Protein AF-0000000080314391 (afdb_homodimer)

Organism: NCBI:txid927083

Sequence (780 aa):
MRHHFALDPSITFLNHGSFGACPRVVLDAQRAIRDRMEAEPVRFFTREAPALIDAARERIAAFVGAHPEDLVFVRNATQAVSAVLASLPLEPGDELLTTDHAYGACKNALDFFAQKRGARVVVAHVPFPITHASQVTDAILAAVTPRTRVALIDHVTSPTGLVFPIADIVAALRERGVETLVDGAHAPGMLPLALDRLGAAYYTGNLHKWLCAPKGCAILHVRRDRQSDLHPSTISHGARSKRARPRLWEEFDWVGTDDPSPWICAPDALDAISSFLPGGIDALRARNRSLALFARDRLCETLGVAAPAPDDMIGSLAAVPLPTSSAPPPASAFEIDPLQDALFTRHQIEIPVFPHPAPPARLIRIACQIYVERADVERLCDALRNELARMRHHFALDPSITFLNHGSFGACPRVVLDAQRAIRDRMEAEPVRFFTREAPALIDAARERIAAFVGAHPEDLVFVRNATQAVSAVLASLPLEPGDELLTTDHAYGACKNALDFFAQKRGARVVVAHVPFPITHASQVTDAILAAVTPRTRVALIDHVTSPTGLVFPIADIVAALRERGVETLVDGAHAPGMLPLALDRLGAAYYTGNLHKWLCAPKGCAILHVRRDRQSDLHPSTISHGARSKRARPRLWEEFDWVGTDDPSPWICAPDALDAISSFLPGGIDALRARNRSLALFARDRLCETLGVAAPAPDDMIGSLAAVPLPTSSAPPPASAFEIDPLQDALFTRHQIEIPVFPHPAPPARLIRIACQIYVERADVERLCDALRNELAR

Nearest PDB structures (foldseek):
  5v12-assembly2_H  TM=9.083E-01  e=8.676E-33  Neurospora crassa OR74A
  7tlp-assembly4_F-3  TM=8.440E-01  e=4.276E-24  Lancefieldella parvula
  4lw4-assembly1_A  TM=7.960E-01  e=1.331E-24  Escherichia coli K-12
  4w91-assembly4_H  TM=7.875E-01  e=1.544E-23  Brucella suis bv. 4 str. 40
  6wci-assembly1_A  TM=7.863E-01  e=3.297E-23  Stenotrophomonas maltophilia K279a

Radius of gyration: 26.84 Å; Cα contacts (8 Å, |Δi|>4): 1712; chains: 2; bounding box: 55×86×56 Å

pLDDT: mean 96.59, std 5.1, range [62.72, 98.94]

InterPro domains:
  IPR000192 Aminotransferase class V domain [PF00266] (23-313)
  IPR015421 Pyridoxal phosphate-dependent transferase, major domain [G3DSA:3.40.640.10] (23-282)
  IPR015422 Pyridoxal phosphate-dependent transferase, small domain [G3DSA:3.90.1150.10] (12-381)
  IPR015424 Pyridoxal phosphate-dependent transferase [SSF53383] (2-387)

Secondary structure (DSSP, 8-state):
-GGGB---TTSEE--HHHH---BHHHHHHHHHHHHHHHHSHHHIIIIIHHHHHHHHHHHHHHHHT--GGGEEEES-HHHHHHHHHHHS---TT-EEEEETTS-HHHHHHHHHHHHHHT-EEEEE---SS-S-THHHHHHHHHT--TTEEEEEEESB-TTT-BB--HHHHHHHHHHTT-EEEEE-TT-BTTB---HHHH--SEEEEESSSTT-PPSS-EEEEE-GGGSTT---SS--GGGG--SSS-HHHHHHH-SSS---HHHHTHHHHHHHHHTSSTTHHHHHHHHHHHHHHHHHHHHHHHHT---SS-GGGBSSEEEEEEPPPSSPPPSSTTSPPHHHHHHHHHH-EE--EEE-SSTT-EEEEEE--TT--HHHHHHHHHHHHHHHH-/-GGGB---TTSEE--HHHH---BHHHHHHHHHHHHHHHHSHHHIIIIIHHHHHHHHHHHHHHHHT--GGGEEEES-HHHHHHHHHHHS---TT-EEEEETTS-HHHHHHHHHHHHHHT-EEEEE---SS-S-THHHHHHHHHT--TTEEEEEEESB-TTT-BB--HHHHHHHHHHTT-EEEEE-TT-BTTB---HHHH--SEEEEESSSTT-PPSS-EEEEE-GGGSTT---SS--GGGG--SSS-HHHHHHS-SSS---HHHHTHHHHHHHHHHSSTTHHHHHHHHHHHHHHHHHHHHHHHHT---SS-GGGBSSEEEEEEPPPSSPPPSSTTSPPHHHHHHHHHH-EE--EEE-SSTT-EEEEEE--TT--HHHHHHHHHHHHHHHH-

Solvent-accessible surface area (backbone atoms only — not comparable to full-atom values): 38959 Å² total; per-residue (Å²): 105,51,83,49,36,54,53,44,85,79,43,50,70,25,41,41,75,77,61,24,58,43,36,45,70,37,52,51,52,31,51,52,48,47,51,52,33,50,25,40,38,64,56,27,62,66,71,42,41,62,61,45,43,51,53,21,43,45,53,50,19,57,64,39,32,36,58,47,90,33,49,42,63,39,45,20,34,44,39,42,53,23,13,52,55,72,39,52,88,68,44,69,65,29,26,38,34,32,41,78,55,52,48,65,30,57,48,41,28,50,49,52,53,23,55,76,39,49,26,41,74,43,70,18,70,56,71,80,61,39,82,54,68,63,53,47,47,51,27,48,59,70,61,59,53,95,44,38,46,40,31,49,42,49,33,35,27,71,73,55,22,39,42,46,61,47,56,62,39,35,50,58,35,44,77,71,65,23,43,30,38,32,42,19,44,52,30,40,54,49,46,93,51,47,52,65,75,44,66,40,42,27,39,23,21,17,32,12,27,58,31,18,14,43,62,28,16,15,35,35,38,37,32,78,94,56,45,88,62,52,48,52,50,31,41,15,59,22,74,74,54,67,63,99,58,62,64,66,52,41,24,47,76,36,47,53,65,52,72,60,37,25,51,46,33,34,49,49,12,50,53,52,54,29,62,75,34,98,62,18,48,64,42,46,32,51,51,21,22,52,50,18,53,50,42,45,52,51,47,21,61,70,66,72,46,75,80,42,54,48,72,92,31,46,44,32,29,30,37,44,78,46,77,71,47,92,60,81,67,63,77,32,93,75,46,74,32,69,66,30,50,45,38,31,78,74,65,32,31,43,42,52,40,47,66,41,93,44,70,56,32,26,27,38,35,46,24,31,50,84,61,55,49,73,67,56,47,52,50,49,46,53,51,47,56,55,59,73,70,105,104,50,81,48,36,54,52,45,85,79,43,51,70,27,41,41,76,76,62,23,57,42,36,46,72,38,53,51,52,30,49,52,47,47,50,51,33,51,25,39,38,66,56,28,62,68,70,42,43,62,62,45,42,50,53,21,42,46,54,49,19,58,65,39,31,37,57,46,91,33,49,43,64,39,45,20,34,43,39,43,52,24,14,51,56,70,39,52,88,68,43,67,66,30,25,38,34,36,42,77,53,52,48,65,29,57,48,42,28,50,50,53,52,22,55,75,40,50,25,40,75,43,70,18,69,56,72,81,62,37,82,54,68,63,51,46,47,50,28,48,59,70,62,60,52,97,44,39,48,38,31,49,42,49,32,35,26,71,72,55,21,39,44,47,60,46,57,60,41,34,52,57,35,45,75,72,65,24,43,29,38,33,41,19,43,51,31,40,53,50,46,94,52,46,52,66,74,42,67,40,42,27,40,23,19,14,32,13,26,58,31,19,14,43,63,29,15,14,35,35,36,36,32,78,92,55,44,88,62,54,48,52,51,32,40,17,59,24,76,73,54,65,63,99,59,62,63,65,53,40,26,45,78,37,47,54,65,52,72,61,39,26,51,45,32,36,48,49,13,51,52,51,55,30,62,74,34,99,62,19,48,64,42,45,32,50,53,20,22,53,50,17,53,52,42,45,51,52,47,21,62,71,67,71,47,73,79,41,55,49,73,91,31,45,42,32,30,31,36,44,80,45,78,72,49,91,60,81,66,59,78,32,94,77,45,72,32,67,67,31,50,46,38,32,78,74,65,31,30,43,43,51,40,48,66,41,95,45,70,54,34,27,27,39,35,46,24,32,51,84,60,56,50,73,68,56,46,51,50,49,47,54,51,47,56,55,59,73,70,105

Foldseek 3Di:
DCQQWPDDPLFLEFPLQPQHTAGPQLVVLLVVLVVVCVVPVVCCVPPNVLVLLLVLLCLVCVQQAHDSLQKDKFQALLQLLLLQLQLDPDAAAAEEEEELLADPSSVVSRCVSCVVHNHYYHYFYQDWLDEDLVSVLVSRVVRDDLRYAEYEYECQGDAFRFRHPQLVNQVVCVVSNHAYAYEDQPDVLFHRHNPQNSNHQKYKYACCRNLVFDRRIIMMGGDPVNQPRGAGPQADPLCDDPDPGNSSCSRRVPRDDDSCSSSSSSVVSQVVQQPPDPNGSVVQFVVLLVLQVVLQVLLCVLQVHDQSYDSVRHTNKGKDKHPFDPDDFDPDPPDADPLQVCCCPPVSYHWGKHAPPHPSIIITMGGGGPSNDPVSSVSVSVSVNVVVVD/DCQQWPDDPLFLEFPLQPQHTAGPQLVVLLVVLVVVCVVPVVCCPPPNVLVLLLVLLCLVCVQQAHDSLQKDKFQALLQLLLLVLQLDPDAAAAEEEEELLADPSSVVSRCVSCVVHNHYYHYFYQDWLDEDLVSVLVSRVVRDDLRYAEYEYECQGSAFRFRHPQLVNQVVCVVSNHAYAYEDQPDVLFHRHNPQNSNHQKYKYACCRNLVFDRRIIMIGGDPVNQPRGAGPQADPLCDDPDPGNSSCSRRVPRDDDSCSSSSSSVVSQVVQQPPDPNGSVVQFVVLLVLQVVLQVLLCVLQVHDQSYDSVRHTNKGKDKHPFDPDDFDPDPPDADPLQVCCCPPVSYHWGKHDPSHPSIIITMGGGGPSNDPVSSVSVSVSVNVVVVD

Structure (mmCIF, N/CA/C/O backbone):
data_AF-0000000080314391-model_v1
#
loop_
_entity.id
_entity.type
_entity.pdbx_description
1 polymer 'Cysteine desulfurase'
#
loop_
_atom_site.group_PDB
_atom_site.id
_atom_site.type_symbol
_atom_site.label_atom_id
_atom_site.label_alt_id
_atom_site.label_comp_id
_atom_site.label_asym_id
_atom_site.label_entity_id
_atom_site.label_seq_id
_atom_site.pdbx_PDB_ins_code
_atom_site.Cartn_x
_atom_site.Cartn_y
_atom_site.Cartn_z
_atom_site.occupancy
_atom_site.B_iso_or_equiv
_atom_site.auth_seq_id
_atom_site.auth_comp_id
_atom_site.auth_asym_id
_atom_site.auth_atom_id
_atom_site.pdbx_PDB_model_num
ATOM 1 N N . MET A 1 1 ? 24.047 -18.781 -11.977 1 91.62 1 MET A N 1
ATOM 2 C CA . MET A 1 1 ? 23.047 -17.719 -12.07 1 91.62 1 MET A CA 1
ATOM 3 C C . MET A 1 1 ? 22.547 -17.312 -10.688 1 91.62 1 MET A C 1
ATOM 5 O O . MET A 1 1 ? 22.031 -16.203 -10.5 1 91.62 1 MET A O 1
ATOM 9 N N . ARG A 1 2 ? 22.875 -18.125 -9.742 1 93.25 2 ARG A N 1
ATOM 10 C CA . ARG A 1 2 ? 22.406 -17.906 -8.375 1 93.25 2 ARG A CA 1
ATOM 11 C C . ARG A 1 2 ? 23.016 -16.641 -7.781 1 93.25 2 ARG A C 1
ATOM 13 O O . ARG A 1 2 ? 22.359 -15.945 -6.992 1 93.25 2 ARG A O 1
ATOM 20 N N . HIS A 1 3 ? 24.219 -16.281 -8.172 1 94 3 HIS A N 1
ATOM 21 C CA . HIS A 1 3 ? 24.938 -15.148 -7.613 1 94 3 HIS A CA 1
ATOM 22 C C . HIS A 1 3 ? 24.234 -13.836 -7.941 1 94 3 HIS A C 1
ATOM 24 O O . HIS A 1 3 ? 24.5 -12.812 -7.305 1 94 3 HIS A O 1
ATOM 30 N N . HIS A 1 4 ? 23.391 -13.805 -8.945 1 96.75 4 HIS A N 1
ATOM 31 C CA . HIS A 1 4 ? 22.656 -12.602 -9.32 1 96.75 4 HIS A CA 1
ATOM 32 C C . HIS A 1 4 ? 21.578 -12.266 -8.297 1 96.75 4 HIS A C 1
ATOM 34 O O . HIS A 1 4 ? 21.062 -11.148 -8.281 1 96.75 4 HIS A O 1
ATOM 40 N N . PHE A 1 5 ? 21.219 -13.266 -7.488 1 98.12 5 PHE A N 1
ATOM 41 C CA . PHE A 1 5 ? 20.141 -13.094 -6.516 1 98.12 5 PHE A CA 1
ATOM 42 C C . PHE A 1 5 ? 20.703 -13.047 -5.098 1 98.12 5 PHE A C 1
ATOM 44 O O . PHE A 1 5 ? 21.828 -13.492 -4.848 1 98.12 5 PHE A O 1
ATOM 51 N N . ALA A 1 6 ? 19.938 -12.484 -4.195 1 97.12 6 ALA A N 1
ATOM 52 C CA . ALA A 1 6 ? 20.359 -12.336 -2.803 1 97.12 6 ALA A CA 1
ATOM 53 C C . ALA A 1 6 ? 19.922 -13.539 -1.97 1 97.12 6 ALA A C 1
ATOM 55 O O . ALA A 1 6 ? 20 -13.516 -0.74 1 97.12 6 ALA A O 1
ATOM 56 N N . LEU A 1 7 ? 19.484 -14.594 -2.566 1 98.38 7 LEU A N 1
ATOM 57 C CA . LEU A 1 7 ? 18.938 -15.773 -1.896 1 98.38 7 LEU A CA 1
ATOM 58 C C . LEU A 1 7 ? 20.016 -16.453 -1.049 1 98.38 7 LEU A C 1
ATOM 60 O O . LEU A 1 7 ? 21.172 -16.531 -1.457 1 98.38 7 LEU A O 1
ATOM 64 N N . ASP A 1 8 ? 19.641 -16.906 0.138 1 98.19 8 ASP A N 1
ATOM 65 C CA . ASP A 1 8 ? 20.5 -17.688 1.031 1 98.19 8 ASP A CA 1
ATOM 66 C C . ASP A 1 8 ? 21.047 -18.922 0.327 1 98.19 8 ASP A C 1
ATOM 68 O O . ASP A 1 8 ? 20.281 -19.828 -0.03 1 98.19 8 ASP A O 1
ATOM 72 N N . PRO A 1 9 ? 22.328 -18.984 0.11 1 96.75 9 PRO A N 1
ATOM 73 C CA . PRO A 1 9 ? 22.906 -20.094 -0.652 1 96.75 9 PRO A CA 1
ATOM 74 C C . PRO A 1 9 ? 22.75 -21.438 0.055 1 96.75 9 PRO A C 1
ATOM 76 O O . PRO A 1 9 ? 22.938 -22.484 -0.562 1 96.75 9 PRO A O 1
ATOM 79 N N . SER A 1 10 ? 22.422 -21.453 1.311 1 97.62 10 SER A N 1
ATOM 80 C CA . SER A 1 10 ? 22.266 -22.703 2.059 1 97.62 10 SER A CA 1
ATOM 81 C C . SER A 1 10 ? 20.906 -23.328 1.812 1 97.62 10 SER A C 1
ATOM 83 O O . SER A 1 10 ? 20.672 -24.484 2.168 1 97.62 10 SER A O 1
ATOM 85 N N . ILE A 1 11 ? 20.047 -22.609 1.179 1 98.31 11 ILE A N 1
ATOM 86 C CA . ILE A 1 11 ? 18.672 -23.094 0.975 1 98.31 11 ILE A CA 1
ATOM 87 C C . ILE A 1 11 ? 18.453 -23.406 -0.503 1 98.31 11 ILE A C 1
ATOM 89 O O . ILE A 1 11 ? 18.734 -22.562 -1.367 1 98.31 11 ILE A O 1
ATOM 93 N N . THR A 1 12 ? 18.031 -24.641 -0.872 1 98.62 12 THR A N 1
ATOM 94 C CA . THR A 1 12 ? 17.5 -24.922 -2.197 1 98.62 12 THR A CA 1
ATOM 95 C C . THR A 1 12 ? 16.125 -24.312 -2.365 1 98.62 12 THR A C 1
ATOM 97 O O . THR A 1 12 ? 15.125 -24.844 -1.865 1 98.62 12 THR A O 1
ATOM 100 N N . PHE A 1 13 ? 16.062 -23.188 -3.049 1 98.62 13 PHE A N 1
ATOM 101 C CA . PHE A 1 13 ? 14.852 -22.391 -3.133 1 98.62 13 PHE A CA 1
ATOM 102 C C . PHE A 1 13 ? 14.023 -22.781 -4.348 1 98.62 13 PHE A C 1
ATOM 104 O O . PHE A 1 13 ? 14.289 -22.344 -5.465 1 98.62 13 PHE A O 1
ATOM 111 N N . LEU A 1 14 ? 12.969 -23.531 -4.141 1 98.75 14 LEU A N 1
ATOM 112 C CA . LEU A 1 14 ? 12.125 -24.062 -5.203 1 98.75 14 LEU A CA 1
ATOM 113 C C . LEU A 1 14 ? 10.711 -23.5 -5.117 1 98.75 14 LEU A C 1
ATOM 115 O O . LEU A 1 14 ? 9.758 -24.125 -5.57 1 98.75 14 LEU A O 1
ATOM 119 N N . ASN A 1 15 ? 10.57 -22.328 -4.496 1 98.38 15 ASN A N 1
ATOM 120 C CA . ASN A 1 15 ? 9.266 -21.703 -4.254 1 98.38 15 ASN A CA 1
ATOM 121 C C . ASN A 1 15 ? 9.219 -20.281 -4.781 1 98.38 15 ASN A C 1
ATOM 123 O O . ASN A 1 15 ? 8.68 -19.391 -4.129 1 98.38 15 ASN A O 1
ATOM 127 N N . HIS A 1 16 ? 9.836 -20.062 -6.004 1 98.38 16 HIS A N 1
ATOM 128 C CA . HIS A 1 16 ? 9.852 -18.75 -6.629 1 98.38 16 HIS A CA 1
ATOM 129 C C . HIS A 1 16 ? 8.445 -18.203 -6.816 1 98.38 16 HIS A C 1
ATOM 131 O O . HIS A 1 16 ? 8.227 -16.984 -6.781 1 98.38 16 HIS A O 1
ATOM 137 N N . GLY A 1 17 ? 7.441 -19.047 -7.023 1 97.81 17 GLY A N 1
ATOM 138 C CA . GLY A 1 17 ? 6.07 -18.672 -7.332 1 97.81 17 GLY A CA 1
ATOM 139 C C . GLY A 1 17 ? 5.379 -17.953 -6.188 1 97.81 17 GLY A C 1
ATOM 140 O O . GLY A 1 17 ? 4.367 -17.281 -6.391 1 97.81 17 GLY A O 1
ATOM 141 N N . SER A 1 18 ? 5.824 -18.109 -4.945 1 96.5 18 SER A N 1
ATOM 142 C CA . SER A 1 18 ? 5.168 -17.469 -3.803 1 96.5 18 SER A CA 1
ATOM 143 C C . SER A 1 18 ? 5.414 -15.969 -3.791 1 96.5 18 SER A C 1
ATOM 145 O O . SER A 1 18 ? 4.492 -15.18 -4.031 1 96.5 18 SER A O 1
ATOM 147 N N . PHE A 1 19 ? 6.691 -15.539 -3.641 1 98.12 19 PHE A N 1
ATOM 148 C CA . PHE A 1 19 ? 6.961 -14.117 -3.461 1 98.12 19 PHE A CA 1
ATOM 149 C C . PHE A 1 19 ? 8.039 -13.648 -4.43 1 98.12 19 PHE A C 1
ATOM 151 O O . PHE A 1 19 ? 8.344 -12.453 -4.488 1 98.12 19 PHE A O 1
ATOM 158 N N . GLY A 1 20 ? 8.609 -14.523 -5.195 1 98 20 GLY A N 1
ATOM 159 C CA . GLY A 1 20 ? 9.664 -14.172 -6.125 1 98 20 GLY A CA 1
ATOM 160 C C . GLY A 1 20 ? 11.008 -13.953 -5.453 1 98 20 GLY A C 1
ATOM 161 O O . GLY A 1 20 ? 11.164 -14.258 -4.266 1 98 20 GLY A O 1
ATOM 162 N N . ALA A 1 21 ? 11.969 -13.672 -6.176 1 98.38 21 ALA A N 1
ATOM 163 C CA . ALA A 1 21 ? 13.305 -13.227 -5.785 1 98.38 21 ALA A CA 1
ATOM 164 C C . ALA A 1 21 ? 13.789 -12.094 -6.684 1 98.38 21 ALA A C 1
ATOM 166 O O . ALA A 1 21 ? 13.57 -12.117 -7.898 1 98.38 21 ALA A O 1
ATOM 167 N N . CYS A 1 22 ? 14.352 -11.148 -6.098 1 98.69 22 CYS A N 1
ATOM 168 C CA . CYS A 1 22 ? 14.789 -9.961 -6.82 1 98.69 22 CYS A CA 1
ATOM 169 C C . CYS A 1 22 ? 16.297 -9.961 -7.004 1 98.69 22 CYS A C 1
ATOM 171 O O . CYS A 1 22 ? 17.047 -10.148 -6.043 1 98.69 22 CYS A O 1
ATOM 173 N N . PRO A 1 23 ? 16.781 -9.75 -8.266 1 98.69 23 PRO A N 1
ATOM 174 C CA . PRO A 1 23 ? 18.219 -9.68 -8.5 1 98.69 23 PRO A CA 1
ATOM 175 C C . PRO A 1 23 ? 18.891 -8.539 -7.734 1 98.69 23 PRO A C 1
ATOM 177 O O . PRO A 1 23 ? 18.297 -7.473 -7.562 1 98.69 23 PRO A O 1
ATOM 180 N N . ARG A 1 24 ? 20.156 -8.766 -7.391 1 98.44 24 ARG A N 1
ATOM 181 C CA . ARG A 1 24 ? 20.938 -7.789 -6.629 1 98.44 24 ARG A CA 1
ATOM 182 C C . ARG A 1 24 ? 21 -6.453 -7.363 1 98.44 24 ARG A C 1
ATOM 184 O O . ARG A 1 24 ? 20.906 -5.395 -6.742 1 98.44 24 ARG A O 1
ATOM 191 N N . VAL A 1 25 ? 21.156 -6.496 -8.68 1 98.69 25 VAL A N 1
ATOM 192 C CA . VAL A 1 25 ? 21.312 -5.277 -9.469 1 98.69 25 VAL A CA 1
ATOM 193 C C . VAL A 1 25 ? 20.047 -4.438 -9.391 1 98.69 25 VAL A C 1
ATOM 195 O O . VAL A 1 25 ? 20.109 -3.207 -9.391 1 98.69 25 VAL A O 1
ATOM 198 N N . VAL A 1 26 ? 18.875 -5.078 -9.344 1 98.88 26 VAL A N 1
ATOM 199 C CA . VAL A 1 26 ? 17.609 -4.383 -9.242 1 98.88 26 VAL A CA 1
ATOM 200 C C . VAL A 1 26 ? 17.453 -3.795 -7.84 1 98.88 26 VAL A C 1
ATOM 202 O O . VAL A 1 26 ? 16.969 -2.668 -7.684 1 98.88 26 VAL A O 1
ATOM 205 N N . LEU A 1 27 ? 17.844 -4.562 -6.781 1 98.75 27 LEU A N 1
ATOM 206 C CA . LEU A 1 27 ? 17.812 -4.07 -5.406 1 98.75 27 LEU A CA 1
ATOM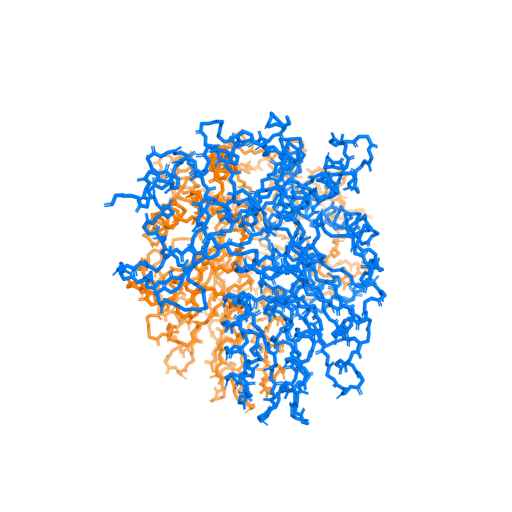 207 C C . LEU A 1 27 ? 18.719 -2.848 -5.246 1 98.75 27 LEU A C 1
ATOM 209 O O . LEU A 1 27 ? 18.375 -1.918 -4.512 1 98.75 27 LEU A O 1
ATOM 213 N N . ASP A 1 28 ? 19.859 -2.871 -5.926 1 98.69 28 ASP A N 1
ATOM 214 C CA . ASP A 1 28 ? 20.766 -1.722 -5.906 1 98.69 28 ASP A CA 1
ATOM 215 C C . ASP A 1 28 ? 20.094 -0.498 -6.539 1 98.69 28 ASP A C 1
ATOM 217 O O . ASP A 1 28 ? 20.219 0.616 -6.023 1 98.69 28 ASP A O 1
ATOM 221 N N . ALA A 1 29 ? 19.438 -0.706 -7.676 1 98.81 29 ALA A N 1
ATOM 222 C CA . ALA A 1 29 ? 18.703 0.383 -8.32 1 98.81 29 ALA A CA 1
ATOM 223 C C . ALA A 1 29 ? 17.609 0.932 -7.395 1 98.81 29 ALA A C 1
ATOM 225 O O . ALA A 1 29 ? 17.422 2.146 -7.312 1 98.81 29 ALA A O 1
ATOM 226 N N . GLN A 1 30 ? 16.938 0.046 -6.73 1 98.75 30 GLN A N 1
ATOM 227 C CA . GLN A 1 30 ? 15.898 0.456 -5.789 1 98.75 30 GLN A CA 1
ATOM 228 C C . GLN A 1 30 ? 16.484 1.302 -4.664 1 98.75 30 GLN A C 1
ATOM 230 O O . GLN A 1 30 ? 15.883 2.307 -4.266 1 98.75 30 GLN A O 1
ATOM 235 N N . ARG A 1 31 ? 17.609 0.854 -4.109 1 98.19 31 ARG A N 1
ATOM 236 C CA . ARG A 1 31 ? 18.266 1.602 -3.047 1 98.19 31 ARG A CA 1
ATOM 237 C C . ARG A 1 31 ? 18.625 3.014 -3.506 1 98.19 31 ARG A C 1
ATOM 239 O O . ARG A 1 31 ? 18.469 3.975 -2.748 1 98.19 31 ARG A O 1
ATOM 246 N N . ALA A 1 32 ? 19.047 3.148 -4.703 1 98.62 32 ALA A N 1
ATOM 247 C CA . ALA A 1 32 ? 19.406 4.457 -5.242 1 98.62 32 ALA A CA 1
ATOM 248 C C . ALA A 1 32 ? 18.188 5.371 -5.312 1 98.62 32 ALA A C 1
ATOM 250 O O . ALA A 1 32 ? 18.281 6.562 -5.008 1 98.62 32 ALA A O 1
ATOM 251 N N . ILE A 1 33 ? 17.062 4.832 -5.75 1 98.81 33 ILE A N 1
ATOM 252 C CA . ILE A 1 33 ? 15.828 5.602 -5.816 1 98.81 33 ILE A CA 1
ATOM 253 C C . ILE A 1 33 ? 15.406 6.023 -4.41 1 98.81 33 ILE A C 1
ATOM 255 O O . ILE A 1 33 ? 14.992 7.164 -4.199 1 98.81 33 ILE A O 1
ATOM 259 N N . ARG A 1 34 ? 15.492 5.164 -3.445 1 98.44 34 ARG A N 1
ATOM 260 C CA . ARG A 1 34 ? 15.109 5.457 -2.068 1 98.44 34 ARG A CA 1
ATOM 261 C C . ARG A 1 34 ? 16.016 6.52 -1.464 1 98.44 34 ARG A C 1
ATOM 263 O O . ARG A 1 34 ? 15.57 7.383 -0.708 1 98.44 34 ARG A O 1
ATOM 270 N N . ASP A 1 35 ? 17.344 6.387 -1.771 1 98.38 35 ASP A N 1
ATOM 271 C CA . ASP A 1 35 ? 18.266 7.414 -1.313 1 98.38 35 ASP A CA 1
ATOM 272 C C . ASP A 1 35 ? 17.875 8.789 -1.854 1 98.38 35 ASP A C 1
ATOM 274 O O . ASP A 1 35 ? 17.922 9.781 -1.124 1 98.38 35 ASP A O 1
ATOM 278 N N . ARG A 1 36 ? 17.531 8.812 -3.111 1 98.44 36 ARG A N 1
ATOM 279 C CA . ARG A 1 36 ? 17.062 10.055 -3.732 1 98.44 36 ARG A CA 1
ATOM 280 C C . ARG A 1 36 ? 15.805 10.562 -3.049 1 98.44 36 ARG A C 1
ATOM 282 O O . ARG A 1 36 ? 15.68 11.766 -2.773 1 98.44 36 ARG A O 1
ATOM 289 N N . MET A 1 37 ? 14.867 9.672 -2.787 1 98.75 37 MET A N 1
ATOM 290 C CA . MET A 1 37 ? 13.609 9.992 -2.119 1 98.75 37 MET A CA 1
ATOM 291 C C . MET A 1 37 ? 13.867 10.609 -0.747 1 98.75 37 MET A C 1
ATOM 293 O O . MET A 1 37 ? 13.273 11.625 -0.399 1 98.75 37 MET A O 1
ATOM 297 N N . GLU A 1 38 ? 14.812 10.062 -0.001 1 98.38 38 GLU A N 1
ATOM 298 C CA . GLU A 1 38 ? 15.047 10.484 1.376 1 98.38 38 GLU A CA 1
ATOM 299 C C . GLU A 1 38 ? 15.906 11.742 1.43 1 98.38 38 GLU A C 1
ATOM 301 O O . GLU A 1 38 ? 15.836 12.508 2.396 1 98.38 38 GLU A O 1
ATOM 306 N N . ALA A 1 39 ? 16.688 12.016 0.39 1 98.38 39 ALA A N 1
ATOM 307 C CA . ALA A 1 39 ? 17.531 13.211 0.341 1 98.38 39 ALA A CA 1
ATOM 308 C C . ALA A 1 39 ? 16.672 14.477 0.294 1 98.38 39 ALA A C 1
ATOM 310 O O . ALA A 1 39 ? 17.062 15.523 0.823 1 98.38 39 ALA A O 1
ATOM 311 N N . GLU A 1 40 ? 15.602 14.461 -0.387 1 98.38 40 GLU A N 1
ATOM 312 C CA . GLU A 1 40 ? 14.617 15.539 -0.449 1 98.38 40 GLU A CA 1
ATOM 313 C C . GLU A 1 40 ? 13.234 15 -0.79 1 98.38 40 GLU A C 1
ATOM 315 O O . GLU A 1 40 ? 12.82 15.023 -1.951 1 98.38 40 GLU A O 1
ATOM 320 N N . PRO A 1 41 ? 12.477 14.562 0.238 1 98.19 41 PRO A N 1
ATOM 321 C CA . PRO A 1 41 ? 11.211 13.859 0 1 98.19 41 PRO A CA 1
ATOM 322 C C . PRO A 1 41 ? 10.203 14.695 -0.778 1 98.19 41 PRO A C 1
ATOM 324 O O . PRO A 1 41 ? 9.492 14.172 -1.641 1 98.19 41 PRO A O 1
ATOM 327 N N . VAL A 1 42 ? 10.125 15.992 -0.49 1 97.56 42 VAL A N 1
ATOM 328 C CA . VAL A 1 42 ? 9.133 16.844 -1.147 1 97.56 42 VAL A CA 1
ATOM 329 C C . VAL A 1 42 ? 9.461 16.953 -2.635 1 97.56 42 VAL A C 1
ATOM 331 O O . VAL A 1 42 ? 8.594 16.734 -3.484 1 97.56 42 VAL A O 1
ATOM 334 N N . ARG A 1 43 ? 10.727 17.281 -2.975 1 97.12 43 ARG A N 1
ATOM 335 C CA . ARG A 1 43 ? 11.156 17.328 -4.367 1 97.12 43 ARG A CA 1
ATOM 336 C C . ARG A 1 43 ? 10.883 16 -5.07 1 97.12 43 ARG A C 1
ATOM 338 O O . ARG A 1 43 ? 10.352 15.984 -6.184 1 97.12 43 ARG A O 1
ATOM 345 N N . PHE A 1 44 ? 11.25 14.961 -4.414 1 98.19 44 PHE A N 1
ATOM 346 C CA . PHE A 1 44 ? 11.102 13.633 -5.008 1 98.19 44 PHE A CA 1
ATOM 347 C C . PHE A 1 44 ? 9.641 13.359 -5.352 1 98.19 44 PHE A C 1
ATOM 349 O O . PHE A 1 44 ? 9.312 13.031 -6.492 1 98.19 44 PHE A O 1
ATOM 356 N N . PHE A 1 45 ? 8.75 13.547 -4.418 1 97.25 45 PHE A N 1
ATOM 357 C CA . PHE A 1 45 ? 7.363 13.141 -4.598 1 97.25 45 PHE A CA 1
ATOM 358 C C . PHE A 1 45 ? 6.625 14.109 -5.508 1 97.25 45 PHE A C 1
ATOM 360 O O . PHE A 1 45 ? 5.719 13.719 -6.246 1 97.25 45 PHE A O 1
ATOM 367 N N . THR A 1 46 ? 6.93 15.359 -5.473 1 94.06 46 THR A N 1
ATOM 368 C CA . THR A 1 46 ? 6.113 16.359 -6.168 1 94.06 46 THR A CA 1
ATOM 369 C C . THR A 1 46 ? 6.719 16.688 -7.527 1 94.06 46 THR A C 1
ATOM 371 O O . THR A 1 46 ? 6 17.062 -8.453 1 94.06 46 THR A O 1
ATOM 374 N N . ARG A 1 47 ? 8.047 16.5 -7.695 1 94.06 47 ARG A N 1
ATOM 375 C CA . ARG A 1 47 ? 8.688 17 -8.906 1 94.06 47 ARG A CA 1
ATOM 376 C C . ARG A 1 47 ? 9.297 15.844 -9.703 1 94.06 47 ARG A C 1
ATOM 378 O O . ARG A 1 47 ? 9.492 15.953 -10.922 1 94.06 47 ARG A O 1
ATOM 385 N N . GLU A 1 48 ? 9.625 14.758 -9.062 1 97.06 48 GLU A N 1
ATOM 386 C CA . GLU A 1 48 ? 10.438 13.742 -9.727 1 97.06 48 GLU A CA 1
ATOM 387 C C . GLU A 1 48 ? 9.633 12.453 -9.945 1 97.06 48 GLU A C 1
ATOM 389 O O . GLU A 1 48 ? 9.562 11.945 -11.062 1 97.06 48 GLU A O 1
ATOM 394 N N . ALA A 1 49 ? 8.961 11.977 -8.984 1 97.06 49 ALA A N 1
ATOM 395 C CA . ALA A 1 49 ? 8.352 10.648 -8.945 1 97.06 49 ALA A CA 1
ATOM 396 C C . ALA A 1 49 ? 7.309 10.5 -10.047 1 97.06 49 ALA A C 1
ATOM 398 O O . ALA A 1 49 ? 7.223 9.453 -10.695 1 97.06 49 ALA A O 1
ATOM 399 N N . PRO A 1 50 ? 6.449 11.539 -10.305 1 95.56 50 PRO A N 1
ATOM 400 C CA . PRO A 1 50 ? 5.434 11.352 -11.344 1 95.56 50 PRO A CA 1
ATOM 401 C C . PRO A 1 50 ? 6.035 11 -12.695 1 95.56 50 PRO A C 1
ATOM 403 O O . PRO A 1 50 ? 5.582 10.062 -13.359 1 95.56 50 PRO A O 1
ATOM 406 N N . ALA A 1 51 ? 7.094 11.688 -13.094 1 97 51 ALA A N 1
ATOM 407 C CA . ALA A 1 51 ? 7.727 11.414 -14.383 1 97 51 ALA A CA 1
ATOM 408 C C . ALA A 1 51 ? 8.414 10.055 -14.375 1 97 51 ALA A C 1
ATOM 410 O O . ALA A 1 51 ? 8.438 9.352 -15.398 1 97 51 ALA A O 1
ATOM 411 N N . LEU A 1 52 ? 9.047 9.695 -13.266 1 98.69 52 LEU A N 1
ATOM 412 C CA . LEU A 1 52 ? 9.703 8.398 -13.141 1 98.69 52 LEU A CA 1
ATOM 413 C C . LEU A 1 52 ? 8.695 7.262 -13.25 1 98.69 52 LEU A C 1
ATOM 415 O O . LEU A 1 52 ? 8.969 6.25 -13.898 1 98.69 52 LEU A O 1
ATOM 419 N N . ILE A 1 53 ? 7.531 7.414 -12.641 1 98.62 53 ILE A N 1
ATOM 420 C CA . ILE A 1 53 ? 6.469 6.414 -12.68 1 98.62 53 ILE A CA 1
ATOM 421 C C . ILE A 1 53 ? 5.918 6.305 -14.094 1 98.62 53 ILE A C 1
ATOM 423 O O . ILE A 1 53 ? 5.695 5.199 -14.594 1 98.62 53 ILE A O 1
ATOM 427 N N . ASP A 1 54 ? 5.723 7.445 -14.75 1 98.38 54 ASP A N 1
ATOM 428 C CA . ASP A 1 54 ? 5.238 7.445 -16.125 1 98.38 54 ASP A CA 1
ATOM 429 C C . ASP A 1 54 ? 6.203 6.703 -17.047 1 98.38 54 ASP A C 1
ATOM 431 O O . ASP A 1 54 ? 5.773 5.914 -17.891 1 98.38 54 ASP A O 1
ATOM 435 N N . ALA A 1 55 ? 7.48 6.969 -16.875 1 98.75 55 ALA A N 1
ATOM 436 C CA . ALA A 1 55 ? 8.484 6.309 -17.703 1 98.75 55 ALA A CA 1
ATOM 437 C C . ALA A 1 55 ? 8.492 4.801 -17.469 1 98.75 55 ALA A C 1
ATOM 439 O O . ALA A 1 55 ? 8.602 4.02 -18.406 1 98.75 55 ALA A O 1
ATOM 440 N N . ALA A 1 56 ? 8.367 4.445 -16.234 1 98.94 56 ALA A N 1
ATOM 441 C CA . ALA A 1 56 ? 8.289 3.023 -15.906 1 98.94 56 ALA A CA 1
ATOM 442 C C . ALA A 1 56 ? 7.051 2.383 -16.531 1 98.94 56 ALA A C 1
ATOM 444 O O . ALA A 1 56 ? 7.121 1.283 -17.078 1 98.94 56 ALA A O 1
ATOM 445 N N . ARG A 1 57 ? 5.938 3.016 -16.406 1 98.88 57 ARG A N 1
ATOM 446 C CA . ARG A 1 57 ? 4.676 2.523 -16.938 1 98.88 57 ARG A CA 1
ATOM 447 C C . ARG A 1 57 ? 4.77 2.311 -18.453 1 98.88 57 ARG A C 1
ATOM 449 O O . ARG A 1 57 ? 4.285 1.306 -18.969 1 98.88 57 ARG A O 1
ATOM 456 N N . GLU A 1 58 ? 5.395 3.25 -19.141 1 98.75 58 GLU A N 1
ATOM 457 C CA . GLU A 1 58 ? 5.551 3.131 -20.594 1 98.75 58 GLU A CA 1
ATOM 458 C C . GLU A 1 58 ? 6.336 1.878 -20.969 1 98.75 58 GLU A C 1
ATOM 460 O O . GLU A 1 58 ? 5.945 1.137 -21.859 1 98.75 58 GLU A O 1
ATOM 465 N N . ARG A 1 59 ? 7.391 1.64 -20.266 1 98.88 59 ARG A N 1
ATOM 466 C CA . ARG A 1 59 ? 8.242 0.486 -20.531 1 98.88 59 ARG A CA 1
ATOM 467 C C . ARG A 1 59 ? 7.516 -0.817 -20.219 1 98.88 59 ARG A C 1
ATOM 469 O O . ARG A 1 59 ? 7.582 -1.773 -21 1 98.88 59 ARG A O 1
ATOM 476 N N . ILE A 1 60 ? 6.809 -0.856 -19.125 1 98.94 60 ILE A N 1
ATOM 477 C CA . ILE A 1 60 ? 6.133 -2.074 -18.703 1 98.94 60 ILE A CA 1
ATOM 478 C C . ILE A 1 60 ? 4.91 -2.324 -19.578 1 98.94 60 ILE A C 1
ATOM 480 O O . ILE A 1 60 ? 4.598 -3.473 -19.906 1 98.94 60 ILE A O 1
ATOM 484 N N . ALA A 1 61 ? 4.219 -1.239 -19.922 1 98.94 61 ALA A N 1
ATOM 485 C CA . ALA A 1 61 ? 3.09 -1.376 -20.844 1 98.94 61 ALA A CA 1
ATOM 486 C C . ALA A 1 61 ? 3.527 -2.006 -22.156 1 98.94 61 ALA A C 1
ATOM 488 O O . ALA A 1 61 ? 2.877 -2.924 -22.656 1 98.94 61 ALA A O 1
ATOM 489 N N . ALA A 1 62 ? 4.605 -1.532 -22.688 1 98.88 62 ALA A N 1
ATOM 490 C CA . ALA A 1 62 ? 5.133 -2.104 -23.922 1 98.88 62 ALA A CA 1
ATOM 491 C C . ALA A 1 62 ? 5.457 -3.584 -23.75 1 98.88 62 ALA A C 1
ATOM 493 O O . ALA A 1 62 ? 5.16 -4.402 -24.625 1 98.88 62 ALA A O 1
ATOM 494 N N . PHE A 1 63 ? 6.039 -3.912 -22.688 1 98.81 63 PHE A N 1
ATOM 495 C CA . PHE A 1 63 ? 6.461 -5.277 -22.391 1 98.81 63 PHE A CA 1
ATOM 496 C C . PHE A 1 63 ? 5.258 -6.211 -22.328 1 98.81 63 PHE A C 1
ATOM 498 O O . PHE A 1 63 ? 5.312 -7.332 -22.844 1 98.81 63 PHE A O 1
ATOM 505 N N . VAL A 1 64 ? 4.117 -5.742 -21.734 1 98.88 64 VAL A N 1
ATOM 506 C CA . VAL A 1 64 ? 2.975 -6.629 -21.531 1 98.88 64 VAL A CA 1
ATOM 507 C C . VAL A 1 64 ? 1.977 -6.453 -22.672 1 98.88 64 VAL A C 1
ATOM 509 O O . VAL A 1 64 ? 0.887 -7.031 -22.641 1 98.88 64 VAL A O 1
ATOM 512 N N . GLY A 1 65 ? 2.297 -5.695 -23.656 1 98.75 65 GLY A N 1
ATOM 513 C CA . GLY A 1 65 ? 1.446 -5.504 -24.812 1 98.75 65 GLY A CA 1
ATOM 514 C C . GLY A 1 65 ? 0.189 -4.711 -24.516 1 98.75 65 GLY A C 1
ATOM 515 O O . GLY A 1 65 ? -0.917 -5.141 -24.844 1 98.75 65 GLY A O 1
ATOM 516 N N . ALA A 1 66 ? 0.365 -3.555 -23.859 1 98.75 66 ALA A N 1
ATOM 517 C CA . ALA A 1 66 ? -0.741 -2.676 -23.484 1 98.75 66 ALA A CA 1
ATOM 518 C C . ALA A 1 66 ? -0.437 -1.226 -23.844 1 98.75 66 ALA A C 1
ATOM 520 O O . ALA A 1 66 ? 0.729 -0.84 -23.969 1 98.75 66 ALA A O 1
ATOM 521 N N . HIS A 1 67 ? -1.448 -0.432 -24.125 1 98.44 67 HIS A N 1
ATOM 522 C CA . HIS A 1 67 ? -1.284 1.017 -24.156 1 98.44 67 HIS A CA 1
ATOM 523 C C . HIS A 1 67 ? -1.046 1.583 -22.766 1 98.44 67 HIS A C 1
ATOM 525 O O . HIS A 1 67 ? -1.715 1.186 -21.797 1 98.44 67 HIS A O 1
ATOM 531 N N . PRO A 1 68 ? -0.098 2.467 -22.625 1 98.25 68 PRO A N 1
ATOM 532 C CA . PRO A 1 68 ? 0.222 2.984 -21.297 1 98.25 68 PRO A CA 1
ATOM 533 C C . PRO A 1 68 ? -0.99 3.59 -20.594 1 98.25 68 PRO A C 1
ATOM 535 O O . PRO A 1 68 ? -1.095 3.52 -19.359 1 98.25 68 PRO A O 1
ATOM 538 N N . GLU A 1 69 ? -1.931 4.156 -21.281 1 97.69 69 GLU A N 1
ATOM 539 C CA . GLU A 1 69 ? -3.086 4.812 -20.672 1 97.69 69 GLU A CA 1
ATOM 540 C C . GLU A 1 69 ? -4.051 3.793 -20.078 1 97.69 69 GLU A C 1
ATOM 542 O O . GLU A 1 69 ? -4.945 4.152 -19.312 1 97.69 69 GLU A O 1
ATOM 547 N N . ASP A 1 70 ? -3.844 2.506 -20.438 1 98.5 70 ASP A N 1
ATOM 548 C CA . ASP A 1 70 ? -4.734 1.453 -19.953 1 98.5 70 ASP A CA 1
ATOM 549 C C . ASP A 1 70 ? -4.086 0.66 -18.828 1 98.5 70 ASP A C 1
ATOM 551 O O . ASP A 1 70 ? -4.594 -0.389 -18.422 1 98.5 70 ASP A O 1
ATOM 555 N N . LEU A 1 71 ? -2.941 1.174 -18.359 1 98.81 71 LEU A N 1
ATOM 556 C CA . LEU A 1 71 ? -2.166 0.423 -17.391 1 98.81 71 LEU A CA 1
ATOM 557 C C . LEU A 1 71 ? -1.832 1.291 -16.172 1 98.81 71 LEU A C 1
ATOM 559 O O . LEU A 1 71 ? -1.4 2.436 -16.328 1 98.81 71 LEU A O 1
ATOM 563 N N . VAL A 1 72 ? -2.076 0.725 -14.961 1 98.81 72 VAL A N 1
ATOM 564 C CA . VAL A 1 72 ? -1.649 1.412 -13.75 1 98.81 72 VAL A CA 1
ATOM 565 C C . VAL A 1 72 ? -0.847 0.456 -12.867 1 98.81 72 VAL A C 1
ATOM 567 O O . VAL A 1 72 ? -0.96 -0.764 -13 1 98.81 72 VAL A O 1
ATOM 570 N N . PHE A 1 73 ? 0.019 1.025 -12.039 1 98.81 73 PHE A N 1
ATOM 571 C CA . PHE A 1 73 ? 0.714 0.256 -11.008 1 98.81 73 PHE A CA 1
ATOM 572 C C . PHE A 1 73 ? -0.149 0.109 -9.766 1 98.81 73 PHE A C 1
ATOM 574 O O . PHE A 1 73 ? -0.897 1.022 -9.406 1 98.81 73 PHE A O 1
ATOM 581 N N . VAL A 1 74 ? -0.096 -1.011 -9.18 1 98.69 74 VAL A N 1
ATOM 582 C CA . VAL A 1 74 ? -0.63 -1.306 -7.852 1 98.69 74 VAL A CA 1
ATOM 583 C C . VAL A 1 74 ? 0.403 -2.084 -7.039 1 98.69 74 VAL A C 1
ATOM 585 O O . VAL A 1 74 ? 1.452 -2.467 -7.562 1 98.69 74 VAL A O 1
ATOM 588 N N . ARG A 1 75 ? 0.168 -2.299 -5.824 1 98.19 75 ARG A N 1
ATOM 589 C CA . ARG A 1 75 ? 1.183 -2.895 -4.961 1 98.19 75 ARG A CA 1
ATOM 590 C C . ARG A 1 75 ? 1.246 -4.406 -5.152 1 98.19 75 ARG A C 1
ATOM 592 O O . ARG A 1 75 ? 2.307 -5.016 -4.984 1 98.19 75 ARG A O 1
ATOM 599 N N . ASN A 1 76 ? 0.129 -5.004 -5.43 1 98.56 76 ASN A N 1
ATOM 600 C CA . ASN A 1 76 ? -0.001 -6.441 -5.645 1 98.56 76 ASN A CA 1
ATOM 601 C C . ASN A 1 76 ? -1.312 -6.789 -6.344 1 98.56 76 ASN A C 1
ATOM 603 O O . ASN A 1 76 ? -2.223 -5.961 -6.414 1 98.56 76 ASN A O 1
ATOM 607 N N . ALA A 1 77 ? -1.393 -7.957 -6.84 1 98.69 77 ALA A N 1
ATOM 608 C CA . ALA A 1 77 ? -2.564 -8.391 -7.598 1 98.69 77 ALA A CA 1
ATOM 609 C C . ALA A 1 77 ? -3.812 -8.398 -6.719 1 98.69 77 ALA A C 1
ATOM 611 O O . ALA A 1 77 ? -4.914 -8.109 -7.191 1 98.69 77 ALA A O 1
ATOM 612 N N . THR A 1 78 ? -3.66 -8.742 -5.43 1 98.5 78 THR A N 1
ATOM 613 C CA . THR A 1 78 ? -4.789 -8.773 -4.508 1 98.5 78 THR A CA 1
ATOM 614 C C . THR A 1 78 ? -5.434 -7.398 -4.395 1 98.5 78 THR A C 1
ATOM 616 O O . THR A 1 78 ? -6.66 -7.281 -4.371 1 98.5 78 THR A O 1
ATOM 619 N N . GLN A 1 79 ? -4.621 -6.367 -4.332 1 98.44 79 GLN A N 1
ATOM 620 C CA . GLN A 1 79 ? -5.121 -5 -4.293 1 98.44 79 GLN A CA 1
ATOM 621 C C . GLN A 1 79 ? -5.883 -4.656 -5.574 1 98.44 79 GLN A C 1
ATOM 623 O O . GLN A 1 79 ? -6.914 -3.988 -5.527 1 98.44 79 GLN A O 1
ATOM 628 N N . ALA A 1 80 ? -5.355 -5.07 -6.703 1 98.81 80 ALA A N 1
ATOM 629 C CA . ALA A 1 80 ? -6.023 -4.836 -7.98 1 98.81 80 ALA A CA 1
ATOM 630 C C . ALA A 1 80 ? -7.395 -5.512 -8.016 1 98.81 80 ALA A C 1
ATOM 632 O O . ALA A 1 80 ? -8.383 -4.898 -8.422 1 98.81 80 ALA A O 1
ATOM 633 N N . VAL A 1 81 ? -7.434 -6.789 -7.574 1 98.88 81 VAL A N 1
ATOM 634 C CA . VAL A 1 81 ? -8.68 -7.547 -7.555 1 98.88 81 VAL A CA 1
ATOM 635 C C . VAL A 1 81 ? -9.695 -6.844 -6.66 1 98.88 81 VAL A C 1
ATOM 637 O O . VAL A 1 81 ? -10.859 -6.68 -7.043 1 98.88 81 VAL A O 1
ATOM 640 N N . SER A 1 82 ? -9.273 -6.375 -5.523 1 98.75 82 SER A N 1
ATOM 641 C CA . SER A 1 82 ? -10.164 -5.691 -4.594 1 98.75 82 SER A CA 1
ATOM 642 C C . SER A 1 82 ? -10.688 -4.387 -5.184 1 98.75 82 SER A C 1
ATOM 644 O O . SER A 1 82 ? -11.859 -4.047 -5.02 1 98.75 82 SER A O 1
ATOM 646 N N . ALA A 1 83 ? -9.82 -3.619 -5.824 1 98.75 83 ALA A N 1
ATOM 647 C CA . ALA A 1 83 ? -10.227 -2.361 -6.438 1 98.75 83 ALA A CA 1
ATOM 648 C C . ALA A 1 83 ? -11.312 -2.594 -7.492 1 98.75 83 ALA A C 1
ATOM 650 O O . ALA A 1 83 ? -12.305 -1.863 -7.547 1 98.75 83 ALA A O 1
ATOM 651 N N . VAL A 1 84 ? -11.102 -3.604 -8.328 1 98.88 84 VAL A N 1
ATOM 652 C CA . VAL A 1 84 ? -12.055 -3.906 -9.391 1 98.88 84 VAL A CA 1
ATOM 653 C C . VAL A 1 84 ? -13.383 -4.34 -8.773 1 98.88 84 VAL A C 1
ATOM 655 O O . VAL A 1 84 ? -14.438 -3.801 -9.125 1 98.88 84 VAL A O 1
ATOM 658 N N . LEU A 1 85 ? -13.352 -5.289 -7.84 1 98.69 85 LEU A N 1
ATOM 659 C CA . LEU A 1 85 ? -14.57 -5.824 -7.254 1 98.69 85 LEU A CA 1
ATOM 660 C C . LEU A 1 85 ? -15.336 -4.738 -6.496 1 98.69 85 LEU A C 1
ATOM 662 O O . LEU A 1 85 ? -16.562 -4.688 -6.547 1 98.69 85 LEU A O 1
ATOM 666 N N . ALA A 1 86 ? -14.617 -3.898 -5.789 1 97.75 86 ALA A N 1
ATOM 667 C CA . ALA A 1 86 ? -15.234 -2.811 -5.035 1 97.75 86 ALA A CA 1
ATOM 668 C C . ALA A 1 86 ? -15.938 -1.827 -5.969 1 97.75 86 ALA A C 1
ATOM 670 O O . ALA A 1 86 ? -16.891 -1.149 -5.57 1 97.75 86 ALA A O 1
ATOM 671 N N . SER A 1 87 ? -15.492 -1.734 -7.207 1 97.94 87 SER A N 1
ATOM 672 C CA . SER A 1 87 ? -15.977 -0.737 -8.156 1 97.94 87 SER A CA 1
ATOM 673 C C . SER A 1 87 ? -17.141 -1.282 -8.984 1 97.94 87 SER A C 1
ATOM 675 O O . SER A 1 87 ? -17.828 -0.527 -9.672 1 97.94 87 SER A O 1
ATOM 677 N N . LEU A 1 88 ? -17.375 -2.615 -8.961 1 97.31 88 LEU A N 1
ATOM 678 C CA . LEU A 1 88 ? -18.406 -3.221 -9.797 1 97.31 88 LEU A CA 1
ATOM 679 C C . LEU A 1 88 ? -19.797 -2.812 -9.328 1 97.31 88 LEU A C 1
ATOM 681 O O . LEU A 1 88 ? -20.078 -2.82 -8.125 1 97.31 88 LEU A O 1
ATOM 685 N N . PRO A 1 89 ? -20.656 -2.438 -10.188 1 94.44 89 PRO A N 1
ATOM 686 C CA . PRO A 1 89 ? -22.031 -2.109 -9.836 1 94.44 89 PRO A CA 1
ATOM 687 C C . PRO A 1 89 ? -22.906 -3.348 -9.672 1 94.44 89 PRO A C 1
ATOM 689 O O . PRO A 1 89 ? -23.891 -3.512 -10.391 1 94.44 89 PRO A O 1
ATOM 692 N N . LEU A 1 90 ? -22.562 -4.16 -8.758 1 96.5 90 LEU A N 1
ATOM 693 C CA . LEU A 1 90 ? -23.312 -5.398 -8.523 1 96.5 90 LEU A CA 1
ATOM 694 C C . LEU A 1 90 ? -24.672 -5.109 -7.91 1 96.5 90 LEU A C 1
ATOM 696 O O . LEU A 1 90 ? -24.812 -4.199 -7.09 1 96.5 90 LEU A O 1
ATOM 700 N N . GLU A 1 91 ? -25.641 -5.797 -8.289 1 96.5 91 GLU A N 1
ATOM 701 C CA . GLU A 1 91 ? -27 -5.781 -7.742 1 96.5 91 GLU A CA 1
ATOM 702 C C . GLU A 1 91 ? -27.344 -7.109 -7.078 1 96.5 91 GLU A C 1
ATOM 704 O O . GLU A 1 91 ? -26.719 -8.133 -7.371 1 96.5 91 GLU A O 1
ATOM 709 N N . PRO A 1 92 ? -28.328 -7.023 -6.16 1 97.56 92 PRO A N 1
ATOM 710 C CA . PRO A 1 92 ? -28.766 -8.289 -5.566 1 97.56 92 PRO A CA 1
ATOM 711 C C . PRO A 1 92 ? -29.156 -9.328 -6.613 1 97.56 92 PRO A C 1
ATOM 713 O O . PRO A 1 92 ? -29.859 -9 -7.574 1 97.56 92 PRO A O 1
ATOM 716 N N . GLY A 1 93 ? -28.609 -10.508 -6.48 1 98.06 93 GLY A N 1
ATOM 717 C CA . GLY A 1 93 ? -28.938 -11.586 -7.398 1 98.06 93 GLY A CA 1
ATOM 718 C C . GLY A 1 93 ? -27.906 -11.797 -8.484 1 98.06 93 GLY A C 1
ATOM 719 O O . GLY A 1 93 ? -27.875 -12.844 -9.133 1 98.06 93 GLY A O 1
ATOM 720 N N . ASP A 1 94 ? -27 -10.812 -8.664 1 98.56 94 ASP A N 1
ATOM 721 C CA . ASP A 1 94 ? -25.906 -10.969 -9.617 1 98.56 94 ASP A CA 1
ATOM 722 C C . ASP A 1 94 ? -24.953 -12.086 -9.195 1 98.56 94 ASP A C 1
ATOM 724 O O . ASP A 1 94 ? -24.938 -12.484 -8.023 1 98.56 94 ASP A O 1
ATOM 728 N N . GLU A 1 95 ? -24.297 -12.625 -10.203 1 98.75 95 GLU A N 1
ATOM 729 C CA . GLU A 1 95 ? -23.344 -13.695 -9.93 1 98.75 95 GLU A CA 1
ATOM 730 C C . GLU A 1 95 ? -21.922 -13.305 -10.352 1 98.75 95 GLU A C 1
ATOM 732 O O . GLU A 1 95 ? -21.734 -12.695 -11.398 1 98.75 95 GLU A O 1
ATOM 737 N N . LEU A 1 96 ? -21.031 -13.523 -9.453 1 98.88 96 LEU A N 1
ATOM 738 C CA . LEU A 1 96 ? -19.609 -13.539 -9.766 1 98.88 96 LEU A CA 1
ATOM 739 C C . LEU A 1 96 ? -19.109 -14.969 -9.945 1 98.88 96 LEU A C 1
ATOM 741 O O . LEU A 1 96 ? -19.406 -15.844 -9.133 1 98.88 96 LEU A O 1
ATOM 745 N N . LEU A 1 97 ? -18.391 -15.211 -11.047 1 98.94 97 LEU A N 1
ATOM 746 C CA . LEU A 1 97 ? -17.969 -16.562 -11.391 1 98.94 97 LEU A CA 1
ATOM 747 C C . LEU A 1 97 ? -16.453 -16.719 -11.188 1 98.94 97 LEU A C 1
ATOM 749 O O . LEU A 1 97 ? -15.688 -15.812 -11.5 1 98.94 97 LEU A O 1
ATOM 753 N N . THR A 1 98 ? -16.016 -17.797 -10.609 1 98.88 98 THR A N 1
ATOM 754 C CA . THR A 1 98 ? -14.617 -18.172 -10.539 1 98.88 98 THR A CA 1
ATOM 755 C C . THR A 1 98 ? -14.453 -19.688 -10.617 1 98.88 98 THR A C 1
ATOM 757 O O . THR A 1 98 ? -15.391 -20.391 -10.992 1 98.88 98 THR A O 1
ATOM 760 N N . THR A 1 99 ? -13.266 -20.203 -10.453 1 98.75 99 THR A N 1
ATOM 761 C CA . THR A 1 99 ? -13.023 -21.641 -10.445 1 98.75 99 THR A CA 1
ATOM 762 C C . THR A 1 99 ? -12.531 -22.094 -9.07 1 98.75 99 THR A C 1
ATOM 764 O O . THR A 1 99 ? -12.203 -21.281 -8.219 1 98.75 99 THR A O 1
ATOM 767 N N . ASP A 1 100 ? -12.531 -23.375 -8.844 1 97.94 100 ASP A N 1
ATOM 768 C CA . ASP A 1 100 ? -12.023 -23.922 -7.586 1 97.94 100 ASP A CA 1
ATOM 769 C C . ASP A 1 100 ? -10.492 -23.906 -7.555 1 97.94 100 ASP A C 1
ATOM 771 O O . ASP A 1 100 ? -9.883 -24.406 -6.605 1 97.94 100 ASP A O 1
ATOM 775 N N . HIS A 1 101 ? -9.867 -23.281 -8.57 1 97.75 101 HIS A N 1
ATOM 776 C CA . HIS A 1 101 ? -8.422 -23.078 -8.578 1 97.75 101 HIS A CA 1
ATOM 777 C C . HIS A 1 101 ? -8.07 -21.656 -8.148 1 97.75 101 HIS A C 1
ATOM 779 O O . HIS A 1 101 ? -6.891 -21.328 -8.008 1 97.75 101 HIS A O 1
ATOM 785 N N . ALA A 1 102 ? -9.062 -20.859 -7.875 1 97.56 102 ALA A N 1
ATOM 786 C CA . ALA A 1 102 ? -8.844 -19.453 -7.582 1 97.56 102 ALA A CA 1
ATOM 787 C C . ALA A 1 102 ? -7.957 -19.281 -6.352 1 97.56 102 ALA A C 1
ATOM 789 O O . ALA A 1 102 ? -8.078 -20.031 -5.383 1 97.56 102 ALA A O 1
ATOM 790 N N . TYR A 1 103 ? -7.043 -18.297 -6.457 1 96.5 103 TYR A N 1
ATOM 791 C CA . TYR A 1 103 ? -6.195 -17.938 -5.328 1 96.5 103 TYR A CA 1
ATOM 792 C C . TYR A 1 103 ? -7.039 -17.562 -4.109 1 96.5 103 TYR A C 1
ATOM 794 O O . TYR A 1 103 ? -8.039 -16.859 -4.234 1 96.5 103 TYR A O 1
ATOM 802 N N . GLY A 1 104 ? -6.699 -18.062 -2.947 1 94.75 104 GLY A N 1
ATOM 803 C CA . GLY A 1 104 ? -7.488 -17.922 -1.735 1 94.75 104 GLY A CA 1
ATOM 804 C C . GLY A 1 104 ? -7.863 -16.484 -1.421 1 94.75 104 GLY A C 1
ATOM 805 O O . GLY A 1 104 ? -9.008 -16.203 -1.071 1 94.75 104 GLY A O 1
ATOM 806 N N . ALA A 1 105 ? -6.902 -15.578 -1.495 1 96.75 105 ALA A N 1
ATOM 807 C CA . ALA A 1 105 ? -7.16 -14.172 -1.214 1 96.75 105 ALA A CA 1
ATOM 808 C C . ALA A 1 105 ? -8.195 -13.602 -2.18 1 96.75 105 ALA A C 1
ATOM 810 O O . ALA A 1 105 ? -9.047 -12.797 -1.785 1 96.75 105 ALA A O 1
ATOM 811 N N . CYS A 1 106 ? -8.125 -13.977 -3.449 1 98.06 106 CYS A N 1
ATOM 812 C CA . CYS A 1 106 ? -9.062 -13.5 -4.457 1 98.06 106 CYS A CA 1
ATOM 813 C C . CYS A 1 106 ? -10.461 -14.062 -4.215 1 98.06 106 CYS A C 1
ATOM 815 O O . CYS A 1 106 ? -11.461 -13.367 -4.398 1 98.06 106 CYS A O 1
ATOM 817 N N . LYS A 1 107 ? -10.5 -15.328 -3.83 1 97.44 107 LYS A N 1
ATOM 818 C CA . LYS A 1 107 ? -11.789 -15.93 -3.479 1 97.44 107 LYS A CA 1
ATOM 819 C C . LYS A 1 107 ? -12.43 -15.203 -2.303 1 97.44 107 LYS A C 1
ATOM 821 O O . LYS A 1 107 ? -13.633 -14.938 -2.311 1 97.44 107 LYS A O 1
ATOM 826 N N . ASN A 1 108 ? -11.625 -14.922 -1.274 1 97.69 108 ASN A N 1
ATOM 827 C CA . ASN A 1 108 ? -12.125 -14.164 -0.133 1 97.69 108 ASN A CA 1
ATOM 828 C C . ASN A 1 108 ? -12.688 -12.812 -0.562 1 97.69 108 ASN A C 1
ATOM 830 O O . ASN A 1 108 ? -13.719 -12.367 -0.048 1 97.69 108 ASN A O 1
ATOM 834 N N . ALA A 1 109 ? -11.984 -12.141 -1.454 1 98.56 109 ALA A N 1
ATOM 835 C CA . ALA A 1 109 ? -12.453 -10.844 -1.961 1 98.56 109 ALA A CA 1
ATOM 836 C C . ALA A 1 109 ? -13.781 -10.992 -2.691 1 98.56 109 ALA A C 1
ATOM 838 O O . ALA A 1 109 ? -14.695 -10.188 -2.488 1 98.56 109 ALA A O 1
ATOM 839 N N . LEU A 1 110 ? -13.883 -12.031 -3.572 1 98.75 110 LEU A N 1
ATOM 840 C CA . LEU A 1 110 ? -15.133 -12.297 -4.262 1 98.75 110 LEU A CA 1
ATOM 841 C C . LEU A 1 110 ? -16.281 -12.461 -3.266 1 98.75 110 LEU A C 1
ATOM 843 O O . LEU A 1 110 ? -17.328 -11.812 -3.406 1 98.75 110 LEU A O 1
ATOM 847 N N . ASP A 1 111 ? -16.047 -13.297 -2.266 1 98.38 111 ASP A N 1
ATOM 848 C CA . ASP A 1 111 ? -17.078 -13.57 -1.269 1 98.38 111 ASP A CA 1
ATOM 849 C C . ASP A 1 111 ? -17.469 -12.297 -0.518 1 98.38 111 ASP A C 1
ATOM 851 O O . ASP A 1 111 ? -18.656 -12.031 -0.307 1 98.38 111 ASP A O 1
ATOM 855 N N . PHE A 1 112 ? -16.531 -11.531 -0.112 1 97.94 112 PHE A N 1
ATOM 856 C CA . PHE A 1 112 ? -16.75 -10.32 0.669 1 97.94 112 PHE A CA 1
ATOM 857 C C . PHE A 1 112 ? -17.594 -9.32 -0.105 1 97.94 112 PHE A C 1
ATOM 859 O O . PHE A 1 112 ? -18.625 -8.852 0.398 1 97.94 112 PHE A O 1
ATOM 866 N N . PHE A 1 113 ? -17.188 -8.992 -1.34 1 97.56 113 PHE A N 1
ATOM 867 C CA . PHE A 1 113 ? -17.859 -7.941 -2.1 1 97.56 113 PHE A CA 1
ATOM 868 C C . PHE A 1 113 ? -19.203 -8.43 -2.615 1 97.56 113 PHE A C 1
ATOM 870 O O . PHE A 1 113 ? -20.156 -7.648 -2.717 1 97.56 113 PHE A O 1
ATOM 877 N N . ALA A 1 114 ? -19.297 -9.766 -2.949 1 98.25 114 ALA A N 1
ATOM 878 C CA . ALA A 1 114 ? -20.594 -10.336 -3.322 1 98.25 114 ALA A CA 1
ATOM 879 C C . ALA A 1 114 ? -21.594 -10.227 -2.174 1 98.25 114 ALA A C 1
ATOM 881 O O . ALA A 1 114 ? -22.719 -9.766 -2.361 1 98.25 114 ALA A O 1
ATOM 882 N N . GLN A 1 115 ? -21.172 -10.648 -1.006 1 96.75 115 GLN A N 1
ATOM 883 C CA . GLN A 1 115 ? -22.031 -10.625 0.167 1 96.75 115 GLN A CA 1
ATOM 884 C C . GLN A 1 115 ? -22.516 -9.211 0.479 1 96.75 115 GLN A C 1
ATOM 886 O O . GLN A 1 115 ? -23.688 -8.992 0.786 1 96.75 115 GLN A O 1
ATOM 891 N N . LYS A 1 116 ? -21.641 -8.289 0.39 1 94.5 116 LYS A N 1
ATOM 892 C CA . LYS A 1 116 ? -21.953 -6.895 0.7 1 94.5 116 LYS A CA 1
ATOM 893 C C . LYS A 1 116 ? -23.062 -6.359 -0.208 1 94.5 116 LYS A C 1
ATOM 895 O O . LYS A 1 116 ? -23.828 -5.48 0.193 1 94.5 116 LYS A O 1
ATOM 900 N N . ARG A 1 117 ? -23.188 -6.922 -1.381 1 95.38 117 ARG A N 1
ATOM 901 C CA . ARG A 1 117 ? -24.094 -6.359 -2.365 1 95.38 117 ARG A CA 1
ATOM 902 C C . ARG A 1 117 ? -25.281 -7.285 -2.604 1 95.38 117 ARG A C 1
ATOM 904 O O . ARG A 1 117 ? -26.109 -7.039 -3.49 1 95.38 117 ARG A O 1
ATOM 911 N N . GLY A 1 118 ? -25.328 -8.43 -1.911 1 97.25 118 GLY A N 1
ATOM 912 C CA . GLY A 1 118 ? -26.406 -9.391 -2.092 1 97.25 118 GLY A CA 1
ATOM 913 C C . GLY A 1 118 ? -26.234 -10.258 -3.326 1 97.25 118 GLY A C 1
ATOM 914 O O . GLY A 1 118 ? -27.188 -10.844 -3.824 1 97.25 118 GLY A O 1
ATOM 915 N N . ALA A 1 119 ? -25 -10.25 -3.908 1 98.38 119 ALA A N 1
ATOM 916 C CA . ALA A 1 119 ? -24.656 -11.125 -5.023 1 98.38 119 ALA A CA 1
ATOM 917 C C . ALA A 1 119 ? -24.141 -12.477 -4.52 1 98.38 119 ALA A C 1
ATOM 919 O O . ALA A 1 119 ? -24.109 -12.719 -3.312 1 98.38 119 ALA A O 1
ATOM 920 N N . ARG A 1 120 ? -23.891 -13.367 -5.426 1 97.81 120 ARG A N 1
ATOM 921 C CA . ARG A 1 120 ? -23.391 -14.68 -5.039 1 97.81 120 ARG A CA 1
ATOM 922 C C . ARG A 1 120 ? -22.156 -15.062 -5.863 1 97.81 120 ARG A C 1
ATOM 924 O O . ARG A 1 120 ? -22 -14.609 -7.004 1 97.81 120 ARG A O 1
ATOM 931 N N . VAL A 1 121 ? -21.344 -15.883 -5.289 1 98.81 121 VAL A N 1
ATOM 932 C CA . VAL A 1 121 ? -20.172 -16.406 -5.98 1 98.81 121 VAL A CA 1
ATOM 933 C C . VAL A 1 121 ? -20.469 -17.812 -6.496 1 98.81 121 VAL A C 1
ATOM 935 O O . VAL A 1 121 ? -20.938 -18.672 -5.742 1 98.81 121 VAL A O 1
ATOM 938 N N . VAL A 1 122 ? -20.281 -17.984 -7.773 1 98.88 122 VAL A N 1
ATOM 939 C CA . VAL A 1 122 ? -20.406 -19.297 -8.406 1 98.88 122 VAL A CA 1
ATOM 940 C C . VAL A 1 122 ? -19.016 -19.859 -8.711 1 98.88 122 VAL A C 1
ATOM 942 O O . VAL A 1 122 ? -18.172 -19.172 -9.289 1 98.88 122 VAL A O 1
ATOM 945 N N . VAL A 1 123 ? -18.812 -21.078 -8.328 1 98.75 123 VAL A N 1
ATOM 946 C CA . VAL A 1 123 ? -17.5 -21.703 -8.508 1 98.75 123 VAL A CA 1
ATOM 947 C C . VAL A 1 123 ? -17.609 -22.844 -9.523 1 98.75 123 VAL A C 1
ATOM 949 O O . VAL A 1 123 ? -18.312 -23.828 -9.305 1 98.75 123 VAL A O 1
ATOM 952 N N . ALA A 1 124 ? -16.953 -22.656 -10.68 1 98.81 124 ALA A N 1
ATOM 953 C CA . ALA A 1 124 ? -16.812 -23.734 -11.656 1 98.81 124 ALA A CA 1
ATOM 954 C C . ALA A 1 124 ? -15.766 -24.734 -11.219 1 98.81 124 ALA A C 1
ATOM 956 O O . ALA A 1 124 ? -14.695 -24.359 -10.742 1 98.81 124 ALA A O 1
ATOM 957 N N . HIS A 1 125 ? -16.016 -26 -11.383 1 98.12 125 HIS A N 1
ATOM 958 C CA . HIS A 1 125 ? -15.078 -27.047 -11.016 1 98.12 125 HIS A CA 1
ATOM 959 C C . HIS A 1 125 ? -14.195 -27.438 -12.195 1 98.12 125 HIS A C 1
ATOM 961 O O . HIS A 1 125 ? -14.695 -27.969 -13.195 1 98.12 125 HIS A O 1
ATOM 967 N N . VAL A 1 126 ? -13 -27.109 -12.125 1 98.12 126 VAL A N 1
ATOM 968 C CA . VAL A 1 126 ? -12 -27.516 -13.117 1 98.12 126 VAL A CA 1
ATOM 969 C C . VAL A 1 126 ? -11.234 -28.734 -12.617 1 98.12 126 VAL A C 1
ATOM 971 O O . VAL A 1 126 ? -10.625 -28.688 -11.547 1 98.12 126 VAL A O 1
ATOM 974 N N . PRO A 1 127 ? -11.242 -29.75 -13.367 1 96.44 127 PRO A N 1
ATOM 975 C CA . PRO A 1 127 ? -10.609 -30.969 -12.867 1 96.44 127 PRO A CA 1
ATOM 976 C C . PRO A 1 127 ? -9.094 -30.844 -12.734 1 96.44 127 PRO A C 1
ATOM 978 O O . PRO A 1 127 ? -8.461 -30.125 -13.508 1 96.44 127 PRO A O 1
ATOM 981 N N . PHE A 1 128 ? -8.516 -31.547 -11.812 1 96.19 128 PHE A N 1
ATOM 982 C CA . PHE A 1 128 ? -7.094 -31.812 -11.633 1 96.19 128 PHE A CA 1
ATOM 983 C C . PHE A 1 128 ? -6.867 -33.188 -11 1 96.19 128 PHE A C 1
ATOM 985 O O . PHE A 1 128 ? -7.297 -33.406 -9.867 1 96.19 128 PHE A O 1
ATOM 992 N N . PRO A 1 129 ? -6.336 -34.125 -11.688 1 96.19 129 PRO A N 1
ATOM 993 C CA . PRO A 1 129 ? -5.602 -34 -12.953 1 96.19 129 PRO A CA 1
ATOM 994 C C . PRO A 1 129 ? -6.508 -33.656 -14.125 1 96.19 129 PRO A C 1
ATOM 996 O O . PRO A 1 129 ? -7.723 -33.844 -14.055 1 96.19 129 PRO A O 1
ATOM 999 N N . ILE A 1 130 ? -5.879 -33.125 -15.078 1 98 130 ILE A N 1
ATOM 1000 C CA . ILE A 1 130 ? -6.574 -32.625 -16.266 1 98 130 ILE A CA 1
ATOM 1001 C C . ILE A 1 130 ? -5.891 -33.156 -17.516 1 98 130 ILE A C 1
ATOM 1003 O O . ILE A 1 130 ? -4.676 -33.375 -17.531 1 98 130 ILE A O 1
ATOM 1007 N N . THR A 1 131 ? -6.664 -33.375 -18.641 1 97 131 THR A N 1
ATOM 1008 C CA . THR A 1 131 ? -6.09 -34.031 -19.797 1 97 131 THR A CA 1
ATOM 1009 C C . THR A 1 131 ? -6.066 -33.062 -21 1 97 131 THR A C 1
ATOM 1011 O O . THR A 1 131 ? -5.32 -33.281 -21.953 1 97 131 THR A O 1
ATOM 1014 N N . HIS A 1 132 ? -6.992 -32.062 -20.922 1 96.69 132 HIS A N 1
ATOM 1015 C CA . HIS A 1 132 ? -7.059 -31.125 -22.031 1 96.69 132 HIS A CA 1
ATOM 1016 C C . HIS A 1 132 ? -7.461 -29.734 -21.531 1 96.69 132 HIS A C 1
ATOM 1018 O O . HIS A 1 132 ? -8.312 -29.609 -20.656 1 96.69 132 HIS A O 1
ATOM 1024 N N . ALA A 1 133 ? -6.914 -28.734 -22.219 1 97.31 133 ALA A N 1
ATOM 1025 C CA . ALA A 1 133 ? -7.156 -27.344 -21.828 1 97.31 133 ALA A CA 1
ATOM 1026 C C . ALA A 1 133 ? -8.633 -26.969 -21.984 1 97.31 133 ALA A C 1
ATOM 1028 O O . ALA A 1 133 ? -9.148 -26.141 -21.234 1 97.31 133 ALA A O 1
ATOM 1029 N N . SER A 1 134 ? -9.289 -27.594 -22.953 1 97.19 134 SER A N 1
ATOM 1030 C CA . SER A 1 134 ? -10.688 -27.266 -23.203 1 97.19 134 SER A CA 1
ATOM 1031 C C . SER A 1 134 ? -11.57 -27.609 -22 1 97.19 134 SER A C 1
ATOM 1033 O O . SER A 1 134 ? -12.664 -27.062 -21.859 1 97.19 134 SER A O 1
ATOM 1035 N N . GLN A 1 135 ? -11.109 -28.484 -21.109 1 98.25 135 GLN A N 1
ATOM 1036 C CA . GLN A 1 135 ? -11.875 -28.844 -19.922 1 98.25 135 GLN A CA 1
ATOM 1037 C C . GLN A 1 135 ? -12.039 -27.641 -19 1 98.25 135 GLN A C 1
ATOM 1039 O O . GLN A 1 135 ? -13.023 -27.547 -18.266 1 98.25 135 GLN A O 1
ATOM 1044 N N . VAL A 1 136 ? -11.102 -26.734 -19.047 1 98.69 136 VAL A N 1
ATOM 1045 C CA . VAL A 1 136 ? -11.203 -25.5 -18.266 1 98.69 136 VAL A CA 1
ATOM 1046 C C . VAL A 1 136 ? -12.328 -24.625 -18.812 1 98.69 136 VAL A C 1
ATOM 1048 O O . VAL A 1 136 ? -13.227 -24.219 -18.062 1 98.69 136 VAL A O 1
ATOM 1051 N N . THR A 1 137 ? -12.258 -24.344 -20.125 1 98.38 137 THR A N 1
ATOM 1052 C CA . THR A 1 137 ? -13.258 -23.484 -20.781 1 98.38 137 THR A CA 1
ATOM 1053 C C . THR A 1 137 ? -14.656 -24.094 -20.625 1 98.38 137 THR A C 1
ATOM 1055 O O . THR A 1 137 ? -15.609 -23.375 -20.328 1 98.38 137 THR A O 1
ATOM 1058 N N . ASP A 1 138 ? -14.711 -25.406 -20.844 1 98.5 138 ASP A N 1
ATOM 1059 C CA . ASP A 1 138 ? -16 -26.078 -20.75 1 98.5 138 ASP A CA 1
ATOM 1060 C C . ASP A 1 138 ? -16.594 -25.953 -19.344 1 98.5 138 ASP A C 1
ATOM 1062 O O . ASP A 1 138 ? -17.781 -25.672 -19.188 1 98.5 138 ASP A O 1
ATOM 1066 N N . ALA A 1 139 ? -15.781 -26.125 -18.328 1 98.69 139 ALA A N 1
ATOM 1067 C CA . ALA A 1 139 ? -16.234 -26.031 -16.938 1 98.69 139 ALA A CA 1
ATOM 1068 C C . ALA A 1 139 ? -16.734 -24.625 -16.625 1 98.69 139 ALA A C 1
ATOM 1070 O O . ALA A 1 139 ? -17.781 -24.453 -15.977 1 98.69 139 ALA A O 1
ATOM 1071 N N . ILE A 1 140 ? -16.016 -23.625 -17.062 1 98.88 140 ILE A N 1
ATOM 1072 C CA . ILE A 1 140 ? -16.359 -22.234 -16.797 1 98.88 140 ILE A CA 1
ATOM 1073 C C . ILE A 1 140 ? -17.672 -21.891 -17.5 1 98.88 140 ILE A C 1
ATOM 1075 O O . ILE A 1 140 ? -18.578 -21.328 -16.891 1 98.88 140 ILE A O 1
ATOM 1079 N N . LEU A 1 141 ? -17.797 -22.281 -18.797 1 98.69 141 LEU A N 1
ATOM 1080 C CA . LEU A 1 141 ? -18.969 -21.922 -19.594 1 98.69 141 LEU A CA 1
ATOM 1081 C C . LEU A 1 141 ? -20.203 -22.641 -19.078 1 98.69 141 LEU A C 1
ATOM 1083 O O . LEU A 1 141 ? -21.312 -22.078 -19.125 1 98.69 141 LEU A O 1
ATOM 1087 N N . ALA A 1 142 ? -19.984 -23.828 -18.547 1 98.69 142 ALA A N 1
ATOM 1088 C CA . ALA A 1 142 ? -21.109 -24.594 -17.984 1 98.69 142 ALA A CA 1
ATOM 1089 C C . ALA A 1 142 ? -21.688 -23.922 -16.75 1 98.69 142 ALA A C 1
ATOM 1091 O O . ALA A 1 142 ? -22.844 -24.156 -16.391 1 98.69 142 ALA A O 1
ATOM 1092 N N . ALA A 1 143 ? -20.906 -23.031 -16.141 1 98.69 143 ALA A N 1
ATOM 1093 C CA . ALA A 1 143 ? -21.328 -22.406 -14.883 1 98.69 143 ALA A CA 1
ATOM 1094 C C . ALA A 1 143 ? -21.922 -21.016 -15.141 1 98.69 143 ALA A C 1
ATOM 1096 O O . ALA A 1 143 ? -22.438 -20.375 -14.219 1 98.69 143 ALA A O 1
ATOM 1097 N N . VAL A 1 144 ? -21.922 -20.578 -16.375 1 98.69 144 VAL A N 1
ATOM 1098 C CA . VAL A 1 144 ? -22.438 -19.25 -16.719 1 98.69 144 VAL A CA 1
ATOM 1099 C C . VAL A 1 144 ? -23.953 -19.281 -16.734 1 98.69 144 VAL A C 1
ATOM 1101 O O . VAL A 1 144 ? -24.562 -20.234 -17.234 1 98.69 144 VAL A O 1
ATOM 1104 N N . THR A 1 145 ? -24.578 -18.344 -16.109 1 98.44 145 THR A N 1
ATOM 1105 C CA . THR A 1 145 ? -26.016 -18.109 -16.156 1 98.44 145 THR A CA 1
ATOM 1106 C C . THR A 1 145 ? -26.328 -16.703 -16.641 1 98.44 145 THR A C 1
ATOM 1108 O O . THR A 1 145 ? -25.406 -15.883 -16.797 1 98.44 145 THR A O 1
ATOM 1111 N N . PRO A 1 146 ? -27.594 -16.406 -16.875 1 97.56 146 PRO A N 1
ATOM 1112 C CA . PRO A 1 146 ? -27.953 -15.047 -17.266 1 97.56 146 PRO A CA 1
ATOM 1113 C C . PRO A 1 146 ? -27.641 -14.016 -16.188 1 97.56 146 PRO A C 1
ATOM 1115 O O . PRO A 1 146 ? -27.656 -12.812 -16.453 1 97.56 146 PRO A O 1
ATOM 1118 N N . ARG A 1 147 ? -27.344 -14.5 -14.984 1 98.19 147 ARG A N 1
ATOM 1119 C CA . ARG A 1 147 ? -27.078 -13.602 -13.867 1 98.19 147 ARG A CA 1
ATOM 1120 C C . ARG A 1 147 ? -25.578 -13.359 -13.703 1 98.19 147 ARG A C 1
ATOM 1122 O O . ARG A 1 147 ? -25.156 -12.508 -12.906 1 98.19 147 ARG A O 1
ATOM 1129 N N . THR A 1 148 ? -24.719 -14.094 -14.406 1 98.81 148 THR A N 1
ATOM 1130 C CA . THR A 1 148 ? -23.281 -13.93 -14.312 1 98.81 148 THR A CA 1
ATOM 1131 C C . THR A 1 148 ? -22.844 -12.586 -14.883 1 98.81 148 THR A C 1
ATOM 1133 O O . THR A 1 148 ? -23.156 -12.258 -16.031 1 98.81 148 THR A O 1
ATOM 1136 N N . ARG A 1 149 ? -22.156 -11.789 -14.086 1 98.25 149 ARG A N 1
ATOM 1137 C CA . ARG A 1 149 ? -21.766 -10.453 -14.516 1 98.25 149 ARG A CA 1
ATOM 1138 C C . ARG A 1 149 ? -20.266 -10.391 -14.828 1 98.25 149 ARG A C 1
ATOM 1140 O O . ARG A 1 149 ? -19.859 -9.844 -15.859 1 98.25 149 ARG A O 1
ATOM 1147 N N . VAL A 1 150 ? -19.453 -10.883 -13.938 1 98.75 150 VAL A N 1
ATOM 1148 C CA . VAL A 1 150 ? -18 -10.852 -14.062 1 98.75 150 VAL A CA 1
ATOM 1149 C C . VAL A 1 150 ? -17.406 -12.195 -13.641 1 98.75 150 VAL A C 1
ATOM 1151 O O . VAL A 1 150 ? -17.906 -12.828 -12.703 1 98.75 150 VAL A O 1
ATOM 1154 N N . ALA A 1 151 ? -16.438 -12.68 -14.359 1 98.94 151 ALA A N 1
ATOM 1155 C CA . ALA A 1 151 ? -15.695 -13.891 -14.023 1 98.94 151 ALA A CA 1
ATOM 1156 C C . ALA A 1 151 ? -14.25 -13.562 -13.648 1 98.94 151 ALA A C 1
ATOM 1158 O O . ALA A 1 151 ? -13.547 -12.891 -14.398 1 98.94 151 ALA A O 1
ATOM 1159 N N . LEU A 1 152 ? -13.883 -13.883 -12.422 1 98.94 152 LEU A N 1
ATOM 1160 C CA . LEU A 1 152 ? -12.484 -13.836 -12.008 1 98.94 152 LEU A CA 1
ATOM 1161 C C . LEU A 1 152 ? -11.773 -15.148 -12.344 1 98.94 152 LEU A C 1
ATOM 1163 O O . LEU A 1 152 ? -12.062 -16.188 -11.75 1 98.94 152 LEU A O 1
ATOM 1167 N N . ILE A 1 153 ? -10.82 -15.117 -13.32 1 98.94 153 ILE A N 1
ATOM 1168 C CA . ILE A 1 153 ? -10.211 -16.328 -13.844 1 98.94 153 ILE A CA 1
ATOM 1169 C C . ILE A 1 153 ? -8.688 -16.203 -13.781 1 98.94 153 ILE A C 1
ATOM 1171 O O . ILE A 1 153 ? -8.125 -15.195 -14.203 1 98.94 153 ILE A O 1
ATOM 1175 N N . ASP A 1 154 ? -8.039 -17.219 -13.242 1 98.75 154 ASP A N 1
ATOM 1176 C CA . ASP A 1 154 ? -6.578 -17.234 -13.195 1 98.75 154 ASP A CA 1
ATOM 1177 C C . ASP A 1 154 ? -5.996 -17.453 -14.594 1 98.75 154 ASP A C 1
ATOM 1179 O O . ASP A 1 154 ? -6.512 -18.266 -15.367 1 98.75 154 ASP A O 1
ATOM 1183 N N . HIS A 1 155 ? -4.941 -16.719 -14.922 1 98.88 155 HIS A N 1
ATOM 1184 C CA . HIS A 1 155 ? -4.152 -17.062 -16.094 1 98.88 155 HIS A CA 1
ATOM 1185 C C . HIS A 1 155 ? -3.248 -18.266 -15.828 1 98.88 155 HIS A C 1
ATOM 1187 O O . HIS A 1 155 ? -3.18 -19.188 -16.641 1 98.88 155 HIS A O 1
ATOM 1193 N N . VAL A 1 156 ? -2.533 -18.234 -14.766 1 98.88 156 VAL A N 1
ATOM 1194 C CA . VAL A 1 156 ? -1.8 -19.344 -14.18 1 98.88 156 VAL A CA 1
ATOM 1195 C C . VAL A 1 156 ? -2.281 -19.578 -12.75 1 98.88 156 VAL A C 1
ATOM 1197 O O . VAL A 1 156 ? -2.197 -18.688 -11.898 1 98.88 156 VAL A O 1
ATOM 1200 N N . THR A 1 157 ? -2.842 -20.75 -12.453 1 98.31 157 THR A N 1
ATOM 1201 C CA . THR A 1 157 ? -3.416 -21.016 -11.141 1 98.31 157 THR A CA 1
ATOM 1202 C C . THR A 1 157 ? -2.318 -21.219 -10.102 1 98.31 157 THR A C 1
ATOM 1204 O O . THR A 1 157 ? -1.284 -21.828 -10.398 1 98.31 157 THR A O 1
ATOM 1207 N N . SER A 1 158 ? -2.492 -20.703 -8.93 1 96.75 158 SER A N 1
ATOM 1208 C CA . SER A 1 158 ? -1.503 -20.797 -7.863 1 96.75 158 SER A CA 1
ATOM 1209 C C . SER A 1 158 ? -1.386 -22.219 -7.34 1 96.75 158 SER A C 1
ATOM 1211 O O . SER A 1 158 ? -0.282 -22.766 -7.234 1 96.75 158 SER A O 1
ATOM 1213 N N . PRO A 1 159 ? -2.445 -22.953 -7.078 1 94.31 159 PRO A N 1
ATOM 1214 C CA . PRO A 1 159 ? -2.291 -24.25 -6.426 1 94.31 159 PRO A CA 1
ATOM 1215 C C . PRO A 1 159 ? -1.761 -25.328 -7.371 1 94.31 159 PRO A C 1
ATOM 1217 O O . PRO A 1 159 ? -0.945 -26.156 -6.969 1 94.31 159 PRO A O 1
ATOM 1220 N N . THR A 1 160 ? -2.195 -25.266 -8.672 1 97.5 160 THR A N 1
ATOM 1221 C CA . THR A 1 160 ? -1.901 -26.375 -9.562 1 97.5 160 THR A CA 1
ATOM 1222 C C . THR A 1 160 ? -0.867 -25.984 -10.609 1 97.5 160 THR A C 1
ATOM 1224 O O . THR A 1 160 ? -0.314 -26.844 -11.305 1 97.5 160 THR A O 1
ATOM 1227 N N . GLY A 1 161 ? -0.605 -24.656 -10.734 1 98.12 161 GLY A N 1
ATOM 1228 C CA . GLY A 1 161 ? 0.373 -24.188 -11.695 1 98.12 161 GLY A CA 1
ATOM 1229 C C . GLY A 1 161 ? -0.108 -24.281 -13.133 1 98.12 161 GLY A C 1
ATOM 1230 O O . GLY A 1 161 ? 0.68 -24.141 -14.07 1 98.12 161 GLY A O 1
ATOM 1231 N N . LEU A 1 162 ? -1.423 -24.547 -13.383 1 98.56 162 LEU A N 1
ATOM 1232 C CA . LEU A 1 162 ? -1.958 -24.703 -14.734 1 98.56 162 LEU A CA 1
ATOM 1233 C C . LEU A 1 162 ? -2.02 -23.359 -15.453 1 98.56 162 LEU A C 1
ATOM 1235 O O . LEU A 1 162 ? -2.432 -22.359 -14.875 1 98.56 162 LEU A O 1
ATOM 1239 N N . VAL A 1 163 ? -1.566 -23.344 -16.672 1 98.81 163 VAL A N 1
ATOM 1240 C CA . VAL A 1 163 ? -1.836 -22.219 -17.562 1 98.81 163 VAL A CA 1
ATOM 1241 C C . VAL A 1 163 ? -3.205 -22.391 -18.219 1 98.81 163 VAL A C 1
ATOM 1243 O O . VAL A 1 163 ? -3.395 -23.281 -19.047 1 98.81 163 VAL A O 1
ATOM 1246 N N . PHE A 1 164 ? -4.184 -21.594 -17.812 1 98.88 164 PHE A N 1
ATOM 1247 C CA . PHE A 1 164 ? -5.52 -21.641 -18.406 1 98.88 164 PHE A CA 1
ATOM 1248 C C . PHE A 1 164 ? -5.523 -21 -19.781 1 98.88 164 PHE A C 1
ATOM 1250 O O . PHE A 1 164 ? -4.758 -20.078 -20.047 1 98.88 164 PHE A O 1
ATOM 1257 N N . PRO A 1 165 ? -6.309 -21.578 -20.766 1 98.56 165 PRO A N 1
ATOM 1258 C CA . PRO A 1 165 ? -6.438 -20.938 -22.062 1 98.56 165 PRO A CA 1
ATOM 1259 C C . PRO A 1 165 ? -7.238 -19.641 -22.016 1 98.56 165 PRO A C 1
ATOM 1261 O O . PRO A 1 165 ? -8.336 -19.562 -22.562 1 98.56 165 PRO A O 1
ATOM 1264 N N . ILE A 1 166 ? -6.637 -18.609 -21.469 1 98.62 166 ILE A N 1
ATOM 1265 C CA . ILE A 1 166 ? -7.312 -17.391 -21.016 1 98.62 166 ILE A CA 1
ATOM 1266 C C . ILE A 1 166 ? -7.898 -16.641 -22.203 1 98.62 166 ILE A C 1
ATOM 1268 O O . ILE A 1 166 ? -8.961 -16.031 -22.109 1 98.62 166 ILE A O 1
ATOM 1272 N N . ALA A 1 167 ? -7.164 -16.594 -23.344 1 98.38 167 ALA A N 1
ATOM 1273 C CA . ALA A 1 167 ? -7.688 -15.914 -24.531 1 98.38 167 ALA A CA 1
ATOM 1274 C C . ALA A 1 167 ? -9.016 -16.531 -24.969 1 98.38 167 ALA A C 1
ATOM 1276 O O . ALA A 1 167 ? -9.969 -15.797 -25.266 1 98.38 167 ALA A O 1
ATOM 1277 N N . ASP A 1 168 ? -9.086 -17.906 -25 1 98.19 168 ASP A N 1
ATOM 1278 C CA . ASP A 1 168 ? -10.312 -18.609 -25.375 1 98.19 168 ASP A CA 1
ATOM 1279 C C . ASP A 1 168 ? -11.422 -18.344 -24.359 1 98.19 168 ASP A C 1
ATOM 1281 O O . ASP A 1 168 ? -12.578 -18.141 -24.734 1 98.19 168 ASP A O 1
ATOM 1285 N N . ILE A 1 169 ? -11.07 -18.344 -23.125 1 98.81 169 ILE A N 1
ATOM 1286 C CA . ILE A 1 169 ? -12.031 -18.156 -22.047 1 98.81 169 ILE A CA 1
ATOM 1287 C C . ILE A 1 169 ? -12.625 -16.75 -22.125 1 98.81 169 ILE A C 1
ATOM 1289 O O . ILE A 1 169 ? -13.844 -16.578 -22.078 1 98.81 169 ILE A O 1
ATOM 1293 N N . VAL A 1 170 ? -11.789 -15.711 -22.234 1 98.81 170 VAL A N 1
ATOM 1294 C CA . VAL A 1 170 ? -12.219 -14.32 -22.297 1 98.81 170 VAL A CA 1
ATOM 1295 C C . VAL A 1 170 ? -13.156 -14.125 -23.5 1 98.81 170 VAL A C 1
ATOM 1297 O O . VAL A 1 170 ? -14.219 -13.5 -23.359 1 98.81 170 VAL A O 1
ATOM 1300 N N . ALA A 1 171 ? -12.758 -14.656 -24.656 1 98.5 171 ALA A N 1
ATOM 1301 C CA . ALA A 1 171 ? -13.57 -14.531 -25.859 1 98.5 171 ALA A CA 1
ATOM 1302 C C . ALA A 1 171 ? -14.938 -15.188 -25.672 1 98.5 171 ALA A C 1
ATOM 1304 O O . ALA A 1 171 ? -15.961 -14.609 -26.031 1 98.5 171 ALA A O 1
ATOM 1305 N N . ALA A 1 172 ? -14.969 -16.406 -25.141 1 98.62 172 ALA A N 1
ATOM 1306 C CA . ALA A 1 172 ? -16.203 -17.156 -24.969 1 98.62 172 ALA A CA 1
ATOM 1307 C C . ALA A 1 172 ? -17.141 -16.453 -23.969 1 98.62 172 ALA A C 1
ATOM 1309 O O . ALA A 1 172 ? -18.344 -16.406 -24.172 1 98.62 172 ALA A O 1
ATOM 1310 N N . LEU A 1 173 ? -16.578 -15.945 -22.875 1 98.81 173 LEU A N 1
ATOM 1311 C CA . LEU A 1 173 ? -17.359 -15.25 -21.875 1 98.81 173 LEU A CA 1
ATOM 1312 C C . LEU A 1 173 ? -17.938 -13.945 -22.438 1 98.81 173 LEU A C 1
ATOM 1314 O O . LEU A 1 173 ? -19.094 -13.617 -22.188 1 98.81 173 LEU A O 1
ATOM 1318 N N . ARG A 1 174 ? -17.141 -13.242 -23.156 1 97.69 174 ARG A N 1
ATOM 1319 C CA . ARG A 1 174 ? -17.578 -11.984 -23.75 1 97.69 174 ARG A CA 1
ATOM 1320 C C . ARG A 1 174 ? -18.75 -12.203 -24.688 1 97.69 174 ARG A C 1
ATOM 1322 O O . ARG A 1 174 ? -19.672 -11.391 -24.734 1 97.69 174 ARG A O 1
ATOM 1329 N N . GLU A 1 175 ? -18.719 -13.258 -25.438 1 97.31 175 GLU A N 1
ATOM 1330 C CA . GLU A 1 175 ? -19.812 -13.609 -26.328 1 97.31 175 GLU A CA 1
ATOM 1331 C C . GLU A 1 175 ? -21.125 -13.797 -25.562 1 97.31 175 GLU A C 1
ATOM 1333 O O . GLU A 1 175 ? -22.203 -13.648 -26.125 1 97.31 175 GLU A O 1
ATOM 1338 N N . ARG A 1 176 ? -21.047 -14.047 -24.344 1 97.69 176 ARG A N 1
ATOM 1339 C CA . ARG A 1 176 ? -22.203 -14.297 -23.5 1 97.69 176 ARG A CA 1
ATOM 1340 C C . ARG A 1 176 ? -22.516 -13.086 -22.625 1 97.69 176 ARG A C 1
ATOM 1342 O O . ARG A 1 176 ? -23.344 -13.172 -21.719 1 97.69 176 ARG A O 1
ATOM 1349 N N . GLY A 1 177 ? -21.766 -12.016 -22.844 1 97.31 177 GLY A N 1
ATOM 1350 C CA . GLY A 1 177 ? -22 -10.773 -22.141 1 97.31 177 GLY A CA 1
ATOM 1351 C C . GLY A 1 177 ? -21.359 -10.742 -20.766 1 97.31 177 GLY A C 1
ATOM 1352 O O . GLY A 1 177 ? -21.734 -9.93 -19.906 1 97.31 177 GLY A O 1
ATOM 1353 N N . VAL A 1 178 ? -20.391 -11.633 -20.469 1 98.62 178 VAL A N 1
ATOM 1354 C CA . VAL A 1 178 ? -19.719 -11.703 -19.188 1 98.62 178 VAL A CA 1
ATOM 1355 C C . VAL A 1 178 ? -18.312 -11.109 -19.297 1 98.62 178 VAL A C 1
ATOM 1357 O O . VAL A 1 178 ? -17.531 -11.523 -20.141 1 98.62 178 VAL A O 1
ATOM 1360 N N . GLU A 1 179 ? -18.016 -10.078 -18.469 1 98.12 179 GLU A N 1
ATOM 1361 C CA . GLU A 1 179 ? -16.672 -9.492 -18.438 1 98.12 179 GLU A CA 1
ATOM 1362 C C . GLU A 1 179 ? -15.719 -10.352 -17.594 1 98.12 179 GLU A C 1
ATOM 1364 O O . GLU A 1 179 ? -16.156 -11.133 -16.75 1 98.12 179 GLU A O 1
ATOM 1369 N N . THR A 1 180 ? -14.484 -10.219 -17.906 1 98.88 180 THR A N 1
ATOM 1370 C CA . THR A 1 180 ? -13.5 -11.047 -17.219 1 98.88 180 THR A CA 1
ATOM 1371 C C . THR A 1 180 ? -12.492 -10.18 -16.469 1 98.88 180 THR A C 1
ATOM 1373 O O . THR A 1 180 ? -12.008 -9.18 -17 1 98.88 180 THR A O 1
ATOM 1376 N N . LEU A 1 181 ? -12.281 -10.445 -15.234 1 98.94 181 LEU A N 1
ATOM 1377 C CA . LEU A 1 181 ? -11.125 -10.047 -14.438 1 98.94 181 LEU A CA 1
ATOM 1378 C C . LEU A 1 181 ? -10.102 -11.18 -14.352 1 98.94 181 LEU A C 1
ATOM 1380 O O . LEU A 1 181 ? -10.344 -12.188 -13.688 1 98.94 181 LEU A O 1
ATOM 1384 N N . VAL A 1 182 ? -8.977 -10.992 -15.008 1 98.94 182 VAL A N 1
ATOM 1385 C CA . VAL A 1 182 ? -7.98 -12.055 -15.07 1 98.94 182 VAL A CA 1
ATOM 1386 C C . VAL A 1 182 ? -6.957 -11.867 -13.945 1 98.94 182 VAL A C 1
ATOM 1388 O O . VAL A 1 182 ? -6.324 -10.812 -13.844 1 98.94 182 VAL A O 1
ATOM 1391 N N . ASP A 1 183 ? -6.867 -12.859 -13.102 1 98.94 183 ASP A N 1
ATOM 1392 C CA . ASP A 1 183 ? -5.75 -12.945 -12.164 1 98.94 183 ASP A CA 1
ATOM 1393 C C . ASP A 1 183 ? -4.508 -13.516 -12.844 1 98.94 183 ASP A C 1
ATOM 1395 O O . ASP A 1 183 ? -4.324 -14.734 -12.891 1 98.94 183 ASP A O 1
ATOM 1399 N N . GLY A 1 184 ? -3.686 -12.625 -13.289 1 98.94 184 GLY A N 1
ATOM 1400 C CA . GLY A 1 184 ? -2.436 -13.008 -13.93 1 98.94 184 GLY A CA 1
ATOM 1401 C C . GLY A 1 184 ? -1.23 -12.852 -13.023 1 98.94 184 GLY A C 1
ATOM 1402 O O . GLY A 1 184 ? -0.158 -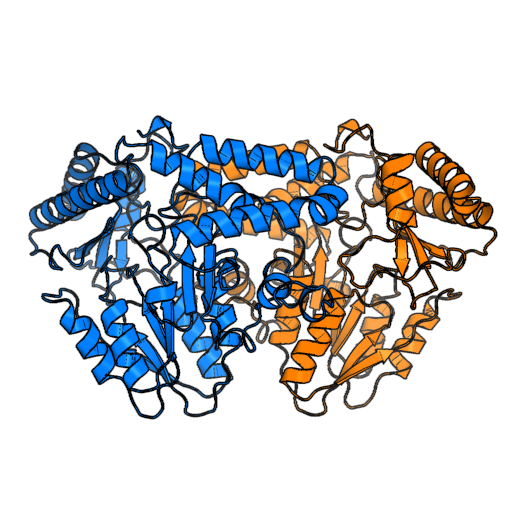12.438 -13.469 1 98.94 184 GLY A O 1
ATOM 1403 N N . ALA A 1 185 ? -1.364 -13.133 -11.734 1 98.81 185 ALA A N 1
ATOM 1404 C CA . ALA A 1 185 ? -0.332 -12.875 -10.734 1 98.81 185 ALA A CA 1
ATOM 1405 C C . ALA A 1 185 ? 0.991 -13.523 -11.133 1 98.81 185 ALA A C 1
ATOM 1407 O O . ALA A 1 185 ? 2.064 -13 -10.828 1 98.81 185 ALA A O 1
ATOM 1408 N N . HIS A 1 186 ? 0.948 -14.641 -11.836 1 98.88 186 HIS A N 1
ATOM 1409 C CA . HIS A 1 186 ? 2.152 -15.375 -12.195 1 98.88 186 HIS A CA 1
ATOM 1410 C C . HIS A 1 186 ? 2.58 -15.07 -13.633 1 98.88 186 HIS A C 1
ATOM 1412 O O . HIS A 1 186 ? 3.652 -15.5 -14.062 1 98.88 186 HIS A O 1
ATOM 1418 N N . ALA A 1 187 ? 1.854 -14.328 -14.359 1 98.88 187 ALA A N 1
ATOM 1419 C CA . ALA A 1 187 ? 1.995 -14.305 -15.812 1 98.88 187 ALA A CA 1
ATOM 1420 C C . ALA A 1 187 ? 3.121 -13.375 -16.234 1 98.88 187 ALA A C 1
ATOM 1422 O O . ALA A 1 187 ? 3.932 -13.727 -17.109 1 98.88 187 ALA A O 1
ATOM 1423 N N . PRO A 1 188 ? 3.229 -12.109 -15.672 1 98.88 188 PRO A N 1
ATOM 1424 C CA . PRO A 1 188 ? 4.316 -11.25 -16.141 1 98.88 188 PRO A CA 1
ATOM 1425 C C . PRO A 1 188 ? 5.695 -11.852 -15.883 1 98.88 188 PRO A C 1
ATOM 1427 O O . PRO A 1 188 ? 6.039 -12.164 -14.742 1 98.88 188 PRO A O 1
ATOM 1430 N N . GLY A 1 189 ? 6.473 -12.008 -16.859 1 98.62 189 GLY A N 1
ATOM 1431 C CA . GLY A 1 189 ? 7.785 -12.641 -16.766 1 98.62 189 GLY A CA 1
ATOM 1432 C C . GLY A 1 189 ? 7.762 -14.109 -17.125 1 98.62 189 GLY A C 1
ATOM 1433 O O . GLY A 1 189 ? 8.719 -14.633 -17.703 1 98.62 189 GLY A O 1
ATOM 1434 N N . MET A 1 190 ? 6.656 -14.836 -16.828 1 98.75 190 MET A N 1
ATOM 1435 C CA . MET A 1 190 ? 6.547 -16.281 -17.062 1 98.75 190 MET A CA 1
ATOM 1436 C C . MET A 1 190 ? 6 -16.547 -18.469 1 98.75 190 MET A C 1
ATOM 1438 O O . MET A 1 190 ? 6.402 -17.516 -19.125 1 98.75 190 MET A O 1
ATOM 1442 N N . LEU A 1 191 ? 5.004 -15.758 -18.891 1 98.62 191 LEU A N 1
ATOM 1443 C CA . LEU A 1 191 ? 4.316 -15.961 -20.156 1 98.62 191 LEU A CA 1
ATOM 1444 C C . LEU A 1 191 ? 4.445 -14.727 -21.047 1 98.62 191 LEU A C 1
ATOM 1446 O O . LEU A 1 191 ? 4.512 -13.602 -20.547 1 98.62 191 LEU A O 1
ATOM 1450 N N . PRO A 1 192 ? 4.527 -14.969 -22.375 1 98 192 PRO A N 1
ATOM 1451 C CA . PRO A 1 192 ? 4.328 -13.805 -23.25 1 98 192 PRO A CA 1
ATOM 1452 C C . PRO A 1 192 ? 2.922 -13.227 -23.141 1 98 192 PRO A C 1
ATOM 1454 O O . PRO A 1 192 ? 1.942 -13.969 -23.094 1 98 192 PRO A O 1
ATOM 1457 N N . LEU A 1 193 ? 2.814 -11.898 -23.078 1 98.62 193 LEU A N 1
ATOM 1458 C CA . LEU A 1 193 ? 1.522 -11.25 -22.891 1 98.62 193 LEU A CA 1
ATOM 1459 C C . LEU A 1 193 ? 1.253 -10.258 -24.031 1 98.62 193 LEU A C 1
ATOM 1461 O O . LEU A 1 193 ? 2.184 -9.656 -24.562 1 98.62 193 LEU A O 1
ATOM 1465 N N . ALA A 1 194 ? 0.082 -10.117 -24.438 1 98.56 194 ALA A N 1
ATOM 1466 C CA . ALA A 1 194 ? -0.509 -9.117 -25.328 1 98.56 194 ALA A CA 1
ATOM 1467 C C . ALA A 1 194 ? -1.865 -8.656 -24.812 1 98.56 194 ALA A C 1
ATOM 1469 O O . ALA A 1 194 ? -2.906 -8.992 -25.375 1 98.56 194 ALA A O 1
ATOM 1470 N N . LEU A 1 195 ? -1.813 -7.77 -23.797 1 98.75 195 LEU A N 1
ATOM 1471 C CA . LEU A 1 195 ? -3 -7.504 -23 1 98.75 195 LEU A CA 1
ATOM 1472 C C . LEU A 1 195 ? -4.059 -6.77 -23.812 1 98.75 195 LEU A C 1
ATOM 1474 O O . LEU A 1 195 ? -5.258 -7.008 -23.641 1 98.75 195 LEU A O 1
ATOM 1478 N N . ASP A 1 196 ? -3.646 -5.898 -24.719 1 97.94 196 ASP A N 1
ATOM 1479 C CA . ASP A 1 196 ? -4.598 -5.164 -25.547 1 97.94 196 ASP A CA 1
ATOM 1480 C C . ASP A 1 196 ? -5.406 -6.113 -26.438 1 97.94 196 ASP A C 1
ATOM 1482 O O . ASP A 1 196 ? -6.578 -5.859 -26.703 1 97.94 196 ASP A O 1
ATOM 1486 N N . ARG A 1 197 ? -4.793 -7.223 -26.797 1 97.75 197 ARG A N 1
ATOM 1487 C CA . ARG A 1 197 ? -5.43 -8.164 -27.703 1 97.75 197 ARG A CA 1
ATOM 1488 C C . ARG A 1 197 ? -6.285 -9.172 -26.953 1 97.75 197 ARG A C 1
ATOM 1490 O O . ARG A 1 197 ? -7.176 -9.797 -27.531 1 97.75 197 ARG A O 1
ATOM 1497 N N . LEU A 1 198 ? -6.039 -9.359 -25.688 1 97.88 198 LEU A N 1
ATOM 1498 C CA . LEU A 1 198 ? -6.711 -10.367 -24.891 1 97.88 198 LEU A CA 1
ATOM 1499 C C . LEU A 1 198 ? -8.203 -10.07 -24.781 1 97.88 198 LEU A C 1
ATOM 1501 O O . LEU A 1 198 ? -9.023 -10.992 -24.719 1 97.88 198 LEU A O 1
ATOM 1505 N N . GLY A 1 199 ? -8.539 -8.773 -24.656 1 96.56 199 GLY A N 1
ATOM 1506 C CA . GLY A 1 199 ? -9.93 -8.352 -24.609 1 96.56 199 GLY A CA 1
ATOM 1507 C C . GLY A 1 199 ? -10.539 -8.43 -23.219 1 96.56 199 GLY A C 1
ATOM 1508 O O . GLY A 1 199 ? -11.711 -8.102 -23.031 1 96.56 199 GLY A O 1
ATOM 1509 N N . ALA A 1 200 ? -9.805 -8.836 -22.219 1 98.69 200 ALA A N 1
ATOM 1510 C CA . ALA A 1 200 ? -10.312 -8.867 -20.859 1 98.69 200 ALA A CA 1
ATOM 1511 C C . ALA A 1 200 ? -10.625 -7.461 -20.359 1 98.69 200 ALA A C 1
ATOM 1513 O O . ALA A 1 200 ? -9.906 -6.508 -20.656 1 98.69 200 ALA A O 1
ATOM 1514 N N . ALA A 1 201 ? -11.719 -7.312 -19.578 1 98.69 201 ALA A N 1
ATOM 1515 C CA . ALA A 1 201 ? -12.047 -6.012 -19 1 98.69 201 ALA A CA 1
ATOM 1516 C C . ALA A 1 201 ? -10.938 -5.547 -18.047 1 98.69 201 ALA A C 1
ATOM 1518 O O . ALA A 1 201 ? -10.602 -4.359 -18.031 1 98.69 201 ALA A O 1
ATOM 1519 N N . TYR A 1 202 ? -10.445 -6.461 -17.297 1 98.88 202 TYR A N 1
ATOM 1520 C CA . TYR A 1 202 ? -9.398 -6.203 -16.328 1 98.88 202 TYR A CA 1
ATOM 1521 C C . TYR A 1 202 ? -8.367 -7.324 -16.312 1 98.88 202 TYR A C 1
ATOM 1523 O O . TYR A 1 202 ? -8.719 -8.5 -16.453 1 98.88 202 TYR A O 1
ATOM 1531 N N . TYR A 1 203 ? -7.102 -7.027 -16.219 1 98.94 203 TYR A N 1
ATOM 1532 C CA . TYR A 1 203 ? -6.012 -7.984 -16.062 1 98.94 203 TYR A CA 1
ATOM 1533 C C . TYR A 1 203 ? -4.992 -7.488 -15.047 1 98.94 203 TYR A C 1
ATOM 1535 O O . TYR A 1 203 ? -4.438 -6.398 -15.195 1 98.94 203 TYR A O 1
ATOM 1543 N N . THR A 1 204 ? -4.785 -8.227 -13.992 1 98.94 204 THR A N 1
ATOM 1544 C CA . THR A 1 204 ? -3.74 -7.867 -13.039 1 98.94 204 THR A CA 1
ATOM 1545 C C . THR A 1 204 ? -2.607 -8.883 -13.07 1 98.94 204 THR A C 1
ATOM 1547 O O . THR A 1 204 ? -2.803 -10.023 -13.492 1 98.94 204 THR A O 1
ATOM 1550 N N . GLY A 1 205 ? -1.411 -8.469 -12.688 1 98.88 205 GLY A N 1
ATOM 1551 C CA . GLY A 1 205 ? -0.237 -9.32 -12.633 1 98.88 205 GLY A CA 1
ATOM 1552 C C . GLY A 1 205 ? 0.853 -8.781 -11.727 1 98.88 205 GLY A C 1
ATOM 1553 O O . GLY A 1 205 ? 1.137 -7.582 -11.734 1 98.88 205 GLY A O 1
ATOM 1554 N N . ASN A 1 206 ? 1.442 -9.664 -10.961 1 98.88 206 ASN A N 1
ATOM 1555 C CA . ASN A 1 206 ? 2.561 -9.258 -10.117 1 98.88 206 ASN A CA 1
ATOM 1556 C C . ASN A 1 206 ? 3.846 -9.102 -10.922 1 98.88 206 ASN A C 1
ATOM 1558 O O . ASN A 1 206 ? 4.18 -9.961 -11.742 1 98.88 206 ASN A O 1
ATOM 1562 N N . LEU A 1 207 ? 4.52 -8.031 -10.695 1 98.94 207 LEU A N 1
ATOM 1563 C CA . LEU A 1 207 ? 5.84 -7.859 -11.297 1 98.94 207 LEU A CA 1
ATOM 1564 C C . LEU A 1 207 ? 6.934 -8.359 -10.359 1 98.94 207 LEU A C 1
ATOM 1566 O O . LEU A 1 207 ? 8.055 -8.633 -10.797 1 98.94 207 LEU A O 1
ATOM 1570 N N . HIS A 1 208 ? 6.609 -8.562 -9.039 1 98.81 208 HIS A N 1
ATOM 1571 C CA . HIS A 1 208 ? 7.625 -8.953 -8.062 1 98.81 208 HIS A CA 1
ATOM 1572 C C . HIS A 1 208 ? 7.812 -10.461 -8.031 1 98.81 208 HIS A C 1
ATOM 1574 O O . HIS A 1 208 ? 8.633 -10.977 -7.266 1 98.81 208 HIS A O 1
ATOM 1580 N N . LYS A 1 209 ? 7.043 -11.25 -8.812 1 98.62 209 LYS A N 1
ATOM 1581 C CA . LYS A 1 209 ? 7.258 -12.688 -8.898 1 98.62 209 LYS A CA 1
ATOM 1582 C C . LYS A 1 209 ? 8.203 -13.039 -10.039 1 98.62 209 LYS A C 1
ATOM 1584 O O . LYS A 1 209 ? 9.414 -12.844 -9.93 1 98.62 209 LYS A O 1
ATOM 1589 N N . TRP A 1 210 ? 7.746 -13.273 -11.242 1 98.75 210 TRP A N 1
ATOM 1590 C CA . TRP A 1 210 ? 8.539 -13.859 -12.32 1 98.75 210 TRP A CA 1
ATOM 1591 C C . TRP A 1 210 ? 9.289 -12.781 -13.094 1 98.75 210 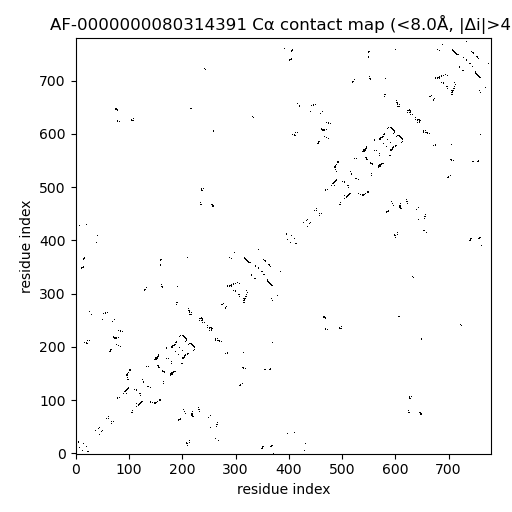TRP A C 1
ATOM 1593 O O . TRP A 1 210 ? 10.266 -13.07 -13.789 1 98.75 210 TRP A O 1
ATOM 1603 N N . LEU A 1 211 ? 8.812 -11.508 -12.984 1 98.75 211 LEU A N 1
ATOM 1604 C CA . LEU A 1 211 ? 9.594 -10.406 -13.539 1 98.75 211 LEU A CA 1
ATOM 1605 C C . LEU A 1 211 ? 10.688 -9.969 -12.57 1 98.75 211 LEU A C 1
ATOM 1607 O O . LEU A 1 211 ? 11.617 -9.258 -12.961 1 98.75 211 LEU A O 1
ATOM 1611 N N . CYS A 1 212 ? 10.562 -10.312 -11.344 1 98.75 212 CYS A N 1
ATOM 1612 C CA . CYS A 1 212 ? 11.594 -10.195 -10.32 1 98.75 212 CYS A CA 1
ATOM 1613 C C . CYS A 1 212 ? 11.789 -8.742 -9.906 1 98.75 212 CYS A C 1
ATOM 1615 O O . CYS A 1 212 ? 12.906 -8.344 -9.562 1 98.75 212 CYS A O 1
ATOM 1617 N N . ALA A 1 213 ? 10.766 -7.914 -10.039 1 98.88 213 ALA A N 1
ATOM 1618 C CA . ALA A 1 213 ? 10.797 -6.578 -9.453 1 98.88 213 ALA A CA 1
ATOM 1619 C C . ALA A 1 213 ? 10.812 -6.645 -7.93 1 98.88 213 ALA A C 1
ATOM 1621 O O . ALA A 1 213 ? 10.602 -7.711 -7.352 1 98.88 213 ALA A O 1
ATOM 1622 N N . PRO A 1 214 ? 11.125 -5.539 -7.25 1 98.69 214 PRO A N 1
ATOM 1623 C CA . PRO A 1 214 ? 11.031 -5.535 -5.789 1 98.69 214 PRO A CA 1
ATOM 1624 C C . PRO A 1 214 ? 9.617 -5.797 -5.281 1 98.69 214 PRO A C 1
ATOM 1626 O O . PRO A 1 214 ? 8.648 -5.586 -6.016 1 98.69 214 PRO A O 1
ATOM 1629 N N . LYS A 1 215 ? 9.508 -6.312 -4.008 1 98.69 215 LYS A N 1
ATOM 1630 C CA . LYS A 1 215 ? 8.195 -6.586 -3.418 1 98.69 215 LYS A CA 1
ATOM 1631 C C . LYS A 1 215 ? 7.301 -5.352 -3.479 1 98.69 215 LYS A C 1
ATOM 1633 O O . LYS A 1 215 ? 7.77 -4.227 -3.301 1 98.69 215 LYS A O 1
ATOM 1638 N N . GLY A 1 216 ? 6.039 -5.598 -3.662 1 98.38 216 GLY A N 1
ATOM 1639 C CA . GLY A 1 216 ? 5.086 -4.5 -3.732 1 98.38 216 GLY A CA 1
ATOM 1640 C C . GLY A 1 216 ? 4.98 -3.891 -5.117 1 98.38 216 GLY A C 1
ATOM 1641 O O . GLY A 1 216 ? 4.898 -2.668 -5.258 1 98.38 216 GLY A O 1
ATOM 1642 N N . CYS A 1 217 ? 5.031 -4.684 -6.129 1 98.88 217 CYS A N 1
ATOM 1643 C CA . CYS A 1 217 ? 4.996 -4.199 -7.508 1 98.88 217 CYS A CA 1
ATOM 1644 C C . CYS A 1 217 ? 4.102 -5.082 -8.375 1 98.88 217 CYS A C 1
ATOM 1646 O O . CYS A 1 217 ? 4.387 -6.266 -8.562 1 98.88 217 CYS A O 1
ATOM 1648 N N . ALA A 1 218 ? 3.027 -4.512 -8.883 1 98.94 218 ALA A N 1
ATOM 1649 C CA . ALA A 1 218 ? 2.082 -5.191 -9.766 1 98.94 218 ALA A CA 1
ATOM 1650 C C . ALA A 1 218 ? 1.421 -4.207 -10.727 1 98.94 218 ALA A C 1
ATOM 1652 O O . ALA A 1 218 ? 1.646 -2.998 -10.641 1 98.94 218 ALA A O 1
ATOM 1653 N N . ILE A 1 219 ? 0.729 -4.723 -11.672 1 98.94 219 ILE A N 1
ATOM 1654 C CA . ILE A 1 219 ? 0.024 -3.883 -12.633 1 98.94 219 ILE A CA 1
ATOM 1655 C C . ILE A 1 219 ? -1.457 -4.254 -12.656 1 98.94 219 ILE A C 1
ATOM 1657 O O . ILE A 1 219 ? -1.832 -5.359 -12.258 1 98.94 219 ILE A O 1
ATOM 1661 N N . LEU A 1 220 ? -2.266 -3.373 -13.047 1 98.94 220 LEU A N 1
ATOM 1662 C CA . LEU A 1 220 ? -3.662 -3.545 -13.43 1 98.94 220 LEU A CA 1
ATOM 1663 C C . LEU A 1 220 ? -3.934 -2.926 -14.797 1 98.94 220 LEU A C 1
ATOM 1665 O O . LEU A 1 220 ? -3.768 -1.719 -14.977 1 98.94 220 LEU A O 1
ATOM 1669 N N . HIS A 1 221 ? -4.16 -3.732 -15.758 1 98.94 221 HIS A N 1
ATOM 1670 C CA . HIS A 1 221 ? -4.617 -3.309 -17.078 1 98.94 221 HIS A CA 1
ATOM 1671 C C . HIS A 1 221 ? -6.137 -3.223 -17.125 1 98.94 221 HIS A C 1
ATOM 1673 O O . HIS A 1 221 ? -6.832 -4.141 -16.688 1 98.94 221 HIS A O 1
ATOM 1679 N N . VAL A 1 222 ? -6.648 -2.16 -17.625 1 98.88 222 VAL A N 1
ATOM 1680 C CA . VAL A 1 222 ? -8.086 -1.915 -17.703 1 98.88 222 VAL A CA 1
ATOM 1681 C C . VAL A 1 222 ? -8.469 -1.551 -19.141 1 98.88 222 VAL A C 1
ATOM 1683 O O . VAL A 1 222 ? -7.969 -0.566 -19.688 1 98.88 222 VAL A O 1
ATOM 1686 N N . ARG A 1 223 ? -9.336 -2.359 -19.703 1 98.44 223 ARG A N 1
ATOM 1687 C CA . ARG A 1 223 ? -9.82 -2.041 -21.047 1 98.44 223 ARG A CA 1
ATOM 1688 C C . ARG A 1 223 ? -10.43 -0.644 -21.078 1 98.44 223 ARG A C 1
ATOM 1690 O O . ARG A 1 223 ? -11.125 -0.234 -20.156 1 98.44 223 ARG A O 1
ATOM 1697 N N . ARG A 1 224 ? -10.258 0.054 -22.172 1 96.88 224 ARG A N 1
ATOM 1698 C CA . ARG A 1 224 ? -10.578 1.473 -22.281 1 96.88 224 ARG A CA 1
ATOM 1699 C C . ARG A 1 224 ? -12.039 1.733 -21.922 1 96.88 224 ARG A C 1
ATOM 1701 O O . ARG A 1 224 ? -12.344 2.695 -21.219 1 96.88 224 ARG A O 1
ATOM 1708 N N . ASP A 1 225 ? -12.953 0.961 -22.328 1 97.12 225 ASP A N 1
ATOM 1709 C CA . ASP A 1 225 ? -14.383 1.185 -22.125 1 97.12 225 ASP A CA 1
ATOM 1710 C C . ASP A 1 225 ? -14.805 0.822 -20.703 1 97.12 225 ASP A C 1
ATOM 1712 O O . ASP A 1 225 ? -15.969 0.999 -20.344 1 97.12 225 ASP A O 1
ATOM 1716 N N . ARG A 1 226 ? -13.922 0.309 -19.859 1 97.19 226 ARG A N 1
ATOM 1717 C CA . ARG A 1 226 ? -14.258 -0.095 -18.5 1 97.19 226 ARG A CA 1
ATOM 1718 C C . ARG A 1 226 ? -13.578 0.814 -17.469 1 97.19 226 ARG A C 1
ATOM 1720 O O . ARG A 1 226 ? -13.688 0.587 -16.266 1 97.19 226 ARG A O 1
ATOM 1727 N N . GLN A 1 227 ? -12.898 1.859 -17.906 1 97.62 227 GLN A N 1
ATOM 1728 C CA . GLN A 1 227 ? -12.039 2.668 -17.047 1 97.62 227 GLN A CA 1
ATOM 1729 C C . GLN A 1 227 ? -12.859 3.666 -16.234 1 97.62 227 GLN A C 1
ATOM 1731 O O . GLN A 1 227 ? -12.492 4.004 -15.109 1 97.62 227 GLN A O 1
ATOM 1736 N N . SER A 1 228 ? -13.984 4.191 -16.688 1 94.12 228 SER A N 1
ATOM 1737 C CA . SER A 1 228 ? -14.711 5.309 -16.094 1 94.12 228 SER A CA 1
ATOM 1738 C C . SER A 1 228 ? -15.258 4.949 -14.727 1 94.12 228 SER A C 1
ATOM 1740 O O . SER A 1 228 ? -15.352 5.805 -13.844 1 94.12 228 SER A O 1
ATOM 1742 N N . ASP A 1 229 ? -15.508 3.695 -14.492 1 91.81 229 ASP A N 1
ATOM 1743 C CA . ASP A 1 229 ? -16.172 3.326 -13.242 1 91.81 229 ASP A CA 1
ATOM 1744 C C . ASP A 1 229 ? -15.188 2.654 -12.281 1 91.81 229 ASP A C 1
ATOM 1746 O O . ASP A 1 229 ? -15.578 2.213 -11.195 1 91.81 229 ASP A O 1
ATOM 1750 N N . LEU A 1 230 ? -13.961 2.576 -12.688 1 98.06 230 LEU A N 1
ATOM 1751 C CA . LEU A 1 230 ? -12.969 1.908 -11.852 1 98.06 230 LEU A CA 1
ATOM 1752 C C . LEU A 1 230 ? -12.234 2.914 -10.969 1 98.06 230 LEU A C 1
ATOM 1754 O O . LEU A 1 230 ? -11.758 3.943 -11.461 1 98.06 230 LEU A O 1
ATOM 1758 N N . HIS A 1 231 ? -12.172 2.662 -9.719 1 98.31 231 HIS A N 1
ATOM 1759 C CA . HIS A 1 231 ? -11.469 3.482 -8.742 1 98.31 231 HIS A CA 1
ATOM 1760 C C . HIS A 1 231 ? -10.57 2.629 -7.852 1 98.31 231 HIS A C 1
ATOM 1762 O O . HIS A 1 231 ? -10.844 1.446 -7.637 1 98.31 231 HIS A O 1
ATOM 1768 N N . PRO A 1 232 ? -9.453 3.178 -7.391 1 98.19 232 PRO A N 1
ATOM 1769 C CA . PRO A 1 232 ? -8.688 2.463 -6.371 1 98.19 232 PRO A CA 1
ATOM 1770 C C . PRO A 1 232 ? -9.445 2.334 -5.047 1 98.19 232 PRO A C 1
ATOM 1772 O O . PRO A 1 232 ? -10.398 3.072 -4.805 1 98.19 232 PRO A O 1
ATOM 1775 N N . SER A 1 233 ? -8.984 1.372 -4.246 1 95.38 233 SER A N 1
ATOM 1776 C CA . SER A 1 233 ? -9.656 1.151 -2.971 1 95.38 233 SER A CA 1
ATOM 1777 C C . SER A 1 233 ? -9.359 2.279 -1.988 1 95.38 233 SER A C 1
ATOM 1779 O O . SER A 1 233 ? -10.125 2.516 -1.054 1 95.38 233 SER A O 1
ATOM 1781 N N . THR A 1 234 ? -8.25 2.91 -2.158 1 97.69 234 THR A N 1
ATOM 1782 C CA . THR A 1 234 ? -7.906 4.102 -1.388 1 97.69 234 THR A CA 1
ATOM 1783 C C . THR A 1 234 ? -8.148 5.363 -2.209 1 97.69 234 THR A C 1
ATOM 1785 O O . THR A 1 234 ? -7.531 5.559 -3.256 1 97.69 234 THR A O 1
ATOM 1788 N N . ILE A 1 235 ? -9.078 6.188 -1.775 1 98.06 235 ILE A N 1
ATOM 1789 C CA . ILE A 1 235 ? -9.406 7.438 -2.449 1 98.06 235 ILE A CA 1
ATOM 1790 C C . ILE A 1 235 ? -8.523 8.562 -1.913 1 98.06 235 ILE A C 1
ATOM 1792 O O . ILE A 1 235 ? -8.453 8.773 -0.701 1 98.06 235 ILE A O 1
ATOM 1796 N N . SER A 1 236 ? -7.816 9.211 -2.801 1 96.94 236 SER A N 1
ATOM 1797 C CA . SER A 1 236 ? -6.836 10.219 -2.42 1 96.94 236 SER A CA 1
ATOM 1798 C C . SER A 1 236 ? -6.961 11.469 -3.283 1 96.94 236 SER A C 1
ATOM 1800 O O . SER A 1 236 ? -8.055 11.805 -3.734 1 96.94 236 SER A O 1
ATOM 1802 N N . HIS A 1 237 ? -5.898 12.195 -3.488 1 93.06 237 HIS A N 1
ATOM 1803 C CA . HIS A 1 237 ? -5.898 13.484 -4.172 1 93.06 237 HIS A CA 1
ATOM 1804 C C . HIS A 1 237 ? -6.301 13.336 -5.637 1 93.06 237 HIS A C 1
ATOM 1806 O O . HIS A 1 237 ? -6.848 14.266 -6.234 1 93.06 237 HIS A O 1
ATOM 1812 N N . GLY A 1 238 ? -6.129 12.18 -6.188 1 92.31 238 GLY A N 1
ATOM 1813 C CA . GLY A 1 238 ? -6.391 11.961 -7.602 1 92.31 238 GLY A CA 1
ATOM 1814 C C . GLY A 1 238 ? -7.867 11.961 -7.941 1 92.31 238 GLY A C 1
ATOM 1815 O O . GLY A 1 238 ? -8.242 12.141 -9.102 1 92.31 238 GLY A O 1
ATOM 1816 N N . ALA A 1 239 ? -8.773 11.727 -7.008 1 90.88 239 ALA A N 1
ATOM 1817 C CA . ALA A 1 239 ? -10.203 11.586 -7.234 1 90.88 239 ALA A CA 1
ATOM 1818 C C . ALA A 1 239 ? -10.805 12.867 -7.793 1 90.88 239 ALA A C 1
ATOM 1820 O O . ALA A 1 239 ? -11.797 12.836 -8.523 1 90.88 239 ALA A O 1
ATOM 1821 N N . ARG A 1 240 ? -10.148 14.078 -7.566 1 85.19 240 ARG A N 1
ATOM 1822 C CA . ARG A 1 240 ? -10.703 15.344 -8.031 1 85.19 240 ARG A CA 1
ATOM 1823 C C . ARG A 1 240 ? -9.633 16.188 -8.719 1 85.19 240 ARG A C 1
ATOM 1825 O O . ARG A 1 240 ? -9.703 17.422 -8.711 1 85.19 240 ARG A O 1
ATOM 1832 N N . SER A 1 241 ? -8.742 15.438 -9.211 1 87.69 241 SER A N 1
ATOM 1833 C CA . SER A 1 241 ? -7.676 16.156 -9.898 1 87.69 241 SER A CA 1
ATOM 1834 C C . SER A 1 241 ? -8.188 16.797 -11.18 1 87.69 241 SER A C 1
ATOM 1836 O O . SER A 1 241 ? -8.984 16.203 -11.906 1 87.69 241 SER A O 1
ATOM 1838 N N . LYS A 1 242 ? -7.727 18.062 -11.367 1 83.44 242 LYS A N 1
ATOM 1839 C CA . LYS A 1 242 ? -8.125 18.781 -12.578 1 83.44 242 LYS A CA 1
ATOM 1840 C C . LYS A 1 242 ? -6.988 18.812 -13.594 1 83.44 242 LYS A C 1
ATOM 1842 O O . LYS A 1 242 ? -7.09 19.484 -14.625 1 83.44 242 LYS A O 1
ATOM 1847 N N . ARG A 1 243 ? -5.965 18.078 -13.352 1 86.31 243 ARG A N 1
ATOM 1848 C CA . ARG A 1 243 ? -4.832 18 -14.266 1 86.31 243 ARG A CA 1
ATOM 1849 C C . ARG A 1 243 ? -5.207 17.266 -15.547 1 86.31 243 ARG A C 1
ATOM 1851 O O . ARG A 1 243 ? -6.078 16.406 -15.539 1 86.31 243 ARG A O 1
ATOM 1858 N N . ALA A 1 244 ? -4.523 17.703 -16.656 1 84.38 244 ALA A N 1
ATOM 1859 C CA . ALA A 1 244 ? -4.75 17.094 -17.969 1 84.38 244 ALA A CA 1
ATOM 1860 C C . ALA A 1 244 ? -3.984 15.773 -18.094 1 84.38 244 ALA A C 1
ATOM 1862 O O . ALA A 1 244 ? -3.053 15.664 -18.891 1 84.38 244 ALA A O 1
ATOM 1863 N N . ARG A 1 245 ? -4.262 14.781 -17.359 1 90.75 245 ARG A N 1
ATOM 1864 C CA . ARG A 1 245 ? -3.75 13.414 -17.312 1 90.75 245 ARG A CA 1
ATOM 1865 C C . ARG A 1 245 ? -4.891 12.398 -17.281 1 90.75 245 ARG A C 1
ATOM 1867 O O . ARG A 1 245 ? -6.008 12.727 -16.875 1 90.75 245 ARG A O 1
ATOM 1874 N N . PRO A 1 246 ? -4.621 11.188 -17.797 1 93.12 246 PRO A N 1
ATOM 1875 C CA . PRO A 1 246 ? -5.676 10.18 -17.672 1 93.12 246 PRO A CA 1
ATOM 1876 C C . PRO A 1 246 ? -6.18 10.031 -16.234 1 93.12 246 PRO A C 1
ATOM 1878 O O . PRO A 1 246 ? -5.383 9.992 -15.297 1 93.12 246 PRO A O 1
ATOM 1881 N N . ARG A 1 247 ? -7.469 10.039 -16.094 1 93.75 247 ARG A N 1
ATOM 1882 C CA . ARG A 1 247 ? -8.117 9.938 -14.789 1 93.75 247 ARG A CA 1
ATOM 1883 C C . ARG A 1 247 ? -7.602 8.734 -14.016 1 93.75 247 ARG A C 1
ATOM 1885 O O . ARG A 1 247 ? -7.367 8.812 -12.812 1 93.75 247 ARG A O 1
ATOM 1892 N N . LEU A 1 248 ? -7.457 7.629 -14.734 1 96.44 248 LEU A N 1
ATOM 1893 C CA . LEU A 1 248 ? -6.996 6.387 -14.117 1 96.44 248 LEU A CA 1
ATOM 1894 C C . LEU A 1 248 ? -5.625 6.578 -13.469 1 96.44 248 LEU A C 1
ATOM 1896 O O . LEU A 1 248 ? -5.395 6.109 -12.352 1 96.44 248 LEU A O 1
ATOM 1900 N N . TRP A 1 249 ? -4.727 7.285 -14.211 1 96.88 249 TRP A N 1
ATOM 1901 C CA . TRP A 1 249 ? -3.398 7.566 -13.68 1 96.88 249 TRP A CA 1
ATOM 1902 C C . TRP A 1 249 ? -3.486 8.406 -12.406 1 96.88 249 TRP A C 1
ATOM 1904 O O . TRP A 1 249 ? -2.855 8.086 -11.398 1 96.88 249 TRP A O 1
ATOM 1914 N N . GLU A 1 250 ? -4.32 9.445 -12.445 1 94.62 250 GLU A N 1
ATOM 1915 C CA . GLU A 1 250 ? -4.449 10.367 -11.328 1 94.62 250 GLU A CA 1
ATOM 1916 C C . GLU A 1 250 ? -4.914 9.648 -10.062 1 94.62 250 GLU A C 1
ATOM 1918 O O . GLU A 1 250 ? -4.438 9.938 -8.961 1 94.62 250 GLU A O 1
ATOM 1923 N N . GLU A 1 251 ? -5.797 8.734 -10.266 1 96.62 251 GLU A N 1
ATOM 1924 C CA . GLU A 1 251 ? -6.398 8.086 -9.109 1 96.62 251 GLU A CA 1
ATOM 1925 C C . GLU A 1 251 ? -5.5 6.98 -8.562 1 96.62 251 GLU A C 1
ATOM 1927 O O . GLU A 1 251 ? -5.402 6.797 -7.348 1 96.62 251 GLU A O 1
ATOM 1932 N N . PHE A 1 252 ? -4.801 6.273 -9.453 1 98.12 252 PHE A N 1
ATOM 1933 C CA . PHE A 1 252 ? -4.074 5.09 -9.008 1 98.12 252 PHE A CA 1
ATOM 1934 C C . PHE A 1 252 ? -2.627 5.43 -8.68 1 98.12 252 PHE A C 1
ATOM 1936 O O . PHE A 1 252 ? -1.986 4.742 -7.883 1 98.12 252 PHE A O 1
ATOM 1943 N N . ASP A 1 253 ? -2.053 6.504 -9.273 1 96.75 253 ASP A N 1
ATOM 1944 C CA . ASP A 1 253 ? -0.633 6.801 -9.117 1 96.75 253 ASP A CA 1
ATOM 1945 C C . ASP A 1 253 ? -0.329 7.293 -7.703 1 96.75 253 ASP A C 1
ATOM 1947 O O . ASP A 1 253 ? 0.812 7.207 -7.246 1 96.75 253 ASP A O 1
ATOM 1951 N N . TRP A 1 254 ? -1.399 7.828 -7.055 1 95.06 254 TRP A N 1
ATOM 1952 C CA . TRP A 1 254 ? -1.166 8.375 -5.723 1 95.06 254 TRP A CA 1
ATOM 1953 C C . TRP A 1 254 ? -2.314 8.031 -4.781 1 95.06 254 TRP A C 1
ATOM 1955 O O . TRP A 1 254 ? -3.371 8.664 -4.816 1 95.06 254 TRP A O 1
ATOM 1965 N N . VAL A 1 255 ? -2.031 7.16 -3.918 1 96.12 255 VAL A N 1
ATOM 1966 C CA . VAL A 1 255 ? -3.035 6.73 -2.949 1 96.12 255 VAL A CA 1
ATOM 1967 C C . VAL A 1 255 ? -2.52 6.969 -1.531 1 96.12 255 VAL A C 1
ATOM 1969 O O . VAL A 1 255 ? -2.857 6.227 -0.607 1 96.12 255 VAL A O 1
ATOM 1972 N N . GLY A 1 256 ? -1.692 8 -1.396 1 96.69 256 GLY A N 1
ATOM 1973 C CA . GLY A 1 256 ? -1.059 8.312 -0.124 1 96.69 256 GLY A CA 1
ATOM 1974 C C . GLY A 1 256 ? 0.431 8.023 -0.115 1 96.69 256 GLY A C 1
ATOM 1975 O O . GLY A 1 256 ? 0.936 7.309 -0.984 1 96.69 256 GLY A O 1
ATOM 1976 N N . THR A 1 257 ? 1.105 8.609 0.813 1 97.81 257 THR A N 1
ATOM 1977 C CA . THR A 1 257 ? 2.561 8.523 0.885 1 97.81 257 THR A CA 1
ATOM 1978 C C . THR A 1 257 ? 3.006 7.086 1.125 1 97.81 257 THR A C 1
ATOM 1980 O O . THR A 1 257 ? 2.621 6.469 2.119 1 97.81 257 THR A O 1
ATOM 1983 N N . ASP A 1 258 ? 3.75 6.586 0.251 1 97.62 258 ASP A N 1
ATOM 1984 C CA . ASP A 1 258 ? 4.391 5.277 0.302 1 97.62 258 ASP A CA 1
ATOM 1985 C C . ASP A 1 258 ? 5.672 5.258 -0.53 1 97.62 258 ASP A C 1
ATOM 1987 O O . ASP A 1 258 ? 6.086 6.289 -1.061 1 97.62 258 ASP A O 1
ATOM 1991 N N . ASP A 1 259 ? 6.371 4.152 -0.49 1 98.38 259 ASP A N 1
ATOM 1992 C CA . ASP A 1 259 ? 7.598 3.986 -1.262 1 98.38 259 ASP A CA 1
ATOM 1993 C C . ASP A 1 259 ? 7.293 3.539 -2.689 1 98.38 259 ASP A C 1
ATOM 1995 O O . ASP A 1 259 ? 6.895 2.395 -2.914 1 98.38 259 ASP A O 1
ATOM 1999 N N . PRO A 1 260 ? 7.414 4.406 -3.697 1 98.56 260 PRO A N 1
ATOM 2000 C CA . PRO A 1 260 ? 7.086 4.023 -5.074 1 98.56 260 PRO A CA 1
ATOM 2001 C C . PRO A 1 260 ? 8.25 3.342 -5.789 1 98.56 260 PRO A C 1
ATOM 2003 O O . PRO A 1 260 ? 8.141 3.016 -6.977 1 98.56 260 PRO A O 1
ATOM 2006 N N . SER A 1 261 ? 9.375 3.104 -5.09 1 98.81 261 SER A N 1
ATOM 2007 C CA . SER A 1 261 ? 10.602 2.646 -5.734 1 98.81 261 SER A CA 1
ATOM 2008 C C . SER A 1 261 ? 10.391 1.307 -6.434 1 98.81 261 SER A C 1
ATOM 2010 O O . SER A 1 261 ? 11 1.045 -7.477 1 98.81 261 SER A O 1
ATOM 2012 N N . PRO A 1 262 ? 9.469 0.385 -5.906 1 98.88 262 PRO A N 1
ATOM 2013 C CA . PRO A 1 262 ? 9.289 -0.861 -6.656 1 98.88 262 PRO A CA 1
ATOM 2014 C C . PRO A 1 262 ? 8.734 -0.634 -8.055 1 98.88 262 PRO A C 1
ATOM 2016 O O . PRO A 1 262 ? 9.117 -1.331 -9 1 98.88 262 PRO A O 1
ATOM 2019 N N . TRP A 1 263 ? 7.828 0.341 -8.188 1 98.88 263 TRP A N 1
ATOM 2020 C CA . TRP A 1 263 ? 7.25 0.666 -9.484 1 98.88 263 TRP A CA 1
ATOM 2021 C C . TRP A 1 263 ? 8.297 1.269 -10.414 1 98.88 263 TRP A C 1
ATOM 2023 O O . TRP A 1 263 ? 8.422 0.86 -11.57 1 98.88 263 TRP A O 1
ATOM 2033 N N . ILE A 1 264 ? 9.039 2.172 -9.859 1 98.94 264 ILE A N 1
ATOM 2034 C CA . ILE A 1 264 ? 10.016 2.938 -10.625 1 98.94 264 ILE A CA 1
ATOM 2035 C C . ILE A 1 264 ? 11.125 2.012 -11.117 1 98.94 264 ILE A C 1
ATOM 2037 O O . ILE A 1 264 ? 11.648 2.189 -12.219 1 98.94 264 ILE A O 1
ATOM 2041 N N . CYS A 1 265 ? 11.391 0.915 -10.383 1 98.69 265 CYS A N 1
ATOM 2042 C CA . CYS A 1 265 ? 12.492 0.016 -10.695 1 98.69 265 CYS A CA 1
ATOM 2043 C C . CYS A 1 265 ? 12.008 -1.173 -11.523 1 98.69 265 CYS A C 1
ATOM 2045 O O . CYS A 1 265 ? 12.797 -2.047 -11.883 1 98.69 265 CYS A O 1
ATOM 2047 N N . ALA A 1 266 ? 10.75 -1.244 -11.852 1 98.88 266 ALA A N 1
ATOM 2048 C CA . ALA A 1 266 ? 10.219 -2.369 -12.617 1 98.88 266 ALA A CA 1
ATOM 2049 C C . ALA A 1 266 ? 10.961 -2.531 -13.938 1 98.88 266 ALA A C 1
ATOM 2051 O O . ALA A 1 266 ? 11.297 -3.65 -14.336 1 98.88 266 ALA A O 1
ATOM 2052 N N . PRO A 1 267 ? 11.266 -1.41 -14.68 1 98.88 267 PRO A N 1
ATOM 2053 C CA . PRO A 1 267 ? 12.039 -1.558 -15.914 1 98.88 267 PRO A CA 1
ATOM 2054 C C . PRO A 1 267 ? 13.438 -2.119 -15.664 1 98.88 267 PRO A C 1
ATOM 2056 O O . PRO A 1 267 ? 13.977 -2.844 -16.5 1 98.88 267 PRO A O 1
ATOM 2059 N N . ASP A 1 268 ? 14.102 -1.777 -14.516 1 98.88 268 ASP A N 1
ATOM 2060 C CA . ASP A 1 268 ? 15.391 -2.357 -14.156 1 98.88 268 ASP A CA 1
ATOM 2061 C C . ASP A 1 268 ? 15.289 -3.877 -14.023 1 98.88 268 ASP A C 1
ATOM 2063 O O . ASP A 1 268 ? 16.219 -4.598 -14.406 1 98.88 268 ASP A O 1
ATOM 2067 N N . ALA A 1 269 ? 14.203 -4.352 -13.453 1 98.88 269 ALA A N 1
ATOM 2068 C CA . ALA A 1 269 ? 13.977 -5.789 -13.344 1 98.88 269 ALA A CA 1
ATOM 2069 C C . ALA A 1 269 ? 13.852 -6.434 -14.719 1 98.88 269 ALA A C 1
ATOM 2071 O O . ALA A 1 269 ? 14.445 -7.484 -14.977 1 98.88 269 ALA A O 1
ATOM 2072 N N . LEU A 1 270 ? 13.031 -5.793 -15.578 1 98.88 270 LEU A N 1
ATOM 2073 C CA . LEU A 1 270 ? 12.875 -6.277 -16.953 1 98.88 270 LEU A CA 1
ATOM 2074 C C . LEU A 1 270 ? 14.219 -6.371 -17.656 1 98.88 270 LEU A C 1
ATOM 2076 O O . LEU A 1 270 ? 14.523 -7.379 -18.297 1 98.88 270 LEU A O 1
ATOM 2080 N N . ASP A 1 271 ? 15.031 -5.305 -17.531 1 98.81 271 ASP A N 1
ATOM 2081 C CA . ASP A 1 271 ? 16.344 -5.297 -18.156 1 98.81 271 ASP A CA 1
ATOM 2082 C C . ASP A 1 271 ? 17.234 -6.406 -17.578 1 98.81 271 ASP A C 1
ATOM 2084 O O . ASP A 1 271 ? 17.922 -7.105 -18.328 1 98.81 271 ASP A O 1
ATOM 2088 N N . ALA A 1 272 ? 17.203 -6.582 -16.297 1 98.56 272 ALA A N 1
ATOM 2089 C CA . ALA A 1 272 ? 18.047 -7.578 -15.625 1 98.56 272 ALA A CA 1
ATOM 2090 C C . ALA A 1 272 ? 17.703 -8.984 -16.094 1 98.56 272 ALA A C 1
ATOM 2092 O O . ALA A 1 272 ? 18.578 -9.727 -16.547 1 98.56 272 ALA A O 1
ATOM 2093 N N . ILE A 1 273 ? 16.453 -9.383 -16.062 1 97.69 273 ILE A N 1
ATOM 2094 C CA . ILE A 1 273 ? 16.094 -10.758 -16.375 1 97.69 273 ILE A CA 1
ATOM 2095 C C . ILE A 1 273 ? 16.281 -11.008 -17.875 1 97.69 273 ILE A C 1
ATOM 2097 O O . ILE A 1 273 ? 16.609 -12.125 -18.281 1 97.69 273 ILE A O 1
ATOM 2101 N N . SER A 1 274 ? 16.094 -9.945 -18.672 1 98.25 274 SER A N 1
ATOM 2102 C CA . SER A 1 274 ? 16.297 -10.062 -20.125 1 98.25 274 SER A CA 1
ATOM 2103 C C . SER A 1 274 ? 17.766 -10.281 -20.453 1 98.25 274 SER A C 1
ATOM 2105 O O . SER A 1 274 ? 18.109 -10.734 -21.547 1 98.25 274 SER A O 1
ATOM 2107 N N . SER A 1 275 ? 18.641 -9.961 -19.531 1 98 275 SER A N 1
ATOM 2108 C CA . SER A 1 275 ? 20.078 -10.031 -19.797 1 98 275 SER A CA 1
ATOM 2109 C C . SER A 1 275 ? 20.656 -11.367 -19.359 1 98 275 SER A C 1
ATOM 2111 O O . SER A 1 275 ? 21.828 -11.672 -19.641 1 98 275 SER A O 1
ATOM 2113 N N . PHE A 1 276 ? 19.906 -12.227 -18.703 1 97.38 276 PHE A N 1
ATOM 2114 C CA . PHE A 1 276 ? 20.422 -13.438 -18.078 1 97.38 276 PHE A CA 1
ATOM 2115 C C . PHE A 1 276 ? 20.859 -14.445 -19.141 1 97.38 276 PHE A C 1
ATOM 2117 O O . PHE A 1 276 ? 21.812 -15.203 -18.922 1 97.38 276 PHE A O 1
ATOM 2124 N N . LEU A 1 277 ? 20.094 -14.477 -20.281 1 97.62 277 LEU A N 1
ATOM 2125 C CA . LEU A 1 277 ? 20.406 -15.383 -21.375 1 97.62 277 LEU A CA 1
ATOM 2126 C C . LEU A 1 277 ? 20.453 -14.633 -22.703 1 97.62 277 LEU A C 1
ATOM 2128 O O . LEU A 1 277 ? 19.719 -13.672 -22.906 1 97.62 277 LEU A O 1
ATOM 2132 N N . PRO A 1 278 ? 21.344 -14.953 -23.688 1 97.19 278 PRO A N 1
ATOM 2133 C CA . PRO A 1 278 ? 21.453 -14.273 -24.969 1 97.19 278 PRO A CA 1
ATOM 2134 C C . PRO A 1 278 ? 20.109 -14.18 -25.703 1 97.19 278 PRO A C 1
ATOM 2136 O O . PRO A 1 278 ? 19.859 -13.203 -26.406 1 97.19 278 PRO A O 1
ATOM 2139 N N . GLY A 1 279 ? 19.172 -14.961 -25.516 1 97.62 279 GLY A N 1
ATOM 2140 C CA . GLY A 1 279 ? 17.859 -14.953 -26.156 1 97.62 279 GLY A CA 1
ATOM 2141 C C . GLY A 1 279 ? 16.828 -14.125 -25.406 1 97.62 279 GLY A C 1
ATOM 2142 O O . GLY A 1 279 ? 15.664 -14.086 -25.797 1 97.62 279 GLY A O 1
ATOM 2143 N N . GLY A 1 280 ? 17.359 -13.367 -24.406 1 97.94 280 GLY A N 1
ATOM 2144 C CA . GLY A 1 280 ? 16.5 -12.469 -23.641 1 97.94 280 GLY A CA 1
ATOM 2145 C C . GLY A 1 280 ? 15.469 -13.203 -22.812 1 97.94 280 GLY A C 1
ATOM 2146 O O . GLY A 1 280 ? 15.719 -14.32 -22.344 1 97.94 280 GLY A O 1
ATOM 2147 N N . ILE A 1 281 ? 14.406 -12.516 -22.609 1 98.12 281 ILE A N 1
ATOM 2148 C CA . ILE A 1 281 ? 13.391 -13.016 -21.688 1 98.12 281 ILE A CA 1
ATOM 2149 C C . ILE A 1 281 ? 12.711 -14.242 -22.297 1 98.12 281 ILE A C 1
ATOM 2151 O O . ILE A 1 281 ? 12.297 -15.148 -21.578 1 98.12 281 ILE A O 1
ATOM 2155 N N . ASP A 1 282 ? 12.594 -14.32 -23.594 1 98.25 282 ASP A N 1
ATOM 2156 C CA . ASP A 1 282 ? 11.984 -15.484 -24.25 1 98.25 282 ASP A CA 1
ATOM 2157 C C . ASP A 1 282 ? 12.82 -16.734 -24.016 1 98.25 282 ASP A C 1
ATOM 2159 O O . ASP A 1 282 ? 12.266 -17.812 -23.766 1 98.25 282 ASP A O 1
ATOM 2163 N N . ALA A 1 283 ? 14.109 -16.609 -24.094 1 98.56 283 ALA A N 1
ATOM 2164 C CA . ALA A 1 283 ? 15 -17.734 -23.797 1 98.56 283 ALA A CA 1
ATOM 2165 C C . ALA A 1 283 ? 14.891 -18.141 -22.328 1 98.56 283 ALA A C 1
ATOM 2167 O O . ALA A 1 283 ? 14.922 -19.344 -22.016 1 98.56 283 ALA A O 1
ATOM 2168 N N . LEU A 1 284 ? 14.805 -17.188 -21.484 1 98.38 284 LEU A N 1
ATOM 2169 C CA . LEU A 1 284 ? 14.648 -17.469 -20.062 1 98.38 284 LEU A CA 1
ATOM 2170 C C . LEU A 1 284 ? 13.359 -18.234 -19.797 1 98.38 284 LEU A C 1
ATOM 2172 O O . LEU A 1 284 ? 13.359 -19.234 -19.062 1 98.38 284 LEU A O 1
ATOM 2176 N N . ARG A 1 285 ? 12.234 -17.781 -20.406 1 98.5 285 ARG A N 1
ATOM 2177 C CA . ARG A 1 285 ? 10.953 -18.453 -20.266 1 98.5 285 ARG A CA 1
ATOM 2178 C C . ARG A 1 285 ? 11.047 -19.906 -20.719 1 98.5 285 ARG A C 1
ATOM 2180 O O . ARG A 1 285 ? 10.562 -20.812 -20.031 1 98.5 285 ARG A O 1
ATOM 2187 N N . ALA A 1 286 ? 11.664 -20.078 -21.844 1 98.38 286 ALA A N 1
ATOM 2188 C CA . ALA A 1 286 ? 11.789 -21.422 -22.422 1 98.38 286 ALA A CA 1
ATOM 2189 C C . ALA A 1 286 ? 12.625 -22.328 -21.516 1 98.38 286 ALA A C 1
ATOM 2191 O O . ALA A 1 286 ? 12.281 -23.484 -21.281 1 98.38 286 ALA A O 1
ATOM 2192 N N . ARG A 1 287 ? 13.719 -21.812 -21.062 1 98.5 287 ARG A N 1
ATOM 2193 C CA . ARG A 1 287 ? 14.594 -22.562 -20.156 1 98.5 287 ARG A CA 1
ATOM 2194 C C . ARG A 1 287 ? 13.867 -22.953 -18.875 1 98.5 287 ARG A C 1
ATOM 2196 O O . ARG A 1 287 ? 13.93 -24.094 -18.438 1 98.5 287 ARG A O 1
ATOM 2203 N N . ASN A 1 288 ? 13.242 -21.984 -18.219 1 98.69 288 ASN A N 1
ATOM 2204 C CA . ASN A 1 288 ? 12.508 -22.234 -16.984 1 98.69 288 ASN A CA 1
ATOM 2205 C C . ASN A 1 288 ? 11.406 -23.281 -17.188 1 98.69 288 ASN A C 1
ATOM 2207 O O . ASN A 1 288 ? 11.227 -24.172 -16.344 1 98.69 288 ASN A O 1
ATOM 2211 N N . ARG A 1 289 ? 10.695 -23.125 -18.266 1 98.75 289 ARG A N 1
ATOM 2212 C CA . ARG A 1 289 ? 9.641 -24.078 -18.562 1 98.75 289 ARG A CA 1
ATOM 2213 C C . ARG A 1 289 ? 10.203 -25.484 -18.766 1 98.75 289 ARG A C 1
ATOM 2215 O O . ARG A 1 289 ? 9.633 -26.469 -18.281 1 98.75 289 ARG A O 1
ATOM 2222 N N . SER A 1 290 ? 11.234 -25.594 -19.531 1 98.69 290 SER A N 1
ATOM 2223 C CA . SER A 1 290 ? 11.867 -26.875 -19.75 1 98.69 290 SER A CA 1
ATOM 2224 C C . SER A 1 290 ? 12.258 -27.547 -18.438 1 98.69 290 SER A C 1
ATOM 2226 O O . SER A 1 290 ? 12.031 -28.75 -18.25 1 98.69 290 SER A O 1
ATOM 2228 N N . LEU A 1 291 ? 12.82 -26.797 -17.547 1 98.81 291 LEU A N 1
ATOM 2229 C CA . LEU A 1 291 ? 13.203 -27.344 -16.25 1 98.81 291 LEU A CA 1
ATOM 2230 C C . LEU A 1 291 ? 11.977 -27.719 -15.43 1 98.81 291 LEU A C 1
ATOM 2232 O O . LEU A 1 291 ? 12 -28.703 -14.68 1 98.81 291 LEU A O 1
ATOM 2236 N N . ALA A 1 292 ? 10.914 -26.922 -15.5 1 98.81 292 ALA A N 1
ATOM 2237 C CA . ALA A 1 292 ? 9.68 -27.234 -14.773 1 98.81 292 ALA A CA 1
ATOM 2238 C C . ALA A 1 292 ? 9.086 -28.562 -15.258 1 98.81 292 ALA A C 1
ATOM 2240 O O . ALA A 1 292 ? 8.594 -29.344 -14.453 1 98.81 292 ALA A O 1
ATOM 2241 N N . LEU A 1 293 ? 9.125 -28.781 -16.578 1 98.75 293 LEU A N 1
ATOM 2242 C CA . LEU A 1 293 ? 8.641 -30.047 -17.141 1 98.75 293 LEU A CA 1
ATOM 2243 C C . LEU A 1 293 ? 9.492 -31.219 -16.672 1 98.75 293 LEU A C 1
ATOM 2245 O O . LEU A 1 293 ? 8.953 -32.25 -16.297 1 98.75 293 LEU A O 1
ATOM 2249 N N . PHE A 1 294 ? 10.766 -31.047 -16.703 1 98.75 294 PHE A N 1
ATOM 2250 C CA . PHE A 1 294 ? 11.672 -32.062 -16.188 1 98.75 294 PHE A CA 1
ATOM 2251 C C . PHE A 1 294 ? 11.367 -32.375 -14.727 1 98.75 294 PHE A C 1
ATOM 2253 O O . PHE A 1 294 ? 11.266 -33.531 -14.344 1 98.75 294 PHE A O 1
ATOM 2260 N N . ALA A 1 295 ? 11.242 -31.297 -13.914 1 98.81 295 ALA A N 1
ATOM 2261 C CA . ALA A 1 295 ? 10.992 -31.438 -12.484 1 98.81 295 ALA A CA 1
ATOM 2262 C C . ALA A 1 295 ? 9.68 -32.156 -12.219 1 98.81 295 ALA A C 1
ATOM 2264 O O . ALA A 1 295 ? 9.609 -33.031 -11.352 1 98.81 295 ALA A O 1
ATOM 2265 N N . ARG A 1 296 ? 8.625 -31.766 -12.969 1 98.69 296 ARG A N 1
ATOM 2266 C CA . ARG A 1 296 ? 7.336 -32.438 -12.859 1 98.69 296 ARG A CA 1
ATOM 2267 C C . ARG A 1 296 ? 7.473 -33.938 -13.125 1 98.69 296 ARG A C 1
ATOM 2269 O O . ARG A 1 296 ? 6.965 -34.75 -12.359 1 98.69 296 ARG A O 1
ATOM 2276 N N . ASP A 1 297 ? 8.148 -34.281 -14.148 1 98.62 297 ASP A N 1
ATOM 2277 C CA . ASP A 1 297 ? 8.312 -35.688 -14.531 1 98.62 297 ASP A CA 1
ATOM 2278 C C . ASP A 1 297 ? 9.102 -36.438 -13.469 1 98.62 297 ASP A C 1
ATOM 2280 O O . ASP A 1 297 ? 8.75 -37.562 -13.125 1 98.62 297 ASP A O 1
ATOM 2284 N N . ARG A 1 298 ? 10.188 -35.875 -12.984 1 98.5 298 ARG A N 1
ATOM 2285 C CA . ARG A 1 298 ? 11.008 -36.5 -11.953 1 98.5 298 ARG A CA 1
ATOM 2286 C C . ARG A 1 298 ? 10.211 -36.719 -10.672 1 98.5 298 ARG A C 1
ATOM 2288 O O . ARG A 1 298 ? 10.328 -37.75 -10.023 1 98.5 298 ARG A O 1
ATOM 2295 N N . LEU A 1 299 ? 9.445 -35.688 -10.25 1 98.56 299 LEU A N 1
ATOM 2296 C CA . LEU A 1 299 ? 8.594 -35.812 -9.07 1 98.56 299 LEU A CA 1
ATOM 2297 C C . LEU A 1 299 ? 7.547 -36.906 -9.25 1 98.56 299 LEU A C 1
ATOM 2299 O O . LEU A 1 299 ? 7.281 -37.656 -8.328 1 98.56 299 LEU A O 1
ATOM 2303 N N . CYS A 1 300 ? 6.914 -36.938 -10.43 1 98.38 300 CYS A N 1
ATOM 2304 C CA . CYS A 1 300 ? 5.926 -37.969 -10.719 1 98.38 300 CYS A CA 1
ATOM 2305 C C . CYS A 1 300 ? 6.535 -39.344 -10.602 1 98.38 300 CYS A C 1
ATOM 2307 O O . CYS A 1 300 ? 5.926 -40.25 -10.023 1 98.38 300 CYS A O 1
ATOM 2309 N N . GLU A 1 301 ? 7.688 -39.5 -11.156 1 98.25 301 GLU A N 1
ATOM 2310 C CA . GLU A 1 301 ? 8.398 -40.781 -11.047 1 98.25 301 GLU A CA 1
ATOM 2311 C C . GLU A 1 301 ? 8.68 -41.125 -9.594 1 98.25 301 GLU A C 1
ATOM 2313 O O . GLU A 1 301 ? 8.461 -42.25 -9.172 1 98.25 301 GLU A O 1
ATOM 2318 N N . THR A 1 302 ? 9.18 -40.156 -8.883 1 97.88 302 THR A N 1
ATOM 2319 C CA . THR A 1 302 ? 9.539 -40.344 -7.48 1 97.88 302 THR A CA 1
ATOM 2320 C C . THR A 1 302 ? 8.312 -40.75 -6.66 1 97.88 302 THR A C 1
ATOM 2322 O O . THR A 1 302 ? 8.398 -41.562 -5.762 1 97.88 302 THR A O 1
ATOM 2325 N N . LEU A 1 303 ? 7.172 -40.156 -6.992 1 97.06 303 LEU A N 1
ATOM 2326 C CA . LEU A 1 303 ? 5.965 -40.312 -6.184 1 97.06 303 LEU A CA 1
ATOM 2327 C C . LEU A 1 303 ? 5.07 -41.406 -6.75 1 97.06 303 LEU A C 1
ATOM 2329 O O . LEU A 1 303 ? 4.074 -41.781 -6.129 1 97.06 303 LEU A O 1
ATOM 2333 N N . GLY A 1 304 ? 5.383 -41.906 -7.848 1 96.5 304 GLY A N 1
ATOM 2334 C CA . GLY A 1 304 ? 4.641 -43 -8.461 1 96.5 304 GLY A CA 1
ATOM 2335 C C . GLY A 1 304 ? 3.268 -42.594 -8.953 1 96.5 304 GLY A C 1
ATOM 2336 O O . GLY A 1 304 ? 2.285 -43.312 -8.758 1 96.5 304 GLY A O 1
ATOM 2337 N N . VAL A 1 305 ? 3.191 -41.375 -9.508 1 96.81 305 VAL A N 1
ATOM 2338 C CA . VAL A 1 305 ? 1.914 -40.875 -10.008 1 96.81 305 VAL A CA 1
ATOM 2339 C C . VAL A 1 305 ? 2.066 -40.438 -11.461 1 96.81 305 VAL A C 1
ATOM 2341 O O . VAL A 1 305 ? 3.182 -40.188 -11.93 1 96.81 305 VAL A O 1
ATOM 2344 N N . ALA A 1 306 ? 0.946 -40.406 -12.188 1 96.81 306 ALA A N 1
ATOM 2345 C CA . ALA A 1 306 ? 0.944 -39.906 -13.555 1 96.81 306 ALA A CA 1
ATOM 2346 C C . ALA A 1 306 ? 1.031 -38.375 -13.578 1 96.81 306 ALA A C 1
ATOM 2348 O O . ALA A 1 306 ? 0.691 -37.719 -12.602 1 96.81 306 ALA A O 1
ATOM 2349 N N . ALA A 1 307 ? 1.519 -37.906 -14.719 1 97 307 ALA A N 1
ATOM 2350 C CA . ALA A 1 307 ? 1.519 -36.438 -14.891 1 97 307 ALA A CA 1
ATOM 2351 C C . ALA A 1 307 ? 0.106 -35.875 -14.773 1 97 307 ALA A C 1
ATOM 2353 O O . ALA A 1 307 ? -0.809 -36.344 -15.469 1 97 307 ALA A O 1
ATOM 2354 N N . PRO A 1 308 ? -0.047 -34.906 -13.953 1 97.56 308 PRO A N 1
ATOM 2355 C CA . PRO A 1 308 ? -1.409 -34.438 -13.664 1 97.56 308 PRO A CA 1
ATOM 2356 C C . PRO A 1 308 ? -1.944 -33.469 -14.719 1 97.56 308 PRO A C 1
ATOM 2358 O O . PRO A 1 308 ? -3.131 -33.125 -14.703 1 97.56 308 PRO A O 1
ATOM 2361 N N . ALA A 1 309 ? -1.146 -32.969 -15.633 1 97.81 309 ALA A N 1
ATOM 2362 C CA . ALA A 1 309 ? -1.553 -32.031 -16.672 1 97.81 309 ALA A CA 1
ATOM 2363 C C . ALA A 1 309 ? -0.712 -32.219 -17.922 1 97.81 309 ALA A C 1
ATOM 2365 O O . ALA A 1 309 ? 0.447 -32.625 -17.859 1 97.81 309 ALA A O 1
ATOM 2366 N N . PRO A 1 310 ? -1.257 -31.922 -19.109 1 97.69 310 PRO A N 1
ATOM 2367 C CA . PRO A 1 310 ? -0.435 -31.969 -20.328 1 97.69 310 PRO A CA 1
ATOM 2368 C C . PRO A 1 310 ? 0.63 -30.875 -20.359 1 97.69 310 PRO A C 1
ATOM 2370 O O . PRO A 1 310 ? 0.491 -29.859 -19.672 1 97.69 310 PRO A O 1
ATOM 2373 N N . ASP A 1 311 ? 1.652 -31.062 -21.156 1 98.12 311 ASP A N 1
ATOM 2374 C CA . ASP A 1 311 ? 2.807 -30.172 -21.203 1 98.12 311 ASP A CA 1
ATOM 2375 C C . ASP A 1 311 ? 2.393 -28.75 -21.625 1 98.12 311 ASP A C 1
ATOM 2377 O O . ASP A 1 311 ? 2.977 -27.766 -21.172 1 98.12 311 ASP A O 1
ATOM 2381 N N . ASP A 1 312 ? 1.422 -28.656 -22.453 1 97.12 312 ASP A N 1
ATOM 2382 C CA . ASP A 1 312 ? 1.09 -27.359 -23.047 1 97.12 312 ASP A CA 1
ATOM 2383 C C . ASP A 1 312 ? 0.339 -26.484 -22.047 1 97.12 312 ASP A C 1
ATOM 2385 O O . ASP A 1 312 ? 0.075 -25.312 -22.312 1 97.12 312 ASP A O 1
ATOM 2389 N N . MET A 1 313 ? -0.004 -27.016 -20.812 1 98.5 313 MET A N 1
ATOM 2390 C CA . MET A 1 313 ? -0.659 -26.234 -19.781 1 98.5 313 MET A CA 1
ATOM 2391 C C . MET A 1 313 ? 0.319 -25.906 -18.656 1 98.5 313 MET A C 1
ATOM 2393 O O . MET A 1 313 ? -0.095 -25.531 -17.562 1 98.5 313 MET A O 1
ATOM 2397 N N . ILE A 1 314 ? 1.616 -26.125 -18.953 1 98.38 314 ILE A N 1
ATOM 2398 C CA . ILE A 1 314 ? 2.631 -25.891 -17.938 1 98.38 314 ILE A CA 1
ATOM 2399 C C . ILE A 1 314 ? 3.555 -24.75 -18.375 1 98.38 314 ILE A C 1
ATOM 2401 O O . ILE A 1 314 ? 4.02 -24.734 -19.516 1 98.38 314 ILE A O 1
ATOM 2405 N N . GLY A 1 315 ? 3.723 -23.75 -17.484 1 98.25 315 GLY A N 1
ATOM 2406 C CA . GLY A 1 315 ? 4.746 -22.734 -17.641 1 98.25 315 GLY A CA 1
ATOM 2407 C C . GLY A 1 315 ? 6.004 -23.016 -16.844 1 98.25 315 GLY A C 1
ATOM 2408 O O . GLY A 1 315 ? 6.648 -24.047 -17.047 1 98.25 315 GLY A O 1
ATOM 2409 N N . SER A 1 316 ? 6.285 -22.203 -15.805 1 98.69 316 SER A N 1
ATOM 2410 C CA . SER A 1 316 ? 7.477 -22.375 -14.984 1 98.69 316 SER A CA 1
ATOM 2411 C C . SER A 1 316 ? 7.125 -22.938 -13.617 1 98.69 316 SER A C 1
ATOM 2413 O O . SER A 1 316 ? 7.977 -23.016 -12.727 1 98.69 316 SER A O 1
ATOM 2415 N N . LEU A 1 317 ? 5.824 -23.266 -13.477 1 97.75 317 LEU A N 1
ATOM 2416 C CA . LEU A 1 317 ? 5.246 -23.844 -12.266 1 97.75 317 LEU A CA 1
ATOM 2417 C C . LEU A 1 317 ? 4.617 -25.203 -12.562 1 97.75 317 LEU A C 1
ATOM 2419 O O . LEU A 1 317 ? 3.945 -25.375 -13.578 1 97.75 317 LEU A O 1
ATOM 2423 N N . ALA A 1 318 ? 4.855 -26.188 -11.688 1 98.31 318 ALA A N 1
ATOM 2424 C CA . ALA A 1 318 ? 4.195 -27.469 -11.852 1 98.31 318 ALA A CA 1
ATOM 2425 C C . ALA A 1 318 ? 3.854 -28.094 -10.492 1 98.31 318 ALA A C 1
ATOM 2427 O O . ALA A 1 318 ? 4.645 -28 -9.547 1 98.31 318 ALA A O 1
ATOM 2428 N N . ALA A 1 319 ? 2.68 -28.641 -10.375 1 98.38 319 ALA A N 1
ATOM 2429 C CA . ALA A 1 319 ? 2.232 -29.281 -9.148 1 98.38 319 ALA A CA 1
ATOM 2430 C C . ALA A 1 319 ? 2.08 -30.797 -9.359 1 98.38 319 ALA A C 1
ATOM 2432 O O . ALA A 1 319 ? 1.727 -31.25 -10.445 1 98.38 319 ALA A O 1
ATOM 2433 N N . VAL A 1 320 ? 2.391 -31.531 -8.359 1 98.31 320 VAL A N 1
ATOM 2434 C CA . VAL A 1 320 ? 2.268 -33 -8.367 1 98.31 320 VAL A CA 1
ATOM 2435 C C . VAL A 1 320 ? 1.53 -33.469 -7.113 1 98.31 320 VAL A C 1
ATOM 2437 O O . VAL A 1 320 ? 1.833 -33 -6.008 1 98.31 320 VAL A O 1
ATOM 2440 N N . PRO A 1 321 ? 0.483 -34.281 -7.254 1 96.62 321 PRO A N 1
ATOM 2441 C CA . PRO A 1 321 ? -0.227 -34.812 -6.082 1 96.62 321 PRO A CA 1
ATOM 2442 C C . PRO A 1 321 ? 0.68 -35.594 -5.145 1 96.62 321 PRO A C 1
ATOM 2444 O O . PRO A 1 321 ? 1.548 -36.344 -5.602 1 96.62 321 PRO A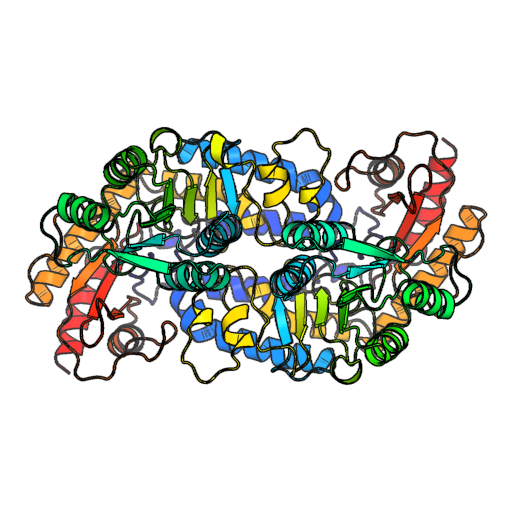 O 1
ATOM 2447 N N . LEU A 1 322 ? 0.497 -35.344 -3.885 1 95.5 322 LEU A N 1
ATOM 2448 C CA . LEU A 1 322 ? 1.175 -36.094 -2.832 1 95.5 322 LEU A CA 1
ATOM 2449 C C . LEU A 1 322 ? 0.28 -37.219 -2.293 1 95.5 322 LEU A C 1
ATOM 2451 O O . LEU A 1 322 ? -0.944 -37.156 -2.426 1 95.5 322 LEU A O 1
ATOM 2455 N N . PRO A 1 323 ? 0.969 -38.25 -1.792 1 89 323 PRO A N 1
ATOM 2456 C CA . PRO A 1 323 ? 0.144 -39.219 -1.068 1 89 323 PRO A CA 1
ATOM 2457 C C . PRO A 1 323 ? -0.64 -38.594 0.08 1 89 323 PRO A C 1
ATOM 2459 O O . PRO A 1 323 ? -0.195 -37.594 0.665 1 89 323 PRO A O 1
ATOM 2462 N N . THR A 1 324 ? -1.8 -39.125 0.278 1 81.56 324 THR A N 1
ATOM 2463 C CA . THR A 1 324 ? -2.645 -38.594 1.336 1 81.56 324 THR A CA 1
ATOM 2464 C C . THR A 1 324 ? -1.947 -38.688 2.689 1 81.56 324 THR A C 1
ATOM 2466 O O . THR A 1 324 ? -1.17 -39.625 2.928 1 81.56 324 THR A O 1
ATOM 2469 N N . SER A 1 325 ? -2.082 -37.594 3.395 1 75.94 325 SER A N 1
ATOM 2470 C CA . SER A 1 325 ? -1.497 -37.562 4.73 1 75.94 325 SER A CA 1
ATOM 2471 C C . SER A 1 325 ? -2.553 -37.812 5.805 1 75.94 325 SER A C 1
ATOM 2473 O O . SER A 1 325 ? -3.709 -37.406 5.645 1 75.94 325 SER A O 1
ATOM 2475 N N . SER A 1 326 ? -2.119 -38.594 6.742 1 69.38 326 SER A N 1
ATOM 2476 C CA . SER A 1 326 ? -2.984 -38.812 7.898 1 69.38 326 SER A CA 1
ATOM 2477 C C . SER A 1 326 ? -2.953 -37.594 8.828 1 69.38 326 SER A C 1
ATOM 2479 O O . SER A 1 326 ? -3.797 -37.469 9.719 1 69.38 326 SER A O 1
ATOM 2481 N N . ALA A 1 327 ? -2.088 -36.75 8.57 1 72.19 327 ALA A N 1
ATOM 2482 C CA . ALA A 1 327 ? -1.961 -35.562 9.43 1 72.19 327 ALA A CA 1
ATOM 2483 C C . ALA A 1 327 ? -3.098 -34.594 9.188 1 72.19 327 ALA A C 1
ATOM 2485 O O . ALA A 1 327 ? -3.586 -34.469 8.062 1 72.19 327 ALA A O 1
ATOM 2486 N N . PRO A 1 328 ? -3.621 -33.969 10.25 1 73.44 328 PRO A N 1
ATOM 2487 C CA . PRO A 1 328 ? -4.648 -32.938 10.062 1 73.44 328 PRO A CA 1
ATOM 2488 C C . PRO A 1 328 ? -4.188 -31.797 9.156 1 73.44 328 PRO A C 1
ATOM 2490 O O . PRO A 1 328 ? -3.012 -31.422 9.188 1 73.44 328 PRO A O 1
ATOM 2493 N N . PRO A 1 329 ? -5.062 -31.328 8.32 1 69.75 329 PRO A N 1
ATOM 2494 C CA . PRO A 1 329 ? -4.711 -30.203 7.453 1 69.75 329 PRO A CA 1
ATOM 2495 C C . PRO A 1 329 ? -4.461 -28.922 8.234 1 69.75 329 PRO A C 1
ATOM 2497 O O . PRO A 1 329 ? -4.957 -28.766 9.352 1 69.75 329 PRO A O 1
ATOM 2500 N N . PRO A 1 330 ? -3.65 -27.969 7.605 1 71 330 PRO A N 1
ATOM 2501 C CA . PRO A 1 330 ? -3.492 -26.656 8.242 1 71 330 PRO A CA 1
ATOM 2502 C C . PRO A 1 330 ? -4.82 -25.938 8.438 1 71 330 PRO A C 1
ATOM 2504 O O . PRO A 1 330 ? -5.73 -26.078 7.621 1 71 330 PRO A O 1
ATOM 2507 N N . ALA A 1 331 ? -4.902 -25.25 9.562 1 63.94 331 ALA A N 1
ATOM 2508 C CA . ALA A 1 331 ? -6.137 -24.547 9.93 1 63.94 331 ALA A CA 1
ATOM 2509 C C . ALA A 1 331 ? -6.32 -23.281 9.094 1 63.94 331 ALA A C 1
ATOM 2511 O O . ALA A 1 331 ? -7.43 -22.75 9 1 63.94 331 ALA A O 1
ATOM 2512 N N . SER A 1 332 ? -5.23 -22.812 8.57 1 69.56 332 SER A N 1
ATOM 2513 C CA . SER A 1 332 ? -5.316 -21.578 7.809 1 69.56 332 SER A CA 1
ATOM 2514 C C . SER A 1 332 ? -4.25 -21.516 6.723 1 69.56 332 SER A C 1
ATOM 2516 O O . SER A 1 332 ? -3.307 -22.312 6.727 1 69.56 332 SER A O 1
ATOM 2518 N N . ALA A 1 333 ? -4.527 -20.578 5.836 1 70.75 333 ALA A N 1
ATOM 2519 C CA . ALA A 1 333 ? -3.586 -20.344 4.738 1 70.75 333 ALA A CA 1
ATOM 2520 C C . ALA A 1 333 ? -2.215 -19.938 5.27 1 70.75 333 ALA A C 1
ATOM 2522 O O . ALA A 1 333 ? -1.222 -19.984 4.539 1 70.75 333 ALA A O 1
ATOM 2523 N N . PHE A 1 334 ? -2.205 -19.594 6.453 1 74.38 334 PHE A N 1
ATOM 2524 C CA . PHE A 1 334 ? -0.971 -19.078 7.039 1 74.38 334 PHE A CA 1
ATOM 2525 C C . PHE A 1 334 ? -0.186 -20.203 7.707 1 74.38 334 PHE A C 1
ATOM 2527 O O . PHE A 1 334 ? 0.987 -20.031 8.047 1 74.38 334 PHE A O 1
ATOM 2534 N N . GLU A 1 335 ? -0.801 -21.312 7.824 1 82.12 335 GLU A N 1
ATOM 2535 C CA . GLU A 1 335 ? -0.12 -22.438 8.445 1 82.12 335 GLU A CA 1
ATOM 2536 C C . GLU A 1 335 ? 0.645 -23.266 7.41 1 82.12 335 GLU A C 1
ATOM 2538 O O . GLU A 1 335 ? 0.17 -23.453 6.289 1 82.12 335 GLU A O 1
ATOM 2543 N N . ILE A 1 336 ? 1.746 -23.766 7.852 1 90.25 336 ILE A N 1
ATOM 2544 C CA . ILE A 1 336 ? 2.658 -24.484 6.965 1 90.25 336 ILE A CA 1
ATOM 2545 C C . ILE A 1 336 ? 2.406 -25.984 7.066 1 90.25 336 ILE A C 1
ATOM 2547 O O . ILE A 1 336 ? 2.305 -26.531 8.172 1 90.25 336 ILE A O 1
ATOM 2551 N N . ASP A 1 337 ? 2.279 -26.625 5.992 1 92.19 337 ASP A N 1
ATOM 2552 C CA . ASP A 1 337 ? 2.135 -28.078 5.949 1 92.19 337 ASP A CA 1
ATOM 2553 C C . ASP A 1 337 ? 3.318 -28.766 6.621 1 92.19 337 ASP A C 1
ATOM 2555 O O . ASP A 1 337 ? 4.469 -28.375 6.426 1 92.19 337 ASP A O 1
ATOM 2559 N N . PRO A 1 338 ? 3.072 -29.828 7.402 1 91.62 338 PRO A N 1
ATOM 2560 C CA . PRO A 1 338 ? 4.164 -30.484 8.117 1 91.62 338 PRO A CA 1
ATOM 2561 C C . PRO A 1 338 ? 5.258 -31 7.176 1 91.62 338 PRO A C 1
ATOM 2563 O O . PRO A 1 338 ? 6.438 -30.984 7.535 1 91.62 338 PRO A O 1
ATOM 2566 N N . LEU A 1 339 ? 4.875 -31.516 6.023 1 94.62 339 LEU A N 1
ATOM 2567 C CA . LEU A 1 339 ? 5.875 -31.984 5.062 1 94.62 339 LEU A CA 1
ATOM 2568 C C . LEU A 1 339 ? 6.727 -30.812 4.57 1 94.62 339 LEU A C 1
ATOM 2570 O O . LEU A 1 339 ? 7.945 -30.938 4.438 1 94.62 339 LEU A O 1
ATOM 2574 N N . GLN A 1 340 ? 6.078 -29.703 4.219 1 95.81 340 GLN A N 1
ATOM 2575 C CA . GLN A 1 340 ? 6.809 -28.5 3.826 1 95.81 340 GLN A CA 1
ATOM 2576 C C . GLN A 1 340 ? 7.801 -28.078 4.906 1 95.81 340 GLN A C 1
ATOM 2578 O O . GLN A 1 340 ? 8.945 -27.734 4.609 1 95.81 340 GLN A O 1
ATOM 2583 N N . ASP A 1 341 ? 7.367 -28.094 6.156 1 95 341 ASP A N 1
ATOM 2584 C CA . ASP A 1 341 ? 8.211 -27.719 7.285 1 95 341 ASP A CA 1
ATOM 2585 C C . ASP A 1 341 ? 9.398 -28.672 7.418 1 95 341 ASP A C 1
ATOM 2587 O O . ASP A 1 341 ? 10.523 -28.234 7.684 1 95 341 ASP A O 1
ATOM 2591 N N . ALA A 1 342 ? 9.172 -29.953 7.277 1 95.94 342 ALA A N 1
ATOM 2592 C CA . ALA A 1 342 ? 10.227 -30.969 7.375 1 95.94 342 ALA A CA 1
ATOM 2593 C C . ALA A 1 342 ? 11.266 -30.781 6.273 1 95.94 342 ALA A C 1
ATOM 2595 O O . ALA A 1 342 ? 12.469 -30.859 6.527 1 95.94 342 ALA A O 1
ATOM 2596 N N . LEU A 1 343 ? 10.789 -30.578 5.066 1 98.19 343 LEU A N 1
ATOM 2597 C CA . LEU A 1 343 ? 11.695 -30.375 3.941 1 98.19 343 LEU A CA 1
ATOM 2598 C C . LEU A 1 343 ? 12.578 -29.141 4.172 1 98.19 343 LEU A C 1
ATOM 2600 O O . LEU A 1 343 ? 13.766 -29.156 3.832 1 98.19 343 LEU A O 1
ATOM 2604 N N . PHE A 1 344 ? 12.023 -28.125 4.773 1 98.06 344 PHE A N 1
ATOM 2605 C CA . PHE A 1 344 ? 12.773 -26.906 5.031 1 98.06 344 PHE A CA 1
ATOM 2606 C C . PHE A 1 344 ? 13.758 -27.094 6.18 1 98.06 344 PHE A C 1
ATOM 2608 O O . PHE A 1 344 ? 14.945 -26.797 6.051 1 98.06 344 PHE A O 1
ATOM 2615 N N . THR A 1 345 ? 13.312 -27.578 7.332 1 97.38 345 THR A N 1
ATOM 2616 C CA . THR A 1 345 ? 14.094 -27.594 8.562 1 97.38 345 THR A CA 1
ATOM 2617 C C . THR A 1 345 ? 15.141 -28.703 8.531 1 97.38 345 THR A C 1
ATOM 2619 O O . THR A 1 345 ? 16.234 -28.547 9.07 1 97.38 345 THR A O 1
ATOM 2622 N N . ARG A 1 346 ? 14.82 -29.828 7.82 1 98.06 346 ARG A N 1
ATOM 2623 C CA . ARG A 1 346 ? 15.719 -30.969 7.875 1 98.06 346 ARG A CA 1
ATOM 2624 C C . ARG A 1 346 ? 16.578 -31.062 6.617 1 98.06 346 ARG A C 1
ATOM 2626 O O . ARG A 1 346 ? 17.656 -31.641 6.637 1 98.06 346 ARG A O 1
ATOM 2633 N N . HIS A 1 347 ? 16.078 -30.516 5.551 1 98.44 347 HIS A N 1
ATOM 2634 C CA . HIS A 1 347 ? 16.781 -30.719 4.289 1 98.44 347 HIS A CA 1
ATOM 2635 C C . HIS A 1 347 ? 17.156 -29.375 3.652 1 98.44 347 HIS A C 1
ATOM 2637 O O . HIS A 1 347 ? 17.812 -29.344 2.615 1 98.44 347 HIS A O 1
ATOM 2643 N N . GLN A 1 348 ? 16.75 -28.234 4.191 1 98.5 348 GLN A N 1
ATOM 2644 C CA . GLN A 1 348 ? 17.031 -26.891 3.682 1 98.5 348 GLN A CA 1
ATOM 2645 C C . GLN A 1 348 ? 16.484 -26.719 2.266 1 98.5 348 GLN A C 1
ATOM 2647 O O . GLN A 1 348 ? 17.188 -26.203 1.387 1 98.5 348 GLN A O 1
ATOM 2652 N N . ILE A 1 349 ? 15.289 -27.234 2.039 1 98.81 349 ILE A N 1
ATOM 2653 C CA . ILE A 1 349 ? 14.594 -27.094 0.766 1 98.81 349 ILE A CA 1
ATOM 2654 C C . ILE A 1 349 ? 13.297 -26.297 0.97 1 98.81 349 ILE A C 1
ATOM 2656 O O . ILE A 1 349 ? 12.453 -26.688 1.775 1 98.81 349 ILE A O 1
ATOM 2660 N N . GLU A 1 350 ? 13.211 -25.188 0.354 1 98.56 350 GLU A N 1
ATOM 2661 C CA . GLU A 1 350 ? 11.992 -24.375 0.368 1 98.56 350 GLU A CA 1
ATOM 2662 C C . GLU A 1 350 ? 11.078 -24.734 -0.799 1 98.56 350 GLU A C 1
ATOM 2664 O O . GLU A 1 350 ? 11.406 -24.469 -1.957 1 98.56 350 GLU A O 1
ATOM 2669 N N . ILE A 1 351 ? 9.977 -25.359 -0.537 1 98.5 351 ILE A N 1
ATOM 2670 C CA . ILE A 1 351 ? 8.984 -25.75 -1.527 1 98.5 351 ILE A CA 1
ATOM 2671 C C . ILE A 1 351 ? 7.605 -25.828 -0.872 1 98.5 351 ILE A C 1
ATOM 2673 O O . ILE A 1 351 ? 7.48 -26.266 0.273 1 98.5 351 ILE A O 1
ATOM 2677 N N . PRO A 1 352 ? 6.57 -25.375 -1.539 1 97 352 PRO A N 1
ATOM 2678 C CA . PRO A 1 352 ? 5.258 -25.344 -0.89 1 97 352 PRO A CA 1
ATOM 2679 C C . PRO A 1 352 ? 4.496 -26.672 -1.035 1 97 352 PRO A C 1
ATOM 2681 O O . PRO A 1 352 ? 4.602 -27.328 -2.068 1 97 352 PRO A O 1
ATOM 2684 N N . VAL A 1 353 ? 3.832 -27 -0.004 1 95 353 VAL A N 1
ATOM 2685 C CA . VAL A 1 353 ? 2.82 -28.047 0.041 1 95 353 VAL A CA 1
ATOM 2686 C C . VAL A 1 353 ? 1.482 -27.453 0.484 1 95 353 VAL A C 1
ATOM 2688 O O . VAL A 1 353 ? 1.408 -26.766 1.505 1 95 353 VAL A O 1
ATOM 2691 N N . PHE A 1 354 ? 0.509 -27.578 -0.225 1 89.31 354 PHE A N 1
ATOM 2692 C CA . PHE A 1 354 ? -0.764 -27.016 0.219 1 89.31 354 PHE A CA 1
ATOM 2693 C C . PHE A 1 354 ? -1.916 -27.953 -0.133 1 89.31 354 PHE A C 1
ATOM 2695 O O . PHE A 1 354 ? -1.799 -28.781 -1.044 1 89.31 354 PHE A O 1
ATOM 2702 N N . PRO A 1 355 ? -2.955 -27.781 0.615 1 89.69 355 PRO A N 1
ATOM 2703 C CA . PRO A 1 355 ? -4.137 -28.609 0.393 1 89.69 355 PRO A CA 1
ATOM 2704 C C . PRO A 1 355 ? -4.855 -28.281 -0.914 1 89.69 355 PRO A C 1
ATOM 2706 O O . PRO A 1 355 ? -5.195 -27.125 -1.159 1 89.69 355 PRO A O 1
ATOM 2709 N N . HIS A 1 356 ? -4.984 -29.188 -1.707 1 88.31 356 HIS A N 1
ATOM 2710 C CA . HIS A 1 356 ? -5.766 -29.078 -2.934 1 88.31 356 HIS A CA 1
ATOM 2711 C C . HIS A 1 356 ? -6.223 -30.438 -3.42 1 88.31 356 HIS A C 1
ATOM 2713 O O . HIS A 1 356 ? -5.426 -31.391 -3.469 1 88.31 356 HIS A O 1
ATOM 2719 N N . PRO A 1 357 ? -7.477 -30.641 -3.803 1 87.56 357 PRO A N 1
ATOM 2720 C CA . PRO A 1 357 ? -8.547 -29.641 -3.73 1 87.56 357 PRO A CA 1
ATOM 2721 C C . PRO A 1 357 ? -8.961 -29.328 -2.295 1 87.56 357 PRO A C 1
ATOM 2723 O O . PRO A 1 357 ? -9.453 -28.234 -2.018 1 87.56 357 PRO A O 1
ATOM 2726 N N . ALA A 1 358 ? -8.883 -30.297 -1.495 1 85.62 358 ALA A N 1
ATOM 2727 C CA . ALA A 1 358 ? -9.141 -30.156 -0.065 1 85.62 358 ALA A CA 1
ATOM 2728 C C . ALA A 1 358 ? -8.445 -31.266 0.728 1 85.62 358 ALA A C 1
ATOM 2730 O O . ALA A 1 358 ? -8.172 -32.344 0.193 1 85.62 358 ALA A O 1
ATOM 2731 N N . PRO A 1 359 ? -8.125 -30.953 1.971 1 85.94 359 PRO A N 1
ATOM 2732 C CA . PRO A 1 359 ? -7.574 -32.031 2.783 1 85.94 359 PRO A CA 1
ATOM 2733 C C . PRO A 1 359 ? -8.445 -33.281 2.764 1 85.94 359 PRO A C 1
ATOM 2735 O O . PRO A 1 359 ? -9.672 -33.188 2.721 1 85.94 359 PRO A O 1
ATOM 2738 N N . PRO A 1 360 ? -7.801 -34.406 2.723 1 88.75 360 PRO A N 1
ATOM 2739 C CA . PRO A 1 360 ? -6.391 -34.688 2.986 1 88.75 360 PRO A CA 1
ATOM 2740 C C . PRO A 1 360 ? -5.527 -34.625 1.729 1 88.75 360 PRO A C 1
ATOM 2742 O O . PRO A 1 360 ? -4.32 -34.875 1.788 1 88.75 360 PRO A O 1
ATOM 2745 N N . ALA A 1 361 ? -6.156 -34.344 0.617 1 90.38 361 ALA A N 1
ATOM 2746 C CA . ALA A 1 361 ? -5.379 -34.219 -0.614 1 90.38 361 ALA A CA 1
ATOM 2747 C C . ALA A 1 361 ? -4.41 -33.031 -0.534 1 90.38 361 ALA A C 1
ATOM 2749 O O . ALA A 1 361 ? -4.734 -32 0.041 1 90.38 361 ALA A O 1
ATOM 2750 N N . ARG A 1 362 ? -3.211 -33.281 -1.042 1 93.06 362 ARG A N 1
ATOM 2751 C CA . ARG A 1 362 ? -2.176 -32.25 -1.053 1 93.06 362 ARG A CA 1
ATOM 2752 C C . ARG A 1 362 ? -1.41 -32.25 -2.371 1 93.06 362 ARG A C 1
ATOM 2754 O O . ARG A 1 362 ? -1.381 -33.281 -3.072 1 93.06 362 ARG A O 1
ATOM 2761 N N . LEU A 1 363 ? -0.933 -31.125 -2.643 1 96.06 363 LEU A N 1
ATOM 2762 C CA . LEU A 1 363 ? -0.037 -30.969 -3.783 1 96.06 363 LEU A CA 1
ATOM 2763 C C . LEU A 1 363 ? 1.31 -30.406 -3.342 1 96.06 363 LEU A C 1
ATOM 2765 O O . LEU A 1 363 ? 1.385 -29.656 -2.359 1 96.06 363 LEU A O 1
ATOM 2769 N N . ILE A 1 364 ? 2.324 -30.875 -3.957 1 97.69 364 ILE A N 1
ATOM 2770 C CA . ILE A 1 364 ? 3.617 -30.203 -3.908 1 97.69 364 ILE A CA 1
ATOM 2771 C C . ILE A 1 364 ? 3.852 -29.438 -5.207 1 97.69 364 ILE A C 1
ATOM 2773 O O . ILE A 1 364 ? 3.574 -29.953 -6.293 1 97.69 364 ILE A O 1
ATOM 2777 N N . ARG A 1 365 ? 4.215 -28.203 -5.133 1 98.44 365 ARG A N 1
ATOM 2778 C CA . ARG A 1 365 ? 4.316 -27.375 -6.324 1 98.44 365 ARG A CA 1
ATOM 2779 C C . ARG A 1 365 ? 5.723 -26.797 -6.477 1 98.44 365 ARG A C 1
ATOM 2781 O O . ARG A 1 365 ? 6.184 -26.047 -5.621 1 98.44 365 ARG A O 1
ATOM 2788 N N . ILE A 1 366 ? 6.355 -27.125 -7.551 1 98.69 366 ILE A N 1
ATOM 2789 C CA . ILE A 1 366 ? 7.727 -26.688 -7.773 1 98.69 366 ILE A CA 1
ATOM 2790 C C . ILE A 1 366 ? 7.727 -25.484 -8.727 1 98.69 366 ILE A C 1
ATOM 2792 O O . ILE A 1 366 ? 6.926 -25.438 -9.664 1 98.69 366 ILE A O 1
ATOM 2796 N N . ALA A 1 367 ? 8.492 -24.5 -8.453 1 98.75 367 ALA A N 1
ATOM 2797 C CA . ALA A 1 367 ? 8.727 -23.328 -9.289 1 98.75 367 ALA A CA 1
ATOM 2798 C C . ALA A 1 367 ? 10.172 -23.281 -9.781 1 98.75 367 ALA A C 1
ATOM 2800 O O . ALA A 1 367 ? 11.109 -23.406 -8.984 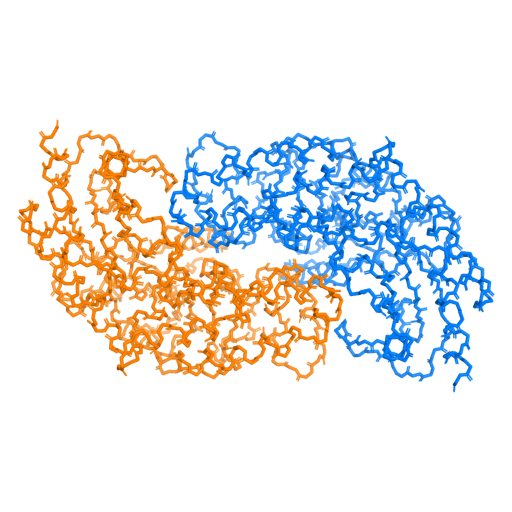1 98.75 367 ALA A O 1
ATOM 2801 N N . CYS A 1 368 ? 10.383 -23.125 -11.062 1 98.62 368 CYS A N 1
ATOM 2802 C CA . CYS A 1 368 ? 11.719 -23.156 -11.648 1 98.62 368 CYS A CA 1
ATOM 2803 C C . CYS A 1 368 ? 12.094 -21.797 -12.227 1 98.62 368 CYS A C 1
ATOM 2805 O O . CYS A 1 368 ? 11.555 -21.375 -13.25 1 98.62 368 CYS A O 1
ATOM 2807 N N . GLN A 1 369 ? 12.922 -21.125 -11.547 1 98.44 369 GLN A N 1
ATOM 2808 C CA . GLN A 1 369 ? 13.555 -19.906 -12.023 1 98.44 369 GLN A CA 1
ATOM 2809 C C . GLN A 1 369 ? 15.008 -20.156 -12.414 1 98.44 369 GLN A C 1
ATOM 2811 O O . GLN A 1 369 ? 15.523 -21.266 -12.234 1 98.44 369 GLN A O 1
ATOM 2816 N N . ILE A 1 370 ? 15.703 -19.172 -12.914 1 98.25 370 ILE A N 1
ATOM 2817 C CA . ILE A 1 370 ? 16.984 -19.312 -13.602 1 98.25 370 ILE A CA 1
ATOM 2818 C C . ILE A 1 370 ? 18.031 -19.859 -12.641 1 98.25 370 ILE A C 1
ATOM 2820 O O . ILE A 1 370 ? 19 -20.484 -13.062 1 98.25 370 ILE A O 1
ATOM 2824 N N . TYR A 1 371 ? 17.859 -19.703 -11.312 1 98.19 371 TYR A N 1
ATOM 2825 C CA . TYR A 1 371 ? 18.859 -20.141 -10.344 1 98.19 371 TYR A CA 1
ATOM 2826 C C . TYR A 1 371 ? 18.625 -21.594 -9.93 1 98.19 371 TYR A C 1
ATOM 2828 O O . TYR A 1 371 ? 19.406 -22.156 -9.172 1 98.19 371 TYR A O 1
ATOM 2836 N N . VAL A 1 372 ? 17.547 -22.234 -10.359 1 98.56 372 VAL A N 1
ATOM 2837 C CA . VAL A 1 372 ? 17.25 -23.625 -10.078 1 98.56 372 VAL A CA 1
ATOM 2838 C C . VAL A 1 372 ? 17.953 -24.531 -11.102 1 98.56 372 VAL A C 1
ATOM 2840 O O . VAL A 1 372 ? 17.938 -24.219 -12.297 1 98.56 372 VAL A O 1
ATOM 2843 N N . GLU A 1 373 ? 18.516 -25.516 -10.625 1 98 373 GLU A N 1
ATOM 2844 C CA . GLU A 1 373 ? 19.219 -26.469 -11.477 1 98 373 GLU A CA 1
ATOM 2845 C C . GLU A 1 373 ? 18.641 -27.875 -11.336 1 98 373 GLU A C 1
ATOM 2847 O O . GLU A 1 373 ? 17.875 -28.141 -10.406 1 98 373 GLU A O 1
ATOM 2852 N N . ARG A 1 374 ? 19.016 -28.766 -12.32 1 98.44 374 ARG A N 1
ATOM 2853 C CA . ARG A 1 374 ? 18.547 -30.141 -12.289 1 98.44 374 ARG A CA 1
ATOM 2854 C C . ARG A 1 374 ? 18.953 -30.828 -10.992 1 98.44 374 ARG A C 1
ATOM 2856 O O . ARG A 1 374 ? 18.203 -31.656 -10.461 1 98.44 374 ARG A O 1
ATOM 2863 N N . ALA A 1 375 ? 20.125 -30.469 -10.492 1 98.44 375 ALA A N 1
ATOM 2864 C CA . ALA A 1 375 ? 20.625 -31.047 -9.242 1 98.44 375 ALA A CA 1
ATOM 2865 C C . ALA A 1 375 ? 19.719 -30.703 -8.07 1 98.44 375 ALA A C 1
ATOM 2867 O O . ALA A 1 375 ? 19.547 -31.484 -7.145 1 98.44 375 ALA A O 1
ATOM 2868 N N . ASP A 1 376 ? 19.141 -29.516 -8.086 1 98.69 376 ASP A N 1
ATOM 2869 C CA . ASP A 1 376 ? 18.203 -29.109 -7.043 1 98.69 376 ASP A CA 1
ATOM 2870 C C . ASP A 1 376 ? 16.953 -29.984 -7.055 1 98.69 376 ASP A C 1
ATOM 2872 O O . ASP A 1 376 ? 16.422 -30.328 -6 1 98.69 376 ASP A O 1
ATOM 2876 N N . VAL A 1 377 ? 16.484 -30.359 -8.234 1 98.75 377 VAL A N 1
ATOM 2877 C CA . VAL A 1 377 ? 15.312 -31.219 -8.398 1 98.75 377 VAL A CA 1
ATOM 2878 C C . VAL A 1 377 ? 15.617 -32.625 -7.844 1 98.75 377 VAL A C 1
ATOM 2880 O O . VAL A 1 377 ? 14.797 -33.188 -7.129 1 98.75 377 VAL A O 1
ATOM 2883 N N . GLU A 1 378 ? 16.766 -33.125 -8.18 1 98.69 378 GLU A N 1
ATOM 2884 C CA . GLU A 1 378 ? 17.172 -34.438 -7.684 1 98.69 378 GLU A CA 1
ATOM 2885 C C . GLU A 1 378 ? 17.266 -34.438 -6.16 1 98.69 378 GLU A C 1
ATOM 2887 O O . GLU A 1 378 ? 16.859 -35.406 -5.512 1 98.69 378 GLU A O 1
ATOM 2892 N N . ARG A 1 379 ? 17.812 -33.375 -5.605 1 98.62 379 ARG A N 1
ATOM 2893 C CA . ARG A 1 379 ? 17.875 -33.219 -4.152 1 98.62 379 ARG A CA 1
ATOM 2894 C C . ARG A 1 379 ? 16.484 -33.25 -3.531 1 98.62 379 ARG A C 1
ATOM 2896 O O . ARG A 1 379 ? 16.281 -33.906 -2.492 1 98.62 379 ARG A O 1
ATOM 2903 N N . LEU A 1 380 ? 15.555 -32.594 -4.141 1 98.75 380 LEU A N 1
ATOM 2904 C CA . LEU A 1 380 ? 14.18 -32.594 -3.672 1 98.75 380 LEU A CA 1
ATOM 2905 C C . LEU A 1 380 ? 13.609 -34 -3.703 1 98.75 380 LEU A C 1
ATOM 2907 O O . LEU A 1 380 ? 12.961 -34.438 -2.748 1 98.75 380 LEU A O 1
ATOM 2911 N N . CYS A 1 381 ? 13.805 -34.688 -4.809 1 98.62 381 CYS A N 1
ATOM 2912 C CA . CYS A 1 381 ? 13.289 -36.062 -4.953 1 98.62 381 CYS A CA 1
ATOM 2913 C C . CYS A 1 381 ? 13.844 -36.969 -3.867 1 98.62 381 CYS A C 1
ATOM 2915 O O . CYS A 1 381 ? 13.109 -37.75 -3.268 1 98.62 381 CYS A O 1
ATOM 2917 N N . ASP A 1 382 ? 15.125 -36.844 -3.584 1 98.44 382 ASP A N 1
ATOM 2918 C CA . ASP A 1 382 ? 15.758 -37.625 -2.539 1 98.44 382 ASP A CA 1
ATOM 2919 C C . ASP A 1 382 ? 15.156 -37.312 -1.169 1 98.44 382 ASP A C 1
ATOM 2921 O O . ASP A 1 382 ? 14.844 -38.219 -0.397 1 98.44 382 ASP A O 1
ATOM 2925 N N . ALA A 1 383 ? 15.039 -36.062 -0.906 1 98.44 383 ALA A N 1
ATOM 2926 C CA . ALA A 1 383 ? 14.477 -35.625 0.369 1 98.44 383 ALA A CA 1
ATOM 2927 C C . ALA A 1 383 ? 13.039 -36.125 0.531 1 98.44 383 ALA A C 1
ATOM 2929 O O . ALA A 1 383 ? 12.625 -36.5 1.629 1 98.44 383 ALA A O 1
ATOM 2930 N N . LEU A 1 384 ? 12.281 -36.094 -0.526 1 97.56 384 LEU A N 1
ATOM 2931 C CA . LEU A 1 384 ? 10.891 -36.531 -0.502 1 97.56 384 LEU A CA 1
ATOM 2932 C C . LEU A 1 384 ? 10.789 -38 -0.189 1 97.56 384 LEU A C 1
ATOM 2934 O O . LEU A 1 384 ? 9.938 -38.438 0.603 1 97.56 384 LEU A O 1
ATOM 2938 N N . ARG A 1 385 ? 11.625 -38.812 -0.82 1 96.5 385 ARG A N 1
ATOM 2939 C CA . ARG A 1 385 ? 11.641 -40.219 -0.535 1 96.5 385 ARG A CA 1
ATOM 2940 C C . ARG A 1 385 ? 11.906 -40.5 0.943 1 96.5 385 ARG A C 1
ATOM 2942 O O . ARG A 1 385 ? 11.25 -41.344 1.561 1 96.5 385 ARG A O 1
ATOM 2949 N N . ASN A 1 386 ? 12.805 -39.75 1.468 1 96.06 386 ASN A N 1
ATOM 2950 C CA . ASN A 1 386 ? 13.18 -39.906 2.869 1 96.06 386 ASN A CA 1
ATOM 2951 C C . ASN A 1 386 ? 12.031 -39.5 3.803 1 96.06 386 ASN A C 1
ATOM 2953 O O . ASN A 1 386 ? 11.75 -40.219 4.766 1 96.06 386 ASN A O 1
ATOM 2957 N N . GLU A 1 387 ? 11.414 -38.406 3.504 1 94.88 387 GLU A N 1
ATOM 2958 C CA . GLU A 1 387 ? 10.391 -37.875 4.398 1 94.88 387 GLU A CA 1
ATOM 2959 C C . GLU A 1 387 ? 9.102 -38.688 4.309 1 94.88 387 GLU A C 1
ATOM 2961 O O . GLU A 1 387 ? 8.391 -38.844 5.305 1 94.88 387 GLU A O 1
ATOM 2966 N N . LEU A 1 388 ? 8.797 -39.188 3.168 1 92.94 388 LEU A N 1
ATOM 2967 C CA . LEU A 1 388 ? 7.555 -39.938 2.988 1 92.94 388 LEU A CA 1
ATOM 2968 C C . LEU A 1 388 ? 7.699 -41.344 3.518 1 92.94 388 LEU A C 1
ATOM 2970 O O . LEU A 1 388 ? 6.699 -42.031 3.775 1 92.94 388 LEU A O 1
ATOM 2974 N N . ALA A 1 389 ? 8.898 -41.781 3.666 1 89.75 389 ALA A N 1
ATOM 2975 C CA . ALA A 1 389 ? 9.156 -43.094 4.254 1 89.75 389 ALA A CA 1
ATOM 2976 C C . ALA A 1 389 ? 9.07 -43.031 5.773 1 89.75 389 ALA A C 1
ATOM 2978 O O . ALA A 1 389 ? 8.938 -44.094 6.43 1 89.75 389 ALA A O 1
ATOM 2979 N N . ARG A 1 390 ? 9.195 -41.906 6.34 1 84.19 390 ARG A N 1
ATOM 2980 C CA . ARG A 1 390 ? 9.109 -41.719 7.785 1 84.19 390 ARG A CA 1
ATOM 2981 C C . ARG A 1 390 ? 7.672 -41.844 8.266 1 84.19 390 ARG A C 1
ATOM 2983 O O . ARG A 1 390 ? 7.43 -42.25 9.406 1 84.19 390 ARG A O 1
ATOM 2990 N N . MET B 1 1 ? 22.391 18.375 14.453 1 91.75 1 MET B N 1
ATOM 2991 C CA . MET B 1 1 ? 21.406 17.312 14.43 1 91.75 1 MET B CA 1
ATOM 2992 C C . MET B 1 1 ? 21.078 16.906 13 1 91.75 1 MET B C 1
ATOM 2994 O O . MET B 1 1 ? 20.594 15.789 12.758 1 91.75 1 MET B O 1
ATOM 2998 N N . ARG B 1 2 ? 21.516 17.688 12.109 1 93.38 2 ARG B N 1
ATOM 2999 C CA . ARG B 1 2 ? 21.203 17.469 10.695 1 93.38 2 ARG B CA 1
ATOM 3000 C C . ARG B 1 2 ? 21.875 16.203 10.18 1 93.38 2 ARG B C 1
ATOM 3002 O O . ARG B 1 2 ? 21.328 15.508 9.328 1 93.38 2 ARG B O 1
ATOM 3009 N N . HIS B 1 3 ? 23.031 15.859 10.711 1 94.12 3 HIS B N 1
ATOM 3010 C CA . HIS B 1 3 ? 23.812 14.727 10.234 1 94.12 3 HIS B CA 1
ATOM 3011 C C . HIS B 1 3 ? 23.094 13.414 10.484 1 94.12 3 HIS B C 1
ATOM 3013 O O . HIS B 1 3 ? 23.422 12.391 9.883 1 94.12 3 HIS B O 1
ATOM 3019 N N . HIS B 1 4 ? 22.141 13.375 11.383 1 96.88 4 HIS B N 1
ATOM 3020 C CA . HIS B 1 4 ? 21.375 12.172 11.672 1 96.88 4 HIS B CA 1
ATOM 3021 C C . HIS B 1 4 ? 20.422 11.836 10.531 1 96.88 4 HIS B C 1
ATOM 3023 O O . HIS B 1 4 ? 19.906 10.711 10.453 1 96.88 4 HIS B O 1
ATOM 3029 N N . PHE B 1 5 ? 20.141 12.828 9.68 1 98.12 5 PHE B N 1
ATOM 3030 C CA . PHE B 1 5 ? 19.203 12.656 8.594 1 98.12 5 PHE B CA 1
ATOM 3031 C C . PHE B 1 5 ? 19.922 12.617 7.25 1 98.12 5 PHE B C 1
ATOM 3033 O O . PHE B 1 5 ? 21.062 13.07 7.137 1 98.12 5 PHE B O 1
ATOM 3040 N N . ALA B 1 6 ? 19.266 12.047 6.258 1 97.12 6 ALA B N 1
ATOM 3041 C CA . ALA B 1 6 ? 19.844 11.906 4.926 1 97.12 6 ALA B CA 1
ATOM 3042 C C . ALA B 1 6 ? 19.5 13.109 4.051 1 97.12 6 ALA B C 1
ATOM 3044 O O . ALA B 1 6 ? 19.734 13.094 2.84 1 97.12 6 ALA B O 1
ATOM 3045 N N . LEU B 1 7 ? 18.984 14.148 4.594 1 98.44 7 LEU B N 1
ATOM 3046 C CA . LEU B 1 7 ? 18.516 15.328 3.865 1 98.44 7 LEU B CA 1
ATOM 3047 C C . LEU B 1 7 ? 19.688 16.016 3.148 1 98.44 7 LEU B C 1
ATOM 3049 O O . LEU B 1 7 ? 20.781 16.094 3.686 1 98.44 7 LEU B O 1
ATOM 3053 N N . ASP B 1 8 ? 19.438 16.469 1.921 1 98.19 8 ASP B N 1
ATOM 3054 C CA . ASP B 1 8 ? 20.391 17.25 1.132 1 98.19 8 ASP B CA 1
ATOM 3055 C C . ASP B 1 8 ? 20.844 18.484 1.895 1 98.19 8 ASP B C 1
ATOM 3057 O O . ASP B 1 8 ? 20.047 19.391 2.164 1 98.19 8 ASP B O 1
ATOM 3061 N N . PRO B 1 9 ? 22.094 18.562 2.254 1 96.81 9 PRO B N 1
ATOM 3062 C CA . PRO B 1 9 ? 22.578 19.672 3.08 1 96.81 9 PRO B CA 1
ATOM 3063 C C . PRO B 1 9 ? 22.5 21.016 2.361 1 96.81 9 PRO B C 1
ATOM 3065 O O . PRO B 1 9 ? 22.609 22.062 2.998 1 96.81 9 PRO B O 1
ATOM 3068 N N . SER B 1 10 ? 22.328 21.031 1.078 1 97.62 10 SER B N 1
ATOM 3069 C CA . SER B 1 10 ? 22.25 22.266 0.32 1 97.62 10 SER B CA 1
ATOM 3070 C C . SER B 1 10 ? 20.859 22.891 0.406 1 97.62 10 SER B C 1
ATOM 3072 O O . SER B 1 10 ? 20.672 24.047 0.026 1 97.62 10 SER B O 1
ATOM 3074 N N . ILE B 1 11 ? 19.938 22.172 0.945 1 98.38 11 ILE B N 1
ATOM 3075 C CA . ILE B 1 11 ? 18.547 22.641 0.988 1 98.38 11 ILE B CA 1
ATOM 3076 C C . ILE B 1 11 ? 18.156 22.953 2.432 1 98.38 11 ILE B C 1
ATOM 3078 O O . ILE B 1 11 ? 18.344 22.125 3.322 1 98.38 11 ILE B O 1
ATOM 3082 N N . THR B 1 12 ? 17.688 24.188 2.746 1 98.62 12 THR B N 1
ATOM 3083 C CA . THR B 1 12 ? 17 24.484 4 1 98.62 12 THR B CA 1
ATOM 3084 C C . THR B 1 12 ? 15.617 23.844 4.004 1 98.62 12 THR B C 1
ATOM 3086 O O . THR B 1 12 ? 14.688 24.375 3.395 1 98.62 12 THR B O 1
ATOM 3089 N N . PHE B 1 13 ? 15.492 22.719 4.676 1 98.62 13 PHE B N 1
ATOM 3090 C CA . PHE B 1 13 ? 14.281 21.922 4.617 1 98.62 13 PHE B CA 1
ATOM 3091 C C . PHE B 1 13 ? 13.312 22.312 5.723 1 98.62 13 PHE B C 1
ATOM 3093 O O . PHE B 1 13 ? 13.453 21.875 6.867 1 98.62 13 PHE B O 1
ATOM 3100 N N . LEU B 1 14 ? 12.281 23.062 5.398 1 98.75 14 LEU B N 1
ATOM 3101 C CA . LEU B 1 14 ? 11.32 23.594 6.355 1 98.75 14 LEU B CA 1
ATOM 3102 C C . LEU B 1 14 ? 9.93 23.016 6.102 1 98.75 14 LEU B C 1
ATOM 3104 O O . LEU B 1 14 ? 8.922 23.656 6.434 1 98.75 14 LEU B O 1
ATOM 3108 N N . ASN B 1 15 ? 9.859 21.828 5.473 1 98.38 15 ASN B N 1
ATOM 3109 C CA . ASN B 1 15 ? 8.602 21.203 5.074 1 98.38 15 ASN B CA 1
ATOM 3110 C C . ASN B 1 15 ? 8.5 19.781 5.598 1 98.38 15 ASN B C 1
ATOM 3112 O O . ASN B 1 15 ? 8.047 18.891 4.883 1 98.38 15 ASN B O 1
ATOM 3116 N N . HIS B 1 16 ? 8.969 19.578 6.879 1 98.38 16 HIS B N 1
ATOM 3117 C CA . HIS B 1 16 ? 8.922 18.266 7.504 1 98.38 16 HIS B CA 1
ATOM 3118 C C . HIS B 1 16 ? 7.496 17.703 7.527 1 98.38 16 HIS B C 1
ATOM 3120 O O . HIS B 1 16 ? 7.293 16.5 7.465 1 98.38 16 HIS B O 1
ATOM 3126 N N . GLY B 1 17 ? 6.477 18.562 7.621 1 97.81 17 GLY B N 1
ATOM 3127 C CA . GLY B 1 17 ? 5.082 18.172 7.766 1 97.81 17 GLY B CA 1
ATOM 3128 C C . GLY B 1 17 ? 4.527 17.453 6.551 1 97.81 17 GLY B C 1
ATOM 3129 O O . GLY B 1 17 ? 3.502 16.781 6.633 1 97.81 17 GLY B O 1
ATOM 3130 N N . SER B 1 18 ? 5.125 17.609 5.363 1 96.56 18 SER B N 1
ATOM 3131 C CA . SER B 1 18 ? 4.605 16.969 4.152 1 96.56 18 SER B CA 1
ATOM 3132 C C . SER B 1 18 ? 4.855 15.469 4.168 1 96.56 18 SER B C 1
ATOM 3134 O O . SER B 1 18 ? 3.916 14.68 4.281 1 96.56 18 SER B O 1
ATOM 3136 N N . PHE B 1 19 ? 6.145 15.055 4.18 1 98.12 19 PHE B N 1
ATOM 3137 C CA . PHE B 1 19 ? 6.438 13.633 4.031 1 98.12 19 PHE B CA 1
ATOM 3138 C C . PHE B 1 19 ? 7.391 13.164 5.121 1 98.12 19 PHE B C 1
ATOM 3140 O O . PHE B 1 19 ? 7.688 11.969 5.219 1 98.12 19 PHE B O 1
ATOM 3147 N N . GLY B 1 20 ? 7.871 14.039 5.945 1 98 20 GLY B N 1
ATOM 3148 C CA . GLY B 1 20 ? 8.812 13.68 6.996 1 98 20 GLY B CA 1
ATOM 3149 C C . GLY B 1 20 ? 10.227 13.469 6.48 1 98 20 GLY B C 1
ATOM 3150 O O . GLY B 1 20 ? 10.523 13.766 5.32 1 98 20 GLY B O 1
ATOM 3151 N N . ALA B 1 21 ? 11.094 13.195 7.309 1 98.38 21 ALA B N 1
ATOM 3152 C CA . ALA B 1 21 ? 12.469 12.758 7.074 1 98.38 21 ALA B CA 1
ATOM 3153 C C . ALA B 1 21 ? 12.852 11.625 8.023 1 98.38 21 ALA B C 1
ATOM 3155 O O . ALA B 1 21 ? 12.492 11.641 9.203 1 98.38 21 ALA B O 1
ATOM 3156 N N . CYS B 1 22 ? 13.484 10.672 7.5 1 98.69 22 CYS B N 1
ATOM 3157 C CA . CYS B 1 22 ? 13.844 9.492 8.266 1 98.69 22 CYS B CA 1
ATOM 3158 C C . CYS B 1 22 ? 15.32 9.492 8.625 1 98.69 22 CYS B C 1
ATOM 3160 O O . CYS B 1 22 ? 16.172 9.688 7.758 1 98.69 22 CYS B O 1
ATOM 3162 N N . PRO B 1 23 ? 15.656 9.289 9.938 1 98.69 23 PRO B N 1
ATOM 3163 C CA . PRO B 1 23 ? 17.062 9.234 10.344 1 98.69 23 PRO B CA 1
ATOM 3164 C C . PRO B 1 23 ? 17.828 8.102 9.656 1 98.69 23 PRO B C 1
ATOM 3166 O O . PRO B 1 23 ? 17.266 7.027 9.422 1 98.69 23 PRO B O 1
ATOM 3169 N N . ARG B 1 24 ? 19.125 8.328 9.469 1 98.5 24 ARG B N 1
ATOM 3170 C CA . ARG B 1 24 ? 19.984 7.355 8.805 1 98.5 24 ARG B CA 1
ATOM 3171 C C . ARG B 1 24 ? 19.984 6.02 9.547 1 98.5 24 ARG B C 1
ATOM 3173 O O . ARG B 1 24 ? 19.969 4.961 8.914 1 98.5 24 ARG B O 1
ATOM 3180 N N . VAL B 1 25 ? 19.969 6.066 10.867 1 98.69 25 VAL B N 1
ATOM 3181 C CA . VAL B 1 25 ? 20.047 4.852 11.672 1 98.69 25 VAL B CA 1
ATOM 3182 C C . VAL B 1 25 ? 18.797 4.004 11.453 1 98.69 25 VAL B C 1
ATOM 3184 O O . VAL B 1 25 ? 18.859 2.771 11.453 1 98.69 25 VAL B O 1
ATOM 3187 N N . VAL B 1 26 ? 17.641 4.633 11.266 1 98.88 26 VAL B N 1
ATOM 3188 C CA . VAL B 1 26 ? 16.391 3.93 11.016 1 98.88 26 VAL B CA 1
ATOM 3189 C C . VAL B 1 26 ? 16.406 3.34 9.602 1 98.88 26 VAL B C 1
ATOM 3191 O O . VAL B 1 26 ? 15.961 2.211 9.391 1 98.88 26 VAL B O 1
ATOM 3194 N N . LEU B 1 27 ? 16.906 4.113 8.594 1 98.75 27 LEU B N 1
ATOM 3195 C CA . LEU B 1 27 ? 17.047 3.619 7.227 1 98.75 27 LEU B CA 1
ATOM 3196 C C . LEU B 1 27 ? 17.969 2.402 7.172 1 98.75 27 LEU B C 1
ATOM 3198 O O . LEU B 1 27 ? 17.719 1.471 6.402 1 98.75 27 LEU B O 1
ATOM 3202 N N . ASP B 1 28 ? 19.031 2.438 7.98 1 98.69 28 ASP B N 1
ATOM 3203 C CA . ASP B 1 28 ? 19.922 1.291 8.062 1 98.69 28 ASP B CA 1
ATOM 3204 C C . ASP B 1 28 ? 19.203 0.064 8.617 1 98.69 28 ASP B C 1
ATOM 3206 O O . ASP B 1 28 ? 19.391 -1.049 8.117 1 98.69 28 ASP B O 1
ATOM 3210 N N . ALA B 1 29 ? 18.406 0.261 9.672 1 98.81 29 ALA B N 1
ATOM 3211 C CA . ALA B 1 29 ? 17.609 -0.832 10.219 1 98.81 29 ALA B CA 1
ATOM 3212 C C . ALA B 1 29 ? 16.641 -1.387 9.172 1 98.81 29 ALA B C 1
ATOM 3214 O O . ALA B 1 29 ? 16.469 -2.602 9.07 1 98.81 29 ALA B O 1
ATOM 3215 N N . GLN B 1 30 ? 16.047 -0.505 8.438 1 98.81 30 GLN B N 1
ATOM 3216 C CA . GLN B 1 30 ? 15.125 -0.922 7.379 1 98.81 30 GLN B CA 1
ATOM 3217 C C . GLN B 1 30 ? 15.844 -1.767 6.332 1 98.81 30 GLN B C 1
ATOM 3219 O O . GLN B 1 30 ? 15.305 -2.775 5.867 1 98.81 30 GLN B O 1
ATOM 3224 N N . ARG B 1 31 ? 17.016 -1.304 5.91 1 98.19 31 ARG B N 1
ATOM 3225 C CA . ARG B 1 31 ? 17.812 -2.049 4.934 1 98.19 31 ARG B CA 1
ATOM 3226 C C . ARG B 1 31 ? 18.109 -3.459 5.434 1 98.19 31 ARG B C 1
ATOM 3228 O O . ARG B 1 31 ? 18.047 -4.422 4.664 1 98.19 31 ARG B O 1
ATOM 3235 N N . ALA B 1 32 ? 18.406 -3.592 6.672 1 98.62 32 ALA B N 1
ATOM 3236 C CA . ALA B 1 32 ? 18.703 -4.898 7.254 1 98.62 32 ALA B CA 1
ATOM 3237 C C . ALA B 1 32 ? 17.484 -5.82 7.176 1 98.62 32 ALA B C 1
ATOM 3239 O O . ALA B 1 32 ? 17.625 -7.012 6.883 1 98.62 32 ALA B O 1
ATOM 3240 N N . ILE B 1 33 ? 16.312 -5.289 7.477 1 98.81 33 ILE B N 1
ATOM 3241 C CA . ILE B 1 33 ? 15.086 -6.066 7.398 1 98.81 33 ILE B CA 1
ATOM 3242 C C . ILE B 1 33 ? 14.836 -6.492 5.953 1 98.81 33 ILE B C 1
ATOM 3244 O O . ILE B 1 33 ? 14.453 -7.633 5.691 1 98.81 33 ILE B O 1
ATOM 3248 N N . ARG B 1 34 ? 15.016 -5.629 5.004 1 98.5 34 ARG B N 1
ATOM 3249 C CA . ARG B 1 34 ? 14.805 -5.926 3.592 1 98.5 34 ARG B CA 1
ATOM 3250 C C . ARG B 1 34 ? 15.789 -6.98 3.096 1 98.5 34 ARG B C 1
ATOM 3252 O O . ARG B 1 34 ? 15.422 -7.844 2.293 1 98.5 34 ARG B O 1
ATOM 3259 N N . ASP B 1 35 ? 17.062 -6.836 3.566 1 98.38 35 ASP B N 1
ATOM 3260 C CA . ASP B 1 35 ? 18.047 -7.859 3.219 1 98.38 35 ASP B CA 1
ATOM 3261 C C . ASP B 1 35 ? 17.594 -9.234 3.709 1 98.38 35 ASP B C 1
ATOM 3263 O O . ASP B 1 35 ? 17.734 -10.227 2.99 1 98.38 35 ASP B O 1
ATOM 3267 N N . ARG B 1 36 ? 17.109 -9.273 4.926 1 98.44 36 ARG B N 1
ATOM 3268 C CA . ARG B 1 36 ? 16.578 -10.516 5.484 1 98.44 36 ARG B CA 1
ATOM 3269 C C . ARG B 1 36 ? 15.406 -11.031 4.656 1 98.44 36 ARG B C 1
ATOM 3271 O O . ARG B 1 36 ? 15.328 -12.227 4.371 1 98.44 36 ARG B O 1
ATOM 3278 N N . MET B 1 37 ? 14.508 -10.148 4.281 1 98.69 37 MET B N 1
ATOM 3279 C CA . MET B 1 37 ? 13.344 -10.477 3.471 1 98.69 37 MET B CA 1
ATOM 3280 C C . MET B 1 37 ? 13.758 -11.086 2.137 1 98.69 37 MET B C 1
ATOM 3282 O O . MET B 1 37 ? 13.211 -12.109 1.722 1 98.69 37 MET B O 1
ATOM 3286 N N . GLU B 1 38 ? 14.781 -10.523 1.504 1 98.38 38 GLU B N 1
ATOM 3287 C CA . GLU B 1 38 ? 15.172 -10.953 0.164 1 98.38 38 GLU B CA 1
ATOM 3288 C C . GLU B 1 38 ? 16.031 -12.203 0.214 1 98.38 38 GLU B C 1
ATOM 3290 O O . GLU B 1 38 ? 16.094 -12.969 -0.754 1 98.38 38 GLU B O 1
ATOM 3295 N N . ALA B 1 39 ? 16.703 -12.477 1.346 1 98.38 39 ALA B N 1
ATOM 3296 C CA . ALA B 1 39 ? 17.531 -13.672 1.491 1 98.38 39 ALA B CA 1
ATOM 3297 C C . ALA B 1 39 ? 16.688 -14.938 1.439 1 98.38 39 ALA B C 1
ATOM 3299 O O . ALA B 1 39 ? 17.141 -15.977 0.96 1 98.38 39 ALA B O 1
ATOM 3300 N N . GLU B 1 40 ? 15.547 -14.93 1.991 1 98.38 40 GLU B N 1
ATOM 3301 C CA . GLU B 1 40 ? 14.57 -16.016 1.938 1 98.38 40 GLU B CA 1
ATOM 3302 C C . GLU B 1 40 ? 13.148 -15.477 2.111 1 98.38 40 GLU B C 1
ATOM 3304 O O . GLU B 1 40 ? 12.602 -15.5 3.217 1 98.38 40 GLU B O 1
ATOM 3309 N N . PRO B 1 41 ? 12.516 -15.047 0.998 1 98.19 41 PRO B N 1
ATOM 3310 C CA . PRO B 1 41 ? 11.234 -14.352 1.083 1 98.19 41 PRO B CA 1
ATOM 3311 C C . PRO B 1 41 ? 10.141 -15.195 1.74 1 98.19 41 PRO B C 1
ATOM 3313 O O . PRO B 1 41 ? 9.336 -14.672 2.512 1 98.19 41 PRO B O 1
ATOM 3316 N N . VAL B 1 42 ? 10.102 -16.484 1.448 1 97.56 42 VAL B N 1
ATOM 3317 C CA . VAL B 1 42 ? 9.047 -17.344 1.986 1 97.56 42 VAL B CA 1
ATOM 3318 C C . VAL B 1 42 ? 9.195 -17.453 3.502 1 97.56 42 VAL B C 1
ATOM 3320 O O . VAL B 1 42 ? 8.234 -17.25 4.246 1 97.56 42 VAL B O 1
ATOM 3323 N N . ARG B 1 43 ? 10.422 -17.766 3.986 1 97.19 43 ARG B N 1
ATOM 3324 C CA . ARG B 1 43 ? 10.68 -17.812 5.422 1 97.19 43 ARG B CA 1
ATOM 3325 C C . ARG B 1 43 ? 10.312 -16.484 6.086 1 97.19 43 ARG B C 1
ATOM 3327 O O . ARG B 1 43 ? 9.664 -16.469 7.129 1 97.19 43 ARG B O 1
ATOM 3334 N N . PHE B 1 44 ? 10.75 -15.445 5.477 1 98.19 44 PHE B N 1
ATOM 3335 C CA . PHE B 1 44 ? 10.523 -14.125 6.047 1 98.19 44 PHE B CA 1
ATOM 3336 C C . PHE B 1 44 ? 9.031 -13.859 6.215 1 98.19 44 PHE B C 1
ATOM 3338 O O . PHE B 1 44 ? 8.578 -13.531 7.309 1 98.19 44 PHE B O 1
ATOM 3345 N N . PHE B 1 45 ? 8.258 -14.039 5.18 1 97.25 45 PHE B N 1
ATOM 3346 C CA . PHE B 1 45 ? 6.855 -13.641 5.199 1 97.25 45 PHE B CA 1
ATOM 3347 C C . PHE B 1 45 ? 6.023 -14.617 6.016 1 97.25 45 PHE B C 1
ATOM 3349 O O . PHE B 1 45 ? 5.039 -14.227 6.645 1 97.25 45 PHE B O 1
ATOM 3356 N N . THR B 1 46 ? 6.344 -15.875 6.016 1 94.12 46 THR B N 1
ATOM 3357 C CA . THR B 1 46 ? 5.457 -16.859 6.609 1 94.12 46 THR B CA 1
ATOM 3358 C C . THR B 1 46 ? 5.902 -17.203 8.031 1 94.12 46 THR B C 1
ATOM 3360 O O . THR B 1 46 ? 5.082 -17.594 8.867 1 94.12 46 THR B O 1
ATOM 3363 N N . ARG B 1 47 ? 7.191 -17.016 8.344 1 94 47 ARG B N 1
ATOM 3364 C CA . ARG B 1 47 ? 7.691 -17.5 9.625 1 94 47 ARG B CA 1
ATOM 3365 C C . ARG B 1 47 ? 8.203 -16.344 10.492 1 94 47 ARG B C 1
ATOM 3367 O O . ARG B 1 47 ? 8.242 -16.453 11.719 1 94 47 ARG B O 1
ATOM 3374 N N . GLU B 1 48 ? 8.602 -15.258 9.898 1 97.06 48 GLU B N 1
ATOM 3375 C CA . GLU B 1 48 ? 9.32 -14.242 10.656 1 97.06 48 GLU B CA 1
ATOM 3376 C C . GLU B 1 48 ? 8.5 -12.961 10.781 1 97.06 48 GLU B C 1
ATOM 3378 O O . GLU B 1 48 ? 8.297 -12.453 11.883 1 97.06 48 GLU B O 1
ATOM 3383 N N . ALA B 1 49 ? 7.93 -12.484 9.75 1 97.12 49 ALA B N 1
ATOM 3384 C CA . ALA B 1 49 ? 7.324 -11.156 9.641 1 97.12 49 ALA B CA 1
ATOM 3385 C C . ALA B 1 49 ? 6.156 -11.016 10.617 1 97.12 49 ALA B C 1
ATOM 3387 O O . ALA B 1 49 ? 5.992 -9.969 11.25 1 97.12 49 ALA B O 1
ATOM 3388 N N . PRO B 1 50 ? 5.285 -12.055 10.766 1 95.62 50 PRO B N 1
ATOM 3389 C CA . PRO B 1 50 ? 4.152 -11.875 11.68 1 95.62 50 PRO B CA 1
ATOM 3390 C C . PRO B 1 50 ? 4.594 -11.523 13.102 1 95.62 50 PRO B C 1
ATOM 3392 O O . PRO B 1 50 ? 4.059 -10.586 13.703 1 95.62 50 PRO B O 1
ATOM 3395 N N . ALA B 1 51 ? 5.602 -12.195 13.617 1 97.06 51 ALA B N 1
ATOM 3396 C CA . ALA B 1 51 ? 6.082 -11.922 14.969 1 97.06 51 ALA B CA 1
ATOM 3397 C C . ALA B 1 51 ? 6.762 -10.555 15.039 1 97.06 51 ALA B C 1
ATOM 3399 O O . ALA B 1 51 ? 6.656 -9.859 16.062 1 97.06 51 ALA B O 1
ATOM 3400 N N . LEU B 1 52 ? 7.504 -10.203 14.008 1 98.69 52 LEU B N 1
ATOM 3401 C CA . LEU B 1 52 ? 8.172 -8.906 13.961 1 98.69 52 LEU B CA 1
ATOM 3402 C C . LEU B 1 52 ? 7.152 -7.77 13.953 1 98.69 52 LEU B C 1
ATOM 3404 O O . LEU B 1 52 ? 7.336 -6.754 14.625 1 98.69 52 LEU B O 1
ATOM 3408 N N . ILE B 1 53 ? 6.074 -7.926 13.211 1 98.62 53 ILE B N 1
ATOM 3409 C CA . ILE B 1 53 ? 5.008 -6.934 13.125 1 98.62 53 ILE B CA 1
ATOM 3410 C C . ILE B 1 53 ? 4.293 -6.828 14.469 1 98.62 53 ILE B C 1
ATOM 3412 O O . ILE B 1 53 ? 4.004 -5.727 14.938 1 98.62 53 ILE B O 1
ATOM 3416 N N . ASP B 1 54 ? 4.027 -7.969 15.109 1 98.38 54 ASP B N 1
ATOM 3417 C CA . ASP B 1 54 ? 3.387 -7.973 16.422 1 98.38 54 ASP B CA 1
ATOM 3418 C C . ASP B 1 54 ? 4.234 -7.223 17.438 1 98.38 54 ASP B C 1
ATOM 3420 O O . ASP B 1 54 ? 3.707 -6.438 18.234 1 98.38 54 ASP B O 1
ATOM 3424 N N . ALA B 1 55 ? 5.527 -7.48 17.422 1 98.75 55 ALA B N 1
ATOM 3425 C CA . ALA B 1 55 ? 6.426 -6.816 18.359 1 98.75 55 ALA B CA 1
ATOM 3426 C C . ALA B 1 55 ? 6.445 -5.309 18.125 1 98.75 55 ALA B C 1
ATOM 3428 O O . ALA B 1 55 ? 6.438 -4.523 19.078 1 98.75 55 ALA B O 1
ATOM 3429 N N . ALA B 1 56 ? 6.461 -4.957 16.891 1 98.94 56 ALA B N 1
ATOM 3430 C CA . ALA B 1 56 ? 6.414 -3.537 16.547 1 98.94 56 ALA B CA 1
ATOM 3431 C C . ALA B 1 56 ? 5.109 -2.904 17.016 1 98.94 56 ALA B C 1
ATOM 3433 O O . ALA B 1 56 ? 5.109 -1.804 17.578 1 98.94 56 ALA B O 1
ATOM 3434 N N . ARG B 1 57 ? 4.023 -3.543 16.766 1 98.88 57 ARG B N 1
ATOM 3435 C CA . ARG B 1 57 ? 2.703 -3.057 17.156 1 98.88 57 ARG B CA 1
ATOM 3436 C C . ARG B 1 57 ? 2.619 -2.844 18.656 1 98.88 57 ARG B C 1
ATOM 3438 O O . ARG B 1 57 ? 2.07 -1.842 19.125 1 98.88 57 ARG B O 1
ATOM 3445 N N . GLU B 1 58 ? 3.16 -3.775 19.422 1 98.75 58 GLU B N 1
ATOM 3446 C CA . GLU B 1 58 ? 3.145 -3.658 20.875 1 98.75 58 GLU B CA 1
ATOM 3447 C C . GLU B 1 58 ? 3.879 -2.4 21.344 1 98.75 58 GLU B C 1
ATOM 3449 O O . GLU B 1 58 ? 3.383 -1.662 22.188 1 98.75 58 GLU B O 1
ATOM 3454 N N . ARG B 1 59 ? 5.004 -2.156 20.766 1 98.88 59 ARG B N 1
ATOM 3455 C CA . ARG B 1 59 ? 5.816 -0.998 21.141 1 98.88 59 ARG B CA 1
ATOM 3456 C C . ARG B 1 59 ? 5.121 0.301 20.734 1 98.88 59 ARG B C 1
ATOM 3458 O O . ARG B 1 59 ? 5.09 1.257 21.516 1 98.88 59 ARG B O 1
ATOM 3465 N N . ILE B 1 60 ? 4.543 0.33 19.578 1 98.94 60 ILE B N 1
ATOM 3466 C CA . ILE B 1 60 ? 3.912 1.545 19.062 1 98.94 60 ILE B CA 1
ATOM 3467 C C . ILE B 1 60 ? 2.596 1.788 19.797 1 98.94 60 ILE B C 1
ATOM 3469 O O . ILE B 1 60 ? 2.24 2.934 20.094 1 98.94 60 ILE B O 1
ATOM 3473 N N . ALA B 1 61 ? 1.877 0.708 20.062 1 98.94 61 ALA B N 1
ATOM 3474 C CA . ALA B 1 61 ? 0.648 0.836 20.844 1 98.94 61 ALA B CA 1
ATOM 3475 C C . ALA B 1 61 ? 0.925 1.465 22.203 1 98.94 61 ALA B C 1
ATOM 3477 O O . ALA B 1 61 ? 0.21 2.373 22.625 1 98.94 61 ALA B O 1
ATOM 3478 N N . ALA B 1 62 ? 1.94 0.996 22.859 1 98.88 62 ALA B N 1
ATOM 3479 C CA . ALA B 1 62 ? 2.318 1.569 24.141 1 98.88 62 ALA B CA 1
ATOM 3480 C C . ALA B 1 62 ? 2.656 3.051 24.016 1 98.88 62 ALA B C 1
ATOM 3482 O O . ALA B 1 62 ? 2.252 3.865 24.844 1 98.88 62 ALA B O 1
ATOM 3483 N N . PHE B 1 63 ? 3.355 3.377 23.016 1 98.81 63 PHE B N 1
ATOM 3484 C CA . PHE B 1 63 ? 3.801 4.742 22.781 1 98.81 63 PHE B CA 1
ATOM 3485 C C . PHE B 1 63 ? 2.609 5.672 22.578 1 98.81 63 PHE B C 1
ATOM 3487 O O . PHE B 1 63 ? 2.596 6.793 23.094 1 98.81 63 PHE B O 1
ATOM 3494 N N . VAL B 1 64 ? 1.553 5.199 21.844 1 98.88 64 VAL B N 1
ATOM 3495 C CA . VAL B 1 64 ? 0.437 6.082 21.516 1 98.88 64 VAL B CA 1
ATOM 3496 C C . VAL B 1 64 ? -0.684 5.902 22.531 1 98.88 64 VAL B C 1
ATOM 3498 O O . VAL B 1 64 ? -1.765 6.477 22.391 1 98.88 64 VAL B O 1
ATOM 3501 N N . GLY B 1 65 ? -0.484 5.148 23.547 1 98.75 65 GLY B N 1
ATOM 3502 C CA . GLY B 1 65 ? -1.464 4.949 24.594 1 98.75 65 GLY B CA 1
ATOM 3503 C C . GLY B 1 65 ? -2.674 4.156 24.141 1 98.75 65 GLY B C 1
ATOM 3504 O O . GLY B 1 65 ? -3.812 4.582 24.344 1 98.75 65 GLY B O 1
ATOM 3505 N N . ALA B 1 66 ? -2.414 2.992 23.531 1 98.75 66 ALA B N 1
ATOM 3506 C CA . ALA B 1 66 ? -3.465 2.109 23.031 1 98.75 66 ALA B CA 1
ATOM 3507 C C . ALA B 1 66 ? -3.199 0.661 23.422 1 98.75 66 ALA B C 1
ATOM 3509 O O . ALA B 1 66 ? -2.055 0.281 23.688 1 98.75 66 ALA B O 1
ATOM 3510 N N . HIS B 1 67 ? -4.242 -0.136 23.578 1 98.44 67 HIS B N 1
ATOM 3511 C CA . HIS B 1 67 ? -4.074 -1.584 23.625 1 98.44 67 HIS B CA 1
ATOM 3512 C C . HIS B 1 67 ? -3.668 -2.146 22.266 1 98.44 67 HIS B C 1
ATOM 3514 O O . HIS B 1 67 ? -4.219 -1.752 21.234 1 98.44 67 HIS B O 1
ATOM 3520 N N . PRO B 1 68 ? -2.709 -3.029 22.25 1 98.25 68 PRO B N 1
ATOM 3521 C CA . PRO B 1 68 ? -2.232 -3.543 20.969 1 98.25 68 PRO B CA 1
ATOM 3522 C C . PRO B 1 68 ? -3.348 -4.152 20.125 1 98.25 68 PRO B C 1
ATOM 3524 O O . PRO B 1 68 ? -3.309 -4.078 18.891 1 98.25 68 PRO B O 1
ATOM 3527 N N . GLU B 1 69 ? -4.359 -4.727 20.703 1 97.75 69 GLU B N 1
ATOM 3528 C CA . GLU B 1 69 ? -5.434 -5.387 19.969 1 97.75 69 GLU B CA 1
ATOM 3529 C C . GLU B 1 69 ? -6.328 -4.371 19.266 1 97.75 69 GLU B C 1
ATOM 3531 O O . GLU B 1 69 ? -7.129 -4.734 18.391 1 97.75 69 GLU B O 1
ATOM 3536 N N . ASP B 1 70 ? -6.164 -3.086 19.625 1 98.56 70 ASP B N 1
ATOM 3537 C CA . ASP B 1 70 ? -6.996 -2.037 19.047 1 98.56 70 ASP B CA 1
ATOM 3538 C C . ASP B 1 70 ? -6.227 -1.24 18 1 98.56 70 ASP B C 1
ATOM 3540 O O . ASP B 1 70 ? -6.688 -0.193 17.547 1 98.56 70 ASP B O 1
ATOM 3544 N N . LEU B 1 71 ? -5.035 -1.746 17.688 1 98.81 71 LEU B N 1
ATOM 3545 C CA . LEU B 1 71 ? -4.156 -0.989 16.797 1 98.81 71 LEU B CA 1
ATOM 3546 C C . LEU B 1 71 ? -3.678 -1.854 15.641 1 98.81 71 LEU B C 1
ATOM 3548 O O . LEU B 1 71 ? -3.258 -2.996 15.844 1 98.81 71 LEU B O 1
ATOM 3552 N N . VAL B 1 72 ? -3.783 -1.291 14.398 1 98.81 72 VAL B N 1
ATOM 3553 C CA . VAL B 1 72 ? -3.213 -1.973 13.242 1 98.81 72 VAL B CA 1
ATOM 3554 C C . VAL B 1 72 ? -2.318 -1.011 12.469 1 98.81 72 VAL B C 1
ATOM 3556 O O . VAL B 1 72 ? -2.453 0.209 12.586 1 98.81 72 VAL B O 1
ATOM 3559 N N . PHE B 1 73 ? -1.362 -1.569 11.742 1 98.81 73 PHE B N 1
ATOM 3560 C CA . PHE B 1 73 ? -0.555 -0.794 10.805 1 98.81 73 PHE B CA 1
ATOM 3561 C C . PHE B 1 73 ? -1.267 -0.651 9.469 1 98.81 73 PHE B C 1
ATOM 3563 O O . PHE B 1 73 ? -1.959 -1.571 9.023 1 98.81 73 PHE B O 1
ATOM 3570 N N . VAL B 1 74 ? -1.155 0.463 8.891 1 98.69 74 VAL B N 1
ATOM 3571 C CA . VAL B 1 74 ? -1.533 0.757 7.512 1 98.69 74 VAL B CA 1
ATOM 3572 C C . VAL B 1 74 ? -0.416 1.538 6.824 1 98.69 74 VAL B C 1
ATOM 3574 O O . VAL B 1 74 ? 0.565 1.923 7.465 1 98.69 74 VAL B O 1
ATOM 3577 N N . ARG B 1 75 ? -0.511 1.765 5.586 1 98.19 75 ARG B N 1
ATOM 3578 C CA . ARG B 1 75 ? 0.593 2.365 4.848 1 98.19 75 ARG B CA 1
ATOM 3579 C C . ARG B 1 75 ? 0.625 3.879 5.043 1 98.19 75 ARG B C 1
ATOM 3581 O O . ARG B 1 75 ? 1.692 4.492 4.996 1 98.19 75 ARG B O 1
ATOM 3588 N N . ASN B 1 76 ? -0.519 4.473 5.191 1 98.62 76 ASN B N 1
ATOM 3589 C CA . ASN B 1 76 ? -0.682 5.91 5.387 1 98.62 76 ASN B CA 1
ATOM 3590 C C . ASN B 1 76 ? -2.066 6.246 5.93 1 98.62 76 ASN B C 1
ATOM 3592 O O . ASN B 1 76 ? -2.975 5.414 5.891 1 98.62 76 ASN B O 1
ATOM 3596 N N . ALA B 1 77 ? -2.209 7.406 6.414 1 98.69 77 ALA B N 1
ATOM 3597 C CA . ALA B 1 77 ? -3.463 7.828 7.031 1 98.69 77 ALA B CA 1
ATOM 3598 C C . ALA B 1 77 ? -4.602 7.832 6.016 1 98.69 77 ALA B C 1
ATOM 3600 O O . ALA B 1 77 ? -5.75 7.539 6.359 1 98.69 77 ALA B O 1
ATOM 3601 N N . THR B 1 78 ? -4.305 8.188 4.75 1 98.5 78 THR B N 1
ATOM 3602 C CA . THR B 1 78 ? -5.32 8.219 3.703 1 98.5 78 THR B CA 1
ATOM 3603 C C . THR B 1 78 ? -5.938 6.836 3.512 1 98.5 78 THR B C 1
ATOM 3605 O O . THR B 1 78 ? -7.152 6.711 3.342 1 98.5 78 THR B O 1
ATOM 3608 N N . GLN B 1 79 ? -5.113 5.812 3.543 1 98.5 79 GLN B N 1
ATOM 3609 C CA . GLN B 1 79 ? -5.598 4.441 3.447 1 98.5 79 GLN B CA 1
ATOM 3610 C C . GLN B 1 79 ? -6.5 4.094 4.629 1 98.5 79 GLN B C 1
ATOM 3612 O O . GLN B 1 79 ? -7.52 3.42 4.461 1 98.5 79 GLN B O 1
ATOM 3617 N N . ALA B 1 80 ? -6.117 4.504 5.816 1 98.81 80 ALA B N 1
ATOM 3618 C CA . ALA B 1 80 ? -6.93 4.262 7.008 1 98.81 80 ALA B CA 1
ATOM 3619 C C . ALA B 1 80 ? -8.297 4.93 6.883 1 98.81 80 ALA B C 1
ATOM 3621 O O . ALA B 1 80 ? -9.32 4.312 7.172 1 98.81 80 ALA B O 1
ATOM 3622 N N . VAL B 1 81 ? -8.289 6.207 6.445 1 98.88 81 VAL B N 1
ATOM 3623 C CA . VAL B 1 81 ? -9.523 6.961 6.277 1 98.88 81 VAL B CA 1
ATOM 3624 C C . VAL B 1 81 ? -10.43 6.254 5.27 1 98.88 81 VAL B C 1
ATOM 3626 O O . VAL B 1 81 ? -11.625 6.082 5.516 1 98.88 81 VAL B O 1
ATOM 3629 N N . SER B 1 82 ? -9.875 5.785 4.195 1 98.75 82 SER B N 1
ATOM 3630 C CA . SER B 1 82 ? -10.648 5.102 3.164 1 98.75 82 SER B CA 1
ATOM 3631 C C . SER B 1 82 ? -11.227 3.793 3.688 1 98.75 82 SER B C 1
ATOM 3633 O O . SER B 1 82 ? -12.375 3.451 3.387 1 98.75 82 SER B O 1
ATOM 3635 N N . ALA B 1 83 ? -10.438 3.031 4.426 1 98.75 83 ALA B N 1
ATOM 3636 C CA . ALA B 1 83 ? -10.914 1.769 4.988 1 98.75 83 ALA B CA 1
ATOM 3637 C C . ALA B 1 83 ? -12.109 1.994 5.91 1 98.75 83 ALA B C 1
ATOM 3639 O O . ALA B 1 83 ? -13.102 1.261 5.844 1 98.75 83 ALA B O 1
ATOM 3640 N N . VAL B 1 84 ? -12 3.01 6.773 1 98.88 84 VAL B N 1
ATOM 3641 C CA . VAL B 1 84 ? -13.078 3.307 7.715 1 98.88 84 VAL B CA 1
ATOM 3642 C C . VAL B 1 84 ? -14.328 3.732 6.953 1 98.88 84 VAL B C 1
ATOM 3644 O O . VAL B 1 84 ? -15.414 3.189 7.176 1 98.88 84 VAL B O 1
ATOM 3647 N N . LEU B 1 85 ? -14.18 4.68 6.023 1 98.62 85 LEU B N 1
ATOM 3648 C CA . LEU B 1 85 ? -15.336 5.207 5.301 1 98.62 85 LEU B CA 1
ATOM 3649 C C . LEU B 1 85 ? -15.992 4.121 4.461 1 98.62 85 LEU B C 1
ATOM 3651 O O . LEU B 1 85 ? -17.219 4.062 4.367 1 98.62 85 LEU B O 1
ATOM 3655 N N . ALA B 1 86 ? -15.195 3.281 3.836 1 97.75 86 ALA B N 1
ATOM 3656 C CA . ALA B 1 86 ? -15.719 2.191 3.016 1 97.75 86 ALA B CA 1
ATOM 3657 C C . ALA B 1 86 ? -16.516 1.206 3.861 1 97.75 86 ALA B C 1
ATOM 3659 O O . ALA B 1 86 ? -17.422 0.53 3.354 1 97.75 86 ALA B O 1
ATOM 3660 N N . SER B 1 87 ? -16.219 1.109 5.145 1 97.94 87 SER B N 1
ATOM 3661 C CA . SER B 1 87 ? -16.812 0.108 6.023 1 97.94 87 SER B CA 1
ATOM 3662 C C . SER B 1 87 ? -18.062 0.646 6.711 1 97.94 87 SER B C 1
ATOM 3664 O O . SER B 1 87 ? -18.812 -0.115 7.316 1 97.94 87 SER B O 1
ATOM 3666 N N . LEU B 1 88 ? -18.312 1.98 6.664 1 97.31 88 LEU B N 1
ATOM 3667 C CA . LEU B 1 88 ? -19.438 2.58 7.371 1 97.31 88 LEU B CA 1
ATOM 3668 C C . LEU B 1 88 ? -20.75 2.166 6.738 1 97.31 88 LEU B C 1
ATOM 3670 O O . LEU B 1 88 ? -20.891 2.18 5.512 1 97.31 88 LEU B O 1
ATOM 3674 N N . PRO B 1 89 ? -21.703 1.781 7.492 1 94.38 89 PRO B N 1
ATOM 3675 C CA . PRO B 1 89 ? -23.031 1.447 6.977 1 94.38 89 PRO B CA 1
ATOM 3676 C C . PRO B 1 89 ? -23.891 2.682 6.707 1 94.38 89 PRO B C 1
ATOM 3678 O O . PRO B 1 89 ? -24.953 2.842 7.305 1 94.38 89 PRO B O 1
ATOM 3681 N N . LEU B 1 90 ? -23.438 3.502 5.844 1 96.44 90 LEU B N 1
ATOM 3682 C CA . LEU B 1 90 ? -24.156 4.734 5.523 1 96.44 90 LEU B CA 1
ATOM 3683 C C . LEU B 1 90 ? -25.438 4.441 4.758 1 96.44 90 LEU B C 1
ATOM 3685 O O . LEU B 1 90 ? -25.469 3.531 3.924 1 96.44 90 LEU B O 1
ATOM 3689 N N . GLU B 1 91 ? -26.453 5.133 5.008 1 96.5 91 GLU B N 1
ATOM 3690 C CA . GLU B 1 91 ? -27.734 5.109 4.305 1 96.5 91 GLU B CA 1
ATOM 3691 C C . GLU B 1 91 ? -28 6.441 3.605 1 96.5 91 GLU B C 1
ATOM 3693 O O . GLU B 1 91 ? -27.422 7.469 3.973 1 96.5 91 GLU B O 1
ATOM 3698 N N . PRO B 1 92 ? -28.859 6.344 2.572 1 97.5 92 PRO B N 1
ATOM 3699 C CA . PRO B 1 92 ? -29.234 7.609 1.934 1 97.5 92 PRO B CA 1
ATOM 3700 C C . PRO B 1 92 ? -29.75 8.641 2.93 1 97.5 92 PRO B C 1
ATOM 3702 O O . PRO B 1 92 ? -30.562 8.312 3.801 1 97.5 92 PRO B O 1
ATOM 3705 N N . GLY B 1 93 ? -29.188 9.828 2.867 1 98.06 93 GLY B N 1
ATOM 3706 C CA . GLY B 1 93 ? -29.641 10.906 3.74 1 98.06 93 GLY B CA 1
ATOM 3707 C C . GLY B 1 93 ? -28.734 11.117 4.941 1 98.06 93 GLY B C 1
ATOM 3708 O O . GLY B 1 93 ? -28.781 12.164 5.59 1 98.06 93 GLY B O 1
ATOM 3709 N N . ASP B 1 94 ? -27.859 10.133 5.23 1 98.56 94 ASP B N 1
ATOM 3710 C CA . ASP B 1 94 ? -26.875 10.289 6.305 1 98.56 94 ASP B CA 1
ATOM 3711 C C . ASP B 1 94 ? -25.891 11.414 5.996 1 98.56 94 ASP B C 1
ATOM 3713 O O . ASP B 1 94 ? -25.734 11.812 4.84 1 98.56 94 ASP B O 1
ATOM 3717 N N . GLU B 1 95 ? -25.359 11.945 7.066 1 98.75 95 GLU B N 1
ATOM 3718 C CA . GLU B 1 95 ? -24.391 13.023 6.91 1 98.75 95 GLU B CA 1
ATOM 3719 C C . GLU B 1 95 ? -23.031 12.641 7.492 1 98.75 95 GLU B C 1
ATOM 3721 O O . GLU B 1 95 ? -22.969 12.031 8.562 1 98.75 95 GLU B O 1
ATOM 3726 N N . LEU B 1 96 ? -22.047 12.875 6.707 1 98.88 96 LEU B N 1
ATOM 3727 C CA . LEU B 1 96 ? -20.672 12.891 7.191 1 98.88 96 LEU B CA 1
ATOM 3728 C C . LEU B 1 96 ? -20.203 14.328 7.426 1 98.88 96 LEU B C 1
ATOM 3730 O O . LEU B 1 96 ? -20.406 15.195 6.582 1 98.88 96 LEU B O 1
ATOM 3734 N N . LEU B 1 97 ? -19.625 14.57 8.609 1 98.94 97 LEU B N 1
ATOM 3735 C CA . LEU B 1 97 ? -19.25 15.93 9 1 98.94 97 LEU B CA 1
ATOM 3736 C C . LEU B 1 97 ? -17.734 16.094 8.977 1 98.94 97 LEU B C 1
ATOM 3738 O O . LEU B 1 97 ? -17 15.188 9.375 1 98.94 97 LEU B O 1
ATOM 3742 N N . THR B 1 98 ? -17.234 17.172 8.453 1 98.88 98 THR B N 1
ATOM 3743 C CA . THR B 1 98 ? -15.836 17.547 8.547 1 98.88 98 THR B CA 1
ATOM 3744 C C . THR B 1 98 ? -15.688 19.062 8.641 1 98.88 98 THR B C 1
ATOM 3746 O O . THR B 1 98 ? -16.672 19.781 8.922 1 98.88 98 THR B O 1
ATOM 3749 N N . THR B 1 99 ? -14.492 19.594 8.609 1 98.75 99 THR B N 1
ATOM 3750 C CA . THR B 1 99 ? -14.258 21.031 8.633 1 98.75 99 THR B CA 1
ATOM 3751 C C . THR B 1 99 ? -13.609 21.5 7.328 1 98.75 99 THR B C 1
ATOM 3753 O O . THR B 1 99 ? -13.18 20.672 6.516 1 98.75 99 THR B O 1
ATOM 3756 N N . ASP B 1 100 ? -13.578 22.766 7.098 1 97.88 100 ASP B N 1
ATOM 3757 C CA . ASP B 1 100 ? -12.93 23.328 5.91 1 97.88 100 ASP B CA 1
ATOM 3758 C C . ASP B 1 100 ? -11.406 23.312 6.059 1 97.88 100 ASP B C 1
ATOM 3760 O O . ASP B 1 100 ? -10.688 23.812 5.191 1 97.88 100 ASP B O 1
ATOM 3764 N N . HIS B 1 101 ? -10.906 22.688 7.141 1 97.69 101 HIS B N 1
ATOM 3765 C CA . HIS B 1 101 ? -9.469 22.484 7.32 1 97.69 101 HIS B CA 1
ATOM 3766 C C . HIS B 1 101 ? -9.062 21.062 6.934 1 97.69 101 HIS B C 1
ATOM 3768 O O . HIS B 1 101 ? -7.871 20.734 6.934 1 97.69 101 HIS B O 1
ATOM 3774 N N . ALA B 1 102 ? -10.016 20.266 6.555 1 97.5 102 ALA B N 1
ATOM 3775 C CA . ALA B 1 102 ? -9.75 18.859 6.293 1 97.5 102 ALA B CA 1
ATOM 3776 C C . ALA B 1 102 ? -8.727 18.688 5.172 1 97.5 102 ALA B C 1
ATOM 3778 O O . ALA B 1 102 ? -8.734 19.438 4.195 1 97.5 102 ALA B O 1
ATOM 3779 N N . TYR B 1 103 ? -7.824 17.719 5.379 1 96.5 103 TYR B N 1
ATOM 3780 C CA . TYR B 1 103 ? -6.848 17.359 4.355 1 96.5 103 TYR B CA 1
ATOM 3781 C C . TYR B 1 103 ? -7.539 16.984 3.051 1 96.5 103 TYR B C 1
ATOM 3783 O O . TYR B 1 103 ? -8.547 16.266 3.055 1 96.5 103 TYR B O 1
ATOM 3791 N N . GLY B 1 104 ? -7.062 17.484 1.935 1 94.69 104 GLY B N 1
ATOM 3792 C CA . GLY B 1 104 ? -7.707 17.344 0.638 1 94.69 104 GLY B CA 1
ATOM 3793 C C . GLY B 1 104 ? -8.031 15.906 0.281 1 94.69 104 GLY B C 1
ATOM 3794 O O . GLY B 1 104 ? -9.133 15.609 -0.201 1 94.69 104 GLY B O 1
ATOM 3795 N N . ALA B 1 105 ? -7.086 15 0.465 1 96.62 105 ALA B N 1
ATOM 3796 C CA . ALA B 1 105 ? -7.305 13.586 0.153 1 96.62 105 ALA B CA 1
ATOM 3797 C C . ALA B 1 105 ? -8.445 13.016 0.989 1 96.62 105 ALA B C 1
ATOM 3799 O O . ALA B 1 105 ? -9.234 12.203 0.499 1 96.62 105 ALA B O 1
ATOM 3800 N N . CYS B 1 106 ? -8.523 13.383 2.266 1 98.06 106 CYS B N 1
ATOM 3801 C CA . CYS B 1 106 ? -9.57 12.898 3.154 1 98.06 106 CYS B CA 1
ATOM 3802 C C . CYS B 1 106 ? -10.93 13.461 2.752 1 98.06 106 CYS B C 1
ATOM 3804 O O . CYS B 1 106 ? -11.938 12.758 2.814 1 98.06 106 CYS B O 1
ATOM 3806 N N . LYS B 1 107 ? -10.93 14.734 2.363 1 97.38 107 LYS B N 1
ATOM 3807 C CA . LYS B 1 107 ? -12.164 15.328 1.862 1 97.38 107 LYS B CA 1
ATOM 3808 C C . LYS B 1 107 ? -12.664 14.594 0.619 1 97.38 107 LYS B C 1
ATOM 3810 O O . LYS B 1 107 ? -13.859 14.328 0.484 1 97.38 107 LYS B O 1
ATOM 3815 N N . ASN B 1 108 ? -11.742 14.32 -0.311 1 97.62 108 ASN B N 1
ATOM 3816 C CA . ASN B 1 108 ? -12.102 13.555 -1.502 1 97.62 108 ASN B CA 1
ATOM 3817 C C . ASN B 1 108 ? -12.703 12.203 -1.141 1 97.62 108 ASN B C 1
ATOM 3819 O O . ASN B 1 108 ? -13.664 11.758 -1.771 1 97.62 108 ASN B O 1
ATOM 3823 N N . ALA B 1 109 ? -12.117 11.523 -0.169 1 98.56 109 ALA B N 1
ATOM 3824 C CA . ALA B 1 109 ? -12.633 10.234 0.281 1 98.56 109 ALA B CA 1
ATOM 3825 C C . ALA B 1 109 ? -14.039 10.375 0.849 1 98.56 109 ALA B C 1
ATOM 3827 O O . ALA B 1 109 ? -14.922 9.578 0.54 1 98.56 109 ALA B O 1
ATOM 3828 N N . LEU B 1 110 ? -14.242 11.43 1.716 1 98.75 110 LEU B N 1
ATOM 3829 C CA . LEU B 1 110 ? -15.57 11.688 2.252 1 98.75 110 LEU B CA 1
ATOM 3830 C C . LEU B 1 110 ? -16.594 11.844 1.126 1 98.75 110 LEU B C 1
ATOM 3832 O O . LEU B 1 110 ? -17.641 11.195 1.142 1 98.75 110 LEU B O 1
ATOM 3836 N N . ASP B 1 111 ? -16.25 12.672 0.158 1 98.38 111 ASP B N 1
ATOM 3837 C CA . ASP B 1 111 ? -17.156 12.945 -0.956 1 98.38 111 ASP B CA 1
ATOM 3838 C C . ASP B 1 111 ? -17.453 11.672 -1.745 1 98.38 111 ASP B C 1
ATOM 3840 O O . ASP B 1 111 ? -18.594 11.398 -2.096 1 98.38 111 ASP B O 1
ATOM 3844 N N . PHE B 1 112 ? -16.453 10.906 -2.031 1 97.88 112 PHE B N 1
ATOM 3845 C CA . PHE B 1 112 ? -16.578 9.688 -2.832 1 97.88 112 PHE B CA 1
ATOM 3846 C C . PHE B 1 112 ? -17.516 8.688 -2.166 1 97.88 112 PHE B C 1
ATOM 3848 O O . PHE B 1 112 ? -18.469 8.211 -2.787 1 97.88 112 PHE B O 1
ATOM 3855 N N . PHE B 1 113 ? -17.25 8.359 -0.89 1 97.56 113 PHE B N 1
ATOM 3856 C CA . PHE B 1 113 ? -18 7.312 -0.214 1 97.56 113 PHE B CA 1
ATOM 3857 C C . PHE B 1 113 ? -19.406 7.793 0.137 1 97.56 113 PHE B C 1
ATOM 3859 O O . PHE B 1 113 ? -20.359 7.012 0.128 1 97.56 113 PHE B O 1
ATOM 3866 N N . ALA B 1 114 ? -19.547 9.133 0.455 1 98.25 114 ALA B N 1
ATOM 3867 C CA . ALA B 1 114 ? -20.875 9.695 0.673 1 98.25 114 ALA B CA 1
ATOM 3868 C C . ALA B 1 114 ? -21.734 9.586 -0.587 1 98.25 114 ALA B C 1
ATOM 3870 O O . ALA B 1 114 ? -22.875 9.109 -0.533 1 98.25 114 ALA B O 1
ATOM 3871 N N . GLN B 1 115 ? -21.172 10 -1.698 1 96.75 115 GLN B N 1
ATOM 3872 C CA . GLN B 1 115 ? -21.906 9.984 -2.965 1 96.75 115 GLN B CA 1
ATOM 3873 C C . GLN B 1 115 ? -22.328 8.562 -3.332 1 96.75 115 GLN B C 1
ATOM 3875 O O . GLN B 1 115 ? -23.453 8.344 -3.771 1 96.75 115 GLN B O 1
ATOM 3880 N N . LYS B 1 116 ? -21.484 7.645 -3.139 1 94.5 116 LYS B N 1
ATOM 3881 C CA . LYS B 1 116 ? -21.734 6.25 -3.482 1 94.5 116 LYS B CA 1
ATOM 3882 C C . LYS B 1 116 ? -22.938 5.707 -2.713 1 94.5 116 LYS B C 1
ATOM 3884 O O . LYS B 1 116 ? -23.656 4.832 -3.203 1 94.5 116 LYS B O 1
ATOM 3889 N N . ARG B 1 117 ? -23.203 6.273 -1.563 1 95.44 117 ARG B N 1
ATOM 3890 C CA . ARG B 1 117 ? -24.219 5.707 -0.694 1 95.44 117 ARG B CA 1
ATOM 3891 C C . ARG B 1 117 ? -25.438 6.633 -0.594 1 95.44 117 ARG B C 1
ATOM 3893 O O . ARG B 1 117 ? -26.344 6.391 0.198 1 95.44 117 ARG B O 1
ATOM 3900 N N . GLY B 1 118 ? -25.406 7.77 -1.285 1 97.25 118 GLY B N 1
ATOM 3901 C CA . GLY B 1 118 ? -26.484 8.727 -1.229 1 97.25 118 GLY B CA 1
ATOM 3902 C C . GLY B 1 118 ? -26.469 9.594 0.018 1 97.25 118 GLY B C 1
ATOM 3903 O O . GLY B 1 118 ? -27.484 10.172 0.401 1 97.25 118 GLY B O 1
ATOM 3904 N N . ALA B 1 119 ? -25.328 9.586 0.737 1 98.31 119 ALA B N 1
ATOM 3905 C CA . ALA B 1 119 ? -25.109 10.461 1.888 1 98.31 119 ALA B CA 1
ATOM 3906 C C . ALA B 1 119 ? -24.547 11.812 1.451 1 98.31 119 ALA B C 1
ATOM 3908 O O . ALA B 1 119 ? -24.375 12.062 0.257 1 98.31 119 ALA B O 1
ATOM 3909 N N . ARG B 1 120 ? -24.406 12.695 2.387 1 97.81 120 ARG B N 1
ATOM 3910 C CA . ARG B 1 120 ? -23.875 14.016 2.066 1 97.81 120 ARG B CA 1
ATOM 3911 C C . ARG B 1 120 ? -22.75 14.398 3.027 1 97.81 120 ARG B C 1
ATOM 3913 O O . ARG B 1 120 ? -22.719 13.945 4.172 1 97.81 120 ARG B O 1
ATOM 3920 N N . VAL B 1 121 ? -21.875 15.234 2.547 1 98.81 121 VAL B N 1
ATOM 3921 C CA . VAL B 1 121 ? -20.797 15.766 3.369 1 98.81 121 VAL B CA 1
ATOM 3922 C C . VAL B 1 121 ? -21.156 17.172 3.848 1 98.81 121 VAL B C 1
ATOM 3924 O O . VAL B 1 121 ? -21.531 18.031 3.047 1 98.81 121 VAL B O 1
ATOM 3927 N N . VAL B 1 122 ? -21.125 17.344 5.141 1 98.88 122 VAL B N 1
ATOM 3928 C CA . VAL B 1 122 ? -21.328 18.656 5.754 1 98.88 122 VAL B CA 1
ATOM 3929 C C . VAL B 1 122 ? -20 19.234 6.219 1 98.88 122 VAL B C 1
ATOM 3931 O O . VAL B 1 122 ? -19.219 18.547 6.891 1 98.88 122 VAL B O 1
ATOM 3934 N N . VAL B 1 123 ? -19.75 20.453 5.855 1 98.75 123 VAL B N 1
ATOM 3935 C CA . VAL B 1 123 ? -18.469 21.078 6.184 1 98.75 123 VAL B CA 1
ATOM 3936 C C . VAL B 1 123 ? -18.688 22.203 7.184 1 98.75 123 VAL B C 1
ATOM 3938 O O . VAL B 1 123 ? -19.375 23.188 6.879 1 98.75 123 VAL B O 1
ATOM 3941 N N . ALA B 1 124 ? -18.172 22.031 8.398 1 98.81 124 ALA B N 1
ATOM 3942 C CA . ALA B 1 124 ? -18.172 23.109 9.391 1 98.81 124 ALA B CA 1
ATOM 3943 C C . ALA B 1 124 ? -17.078 24.125 9.078 1 98.81 124 ALA B C 1
ATOM 3945 O O . ALA B 1 124 ? -15.953 23.75 8.727 1 98.81 124 ALA B O 1
ATOM 3946 N N . HIS B 1 125 ? -17.344 25.375 9.203 1 98.12 125 HIS B N 1
ATOM 3947 C CA . HIS B 1 125 ? -16.375 26.422 8.953 1 98.12 125 HIS B CA 1
ATOM 3948 C C . HIS B 1 125 ? -15.648 26.828 10.227 1 98.12 125 HIS B C 1
ATOM 3950 O O . HIS B 1 125 ? -16.266 27.359 11.156 1 98.12 125 HIS B O 1
ATOM 3956 N N . VAL B 1 126 ? -14.445 26.516 10.305 1 98.12 126 VAL B N 1
ATOM 3957 C CA . VAL B 1 126 ? -13.578 26.922 11.398 1 98.12 126 VAL B CA 1
ATOM 3958 C C . VAL B 1 126 ? -12.766 28.141 10.992 1 98.12 126 VAL B C 1
ATOM 3960 O O . VAL B 1 126 ? -12.031 28.109 10 1 98.12 126 VAL B O 1
ATOM 3963 N N . PRO B 1 127 ? -12.859 29.156 11.758 1 96.44 127 PRO B N 1
ATOM 3964 C CA . PRO B 1 127 ? -12.18 30.391 11.328 1 96.44 127 PRO B CA 1
ATOM 3965 C C . PRO B 1 127 ? -10.656 30.25 11.375 1 96.44 127 PRO B C 1
ATOM 3967 O O . PRO B 1 127 ? -10.117 29.547 12.227 1 96.44 127 PRO B O 1
ATOM 3970 N N . PHE B 1 128 ? -9.977 30.969 10.523 1 96.19 128 PHE B N 1
ATOM 3971 C CA . PHE B 1 128 ? -8.547 31.234 10.5 1 96.19 128 PHE B CA 1
ATOM 3972 C C . PHE B 1 128 ? -8.25 32.594 9.898 1 96.19 128 PHE B C 1
ATOM 3974 O O . PHE B 1 128 ? -8.547 32.844 8.727 1 96.19 128 PHE B O 1
ATOM 3981 N N . PRO B 1 129 ? -7.832 33.562 10.656 1 96.19 129 PRO B N 1
ATOM 3982 C CA . PRO B 1 129 ? -7.25 33.438 12 1 96.19 129 PRO B CA 1
ATOM 3983 C C . PRO B 1 129 ? -8.281 33.062 13.062 1 96.19 129 PRO B C 1
ATOM 3985 O O . PRO B 1 129 ? -9.484 33.25 12.844 1 96.19 129 PRO B O 1
ATOM 3988 N N . ILE B 1 130 ? -7.754 32.531 14.07 1 98 130 ILE B N 1
ATOM 3989 C CA . ILE B 1 130 ? -8.578 32.062 15.172 1 98 130 ILE B CA 1
ATOM 3990 C C . ILE B 1 130 ? -8.039 32.594 16.5 1 98 130 ILE B C 1
ATOM 3992 O O . ILE B 1 130 ? -6.836 32.812 16.641 1 98 130 ILE B O 1
ATOM 3996 N N . THR B 1 131 ? -8.938 32.781 17.5 1 97 131 THR B N 1
ATOM 3997 C CA . THR B 1 131 ? -8.508 33.438 18.734 1 97 131 THR B CA 1
ATOM 3998 C C . THR B 1 131 ? -8.617 32.469 19.922 1 97 131 THR B C 1
ATOM 4000 O O . THR B 1 131 ? -7.988 32.688 20.953 1 97 131 THR B O 1
ATOM 4003 N N . HIS B 1 132 ? -9.531 31.484 19.75 1 96.62 132 HIS B N 1
ATOM 4004 C CA . HIS B 1 132 ? -9.727 30.531 20.844 1 96.62 132 HIS B CA 1
ATOM 4005 C C . HIS B 1 132 ? -10.055 29.141 20.312 1 96.62 132 HIS B C 1
ATOM 4007 O O . HIS B 1 132 ? -10.797 29 19.344 1 96.62 132 HIS B O 1
ATOM 4013 N N . ALA B 1 133 ? -9.602 28.125 21.047 1 97.25 133 ALA B N 1
ATOM 4014 C CA . ALA B 1 133 ? -9.789 26.75 20.625 1 97.25 133 ALA B CA 1
ATOM 4015 C C . ALA B 1 133 ? -11.266 26.375 20.609 1 97.25 133 ALA B C 1
ATOM 4017 O O . ALA B 1 133 ? -11.695 25.531 19.812 1 97.25 133 ALA B O 1
ATOM 4018 N N . SER B 1 134 ? -12.023 26.984 21.484 1 97.12 134 SER B N 1
ATOM 4019 C CA . SER B 1 134 ? -13.445 26.656 21.578 1 97.12 134 SER B CA 1
ATOM 4020 C C . SER B 1 134 ? -14.172 26.984 20.297 1 97.12 134 SER B C 1
ATOM 4022 O O . SER B 1 134 ? -15.242 26.438 20.016 1 97.12 134 SER B O 1
ATOM 4024 N N . GLN B 1 135 ? -13.633 27.875 19.453 1 98.19 135 GLN B N 1
ATOM 4025 C CA . GLN B 1 135 ? -14.25 28.234 18.188 1 98.19 135 GLN B CA 1
ATOM 4026 C C . GLN B 1 135 ? -14.297 27.031 17.25 1 98.19 135 GLN B C 1
ATOM 4028 O O . GLN B 1 135 ? -15.188 26.938 16.391 1 98.19 135 GLN B O 1
ATOM 4033 N N . VAL B 1 136 ? -13.367 26.125 17.406 1 98.69 136 VAL B N 1
ATOM 4034 C CA . VAL B 1 136 ? -13.367 24.906 16.609 1 98.69 136 VAL B CA 1
ATOM 4035 C C . VAL B 1 136 ? -14.547 24.016 17.031 1 98.69 136 VAL B C 1
ATOM 4037 O O . VAL B 1 136 ? -15.344 23.609 16.188 1 98.69 136 VAL B O 1
ATOM 4040 N N . THR B 1 137 ? -14.633 23.734 18.344 1 98.38 137 THR B N 1
ATOM 4041 C CA . THR B 1 137 ? -15.688 22.875 18.859 1 98.38 137 THR B CA 1
ATOM 4042 C C . THR B 1 137 ? -17.062 23.469 18.562 1 98.38 137 THR B C 1
ATOM 4044 O O . THR B 1 137 ? -17.969 22.75 18.141 1 98.38 137 THR B O 1
ATOM 4047 N N . ASP B 1 138 ? -17.156 24.781 18.766 1 98.44 138 ASP B N 1
ATOM 4048 C CA . ASP B 1 138 ? -18.422 25.453 18.516 1 98.44 138 ASP B CA 1
ATOM 4049 C C . ASP B 1 138 ? -18.844 25.328 17.047 1 98.44 138 ASP B C 1
ATOM 4051 O O . ASP B 1 138 ? -20 25.031 16.766 1 98.44 138 ASP B O 1
ATOM 4055 N N . ALA B 1 139 ? -17.922 25.5 16.141 1 98.69 139 ALA B N 1
ATOM 4056 C CA . ALA B 1 139 ? -18.219 25.406 14.711 1 98.69 139 ALA B CA 1
ATOM 4057 C C . ALA B 1 139 ? -18.672 24 14.336 1 98.69 139 ALA B C 1
ATOM 4059 O O . ALA B 1 139 ? -19.625 23.828 13.578 1 98.69 139 ALA B O 1
ATOM 4060 N N . ILE B 1 140 ? -18 23 14.852 1 98.88 140 ILE B N 1
ATOM 4061 C CA . ILE B 1 140 ? -18.312 21.609 14.562 1 98.88 140 ILE B CA 1
ATOM 4062 C C . ILE B 1 140 ? -19.688 21.25 15.102 1 98.88 140 ILE B C 1
ATOM 4064 O O . ILE B 1 140 ? -20.516 20.688 14.391 1 98.88 140 ILE B O 1
ATOM 4068 N N . LEU B 1 141 ? -19.969 21.641 16.375 1 98.69 141 LEU B N 1
ATOM 4069 C CA . LEU B 1 141 ? -21.219 21.281 17.016 1 98.69 141 LEU B CA 1
ATOM 4070 C C . LEU B 1 141 ? -22.391 21.984 16.359 1 98.69 141 LEU B C 1
ATOM 4072 O O . LEU B 1 141 ? -23.5 21.438 16.281 1 98.69 141 LEU B O 1
ATOM 4076 N N . ALA B 1 142 ? -22.125 23.188 15.852 1 98.69 142 ALA B N 1
ATOM 4077 C CA . ALA B 1 142 ? -23.172 23.953 15.172 1 98.69 142 ALA B CA 1
ATOM 4078 C C . ALA B 1 142 ? -23.594 23.266 13.875 1 98.69 142 ALA B C 1
ATOM 4080 O O . ALA B 1 142 ? -24.703 23.5 13.375 1 98.69 142 ALA B O 1
ATOM 4081 N N . ALA B 1 143 ? -22.75 22.391 13.359 1 98.69 143 ALA B N 1
ATOM 4082 C CA . ALA B 1 143 ? -23.016 21.75 12.07 1 98.69 143 ALA B CA 1
ATOM 4083 C C . ALA B 1 143 ? -23.641 20.359 12.258 1 98.69 143 ALA B C 1
ATOM 4085 O O . ALA B 1 143 ? -24.031 19.719 11.281 1 98.69 143 ALA B O 1
ATOM 4086 N N . VAL B 1 144 ? -23.781 19.922 13.477 1 98.69 144 VAL B N 1
ATOM 4087 C CA . VAL B 1 144 ? -24.328 18.609 13.766 1 98.69 144 VAL B CA 1
ATOM 4088 C C . VAL B 1 144 ? -25.844 18.625 13.594 1 98.69 144 VAL B C 1
ATOM 4090 O O . VAL B 1 144 ? -26.5 19.578 14.016 1 98.69 144 VAL B O 1
ATOM 4093 N N . THR B 1 145 ? -26.375 17.672 12.922 1 98.44 145 THR B N 1
ATOM 4094 C CA . THR B 1 145 ? -27.812 17.438 12.797 1 98.44 145 THR B CA 1
ATOM 4095 C C . THR B 1 145 ? -28.172 16.016 13.234 1 98.44 145 THR B C 1
ATOM 4097 O O . THR B 1 145 ? -27.281 15.211 13.5 1 98.44 145 THR B O 1
ATOM 4100 N N . PRO B 1 146 ? -29.453 15.719 13.32 1 97.56 146 PRO B N 1
ATOM 4101 C CA . PRO B 1 146 ? -29.859 14.352 13.664 1 97.56 146 PRO B CA 1
ATOM 4102 C C . PRO B 1 146 ? -29.406 13.32 12.625 1 97.56 146 PRO B C 1
ATOM 4104 O O . PRO B 1 146 ? -29.438 12.117 12.883 1 97.56 146 PRO B O 1
ATOM 4107 N N . ARG B 1 147 ? -28.969 13.812 11.469 1 98.19 147 ARG B N 1
ATOM 4108 C CA . ARG B 1 147 ? -28.562 12.914 10.383 1 98.19 147 ARG B CA 1
ATOM 4109 C C . ARG B 1 147 ? -27.062 12.68 10.398 1 98.19 147 ARG B C 1
ATOM 4111 O O . ARG B 1 147 ? -26.547 11.836 9.656 1 98.19 147 ARG B O 1
ATOM 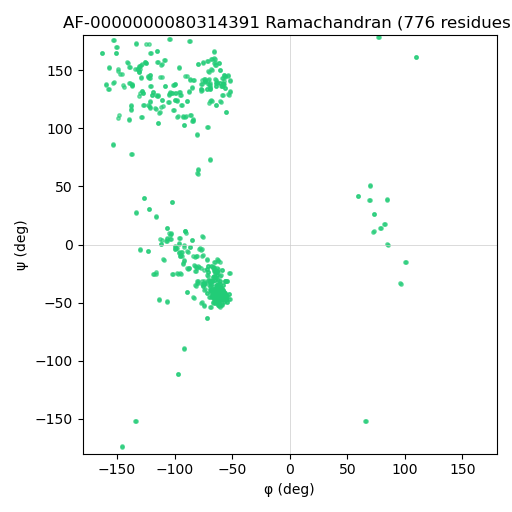4118 N N . THR B 1 148 ? -26.297 13.414 11.203 1 98.81 148 THR B N 1
ATOM 4119 C CA . THR B 1 148 ? -24.844 13.258 11.273 1 98.81 148 THR B CA 1
ATOM 4120 C C . THR B 1 148 ? -24.469 11.914 11.891 1 98.81 148 THR B C 1
ATOM 4122 O O . THR B 1 148 ? -24.922 11.594 13 1 98.81 148 THR B O 1
ATOM 4125 N N . ARG B 1 149 ? -23.688 11.125 11.188 1 98.25 149 ARG B N 1
ATOM 4126 C CA . ARG B 1 149 ? -23.344 9.789 11.664 1 98.25 149 ARG B CA 1
ATOM 4127 C C . ARG B 1 149 ? -21.891 9.742 12.148 1 98.25 149 ARG B C 1
ATOM 4129 O O . ARG B 1 149 ? -21.609 9.211 13.227 1 98.25 149 ARG B O 1
ATOM 4136 N N . VAL B 1 150 ? -20.984 10.234 11.359 1 98.75 150 VAL B N 1
ATOM 4137 C CA . VAL B 1 150 ? -19.547 10.211 11.656 1 98.75 150 VAL B CA 1
ATOM 4138 C C . VAL B 1 150 ? -18.922 11.555 11.297 1 98.75 150 VAL B C 1
ATOM 4140 O O . VAL B 1 150 ? -19.312 12.188 10.312 1 98.75 150 VAL B O 1
ATOM 4143 N N . ALA B 1 151 ? -18.062 12.055 12.133 1 98.94 151 ALA B N 1
ATOM 4144 C CA . ALA B 1 151 ? -17.281 13.266 11.875 1 98.94 151 ALA B CA 1
ATOM 4145 C C . ALA B 1 151 ? -15.812 12.945 11.672 1 98.94 151 ALA B C 1
ATOM 4147 O O . ALA B 1 151 ? -15.195 12.266 12.5 1 98.94 151 ALA B O 1
ATOM 4148 N N . LEU B 1 152 ? -15.297 13.266 10.5 1 98.94 152 LEU B N 1
ATOM 4149 C CA . LEU B 1 152 ? -13.859 13.234 10.258 1 98.94 152 LEU B CA 1
ATOM 4150 C C . LEU B 1 152 ? -13.203 14.547 10.672 1 98.94 152 LEU B C 1
ATOM 4152 O O . LEU B 1 152 ? -13.43 15.578 10.047 1 98.94 152 LEU B O 1
ATOM 4156 N N . ILE B 1 153 ? -12.375 14.523 11.758 1 98.94 153 ILE B N 1
ATOM 4157 C CA . ILE B 1 153 ? -11.828 15.742 12.344 1 98.94 153 ILE B CA 1
ATOM 4158 C C . ILE B 1 153 ? -10.312 15.625 12.461 1 98.94 153 ILE B C 1
ATOM 4160 O O . ILE B 1 153 ? -9.797 14.617 12.953 1 98.94 153 ILE B O 1
ATOM 4164 N N . ASP B 1 154 ? -9.602 16.625 12 1 98.75 154 ASP B N 1
ATOM 4165 C CA . ASP B 1 154 ? -8.148 16.656 12.133 1 98.75 154 ASP B CA 1
ATOM 4166 C C . ASP B 1 154 ? -7.734 16.875 13.586 1 98.75 154 ASP B C 1
ATOM 4168 O O . ASP B 1 154 ? -8.352 17.672 14.297 1 98.75 154 ASP B O 1
ATOM 4172 N N . HIS B 1 155 ? -6.715 16.156 14.023 1 98.88 155 HIS B N 1
ATOM 4173 C CA . HIS B 1 155 ? -6.07 16.5 15.281 1 98.88 155 HIS B CA 1
ATOM 4174 C C . HIS B 1 155 ? -5.152 17.703 15.125 1 98.88 155 HIS B C 1
ATOM 4176 O O . HIS B 1 155 ? -5.191 18.625 15.93 1 98.88 155 HIS B O 1
ATOM 4182 N N . VAL B 1 156 ? -4.309 17.672 14.156 1 98.88 156 VAL B N 1
ATOM 4183 C CA . VAL B 1 156 ? -3.518 18.781 13.656 1 98.88 156 VAL B CA 1
ATOM 4184 C C . VAL B 1 156 ? -3.83 19.016 12.18 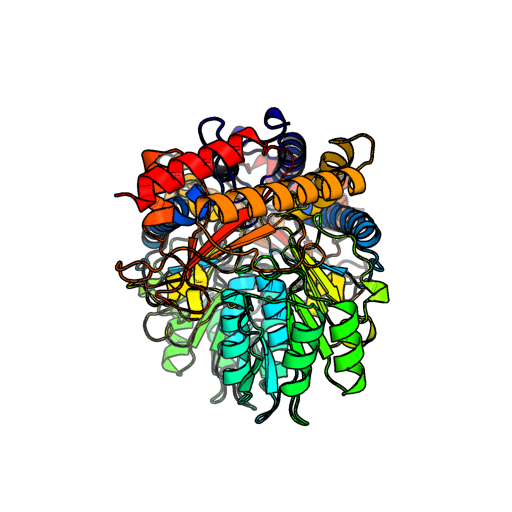1 98.88 156 VAL B C 1
ATOM 4186 O O . VAL B 1 156 ? -3.641 18.125 11.352 1 98.88 156 VAL B O 1
ATOM 4189 N N . THR B 1 157 ? -4.359 20.188 11.836 1 98.31 157 THR B N 1
ATOM 4190 C CA . THR B 1 157 ? -4.781 20.453 10.461 1 98.31 157 THR B CA 1
ATOM 4191 C C . THR B 1 157 ? -3.568 20.656 9.555 1 98.31 157 THR B C 1
ATOM 4193 O O . THR B 1 157 ? -2.576 21.266 9.969 1 98.31 157 THR B O 1
ATOM 4196 N N . SER B 1 158 ? -3.613 20.141 8.359 1 96.69 158 SER B N 1
ATOM 4197 C CA . SER B 1 158 ? -2.508 20.234 7.414 1 96.69 158 SER B CA 1
ATOM 4198 C C . SER B 1 158 ? -2.336 21.672 6.91 1 96.69 158 SER B C 1
ATOM 4200 O O . SER B 1 158 ? -1.229 22.203 6.934 1 96.69 158 SER B O 1
ATOM 4202 N N . PRO B 1 159 ? -3.369 22.406 6.523 1 94.19 159 PRO B N 1
ATOM 4203 C CA . PRO B 1 159 ? -3.143 23.703 5.895 1 94.19 159 PRO B CA 1
ATOM 4204 C C . PRO B 1 159 ? -2.73 24.781 6.898 1 94.19 159 PRO B C 1
ATOM 4206 O O . PRO B 1 159 ? -1.875 25.609 6.594 1 94.19 159 PRO B O 1
ATOM 4209 N N . THR B 1 160 ? -3.311 24.703 8.141 1 97.44 160 THR B N 1
ATOM 4210 C CA . THR B 1 160 ? -3.129 25.828 9.062 1 97.44 160 THR B CA 1
ATOM 4211 C C . THR B 1 160 ? -2.221 25.422 10.227 1 97.44 160 THR B C 1
ATOM 4213 O O . THR B 1 160 ? -1.755 26.281 10.977 1 97.44 160 THR B O 1
ATOM 4216 N N . GLY B 1 161 ? -1.973 24.109 10.367 1 98.12 161 GLY B N 1
ATOM 4217 C CA . GLY B 1 161 ? -1.111 23.641 11.438 1 98.12 161 GLY B CA 1
ATOM 4218 C C . GLY B 1 161 ? -1.757 23.734 12.812 1 98.12 161 GLY B C 1
ATOM 4219 O O . GLY B 1 161 ? -1.083 23.578 13.828 1 98.12 161 GLY B O 1
ATOM 4220 N N . LEU B 1 162 ? -3.088 24 12.914 1 98.56 162 LEU B N 1
ATOM 4221 C CA . LEU B 1 162 ? -3.775 24.156 14.188 1 98.56 162 LEU B CA 1
ATOM 4222 C C . LEU B 1 162 ? -3.914 22.812 14.898 1 98.56 162 LEU B C 1
ATOM 4224 O O . LEU B 1 162 ? -4.25 21.797 14.273 1 98.56 162 LEU B O 1
ATOM 4228 N N . VAL B 1 163 ? -3.607 22.781 16.172 1 98.81 163 VAL B N 1
ATOM 4229 C CA . VAL B 1 163 ? -3.973 21.656 17.016 1 98.81 163 VAL B CA 1
ATOM 4230 C C . VAL B 1 163 ? -5.41 21.828 17.516 1 98.81 163 VAL B C 1
ATOM 4232 O O . VAL B 1 163 ? -5.699 22.703 18.312 1 98.81 163 VAL B O 1
ATOM 4235 N N . PHE B 1 164 ? -6.328 21.031 16.984 1 98.88 164 PHE B N 1
ATOM 4236 C CA . PHE B 1 164 ? -7.719 21.062 17.422 1 98.88 164 PHE B CA 1
ATOM 4237 C C . PHE B 1 164 ? -7.883 20.422 18.797 1 98.88 164 PHE B C 1
ATOM 4239 O O . PHE B 1 164 ? -7.148 19.5 19.141 1 98.88 164 PHE B O 1
ATOM 4246 N N . PRO B 1 165 ? -8.781 21 19.672 1 98.56 165 PRO B N 1
ATOM 4247 C CA . PRO B 1 165 ? -9.062 20.344 20.953 1 98.56 165 PRO B CA 1
ATOM 4248 C C . PRO B 1 165 ? -9.844 19.047 20.797 1 98.56 165 PRO B C 1
ATOM 4250 O O . PRO B 1 165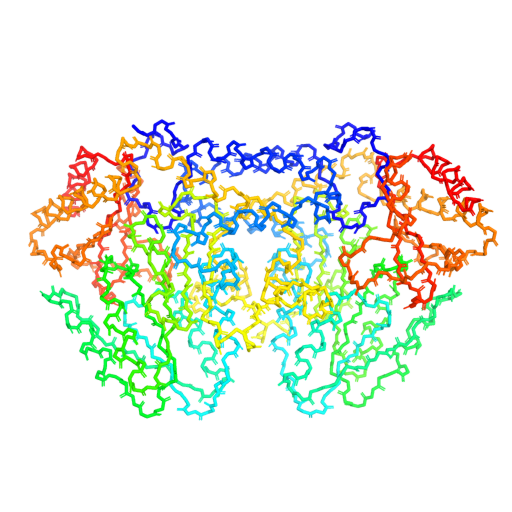 ? -11 18.969 21.219 1 98.56 165 PRO B O 1
ATOM 4253 N N . ILE B 1 166 ? -9.18 18.016 20.328 1 98.62 166 ILE B N 1
ATOM 4254 C CA . ILE B 1 166 ? -9.789 16.797 19.797 1 98.62 166 ILE B CA 1
ATOM 4255 C C . ILE B 1 166 ? -10.508 16.047 20.922 1 98.62 166 ILE B C 1
ATOM 4257 O O . ILE B 1 166 ? -11.547 15.43 20.688 1 98.62 166 ILE B O 1
ATOM 4261 N N . ALA B 1 167 ? -9.914 16 22.141 1 98.38 167 ALA B N 1
ATOM 4262 C CA . ALA B 1 167 ? -10.57 15.32 23.25 1 98.38 167 ALA B CA 1
ATOM 4263 C C . ALA B 1 167 ? -11.938 15.922 23.531 1 98.38 167 ALA B C 1
ATOM 4265 O O . ALA B 1 167 ? -12.922 15.188 23.719 1 98.38 167 ALA B O 1
ATOM 4266 N N . ASP B 1 168 ? -12.016 17.297 23.547 1 98.19 168 ASP B N 1
ATOM 4267 C CA . ASP B 1 168 ? -13.273 18 23.781 1 98.19 168 ASP B CA 1
ATOM 4268 C C . ASP B 1 168 ? -14.258 17.734 22.641 1 98.19 168 ASP B C 1
ATOM 4270 O O . ASP B 1 168 ? -15.453 17.516 22.875 1 98.19 168 ASP B O 1
ATOM 4274 N N . ILE B 1 169 ? -13.766 17.734 21.453 1 98.81 169 ILE B N 1
ATOM 4275 C CA . ILE B 1 169 ? -14.602 17.547 20.281 1 98.81 169 ILE B CA 1
ATOM 4276 C C . ILE B 1 169 ? -15.188 16.125 20.281 1 98.81 169 ILE B C 1
ATOM 4278 O O . ILE B 1 169 ? -16.391 15.953 20.094 1 98.81 169 ILE B O 1
ATOM 4282 N N . VAL B 1 170 ? -14.367 15.094 20.5 1 98.81 170 VAL B N 1
ATOM 4283 C CA . VAL B 1 170 ? -14.797 13.703 20.516 1 98.81 170 VAL B CA 1
ATOM 4284 C C . VAL B 1 170 ? -15.867 13.5 21.578 1 98.81 170 VAL B C 1
ATOM 4286 O O . VAL B 1 170 ? -16.906 12.875 21.328 1 98.81 170 VAL B O 1
ATOM 4289 N N . ALA B 1 171 ? -15.609 14.039 22.781 1 98.5 171 ALA B N 1
ATOM 4290 C CA . ALA B 1 171 ? -16.562 13.906 23.891 1 98.5 171 ALA B CA 1
ATOM 4291 C C . ALA B 1 171 ? -17.891 14.555 23.547 1 98.5 171 ALA B C 1
ATOM 4293 O O . ALA B 1 171 ? -18.953 13.977 23.781 1 98.5 171 ALA B O 1
ATOM 4294 N N . ALA B 1 172 ? -17.859 15.781 23.016 1 98.62 172 ALA B N 1
ATOM 4295 C CA . ALA B 1 172 ? -19.078 16.531 22.688 1 98.62 172 ALA B CA 1
ATOM 4296 C C . ALA B 1 172 ? -19.875 15.828 21.594 1 98.62 172 ALA B C 1
ATOM 4298 O O . ALA B 1 172 ? -21.109 15.766 21.656 1 98.62 172 ALA B O 1
ATOM 4299 N N . LEU B 1 173 ? -19.203 15.32 20.562 1 98.81 173 LEU B N 1
ATOM 4300 C CA . LEU B 1 173 ? -19.859 14.617 19.469 1 98.81 173 LEU B CA 1
ATOM 4301 C C . LEU B 1 173 ? -20.484 13.312 19.969 1 98.81 173 LEU B C 1
ATOM 4303 O O . LEU B 1 173 ? -21.609 12.977 19.578 1 98.81 173 LEU B O 1
ATOM 4307 N N . ARG B 1 174 ? -19.766 12.609 20.781 1 97.69 174 ARG B N 1
ATOM 4308 C CA . ARG B 1 174 ? -20.266 11.352 21.312 1 97.69 174 ARG B CA 1
ATOM 4309 C C . ARG B 1 174 ? -21.547 11.57 22.109 1 97.69 174 ARG B C 1
ATOM 4311 O O . ARG B 1 174 ? -22.469 10.75 22.047 1 97.69 174 ARG B O 1
ATOM 4318 N N . GLU B 1 175 ? -21.609 12.625 22.859 1 97.31 175 GLU B N 1
ATOM 4319 C CA . GLU B 1 175 ? -22.812 12.969 23.625 1 97.31 175 GLU B CA 1
ATOM 4320 C C . GLU B 1 175 ? -24.016 13.148 22.703 1 97.31 175 GLU B C 1
ATOM 4322 O O . GLU B 1 175 ? -25.156 12.992 23.125 1 97.31 175 GLU B O 1
ATOM 4327 N N . ARG B 1 176 ? -23.812 13.406 21.5 1 97.75 176 ARG B N 1
ATOM 4328 C CA . ARG B 1 176 ? -24.859 13.648 20.516 1 97.75 176 ARG B CA 1
ATOM 4329 C C . ARG B 1 176 ? -25.062 12.438 19.625 1 97.75 176 ARG B C 1
ATOM 4331 O O . ARG B 1 176 ? -25.797 12.516 18.625 1 97.75 176 ARG B O 1
ATOM 4338 N N . GLY B 1 177 ? -24.344 11.367 19.938 1 97.31 177 GLY B N 1
ATOM 4339 C CA . GLY B 1 177 ? -24.484 10.125 19.203 1 97.31 177 GLY B CA 1
ATOM 4340 C C . GLY B 1 177 ? -23.688 10.094 17.906 1 97.31 177 GLY B C 1
ATOM 4341 O O . GLY B 1 177 ? -23.953 9.281 17.031 1 97.31 177 GLY B O 1
ATOM 4342 N N . VAL B 1 178 ? -22.688 10.984 17.734 1 98.62 178 VAL B N 1
ATOM 4343 C CA . VAL B 1 178 ? -21.875 11.062 16.531 1 98.62 178 VAL B CA 1
ATOM 4344 C C . VAL B 1 178 ? -20.484 10.469 16.812 1 98.62 178 VAL B C 1
ATOM 4346 O O . VAL B 1 178 ? -19.812 10.883 17.75 1 98.62 178 VAL B O 1
ATOM 4349 N N . GLU B 1 179 ? -20.078 9.445 16.031 1 98.12 179 GLU B N 1
ATOM 4350 C CA . GLU B 1 179 ? -18.734 8.867 16.156 1 98.12 179 GLU B CA 1
ATOM 4351 C C . GLU B 1 179 ? -17.703 9.727 15.438 1 98.12 179 GLU B C 1
ATOM 4353 O O . GLU B 1 179 ? -18.031 10.508 14.547 1 98.12 179 GLU B O 1
ATOM 4358 N N . THR B 1 180 ? -16.516 9.602 15.898 1 98.88 180 THR B N 1
ATOM 4359 C CA . THR B 1 180 ? -15.461 10.438 15.328 1 98.88 180 THR B CA 1
ATOM 4360 C C . THR B 1 180 ? -14.367 9.578 14.703 1 98.88 180 THR B C 1
ATOM 4362 O O . THR B 1 180 ? -13.938 8.586 15.297 1 98.88 180 THR B O 1
ATOM 4365 N N . LEU B 1 181 ? -14.016 9.836 13.5 1 98.94 181 LEU B N 1
ATOM 4366 C CA . LEU B 1 181 ? -12.773 9.445 12.844 1 98.94 181 LEU B CA 1
ATOM 4367 C C . LEU B 1 181 ? -11.758 10.578 12.875 1 98.94 181 LEU B C 1
ATOM 4369 O O . LEU B 1 181 ? -11.922 11.586 12.188 1 98.94 181 LEU B O 1
ATOM 4373 N N . VAL B 1 182 ? -10.711 10.398 13.648 1 98.94 182 VAL B N 1
ATOM 4374 C CA . VAL B 1 182 ? -9.734 11.469 13.82 1 98.94 182 VAL B CA 1
ATOM 4375 C C . VAL B 1 182 ? -8.586 11.289 12.828 1 98.94 182 VAL B C 1
ATOM 4377 O O . VAL B 1 182 ? -7.945 10.242 12.797 1 98.94 182 VAL B O 1
ATOM 4380 N N . ASP B 1 183 ? -8.398 12.273 12 1 98.94 183 ASP B N 1
ATOM 4381 C CA . ASP B 1 183 ? -7.184 12.367 11.203 1 98.94 183 ASP B CA 1
ATOM 4382 C C . ASP B 1 183 ? -6.027 12.938 12.016 1 98.94 183 ASP B C 1
ATOM 4384 O O . ASP B 1 183 ? -5.855 14.156 12.086 1 98.94 183 ASP B O 1
ATOM 4388 N N . GLY B 1 184 ? -5.27 12.062 12.555 1 98.94 184 GLY B N 1
ATOM 4389 C CA . GLY B 1 184 ? -4.105 12.445 13.336 1 98.94 184 GLY B CA 1
ATOM 4390 C C . GLY B 1 184 ? -2.801 12.289 12.57 1 98.94 184 GLY B C 1
ATOM 4391 O O . GLY B 1 184 ? -1.785 11.883 13.141 1 98.94 184 GLY B O 1
ATOM 4392 N N . ALA B 1 185 ? -2.777 12.57 11.289 1 98.81 185 ALA B N 1
ATOM 4393 C CA . ALA B 1 185 ? -1.634 12.32 10.414 1 98.81 185 ALA B CA 1
ATOM 4394 C C . ALA B 1 185 ? -0.37 12.977 10.961 1 98.81 185 ALA B C 1
ATOM 4396 O O . ALA B 1 185 ? 0.734 12.453 10.781 1 98.81 185 ALA B O 1
ATOM 4397 N N . HIS B 1 186 ? -0.497 14.102 11.656 1 98.88 186 HIS B N 1
ATOM 4398 C CA . HIS B 1 186 ? 0.655 14.844 12.148 1 98.88 186 HIS B CA 1
ATOM 4399 C C . HIS B 1 186 ? 0.916 14.539 13.617 1 98.88 186 HIS B C 1
ATOM 4401 O O . HIS B 1 186 ? 1.933 14.961 14.172 1 98.88 186 HIS B O 1
ATOM 4407 N N . ALA B 1 187 ? 0.114 13.781 14.266 1 98.88 187 ALA B N 1
ATOM 4408 C CA . ALA B 1 187 ? 0.085 13.766 15.727 1 98.88 187 ALA B CA 1
ATOM 4409 C C . ALA B 1 187 ? 1.161 12.836 16.281 1 98.88 187 ALA B C 1
ATOM 4411 O O . ALA B 1 187 ? 1.865 13.195 17.234 1 98.88 187 ALA B O 1
ATOM 4412 N N . PRO B 1 188 ? 1.341 11.578 15.734 1 98.88 188 PRO B N 1
ATOM 4413 C CA . PRO B 1 188 ? 2.373 10.719 16.312 1 98.88 188 PRO B CA 1
ATOM 4414 C C . PRO B 1 188 ? 3.77 11.328 16.234 1 98.88 188 PRO B C 1
ATOM 4416 O O . PRO B 1 188 ? 4.242 11.648 15.133 1 98.88 188 PRO B O 1
ATOM 4419 N N . GLY B 1 189 ? 4.426 11.5 17.281 1 98.62 189 GLY B N 1
ATOM 4420 C CA . GLY B 1 189 ? 5.734 12.133 17.344 1 98.62 189 GLY B CA 1
ATOM 4421 C C . GLY B 1 189 ? 5.66 13.602 17.703 1 98.62 189 GLY B C 1
ATOM 4422 O O . GLY B 1 189 ? 6.547 14.133 18.375 1 98.62 189 GLY B O 1
ATOM 4423 N N . MET B 1 190 ? 4.594 14.328 17.266 1 98.75 190 MET B N 1
ATOM 4424 C CA . MET B 1 190 ? 4.449 15.758 17.5 1 98.75 190 MET B CA 1
ATOM 4425 C C . MET B 1 190 ? 3.74 16.031 18.812 1 98.75 190 MET B C 1
ATOM 4427 O O . MET B 1 190 ? 4.066 17 19.516 1 98.75 190 MET B O 1
ATOM 4431 N N . LEU B 1 191 ? 2.699 15.242 19.125 1 98.62 191 LEU B N 1
ATOM 4432 C CA . LEU B 1 191 ? 1.869 15.438 20.312 1 98.62 191 LEU B CA 1
ATOM 4433 C C . LEU B 1 191 ? 1.898 14.203 21.203 1 98.62 191 LEU B C 1
ATOM 4435 O O . LEU B 1 191 ? 2.033 13.078 20.719 1 98.62 191 LEU B O 1
ATOM 4439 N N . PRO B 1 192 ? 1.827 14.453 22.531 1 98 192 PRO B N 1
ATOM 4440 C CA . PRO B 1 192 ? 1.539 13.289 23.375 1 98 192 PRO B CA 1
ATOM 4441 C C . PRO B 1 192 ? 0.156 12.695 23.109 1 98 192 PRO B C 1
ATOM 4443 O O . PRO B 1 192 ? -0.816 13.438 22.953 1 98 192 PRO B O 1
ATOM 4446 N N . LEU B 1 193 ? 0.066 11.375 23.031 1 98.62 193 LEU B N 1
ATOM 4447 C CA . LEU B 1 193 ? -1.191 10.703 22.703 1 98.62 193 LEU B CA 1
ATOM 4448 C C . LEU B 1 193 ? -1.585 9.719 23.797 1 98.62 193 LEU B C 1
ATOM 4450 O O . LEU B 1 193 ? -0.719 9.117 24.438 1 98.62 193 LEU B O 1
ATOM 4454 N N . ALA B 1 194 ? -2.803 9.578 24.078 1 98.56 194 ALA B N 1
ATOM 4455 C CA . ALA B 1 194 ? -3.486 8.578 24.906 1 98.56 194 ALA B CA 1
ATOM 4456 C C . ALA B 1 194 ? -4.77 8.102 24.234 1 98.56 194 ALA B C 1
ATOM 4458 O O . ALA B 1 194 ? -5.871 8.438 24.672 1 98.56 194 ALA B O 1
ATOM 4459 N N . LEU B 1 195 ? -4.598 7.215 23.234 1 98.75 195 LEU B N 1
ATOM 4460 C CA . LEU B 1 195 ? -5.688 6.938 22.297 1 98.75 195 LEU B CA 1
ATOM 4461 C C . LEU B 1 195 ? -6.824 6.195 23 1 98.75 195 LEU B C 1
ATOM 4463 O O . LEU B 1 195 ? -7.996 6.41 22.688 1 98.75 195 LEU B O 1
ATOM 4467 N N . ASP B 1 196 ? -6.5 5.348 23.953 1 97.88 196 ASP B N 1
ATOM 4468 C CA . ASP B 1 196 ? -7.523 4.602 24.688 1 97.88 196 ASP B CA 1
ATOM 4469 C C . ASP B 1 196 ? -8.445 5.543 25.453 1 97.88 196 ASP B C 1
ATOM 4471 O O . ASP B 1 196 ? -9.633 5.258 25.625 1 97.88 196 ASP B O 1
ATOM 4475 N N . ARG B 1 197 ? -7.895 6.672 25.859 1 97.75 197 ARG B N 1
ATOM 4476 C CA . ARG B 1 197 ? -8.648 7.605 26.688 1 97.75 197 ARG B CA 1
ATOM 4477 C C . ARG B 1 197 ? -9.414 8.602 25.828 1 97.75 197 ARG B C 1
ATOM 4479 O O . ARG B 1 197 ? -10.367 9.234 26.297 1 97.75 197 ARG B O 1
ATOM 4486 N N . LEU B 1 198 ? -9.023 8.781 24.594 1 97.94 198 LEU B N 1
ATOM 4487 C CA . LEU B 1 198 ? -9.602 9.789 23.719 1 97.94 198 LEU B CA 1
ATOM 4488 C C . LEU B 1 198 ? -11.07 9.484 23.438 1 97.94 198 LEU B C 1
ATOM 4490 O O . LEU B 1 198 ? -11.883 10.398 23.281 1 97.94 198 LEU B O 1
ATOM 4494 N N . GLY B 1 199 ? -11.391 8.18 23.281 1 96.62 199 GLY B N 1
ATOM 4495 C CA . GLY B 1 199 ? -12.766 7.758 23.078 1 96.62 199 GLY B CA 1
ATOM 4496 C C . GLY B 1 199 ? -13.195 7.828 21.625 1 96.62 199 GLY B C 1
ATOM 4497 O O . GLY B 1 199 ? -14.344 7.504 21.297 1 96.62 199 GLY B O 1
ATOM 4498 N N . ALA B 1 200 ? -12.352 8.242 20.719 1 98.69 200 ALA B N 1
ATOM 4499 C CA . ALA B 1 200 ? -12.688 8.266 19.297 1 98.69 200 ALA B CA 1
ATOM 4500 C C . ALA B 1 200 ? -12.938 6.859 18.766 1 98.69 200 ALA B C 1
ATOM 4502 O O . ALA B 1 200 ? -12.25 5.91 19.156 1 98.69 200 ALA B O 1
ATOM 4503 N N . ALA B 1 201 ? -13.938 6.703 17.875 1 98.69 201 ALA B N 1
ATOM 4504 C CA . ALA B 1 201 ? -14.188 5.402 17.25 1 98.69 201 ALA B CA 1
ATOM 4505 C C . ALA B 1 201 ? -12.977 4.941 16.438 1 98.69 201 ALA B C 1
ATOM 4507 O O . ALA B 1 201 ? -12.633 3.756 16.453 1 98.69 201 ALA B O 1
ATOM 4508 N N . TYR B 1 202 ? -12.414 5.855 15.758 1 98.88 202 TYR B N 1
ATOM 4509 C CA . TYR B 1 202 ? -11.258 5.602 14.898 1 98.88 202 TYR B CA 1
ATOM 4510 C C . TYR B 1 202 ? -10.234 6.727 15.023 1 98.88 202 TYR B C 1
ATOM 4512 O O . TYR B 1 202 ? -10.602 7.902 15.117 1 98.88 202 TYR B O 1
ATOM 4520 N N . TYR B 1 203 ? -8.969 6.438 15.07 1 98.94 203 TYR B N 1
ATOM 4521 C CA . TYR B 1 203 ? -7.871 7.402 15.047 1 98.94 203 TYR B CA 1
ATOM 4522 C C . TYR B 1 203 ? -6.738 6.914 14.148 1 98.94 203 TYR B C 1
ATOM 4524 O O . TYR B 1 203 ? -6.191 5.828 14.367 1 98.94 203 TYR B O 1
ATOM 4532 N N . THR B 1 204 ? -6.418 7.645 13.125 1 98.94 204 THR B N 1
ATOM 4533 C CA . THR B 1 204 ? -5.266 7.293 12.305 1 98.94 204 THR B CA 1
ATOM 4534 C C . THR B 1 204 ? -4.148 8.312 12.469 1 98.94 204 THR B C 1
ATOM 4536 O O . THR B 1 204 ? -4.395 9.445 12.883 1 98.94 204 THR B O 1
ATOM 4539 N N . GLY B 1 205 ? -2.914 7.914 12.219 1 98.88 205 GLY B N 1
ATOM 4540 C CA . GLY B 1 205 ? -1.744 8.773 12.305 1 98.88 205 GLY B CA 1
ATOM 4541 C C . GLY B 1 205 ? -0.555 8.242 11.523 1 98.88 205 GLY B C 1
ATOM 4542 O O . GLY B 1 205 ? -0.271 7.043 11.555 1 98.88 205 GLY B O 1
ATOM 4543 N N . ASN B 1 206 ? 0.121 9.117 10.844 1 98.88 206 ASN B N 1
ATOM 4544 C CA . ASN B 1 206 ? 1.332 8.727 10.133 1 98.88 206 ASN B CA 1
ATOM 4545 C C . ASN B 1 206 ? 2.514 8.57 11.086 1 98.88 206 ASN B C 1
ATOM 4547 O O . ASN B 1 206 ? 2.75 9.43 11.938 1 98.88 206 ASN B O 1
ATOM 4551 N N . LEU B 1 207 ? 3.213 7.516 10.93 1 98.94 207 LEU B N 1
ATOM 4552 C CA . LEU B 1 207 ? 4.453 7.344 11.672 1 98.94 207 LEU B CA 1
ATOM 4553 C C . LEU B 1 207 ? 5.648 7.855 10.875 1 98.94 207 LEU B C 1
ATOM 4555 O O . LEU B 1 207 ? 6.707 8.133 11.438 1 98.94 207 LEU B O 1
ATOM 4559 N N . HIS B 1 208 ? 5.48 8.055 9.523 1 98.81 208 HIS B N 1
ATOM 4560 C CA . HIS B 1 208 ? 6.598 8.445 8.68 1 98.81 208 HIS B CA 1
ATOM 4561 C C . HIS B 1 208 ? 6.777 9.961 8.672 1 98.81 208 HIS B C 1
ATOM 4563 O O . HIS B 1 208 ? 7.68 10.484 8.008 1 98.81 208 HIS B O 1
ATOM 4569 N N . LYS B 1 209 ? 5.926 10.742 9.352 1 98.62 209 LYS B N 1
ATOM 4570 C CA . LYS B 1 209 ? 6.117 12.188 9.461 1 98.62 209 LYS B CA 1
ATOM 4571 C C . LYS B 1 209 ? 6.922 12.547 10.703 1 98.62 209 LYS B C 1
ATOM 4573 O O . LYS B 1 209 ? 8.141 12.359 10.734 1 98.62 209 LYS B O 1
ATOM 4578 N N . TRP B 1 210 ? 6.316 12.773 11.844 1 98.75 210 TRP B N 1
ATOM 4579 C CA . TRP B 1 210 ? 6.98 13.359 13 1 98.75 210 TRP B CA 1
ATOM 4580 C C . TRP B 1 210 ? 7.637 12.281 13.859 1 98.75 210 TRP B C 1
ATOM 4582 O O . TRP B 1 210 ? 8.523 12.578 14.672 1 98.75 210 TRP B O 1
ATOM 4592 N N . LEU B 1 211 ? 7.18 11.008 13.695 1 98.75 211 LEU B N 1
ATOM 4593 C CA . LEU B 1 211 ? 7.898 9.914 14.344 1 98.75 211 LEU B CA 1
ATOM 4594 C C . LEU B 1 211 ? 9.094 9.477 13.508 1 98.75 211 LEU B C 1
ATOM 4596 O O . LEU B 1 211 ? 9.977 8.773 14.008 1 98.75 211 LEU B O 1
ATOM 4600 N N . CYS B 1 212 ? 9.117 9.82 12.273 1 98.75 212 CYS B N 1
ATOM 4601 C CA . CYS B 1 212 ? 10.266 9.711 11.383 1 98.75 212 CYS B CA 1
ATOM 4602 C C . CYS B 1 212 ? 10.523 8.258 10.992 1 98.75 212 CYS B C 1
ATOM 4604 O O . CYS B 1 212 ? 11.672 7.863 10.781 1 98.75 212 CYS B O 1
ATOM 4606 N N . ALA B 1 213 ? 9.492 7.422 11.008 1 98.88 213 ALA B N 1
ATOM 4607 C CA . ALA B 1 213 ? 9.602 6.086 10.43 1 98.88 213 ALA B CA 1
ATOM 4608 C C . ALA B 1 213 ? 9.797 6.152 8.914 1 98.88 213 ALA B C 1
ATOM 4610 O O . ALA B 1 213 ? 9.648 7.219 8.312 1 98.88 213 ALA B O 1
ATOM 4611 N N . PRO B 1 214 ? 10.188 5.051 8.273 1 98.69 214 PRO B N 1
ATOM 4612 C CA . PRO B 1 214 ? 10.273 5.047 6.809 1 98.69 214 PRO B CA 1
ATOM 4613 C C . PRO B 1 214 ? 8.922 5.301 6.141 1 98.69 214 PRO B C 1
ATOM 4615 O O . PRO B 1 214 ? 7.875 5.078 6.754 1 98.69 214 PRO B O 1
ATOM 4618 N N . LYS B 1 215 ? 8.953 5.812 4.867 1 98.69 215 LYS B N 1
ATOM 4619 C CA . LYS B 1 215 ? 7.723 6.086 4.129 1 98.69 215 LYS B CA 1
ATOM 4620 C C . LYS B 1 215 ? 6.828 4.852 4.082 1 98.69 215 LYS B C 1
ATOM 4622 O O . LYS B 1 215 ? 7.316 3.727 3.959 1 98.69 215 LYS B O 1
ATOM 4627 N N . GLY B 1 216 ? 5.551 5.098 4.125 1 98.38 216 GLY B N 1
ATOM 4628 C CA . GLY B 1 216 ? 4.594 4.004 4.082 1 98.38 216 GLY B CA 1
ATOM 4629 C C . GLY B 1 216 ? 4.336 3.385 5.441 1 98.38 216 GLY B C 1
ATOM 4630 O O . GLY B 1 216 ? 4.258 2.16 5.566 1 98.38 216 GLY B O 1
ATOM 4631 N N . CYS B 1 217 ? 4.27 4.172 6.461 1 98.88 217 CYS B N 1
ATOM 4632 C CA . CYS B 1 217 ? 4.078 3.686 7.82 1 98.88 217 CYS B CA 1
ATOM 4633 C C . CYS B 1 217 ? 3.086 4.559 8.578 1 98.88 217 CYS B C 1
ATOM 4635 O O . CYS B 1 217 ? 3.342 5.742 8.805 1 98.88 217 CYS B O 1
ATOM 4637 N N . ALA B 1 218 ? 1.964 3.982 8.961 1 98.94 218 ALA B N 1
ATOM 4638 C CA . ALA B 1 218 ? 0.917 4.656 9.719 1 98.94 218 ALA B CA 1
ATOM 4639 C C . ALA B 1 218 ? 0.154 3.668 10.602 1 98.94 218 ALA B C 1
ATOM 4641 O O . ALA B 1 218 ? 0.399 2.461 10.539 1 98.94 218 ALA B O 1
ATOM 4642 N N . ILE B 1 219 ? -0.647 4.184 11.461 1 98.94 219 ILE B N 1
ATOM 4643 C CA . ILE B 1 219 ? -1.455 3.34 12.336 1 98.94 219 ILE B CA 1
ATOM 4644 C C . ILE B 1 219 ? -2.93 3.701 12.18 1 98.94 219 ILE B C 1
ATOM 4646 O O . ILE B 1 219 ? -3.264 4.801 11.734 1 98.94 219 ILE B O 1
ATOM 4650 N N . LEU B 1 220 ? -3.773 2.814 12.484 1 98.94 220 LEU B N 1
ATOM 4651 C CA . LEU B 1 220 ? -5.207 2.979 12.695 1 98.94 220 LEU B CA 1
ATOM 4652 C C . LEU B 1 220 ? -5.629 2.355 14.023 1 98.94 220 LEU B C 1
ATOM 4654 O O . LEU B 1 220 ? -5.48 1.148 14.227 1 98.94 220 LEU B O 1
ATOM 4658 N N . HIS B 1 221 ? -5.973 3.162 14.953 1 98.94 221 HIS B N 1
ATOM 4659 C CA . HIS B 1 221 ? -6.578 2.734 16.203 1 98.94 221 HIS B CA 1
ATOM 4660 C C . HIS B 1 221 ? -8.094 2.639 16.078 1 98.94 221 HIS B C 1
ATOM 4662 O O . HIS B 1 221 ? -8.734 3.553 15.562 1 98.94 221 HIS B O 1
ATOM 4668 N N . VAL B 1 222 ? -8.648 1.568 16.5 1 98.88 222 VAL B N 1
ATOM 4669 C CA . VAL B 1 222 ? -10.086 1.314 16.422 1 98.88 222 VAL B CA 1
ATOM 4670 C C . VAL B 1 222 ? -10.625 0.947 17.797 1 98.88 222 VAL B C 1
ATOM 4672 O O . VAL B 1 222 ? -10.195 -0.037 18.406 1 98.88 222 VAL B O 1
ATOM 4675 N N . ARG B 1 223 ? -11.562 1.756 18.266 1 98.44 223 ARG B N 1
ATOM 4676 C CA . ARG B 1 223 ? -12.195 1.432 19.531 1 98.44 223 ARG B CA 1
ATOM 4677 C C . ARG B 1 223 ? -12.805 0.031 19.5 1 98.44 223 ARG B C 1
ATOM 4679 O O . ARG B 1 223 ? -13.375 -0.382 18.5 1 98.44 223 ARG B O 1
ATOM 4686 N N . ARG B 1 224 ? -12.75 -0.667 20.609 1 96.94 224 ARG B N 1
ATOM 4687 C CA . ARG B 1 224 ? -13.07 -2.09 20.688 1 96.94 224 ARG B CA 1
ATOM 4688 C C . ARG B 1 224 ? -14.477 -2.359 20.156 1 96.94 224 ARG B C 1
ATOM 4690 O O . ARG B 1 224 ? -14.695 -3.322 19.422 1 96.94 224 ARG B O 1
ATOM 4697 N N . ASP B 1 225 ? -15.438 -1.591 20.438 1 97.19 225 ASP B N 1
ATOM 4698 C CA . ASP B 1 225 ? -16.828 -1.823 20.094 1 97.19 225 ASP B CA 1
ATOM 4699 C C . ASP B 1 225 ? -17.094 -1.465 18.625 1 97.19 225 ASP B C 1
ATOM 4701 O O . ASP B 1 225 ? -18.203 -1.654 18.125 1 97.19 225 ASP B O 1
ATOM 4705 N N . ARG B 1 226 ? -16.109 -0.933 17.891 1 97.25 226 ARG B N 1
ATOM 4706 C CA . ARG B 1 226 ? -16.281 -0.531 16.5 1 97.25 226 ARG B CA 1
ATOM 4707 C C . ARG B 1 226 ? -15.5 -1.439 15.555 1 97.25 226 ARG B C 1
ATOM 4709 O O . ARG B 1 226 ? -15.477 -1.219 14.344 1 97.25 226 ARG B O 1
ATOM 4716 N N . GLN B 1 227 ? -14.859 -2.48 16.062 1 97.62 227 GLN B N 1
ATOM 4717 C CA . GLN B 1 227 ? -13.906 -3.283 15.312 1 97.62 227 GLN B CA 1
ATOM 4718 C C . GLN B 1 227 ? -14.617 -4.285 14.406 1 97.62 227 GLN B C 1
ATOM 4720 O O . GLN B 1 227 ? -14.125 -4.621 13.328 1 97.62 227 GLN B O 1
ATOM 4725 N N . SER B 1 228 ? -15.781 -4.816 14.727 1 94.06 228 SER B N 1
ATOM 4726 C CA . SER B 1 228 ? -16.438 -5.938 14.055 1 94.06 228 SER B CA 1
ATOM 4727 C C . SER B 1 228 ? -16.828 -5.57 12.633 1 94.06 228 SER B C 1
ATOM 4729 O O . SER B 1 228 ? -16.828 -6.422 11.742 1 94.06 228 SER B O 1
ATOM 4731 N N . ASP B 1 229 ? -17.047 -4.316 12.383 1 91.69 229 ASP B N 1
ATOM 4732 C CA . ASP B 1 229 ? -17.562 -3.932 11.07 1 91.69 229 ASP B CA 1
ATOM 4733 C C . ASP B 1 229 ? -16.484 -3.266 10.227 1 91.69 229 ASP B C 1
ATOM 4735 O O . ASP B 1 229 ? -16.75 -2.816 9.109 1 91.69 229 ASP B O 1
ATOM 4739 N N . LEU B 1 230 ? -15.305 -3.195 10.758 1 98.06 230 LEU B N 1
ATOM 4740 C CA . LEU B 1 230 ? -14.227 -2.523 10.039 1 98.06 230 LEU B CA 1
ATOM 4741 C C . LEU B 1 230 ? -13.391 -3.525 9.25 1 98.06 230 LEU B C 1
ATOM 4743 O O . LEU B 1 230 ? -12.977 -4.555 9.789 1 98.06 230 LEU B O 1
ATOM 4747 N N . HIS B 1 231 ? -13.195 -3.271 8.023 1 98.25 231 HIS B N 1
ATOM 4748 C CA . HIS B 1 231 ? -12.375 -4.086 7.129 1 98.25 231 HIS B CA 1
ATOM 4749 C C . HIS B 1 231 ? -11.383 -3.227 6.352 1 98.25 231 HIS B C 1
ATOM 4751 O O . HIS B 1 231 ? -11.641 -2.045 6.109 1 98.25 231 HIS B O 1
ATOM 4757 N N . PRO B 1 232 ? -10.219 -3.773 6.027 1 98.19 232 PRO B N 1
ATOM 4758 C CA . PRO B 1 232 ? -9.344 -3.051 5.098 1 98.19 232 PRO B CA 1
ATOM 4759 C C . PRO B 1 232 ? -9.945 -2.924 3.699 1 98.19 232 PRO B C 1
ATOM 4761 O O . PRO B 1 232 ? -10.859 -3.67 3.346 1 98.19 232 PRO B O 1
ATOM 4764 N N . SER B 1 233 ? -9.406 -1.941 2.963 1 95.38 233 SER B N 1
ATOM 4765 C CA . SER B 1 233 ? -9.93 -1.726 1.616 1 95.38 233 SER B CA 1
ATOM 4766 C C . SER B 1 233 ? -9.516 -2.855 0.678 1 95.38 233 SER B C 1
ATOM 4768 O O . SER B 1 233 ? -10.172 -3.096 -0.338 1 95.38 233 SER B O 1
ATOM 4770 N N . THR B 1 234 ? -8.422 -3.484 0.965 1 97.75 234 THR B N 1
ATOM 4771 C CA . THR B 1 234 ? -7.992 -4.676 0.242 1 97.75 234 THR B CA 1
ATOM 4772 C C . THR B 1 234 ? -8.32 -5.938 1.034 1 97.75 234 THR B C 1
ATOM 4774 O O . THR B 1 234 ? -7.828 -6.129 2.146 1 97.75 234 THR B O 1
ATOM 4777 N N . ILE B 1 235 ? -9.18 -6.766 0.5 1 98.12 235 ILE B N 1
ATOM 4778 C CA . ILE B 1 235 ? -9.578 -8.016 1.135 1 98.12 235 ILE B CA 1
ATOM 4779 C C . ILE B 1 235 ? -8.641 -9.141 0.706 1 98.12 235 ILE B C 1
ATOM 4781 O O . ILE B 1 235 ? -8.422 -9.352 -0.489 1 98.12 235 ILE B O 1
ATOM 4785 N N . SER B 1 236 ? -8.031 -9.781 1.664 1 97 236 SER B N 1
ATOM 4786 C CA . SER B 1 236 ? -7.008 -10.789 1.4 1 97 236 SER B CA 1
ATOM 4787 C C . SER B 1 236 ? -7.238 -12.039 2.24 1 97 236 SER B C 1
ATOM 4789 O O . SER B 1 236 ? -8.383 -12.383 2.561 1 97 236 SER B O 1
ATOM 4791 N N . HIS B 1 237 ? -6.207 -12.773 2.568 1 93.31 237 HIS B N 1
ATOM 4792 C CA . HIS B 1 237 ? -6.281 -14.062 3.244 1 93.31 237 HIS B CA 1
ATOM 4793 C C . HIS B 1 237 ? -6.855 -13.914 4.648 1 93.31 237 HIS B C 1
ATOM 4795 O O . HIS B 1 237 ? -7.473 -14.844 5.172 1 93.31 237 HIS B O 1
ATOM 4801 N N . GLY B 1 238 ? -6.754 -12.766 5.223 1 92.5 238 GLY B N 1
ATOM 4802 C CA . GLY B 1 238 ? -7.176 -12.547 6.598 1 92.5 238 GLY B CA 1
ATOM 4803 C C . GLY B 1 238 ? -8.68 -12.547 6.766 1 92.5 238 GLY B C 1
ATOM 4804 O O . GLY B 1 238 ? -9.188 -12.727 7.875 1 92.5 238 GLY B O 1
ATOM 4805 N N . ALA B 1 239 ? -9.469 -12.32 5.727 1 91.06 239 ALA B N 1
ATOM 4806 C CA . ALA B 1 239 ? -10.922 -12.18 5.789 1 91.06 239 ALA B CA 1
ATOM 4807 C C . ALA B 1 239 ? -11.578 -13.469 6.277 1 91.06 239 ALA B C 1
ATOM 4809 O O . ALA B 1 239 ? -12.656 -13.43 6.887 1 91.06 239 ALA B O 1
ATOM 4810 N N . ARG B 1 240 ? -10.898 -14.672 6.129 1 85.31 240 ARG B N 1
ATOM 4811 C CA . ARG B 1 240 ? -11.5 -15.938 6.535 1 85.31 240 ARG B CA 1
ATOM 4812 C C . ARG B 1 240 ? -10.516 -16.781 7.344 1 85.31 240 ARG B C 1
ATOM 4814 O O . ARG B 1 240 ? -10.586 -18 7.332 1 85.31 240 ARG B O 1
ATOM 4821 N N . SER B 1 241 ? -9.695 -16.016 7.938 1 88.12 241 SER B N 1
ATOM 4822 C CA . SER B 1 241 ? -8.719 -16.75 8.75 1 88.12 241 SER B CA 1
ATOM 4823 C C . SER B 1 241 ? -9.383 -17.391 9.961 1 88.12 241 SER B C 1
ATOM 4825 O O . SER B 1 241 ? -10.266 -16.797 10.586 1 88.12 241 SER B O 1
ATOM 4827 N N . LYS B 1 242 ? -8.938 -18.641 10.219 1 83.94 242 LYS B N 1
ATOM 4828 C CA . LYS B 1 242 ? -9.477 -19.359 11.367 1 83.94 242 LYS B CA 1
ATOM 4829 C C . LYS B 1 242 ? -8.461 -19.406 12.516 1 83.94 242 LYS B C 1
ATOM 4831 O O . LYS B 1 242 ? -8.68 -20.078 13.516 1 83.94 242 LYS B O 1
ATOM 4836 N N . ARG B 1 243 ? -7.418 -18.656 12.383 1 86.56 243 ARG B N 1
ATOM 4837 C CA . ARG B 1 243 ? -6.395 -18.594 13.422 1 86.56 243 ARG B CA 1
ATOM 4838 C C . ARG B 1 243 ? -6.918 -17.859 14.656 1 86.56 243 ARG B C 1
ATOM 4840 O O . ARG B 1 243 ? -7.789 -17 14.555 1 86.56 243 ARG B O 1
ATOM 4847 N N . ALA B 1 244 ? -6.375 -18.281 15.844 1 84.5 244 ALA B N 1
ATOM 4848 C CA . ALA B 1 244 ? -6.742 -17.672 17.109 1 84.5 244 ALA B CA 1
ATOM 4849 C C . ALA B 1 244 ? -5.992 -16.359 17.312 1 84.5 244 ALA B C 1
ATOM 4851 O O . ALA B 1 244 ? -5.16 -16.234 18.219 1 84.5 244 ALA B O 1
ATOM 4852 N N . ARG B 1 245 ? -6.184 -15.367 16.562 1 90.94 245 ARG B N 1
ATOM 4853 C CA . ARG B 1 245 ? -5.664 -14 16.547 1 90.94 245 ARG B CA 1
ATOM 4854 C C . ARG B 1 245 ? -6.793 -12.984 16.391 1 90.94 245 ARG B C 1
ATOM 4856 O O . ARG B 1 245 ? -7.859 -13.312 15.867 1 90.94 245 ARG B O 1
ATOM 4863 N N . PRO B 1 246 ? -6.578 -11.773 16.938 1 93.25 246 PRO B N 1
ATOM 4864 C CA . PRO B 1 246 ? -7.613 -10.766 16.688 1 93.25 246 PRO B CA 1
ATOM 4865 C C . PRO B 1 246 ? -7.957 -10.617 15.211 1 93.25 246 PRO B C 1
ATOM 4867 O O . PRO B 1 246 ? -7.059 -10.57 14.367 1 93.25 246 PRO B O 1
ATOM 4870 N N . ARG B 1 247 ? -9.219 -10.633 14.93 1 93.81 247 ARG B N 1
ATOM 4871 C CA . ARG B 1 247 ? -9.719 -10.531 13.555 1 93.81 247 ARG B CA 1
ATOM 4872 C C . ARG B 1 247 ? -9.125 -9.32 12.844 1 93.81 247 ARG B C 1
ATOM 4874 O O . ARG B 1 247 ? -8.758 -9.406 11.672 1 93.81 247 ARG B O 1
ATOM 4881 N N . LEU B 1 248 ? -9.078 -8.219 13.57 1 96.5 248 LEU B N 1
ATOM 4882 C CA . LEU B 1 248 ? -8.555 -6.973 13.008 1 96.5 248 LEU B CA 1
ATOM 4883 C C . LEU B 1 248 ? -7.121 -7.156 12.523 1 96.5 248 LEU B C 1
ATOM 4885 O O . LEU B 1 248 ? -6.762 -6.684 11.438 1 96.5 248 LEU B O 1
ATOM 4889 N N . TRP B 1 249 ? -6.309 -7.859 13.352 1 96.88 249 TRP B N 1
ATOM 4890 C CA . TRP B 1 249 ? -4.926 -8.141 12.977 1 96.88 249 TRP B CA 1
ATOM 4891 C C . TRP B 1 249 ? -4.867 -8.984 11.703 1 96.88 249 TRP B C 1
ATOM 4893 O O . TRP B 1 249 ? -4.129 -8.664 10.773 1 96.88 249 TRP B O 1
ATOM 4903 N N . GLU B 1 250 ? -5.695 -10.023 11.656 1 94.69 250 GLU B N 1
ATOM 4904 C CA . GLU B 1 250 ? -5.699 -10.945 10.523 1 94.69 250 GLU B CA 1
ATOM 4905 C C . GLU B 1 250 ? -6.02 -10.227 9.219 1 94.69 250 GLU B C 1
ATOM 4907 O O . GLU B 1 250 ? -5.434 -10.531 8.18 1 94.69 250 GLU B O 1
ATOM 4912 N N . GLU B 1 251 ? -6.91 -9.312 9.32 1 96.62 251 GLU B N 1
ATOM 4913 C CA . GLU B 1 251 ? -7.379 -8.664 8.094 1 96.62 251 GLU B CA 1
ATOM 4914 C C . GLU B 1 251 ? -6.426 -7.559 7.656 1 96.62 251 GLU B C 1
ATOM 4916 O O . GLU B 1 251 ? -6.199 -7.367 6.461 1 96.62 251 GLU B O 1
ATOM 4921 N N . PHE B 1 252 ? -5.82 -6.859 8.617 1 98.12 252 PHE B N 1
ATOM 4922 C CA . PHE B 1 252 ? -5.055 -5.668 8.258 1 98.12 252 PHE B CA 1
ATOM 4923 C C . PHE B 1 252 ? -3.576 -6.004 8.102 1 98.12 252 PHE B C 1
ATOM 4925 O O . PHE B 1 252 ? -2.852 -5.305 7.387 1 98.12 252 PHE B O 1
ATOM 4932 N N . ASP B 1 253 ? -3.072 -7.07 8.75 1 96.75 253 ASP B N 1
ATOM 4933 C CA . ASP B 1 253 ? -1.642 -7.359 8.766 1 96.75 253 ASP B CA 1
ATOM 4934 C C . ASP B 1 253 ? -1.163 -7.844 7.402 1 96.75 253 ASP B C 1
ATOM 4936 O O . ASP B 1 253 ? 0.026 -7.754 7.086 1 96.75 253 ASP B O 1
ATOM 4940 N N . TRP B 1 254 ? -2.141 -8.391 6.633 1 95.12 254 TRP B N 1
ATOM 4941 C CA . TRP B 1 254 ? -1.748 -8.93 5.336 1 95.12 254 TRP B CA 1
ATOM 4942 C C . TRP B 1 254 ? -2.783 -8.594 4.266 1 95.12 254 TRP B C 1
ATOM 4944 O O . TRP B 1 254 ? -3.842 -9.219 4.199 1 95.12 254 TRP B O 1
ATOM 4954 N N . VAL B 1 255 ? -2.41 -7.723 3.439 1 96.25 255 VAL B N 1
ATOM 4955 C CA . VAL B 1 255 ? -3.305 -7.305 2.365 1 96.25 255 VAL B CA 1
ATOM 4956 C C . VAL B 1 255 ? -2.631 -7.535 1.014 1 96.25 255 VAL B C 1
ATOM 4958 O O . VAL B 1 255 ? -2.873 -6.793 0.058 1 96.25 255 VAL B O 1
ATOM 4961 N N . GLY B 1 256 ? -1.781 -8.562 0.967 1 96.75 256 GLY B N 1
ATOM 4962 C CA . GLY B 1 256 ? -1.003 -8.859 -0.226 1 96.75 256 GLY B CA 1
ATOM 4963 C C . GLY B 1 256 ? 0.476 -8.562 -0.061 1 96.75 256 GLY B C 1
ATOM 4964 O O . GLY B 1 256 ? 0.874 -7.852 0.863 1 96.75 256 GLY B O 1
ATOM 4965 N N . THR B 1 257 ? 1.256 -9.133 -0.913 1 97.88 257 THR B N 1
ATOM 4966 C CA . THR B 1 257 ? 2.709 -9.039 -0.813 1 97.88 257 THR B CA 1
ATOM 4967 C C . THR B 1 257 ? 3.174 -7.602 -0.995 1 97.88 257 THR B C 1
ATOM 4969 O O . THR B 1 257 ? 2.906 -6.98 -2.027 1 97.88 257 THR B O 1
ATOM 4972 N N . ASP B 1 258 ? 3.801 -7.105 -0.036 1 97.62 258 ASP B N 1
ATOM 4973 C CA . ASP B 1 258 ? 4.434 -5.793 -0.008 1 97.62 258 ASP B CA 1
ATOM 4974 C C . ASP B 1 258 ? 5.609 -5.77 0.966 1 97.62 258 ASP B C 1
ATOM 4976 O O . ASP B 1 258 ? 5.973 -6.801 1.532 1 97.62 258 ASP B O 1
ATOM 4980 N N . ASP B 1 259 ? 6.301 -4.648 1.013 1 98.38 259 ASP B N 1
ATOM 4981 C CA . ASP B 1 259 ? 7.434 -4.477 1.921 1 98.38 259 ASP B CA 1
ATOM 4982 C C . ASP B 1 259 ? 6.961 -4.035 3.305 1 98.38 259 ASP B C 1
ATOM 4984 O O . ASP B 1 259 ? 6.535 -2.895 3.486 1 98.38 259 ASP B O 1
ATOM 4988 N N . PRO B 1 260 ? 6.973 -4.906 4.324 1 98.56 260 PRO B N 1
ATOM 4989 C CA . PRO B 1 260 ? 6.484 -4.531 5.652 1 98.56 260 PRO B CA 1
ATOM 4990 C C . PRO B 1 260 ? 7.551 -3.842 6.5 1 98.56 260 PRO B C 1
ATOM 4992 O O . PRO B 1 260 ? 7.305 -3.516 7.664 1 98.56 260 PRO B O 1
ATOM 4995 N N . SER B 1 261 ? 8.75 -3.594 5.938 1 98.81 261 SER B N 1
ATOM 4996 C CA . SER B 1 261 ? 9.891 -3.133 6.719 1 98.81 261 SER B CA 1
ATOM 4997 C C . SER B 1 261 ? 9.594 -1.794 7.387 1 98.81 261 SER B C 1
ATOM 4999 O O . SER B 1 261 ? 10.07 -1.528 8.492 1 98.81 261 SER B O 1
ATOM 5001 N N . PRO B 1 262 ? 8.734 -0.876 6.75 1 98.88 262 PRO B N 1
ATOM 5002 C CA . PRO B 1 262 ? 8.461 0.368 7.473 1 98.88 262 PRO B CA 1
ATOM 5003 C C . PRO B 1 262 ? 7.742 0.135 8.805 1 98.88 262 PRO B C 1
ATOM 5005 O O . PRO B 1 262 ? 8.016 0.832 9.781 1 98.88 262 PRO B O 1
ATOM 5008 N N . TRP B 1 263 ? 6.836 -0.845 8.82 1 98.88 263 TRP B N 1
ATOM 5009 C CA . TRP B 1 263 ? 6.113 -1.176 10.047 1 98.88 263 TRP B CA 1
ATOM 5010 C C . TRP B 1 263 ? 7.051 -1.775 11.086 1 98.88 263 TRP B C 1
ATOM 5012 O O . TRP B 1 263 ? 7.035 -1.369 12.25 1 98.88 263 TRP B O 1
ATOM 5022 N N . ILE B 1 264 ? 7.855 -2.664 10.625 1 98.94 264 ILE B N 1
ATOM 5023 C CA . ILE B 1 264 ? 8.742 -3.426 11.5 1 98.94 264 ILE B CA 1
ATOM 5024 C C . ILE B 1 264 ? 9.781 -2.492 12.117 1 98.94 264 ILE B C 1
ATOM 5026 O O . ILE B 1 264 ? 10.172 -2.672 13.273 1 98.94 264 ILE B O 1
ATOM 5030 N N . CYS B 1 265 ? 10.125 -1.397 11.422 1 98.69 265 CYS B N 1
ATOM 5031 C CA . CYS B 1 265 ? 11.18 -0.491 11.867 1 98.69 265 CYS B CA 1
ATOM 5032 C C . CYS B 1 265 ? 10.594 0.692 12.625 1 98.69 265 CYS B C 1
ATOM 5034 O O . CYS B 1 265 ? 11.328 1.569 13.078 1 98.69 265 CYS B O 1
ATOM 5036 N N . ALA B 1 266 ? 9.297 0.751 12.805 1 98.88 266 ALA B N 1
ATOM 5037 C CA . ALA B 1 266 ? 8.672 1.87 13.508 1 98.88 266 ALA B CA 1
ATOM 5038 C C . ALA B 1 266 ? 9.258 2.033 14.906 1 98.88 266 ALA B C 1
ATOM 5040 O O . ALA B 1 266 ? 9.531 3.152 15.352 1 98.88 266 ALA B O 1
ATOM 5041 N N . PRO B 1 267 ? 9.484 0.91 15.68 1 98.88 267 PRO B N 1
ATOM 5042 C CA . PRO B 1 267 ? 10.109 1.058 17 1 98.88 267 PRO B CA 1
ATOM 5043 C C . PRO B 1 267 ? 11.523 1.631 16.906 1 98.88 267 PRO B C 1
ATOM 5045 O O . PRO B 1 267 ? 11.953 2.355 17.812 1 98.88 267 PRO B O 1
ATOM 5048 N N . ASP B 1 268 ? 12.312 1.298 15.844 1 98.94 268 ASP B N 1
ATOM 5049 C CA . ASP B 1 268 ? 13.633 1.887 15.633 1 98.94 268 ASP B CA 1
ATOM 5050 C C . ASP B 1 268 ? 13.539 3.404 15.492 1 98.94 268 ASP B C 1
ATOM 5052 O O . ASP B 1 268 ? 14.406 4.133 15.984 1 98.94 268 ASP B O 1
ATOM 5056 N N . ALA B 1 269 ? 12.523 3.873 14.805 1 98.88 269 ALA B N 1
ATOM 5057 C CA . ALA B 1 269 ? 12.305 5.309 14.672 1 98.88 269 ALA B CA 1
ATOM 5058 C C . ALA B 1 269 ? 12.016 5.953 16.031 1 98.88 269 ALA B C 1
ATOM 5060 O O . ALA B 1 269 ? 12.57 7.004 16.344 1 98.88 269 ALA B O 1
ATOM 5061 N N . LEU B 1 270 ? 11.109 5.309 16.781 1 98.88 270 LEU B N 1
ATOM 5062 C CA . LEU B 1 270 ? 10.789 5.793 18.125 1 98.88 270 LEU B CA 1
ATOM 5063 C C . LEU B 1 270 ? 12.047 5.891 18.969 1 98.88 270 LEU B C 1
ATOM 5065 O O . LEU B 1 270 ? 12.258 6.895 19.656 1 98.88 270 LEU B O 1
ATOM 5069 N N . ASP B 1 271 ? 12.875 4.836 18.953 1 98.81 271 ASP B N 1
ATOM 5070 C CA . ASP B 1 271 ? 14.109 4.832 19.719 1 98.81 271 ASP B CA 1
ATOM 5071 C C . ASP B 1 271 ? 15.047 5.949 19.266 1 98.81 271 ASP B C 1
ATOM 5073 O O . ASP B 1 271 ? 15.633 6.652 20.078 1 98.81 271 ASP B O 1
ATOM 5077 N N . ALA B 1 272 ? 15.164 6.125 17.969 1 98.62 272 ALA B N 1
ATOM 5078 C CA . ALA B 1 272 ? 16.062 7.125 17.406 1 98.62 272 ALA B CA 1
ATOM 5079 C C . ALA B 1 272 ? 15.664 8.531 17.828 1 98.62 272 ALA B C 1
ATOM 5081 O O . ALA B 1 272 ? 16.469 9.281 18.375 1 98.62 272 ALA B O 1
ATOM 5082 N N . ILE B 1 273 ? 14.43 8.922 17.656 1 97.62 273 ILE B N 1
ATOM 5083 C CA . ILE B 1 273 ? 14.023 10.297 17.922 1 97.62 273 ILE B CA 1
ATOM 5084 C C . ILE B 1 273 ? 14.039 10.547 19.422 1 97.62 273 ILE B C 1
ATOM 5086 O O . ILE B 1 273 ? 14.305 11.664 19.875 1 97.62 273 ILE B O 1
ATOM 5090 N N . SER B 1 274 ? 13.758 9.484 20.219 1 98.25 274 SER B N 1
ATOM 5091 C CA . SER B 1 274 ? 13.797 9.602 21.672 1 98.25 274 SER B CA 1
ATOM 5092 C C . SER B 1 274 ? 15.219 9.82 22.172 1 98.25 274 SER B C 1
ATOM 5094 O O . SER B 1 274 ? 15.422 10.289 23.297 1 98.25 274 SER B O 1
ATOM 5096 N N . SER B 1 275 ? 16.203 9.508 21.359 1 98.06 275 SER B N 1
ATOM 5097 C CA . SER B 1 275 ? 17.594 9.586 21.781 1 98.06 275 SER B CA 1
ATOM 5098 C C . SER B 1 275 ? 18.219 10.93 21.406 1 98.06 275 SER B C 1
ATOM 5100 O O . SER B 1 275 ? 19.328 11.234 21.828 1 98.06 275 SER B O 1
ATOM 5102 N N . PHE B 1 276 ? 17.531 11.773 20.672 1 97.44 276 PHE B N 1
ATOM 5103 C CA . PHE B 1 276 ? 18.109 12.992 20.109 1 97.44 276 PHE B CA 1
ATOM 5104 C C . PHE B 1 276 ? 18.406 14 21.203 1 97.44 276 PHE B C 1
ATOM 5106 O O . PHE B 1 276 ? 19.375 14.773 21.109 1 97.44 276 PHE B O 1
ATOM 5113 N N . LEU B 1 277 ? 17.531 14.031 22.25 1 97.69 277 LEU B N 1
ATOM 5114 C CA . LEU B 1 277 ? 17.703 14.938 23.375 1 97.69 277 LEU B CA 1
ATOM 5115 C C . LEU B 1 277 ? 17.609 14.188 24.703 1 97.69 277 LEU B C 1
ATOM 5117 O O . LEU B 1 277 ? 16.844 13.227 24.828 1 97.69 277 LEU B O 1
ATOM 5121 N N . PRO B 1 278 ? 18.375 14.508 25.781 1 97.25 278 PRO B N 1
ATOM 5122 C CA . PRO B 1 278 ? 18.328 13.828 27.078 1 97.25 278 PRO B CA 1
ATOM 5123 C C . PRO B 1 278 ? 16.922 13.727 27.656 1 97.25 278 PRO B C 1
ATOM 5125 O O . PRO B 1 278 ? 16.594 12.75 28.328 1 97.25 278 PRO B O 1
ATOM 5128 N N . GLY B 1 279 ? 15.992 14.508 27.359 1 97.62 279 GLY B N 1
ATOM 5129 C CA . GLY B 1 279 ? 14.617 14.484 27.844 1 97.62 279 GLY B CA 1
ATOM 5130 C C . GLY B 1 279 ? 13.695 13.664 26.969 1 97.62 279 GLY B C 1
ATOM 5131 O O . GLY B 1 279 ? 12.484 13.617 27.203 1 97.62 279 GLY B O 1
ATOM 5132 N N . GLY B 1 280 ? 14.344 12.906 26.047 1 97.94 280 GLY B N 1
ATOM 5133 C CA . GLY B 1 280 ? 13.586 12.008 25.188 1 97.94 280 GLY B CA 1
ATOM 5134 C C . GLY B 1 280 ? 12.656 12.734 24.234 1 97.94 280 GLY B C 1
ATOM 5135 O O . GLY B 1 280 ? 12.953 13.852 23.797 1 97.94 280 GLY B O 1
ATOM 5136 N N . ILE B 1 281 ? 11.625 12.039 23.906 1 98.12 281 ILE B N 1
ATOM 5137 C CA . ILE B 1 281 ? 10.719 12.531 22.875 1 98.12 281 ILE B CA 1
ATOM 5138 C C . ILE B 1 281 ? 9.961 13.758 23.406 1 98.12 281 ILE B C 1
ATOM 5140 O O . ILE B 1 281 ? 9.625 14.664 22.641 1 98.12 281 ILE B O 1
ATOM 5144 N N . ASP B 1 282 ? 9.703 13.844 24.688 1 98.31 282 ASP B N 1
ATOM 5145 C CA . ASP B 1 282 ? 9.016 14.992 25.266 1 98.31 282 ASP B CA 1
ATOM 5146 C C . ASP B 1 282 ? 9.859 16.266 25.125 1 98.31 282 ASP B C 1
ATOM 5148 O O . ASP B 1 282 ? 9.336 17.328 24.828 1 98.31 282 ASP B O 1
ATOM 5152 N N . ALA B 1 283 ? 11.133 16.125 25.359 1 98.56 283 ALA B N 1
ATOM 5153 C CA . ALA B 1 283 ? 12.047 17.25 25.172 1 98.56 283 ALA B CA 1
ATOM 5154 C C . ALA B 1 283 ? 12.102 17.672 23.703 1 98.56 283 ALA B C 1
ATOM 5156 O O . ALA B 1 283 ? 12.164 18.859 23.391 1 98.56 283 ALA B O 1
ATOM 5157 N N . LEU B 1 284 ? 12.125 16.719 22.844 1 98.38 284 LEU B N 1
ATOM 5158 C CA . LEU B 1 284 ? 12.125 17 21.406 1 98.38 284 LEU B CA 1
ATOM 5159 C C . LEU B 1 284 ? 10.875 17.766 21 1 98.38 284 LEU B C 1
ATOM 5161 O O . LEU B 1 284 ? 10.961 18.75 20.266 1 98.38 284 LEU B O 1
ATOM 5165 N N . ARG B 1 285 ? 9.688 17.297 21.469 1 98.44 285 ARG B N 1
ATOM 5166 C CA . ARG B 1 285 ? 8.422 17.969 21.188 1 98.44 285 ARG B CA 1
ATOM 5167 C C . ARG B 1 285 ? 8.461 19.422 21.656 1 98.44 285 ARG B C 1
ATOM 5169 O O . ARG B 1 285 ? 8.062 20.328 20.922 1 98.44 285 ARG B O 1
ATOM 5176 N N . ALA B 1 286 ? 8.945 19.594 22.844 1 98.38 286 ALA B N 1
ATOM 5177 C CA . ALA B 1 286 ? 9 20.938 23.422 1 98.38 286 ALA B CA 1
ATOM 5178 C C . ALA B 1 286 ? 9.93 21.844 22.625 1 98.38 286 ALA B C 1
ATOM 5180 O O . ALA B 1 286 ? 9.602 23.016 22.359 1 98.38 286 ALA B O 1
ATOM 5181 N N . ARG B 1 287 ? 11.07 21.328 22.297 1 98.56 287 ARG B N 1
ATOM 5182 C CA . ARG B 1 287 ? 12.039 22.094 21.516 1 98.56 287 ARG B CA 1
ATOM 5183 C C . ARG B 1 287 ? 11.461 22.469 20.156 1 98.56 287 ARG B C 1
ATOM 5185 O O . ARG B 1 287 ? 11.578 23.625 19.719 1 98.56 287 ARG B O 1
ATOM 5192 N N . ASN B 1 288 ? 10.922 21.516 19.422 1 98.75 288 ASN B N 1
ATOM 5193 C CA . ASN B 1 288 ? 10.344 21.75 18.109 1 98.75 288 ASN B CA 1
ATOM 5194 C C . ASN B 1 288 ? 9.219 22.781 18.172 1 98.75 288 ASN B C 1
ATOM 5196 O O . ASN B 1 288 ? 9.133 23.672 17.328 1 98.75 288 ASN B O 1
ATOM 5200 N N . ARG B 1 289 ? 8.391 22.641 19.172 1 98.75 289 ARG B N 1
ATOM 5201 C CA . ARG B 1 289 ? 7.301 23.594 19.359 1 98.75 289 ARG B CA 1
ATOM 5202 C C . ARG B 1 289 ? 7.828 25 19.625 1 98.75 289 ARG B C 1
ATOM 5204 O O . ARG B 1 289 ? 7.32 25.969 19.062 1 98.75 289 ARG B O 1
ATOM 5211 N N . SER B 1 290 ? 8.758 25.109 20.484 1 98.69 290 SER B N 1
ATOM 5212 C CA . SER B 1 290 ? 9.359 26.406 20.781 1 98.69 290 SER B CA 1
ATOM 5213 C C . SER B 1 290 ? 9.891 27.078 19.531 1 98.69 290 SER B C 1
ATOM 5215 O O . SER B 1 290 ? 9.688 28.266 19.312 1 98.69 290 SER B O 1
ATOM 5217 N N . LEU B 1 291 ? 10.562 26.312 18.703 1 98.81 291 LEU B N 1
ATOM 5218 C CA . LEU B 1 291 ? 11.094 26.859 17.453 1 98.81 291 LEU B CA 1
ATOM 5219 C C . LEU B 1 291 ? 9.969 27.234 16.5 1 98.81 291 LEU B C 1
ATOM 5221 O O . LEU B 1 291 ? 10.07 28.219 15.758 1 98.81 291 LEU B O 1
ATOM 5225 N N . ALA B 1 292 ? 8.906 26.438 16.453 1 98.81 292 ALA B N 1
ATOM 5226 C CA . ALA B 1 292 ? 7.766 26.734 15.594 1 98.81 292 ALA B CA 1
ATOM 5227 C C . ALA B 1 292 ? 7.109 28.062 16 1 98.81 292 ALA B C 1
ATOM 5229 O O . ALA B 1 292 ? 6.707 28.844 15.148 1 98.81 292 ALA B O 1
ATOM 5230 N N . LEU B 1 293 ? 6.992 28.297 17.312 1 98.75 293 LEU B N 1
ATOM 5231 C CA . LEU B 1 293 ? 6.434 29.547 17.812 1 98.75 293 LEU B CA 1
ATOM 5232 C C . LEU B 1 293 ? 7.328 30.719 17.453 1 98.75 293 LEU B C 1
ATOM 5234 O O . LEU B 1 293 ? 6.836 31.766 17.016 1 98.75 293 LEU B O 1
ATOM 5238 N N . PHE B 1 294 ? 8.594 30.562 17.625 1 98.75 294 PHE B N 1
ATOM 5239 C CA . PHE B 1 294 ? 9.555 31.578 17.219 1 98.75 294 PHE B CA 1
ATOM 5240 C C . PHE B 1 294 ? 9.414 31.875 15.734 1 98.75 294 PHE B C 1
ATOM 5242 O O . PHE B 1 294 ? 9.352 33.031 15.336 1 98.75 294 PHE B O 1
ATOM 5249 N N . ALA B 1 295 ? 9.391 30.812 14.914 1 98.81 295 ALA B N 1
ATOM 5250 C CA . ALA B 1 295 ? 9.305 30.953 13.461 1 98.81 295 ALA B CA 1
ATOM 5251 C C . ALA B 1 295 ? 8.023 31.672 13.047 1 98.81 295 ALA B C 1
ATOM 5253 O O . ALA B 1 295 ? 8.047 32.531 12.18 1 98.81 295 ALA B O 1
ATOM 5254 N N . ARG B 1 296 ? 6.902 31.266 13.664 1 98.69 296 ARG B N 1
ATOM 5255 C CA . ARG B 1 296 ? 5.629 31.938 13.406 1 98.69 296 ARG B CA 1
ATOM 5256 C C . ARG B 1 296 ? 5.727 33.438 13.688 1 98.69 296 ARG B C 1
ATOM 5258 O O . ARG B 1 296 ? 5.305 34.25 12.867 1 98.69 296 ARG B O 1
ATOM 5265 N N . ASP B 1 297 ? 6.281 33.781 14.781 1 98.56 297 ASP B N 1
ATOM 5266 C CA . ASP B 1 297 ? 6.387 35.188 15.172 1 98.56 297 ASP B CA 1
ATOM 5267 C C . ASP B 1 297 ? 7.289 35.938 14.211 1 98.56 297 ASP B C 1
ATOM 5269 O O . ASP B 1 297 ? 6.977 37.062 13.828 1 98.56 297 ASP B O 1
ATOM 5273 N N . ARG B 1 298 ? 8.43 35.375 13.852 1 98.5 298 ARG B N 1
ATOM 5274 C CA . ARG B 1 298 ? 9.359 36.031 12.93 1 98.5 298 ARG B CA 1
ATOM 5275 C C . ARG B 1 298 ? 8.711 36.219 11.555 1 98.5 298 ARG B C 1
ATOM 5277 O O . ARG B 1 298 ? 8.898 37.25 10.922 1 98.5 298 ARG B O 1
ATOM 5284 N N . LEU B 1 299 ? 8.008 35.188 11.062 1 98.56 299 LEU B N 1
ATOM 5285 C CA . LEU B 1 299 ? 7.297 35.281 9.789 1 98.56 299 LEU B CA 1
ATOM 5286 C C . LEU B 1 299 ? 6.23 36.375 9.844 1 98.56 299 LEU B C 1
ATOM 5288 O O . LEU B 1 299 ? 6.07 37.156 8.891 1 98.56 299 LEU B O 1
ATOM 5292 N N . CYS B 1 300 ? 5.465 36.406 10.945 1 98.31 300 CYS B N 1
ATOM 5293 C CA . CYS B 1 300 ? 4.445 37.438 11.109 1 98.31 300 CYS B CA 1
ATOM 5294 C C . CYS B 1 300 ? 5.055 38.844 11.055 1 98.31 300 CYS B C 1
ATOM 5296 O O . CYS B 1 300 ? 4.512 39.75 10.414 1 98.31 300 CYS B O 1
ATOM 5298 N N . GLU B 1 301 ? 6.137 39 11.75 1 98.19 301 GLU B N 1
ATOM 5299 C CA . GLU B 1 301 ? 6.852 40.281 11.719 1 98.19 301 GLU B CA 1
ATOM 5300 C C . GLU B 1 301 ? 7.293 40.625 10.305 1 98.19 301 GLU B C 1
ATOM 5302 O O . GLU B 1 301 ? 7.121 41.75 9.859 1 98.19 301 GLU B O 1
ATOM 5307 N N . THR B 1 302 ? 7.887 39.656 9.664 1 97.81 302 THR B N 1
ATOM 5308 C CA . THR B 1 302 ? 8.398 39.844 8.312 1 97.81 302 THR B CA 1
ATOM 5309 C C . THR B 1 302 ? 7.273 40.219 7.352 1 97.81 302 THR B C 1
ATOM 5311 O O . THR B 1 302 ? 7.461 41.062 6.465 1 97.81 302 THR B O 1
ATOM 5314 N N . LEU B 1 303 ? 6.113 39.625 7.547 1 97 303 LEU B N 1
ATOM 5315 C CA . LEU B 1 303 ? 5.012 39.781 6.605 1 97 303 LEU B CA 1
ATOM 5316 C C . LEU B 1 303 ? 4.051 40.875 7.062 1 97 303 LEU B C 1
ATOM 5318 O O . LEU B 1 303 ? 3.131 41.25 6.328 1 97 303 LEU B O 1
ATOM 5322 N N . GLY B 1 304 ? 4.223 41.406 8.188 1 96.44 304 GLY B N 1
ATOM 5323 C CA . GLY B 1 304 ? 3.408 42.469 8.703 1 96.44 304 GLY B CA 1
ATOM 5324 C C . GLY B 1 304 ? 1.99 42.062 9.039 1 96.44 304 GLY B C 1
ATOM 5325 O O . GLY B 1 304 ? 1.035 42.781 8.734 1 96.44 304 GLY B O 1
ATOM 5326 N N . VAL B 1 305 ? 1.854 40.844 9.578 1 96.75 305 VAL B N 1
ATOM 5327 C CA . VAL B 1 305 ? 0.531 40.344 9.93 1 96.75 305 VAL B CA 1
ATOM 5328 C C . VAL B 1 305 ? 0.518 39.906 11.391 1 96.75 305 VAL B C 1
ATOM 5330 O O . VAL B 1 305 ? 1.574 39.656 11.984 1 96.75 305 VAL B O 1
ATOM 5333 N N . ALA B 1 306 ? -0.678 39.875 11.984 1 96.75 306 ALA B N 1
ATOM 5334 C CA . ALA B 1 306 ? -0.833 39.375 13.344 1 96.75 306 ALA B CA 1
ATOM 5335 C C . ALA B 1 306 ? -0.742 37.844 13.383 1 96.75 306 ALA B C 1
ATOM 5337 O O . ALA B 1 306 ? -0.964 37.188 12.367 1 96.75 306 ALA B O 1
ATOM 5338 N N . ALA B 1 307 ? -0.39 37.375 14.57 1 96.94 307 ALA B N 1
ATOM 5339 C CA . ALA B 1 307 ? -0.406 35.906 14.742 1 96.94 307 ALA B CA 1
ATOM 5340 C C . ALA B 1 307 ? -1.794 35.344 14.469 1 96.94 307 ALA B C 1
ATOM 5342 O O . ALA B 1 307 ? -2.783 35.781 15.047 1 96.94 307 ALA B O 1
ATOM 5343 N N . PRO B 1 308 ? -1.846 34.344 13.625 1 97.56 308 PRO B N 1
ATOM 5344 C CA . PRO B 1 308 ? -3.166 33.906 13.188 1 97.56 308 PRO B CA 1
ATOM 5345 C C . PRO B 1 308 ? -3.812 32.938 14.172 1 97.56 308 PRO B C 1
ATOM 5347 O O . PRO B 1 308 ? -4.988 32.594 14.023 1 97.56 308 PRO B O 1
ATOM 5350 N N . ALA B 1 309 ? -3.115 32.438 15.164 1 97.75 309 ALA B N 1
ATOM 5351 C CA . ALA B 1 309 ? -3.633 31.484 16.141 1 97.75 309 ALA B CA 1
ATOM 5352 C C . ALA B 1 309 ? -2.947 31.656 17.5 1 97.75 309 ALA B C 1
ATOM 5354 O O . ALA B 1 309 ? -1.793 32.094 17.562 1 97.75 309 ALA B O 1
ATOM 5355 N N . PRO B 1 310 ? -3.629 31.375 18.609 1 97.75 310 PRO B N 1
ATOM 5356 C CA . PRO B 1 310 ? -2.951 31.422 19.906 1 97.75 310 PRO B CA 1
ATOM 5357 C C . PRO B 1 310 ? -1.89 30.328 20.062 1 97.75 310 PRO B C 1
ATOM 5359 O O . PRO B 1 310 ? -1.94 29.312 19.359 1 97.75 310 PRO B O 1
ATOM 5362 N N . ASP B 1 311 ? -0.969 30.531 20.984 1 98.12 311 ASP B N 1
ATOM 5363 C CA . ASP B 1 311 ? 0.176 29.641 21.172 1 98.12 311 ASP B CA 1
ATOM 5364 C C . ASP B 1 311 ? -0.276 28.234 21.531 1 98.12 311 ASP B C 1
ATOM 5366 O O . ASP B 1 311 ? 0.364 27.25 21.156 1 98.12 311 ASP B O 1
ATOM 5370 N N . ASP B 1 312 ? -1.339 28.125 22.25 1 97.19 312 ASP B N 1
ATOM 5371 C CA . ASP B 1 312 ? -1.729 26.828 22.797 1 97.19 312 ASP B CA 1
ATOM 5372 C C . ASP B 1 312 ? -2.354 25.953 21.719 1 97.19 312 ASP B C 1
ATOM 5374 O O . ASP B 1 312 ? -2.637 24.766 21.953 1 97.19 312 ASP B O 1
ATOM 5378 N N . MET B 1 313 ? -2.549 26.484 20.453 1 98.5 313 MET B N 1
ATOM 5379 C CA . MET B 1 313 ? -3.074 25.688 19.344 1 98.5 313 MET B CA 1
ATOM 5380 C C . MET B 1 313 ? -1.971 25.359 18.344 1 98.5 313 MET B C 1
ATOM 5382 O O . MET B 1 313 ? -2.25 24.984 17.219 1 98.5 313 MET B O 1
ATOM 5386 N N . ILE B 1 314 ? -0.723 25.578 18.797 1 98.44 314 ILE B N 1
ATOM 5387 C CA . ILE B 1 314 ? 0.406 25.344 17.906 1 98.44 314 ILE B CA 1
ATOM 5388 C C . ILE B 1 314 ? 1.274 24.219 18.453 1 98.44 314 ILE B C 1
ATOM 5390 O O . ILE B 1 314 ? 1.602 24.188 19.641 1 98.44 314 ILE B O 1
ATOM 5394 N N . GLY B 1 315 ? 1.554 23.219 17.578 1 98.25 315 GLY B N 1
ATOM 5395 C CA . GLY B 1 315 ? 2.555 22.203 17.859 1 98.25 315 GLY B CA 1
ATOM 5396 C C . GLY B 1 315 ? 3.9 22.5 17.219 1 98.25 315 GLY B C 1
ATOM 5397 O O . GLY B 1 315 ? 4.512 23.531 17.516 1 98.25 315 GLY B O 1
ATOM 5398 N N . SER B 1 316 ? 4.289 21.688 16.219 1 98.69 316 SER B N 1
ATOM 5399 C CA . SER B 1 316 ? 5.57 21.859 15.539 1 98.69 316 SER B CA 1
ATOM 5400 C C . SER B 1 316 ? 5.379 22.438 14.141 1 98.69 316 SER B C 1
ATOM 5402 O O . SER B 1 316 ? 6.332 22.516 13.359 1 98.69 316 SER B O 1
ATOM 5404 N N . LEU B 1 317 ? 4.113 22.766 13.852 1 97.75 317 LEU B N 1
ATOM 5405 C CA . LEU B 1 317 ? 3.682 23.344 12.586 1 97.75 317 LEU B CA 1
ATOM 5406 C C . LEU B 1 317 ? 3.014 24.703 12.805 1 97.75 317 LEU B C 1
ATOM 5408 O O . LEU B 1 317 ? 2.229 24.859 13.742 1 97.75 317 LEU B O 1
ATOM 5412 N N . ALA B 1 318 ? 3.346 25.672 11.969 1 98.38 318 ALA B N 1
ATOM 5413 C CA . ALA B 1 318 ? 2.66 26.969 12.047 1 98.38 318 ALA B CA 1
ATOM 5414 C C . ALA B 1 318 ? 2.475 27.578 10.664 1 98.38 318 ALA B C 1
ATOM 5416 O O . ALA B 1 318 ? 3.373 27.5 9.82 1 98.38 318 ALA B O 1
ATOM 5417 N N . ALA B 1 319 ? 1.316 28.094 10.406 1 98.38 319 ALA B N 1
ATOM 5418 C CA . ALA B 1 319 ? 1.009 28.75 9.133 1 98.38 319 ALA B CA 1
ATOM 5419 C C . ALA B 1 319 ? 0.822 30.25 9.32 1 98.38 319 ALA B C 1
ATOM 5421 O O . ALA B 1 319 ? 0.339 30.703 10.367 1 98.38 319 ALA B O 1
ATOM 5422 N N . VAL B 1 320 ? 1.242 31 8.375 1 98.25 320 VAL B N 1
ATOM 5423 C CA . VAL B 1 320 ? 1.109 32.469 8.367 1 98.25 320 VAL B CA 1
ATOM 5424 C C . VAL B 1 320 ? 0.518 32.906 7.039 1 98.25 320 VAL B C 1
ATOM 5426 O O . VAL B 1 320 ? 0.947 32.469 5.973 1 98.25 320 VAL B O 1
ATOM 5429 N N . PRO B 1 321 ? -0.541 33.75 7.059 1 96.56 321 PRO B N 1
ATOM 5430 C CA . PRO B 1 321 ? -1.113 34.281 5.812 1 96.56 321 PRO B CA 1
ATOM 5431 C C . PRO B 1 321 ? -0.106 35.062 4.984 1 96.56 321 PRO B C 1
ATOM 5433 O O . PRO B 1 321 ? 0.699 35.812 5.539 1 96.56 321 PRO B O 1
ATOM 5436 N N . LEU B 1 322 ? -0.141 34.812 3.713 1 95.31 322 LEU B N 1
ATOM 5437 C CA . LEU B 1 322 ? 0.65 35.562 2.744 1 95.31 322 LEU B CA 1
ATOM 5438 C C . LEU B 1 322 ? -0.181 36.688 2.107 1 95.31 322 LEU B C 1
ATOM 5440 O O . LEU B 1 322 ? -1.412 36.594 2.088 1 95.31 322 LEU B O 1
ATOM 5444 N N . PRO B 1 323 ? 0.567 37.719 1.71 1 88.5 323 PRO B N 1
ATOM 5445 C CA . PRO B 1 323 ? -0.172 38.688 0.895 1 88.5 323 PRO B CA 1
ATOM 5446 C C . PRO B 1 323 ? -0.805 38.062 -0.342 1 88.5 323 PRO B C 1
ATOM 5448 O O . PRO B 1 323 ? -0.287 37.062 -0.868 1 88.5 323 PRO B O 1
ATOM 5451 N N . THR B 1 324 ? -1.94 38.594 -0.671 1 80.88 324 THR B N 1
ATOM 5452 C CA . THR B 1 324 ? -2.643 38.062 -1.829 1 80.88 324 THR B CA 1
ATOM 5453 C C . THR B 1 324 ? -1.784 38.188 -3.086 1 80.88 324 THR B C 1
ATOM 5455 O O . THR B 1 324 ? -0.991 39.125 -3.215 1 80.88 324 THR B O 1
ATOM 5458 N N . SER B 1 325 ? -1.822 37.094 -3.805 1 75.19 325 SER B N 1
ATOM 5459 C CA . SER B 1 325 ? -1.069 37.094 -5.055 1 75.19 325 SER B CA 1
ATOM 5460 C C . SER B 1 325 ? -1.979 37.344 -6.254 1 75.19 325 SER B C 1
ATOM 5462 O O . SER B 1 325 ? -3.143 36.938 -6.254 1 75.19 325 SER B O 1
ATOM 5464 N N . SER B 1 326 ? -1.428 38.156 -7.105 1 68.81 326 SER B N 1
ATOM 5465 C CA . SER B 1 326 ? -2.131 38.375 -8.367 1 68.81 326 SER B CA 1
ATOM 5466 C C . SER B 1 326 ? -1.976 37.188 -9.305 1 68.81 326 SER B C 1
ATOM 5468 O O . SER B 1 326 ? -2.697 37.062 -10.297 1 68.81 326 SER B O 1
ATOM 5470 N N . ALA B 1 327 ? -1.143 36.312 -8.93 1 71.94 327 ALA B N 1
ATOM 5471 C CA . ALA B 1 327 ? -0.905 35.156 -9.781 1 71.94 327 ALA B CA 1
ATOM 5472 C C . ALA B 1 327 ? -2.053 34.156 -9.672 1 71.94 327 ALA B C 1
ATOM 5474 O O . ALA B 1 327 ? -2.67 34.031 -8.609 1 71.94 327 ALA B O 1
ATOM 5475 N N . PRO B 1 328 ? -2.441 33.531 -10.789 1 73 328 PRO B N 1
ATOM 5476 C CA . PRO B 1 328 ? -3.475 32.5 -10.719 1 73 328 PRO B CA 1
ATOM 5477 C C . PRO B 1 328 ? -3.105 31.359 -9.773 1 73 328 PRO B C 1
ATOM 5479 O O . PRO B 1 328 ? -1.935 30.984 -9.688 1 73 328 PRO B O 1
ATOM 5482 N N . PRO B 1 329 ? -4.051 30.922 -9.008 1 69.56 329 PRO B N 1
ATOM 5483 C CA . PRO B 1 329 ? -3.793 29.797 -8.109 1 69.56 329 PRO B CA 1
ATOM 5484 C C . PRO B 1 329 ? -3.486 28.5 -8.852 1 69.56 329 PRO B C 1
ATOM 5486 O O . PRO B 1 329 ? -3.861 28.344 -10.016 1 69.56 329 PRO B O 1
ATOM 5489 N N . PRO B 1 330 ? -2.748 27.531 -8.133 1 70.31 330 PRO B N 1
ATOM 5490 C CA . PRO B 1 330 ? -2.549 26.219 -8.75 1 70.31 330 PRO B CA 1
ATOM 5491 C C . PRO B 1 330 ? -3.865 25.531 -9.086 1 70.31 330 PRO B C 1
ATOM 5493 O O . PRO B 1 330 ? -4.852 25.688 -8.367 1 70.31 330 PRO B O 1
ATOM 5496 N N . ALA B 1 331 ? -3.824 24.859 -10.195 1 62.72 331 ALA B N 1
ATOM 5497 C CA . ALA B 1 331 ? -5.031 24.203 -10.695 1 62.72 331 ALA B CA 1
ATOM 5498 C C . ALA B 1 331 ? -5.32 22.922 -9.922 1 62.72 331 ALA B C 1
ATOM 5500 O O . ALA B 1 331 ? -6.441 22.406 -9.945 1 62.72 331 ALA B O 1
ATOM 5501 N N . SER B 1 332 ? -4.305 22.422 -9.297 1 68.56 332 SER B N 1
ATOM 5502 C CA . SER B 1 332 ? -4.484 21.172 -8.578 1 68.56 332 SER B CA 1
ATOM 5503 C C . SER B 1 332 ? -3.545 21.078 -7.387 1 68.56 332 SER B C 1
ATOM 5505 O O . SER B 1 332 ? -2.6 21.859 -7.27 1 68.56 332 SER B O 1
ATOM 5507 N N . ALA B 1 333 ? -3.922 20.109 -6.539 1 69.12 333 ALA B N 1
ATOM 5508 C CA . ALA B 1 333 ? -3.109 19.859 -5.348 1 69.12 333 ALA B CA 1
ATOM 5509 C C . ALA B 1 333 ? -1.696 19.422 -5.73 1 69.12 333 ALA B C 1
ATOM 5511 O O . ALA B 1 333 ? -0.787 19.453 -4.898 1 69.12 333 ALA B O 1
ATOM 5512 N N . PHE B 1 334 ? -1.569 19.094 -6.922 1 73.88 334 PHE B N 1
ATOM 5513 C CA . PHE B 1 334 ? -0.284 18.562 -7.371 1 73.88 334 PHE B CA 1
ATOM 5514 C C . PHE B 1 334 ? 0.58 19.688 -7.945 1 73.88 334 PHE B C 1
ATOM 5516 O O . PHE B 1 334 ? 1.78 19.5 -8.164 1 73.88 334 PHE B O 1
ATOM 5523 N N . GLU B 1 335 ? -0.014 20.812 -8.102 1 81.69 335 GLU B N 1
ATOM 5524 C CA . GLU B 1 335 ? 0.744 21.938 -8.641 1 81.69 335 GLU B CA 1
ATOM 5525 C C . GLU B 1 335 ? 1.379 22.766 -7.516 1 81.69 335 GLU B C 1
ATOM 5527 O O . GLU B 1 335 ? 0.771 22.953 -6.461 1 81.69 335 GLU B O 1
ATOM 5532 N N . ILE B 1 336 ? 2.521 23.25 -7.832 1 89.94 336 ILE B N 1
ATOM 5533 C CA . ILE B 1 336 ? 3.316 23.969 -6.84 1 89.94 336 ILE B CA 1
ATOM 5534 C C . ILE B 1 336 ? 3.07 25.469 -6.973 1 89.94 336 ILE B C 1
ATOM 5536 O O . ILE B 1 336 ? 3.094 26.016 -8.078 1 89.94 336 ILE B O 1
ATOM 5540 N N . ASP B 1 337 ? 2.807 26.109 -5.906 1 92.12 337 ASP B N 1
ATOM 5541 C CA . ASP B 1 337 ? 2.652 27.562 -5.875 1 92.12 337 ASP B CA 1
ATOM 5542 C C . ASP B 1 337 ? 3.902 28.266 -6.406 1 92.12 337 ASP B C 1
ATOM 5544 O O . ASP B 1 337 ? 5.023 27.859 -6.082 1 92.12 337 ASP B O 1
ATOM 5548 N N . PRO B 1 338 ? 3.742 29.312 -7.203 1 91.56 338 PRO B N 1
ATOM 5549 C CA . PRO B 1 338 ? 4.902 29.984 -7.785 1 91.56 338 PRO B CA 1
ATOM 5550 C C . PRO B 1 338 ? 5.879 30.5 -6.73 1 91.56 338 PRO B C 1
ATOM 5552 O O . PRO B 1 338 ? 7.094 30.484 -6.949 1 91.56 338 PRO B O 1
ATOM 5555 N N . LEU B 1 339 ? 5.367 31.016 -5.633 1 94.56 339 LEU B N 1
ATOM 5556 C CA . LEU B 1 339 ? 6.246 31.469 -4.566 1 94.56 339 LEU B CA 1
ATOM 5557 C C . LEU B 1 339 ? 7.039 30.312 -3.975 1 94.56 339 LEU B C 1
ATOM 5559 O O . LEU B 1 339 ? 8.234 30.453 -3.699 1 94.56 339 LEU B O 1
ATOM 5563 N N . GLN B 1 340 ? 6.363 29.203 -3.701 1 95.81 340 GLN B N 1
ATOM 5564 C CA . GLN B 1 340 ? 7.051 28.016 -3.225 1 95.81 340 GLN B CA 1
ATOM 5565 C C . GLN B 1 340 ? 8.164 27.594 -4.184 1 95.81 340 GLN B C 1
ATOM 5567 O O . GLN B 1 340 ? 9.266 27.25 -3.756 1 95.81 340 GLN B O 1
ATOM 5572 N N . ASP B 1 341 ? 7.871 27.594 -5.473 1 95.06 341 ASP B N 1
ATOM 5573 C CA . ASP B 1 341 ? 8.844 27.219 -6.496 1 95.06 341 ASP B CA 1
ATOM 5574 C C . ASP B 1 341 ? 10.039 28.188 -6.488 1 95.06 341 ASP B C 1
ATOM 5576 O O . ASP B 1 341 ? 11.188 27.75 -6.617 1 95.06 341 ASP B O 1
ATOM 5580 N N . ALA B 1 342 ? 9.789 29.469 -6.383 1 95.94 342 ALA B N 1
ATOM 5581 C CA . ALA B 1 342 ? 10.836 30.484 -6.363 1 95.94 342 ALA B CA 1
ATOM 5582 C C . ALA B 1 342 ? 11.742 30.312 -5.148 1 95.94 342 ALA B C 1
ATOM 5584 O O . ALA B 1 342 ? 12.969 30.391 -5.262 1 95.94 342 ALA B O 1
ATOM 5585 N N . LEU B 1 343 ? 11.141 30.094 -4 1 98.19 343 LEU B N 1
ATOM 5586 C CA . LEU B 1 343 ? 11.914 29.891 -2.777 1 98.19 343 LEU B CA 1
ATOM 5587 C C . LEU B 1 343 ? 12.828 28.688 -2.9 1 98.19 343 LEU B C 1
ATOM 5589 O O . LEU B 1 343 ? 13.961 28.703 -2.424 1 98.19 343 LEU B O 1
ATOM 5593 N N . PHE B 1 344 ? 12.344 27.656 -3.562 1 98.06 344 PHE B N 1
ATOM 5594 C CA . PHE B 1 344 ? 13.125 26.438 -3.732 1 98.06 344 PHE B CA 1
ATOM 5595 C C . PHE B 1 344 ? 14.234 26.641 -4.762 1 98.06 344 PHE B C 1
ATOM 5597 O O . PHE B 1 344 ? 15.398 26.344 -4.496 1 98.06 344 PHE B O 1
ATOM 5604 N N . THR B 1 345 ? 13.914 27.109 -5.953 1 97.38 345 THR B N 1
ATOM 5605 C CA . THR B 1 345 ? 14.828 27.141 -7.09 1 97.38 345 THR B CA 1
ATOM 5606 C C . THR B 1 345 ? 15.867 28.25 -6.938 1 97.38 345 THR B C 1
ATOM 5608 O O . THR B 1 345 ? 17.016 28.094 -7.34 1 97.38 345 THR B O 1
ATOM 5611 N N . ARG B 1 346 ? 15.461 29.375 -6.266 1 98.06 346 ARG B N 1
ATOM 5612 C CA . ARG B 1 346 ? 16.359 30.531 -6.215 1 98.06 346 ARG B CA 1
ATOM 5613 C C . ARG B 1 346 ? 17.062 30.609 -4.867 1 98.06 346 ARG B C 1
ATOM 5615 O O . ARG B 1 346 ? 18.141 31.188 -4.766 1 98.06 346 ARG B O 1
ATOM 5622 N N . HIS B 1 347 ? 16.453 30.062 -3.867 1 98.5 347 HIS B N 1
ATOM 5623 C CA . HIS B 1 347 ? 17 30.266 -2.531 1 98.5 347 HIS B CA 1
ATOM 5624 C C . HIS B 1 347 ? 17.312 28.922 -1.86 1 98.5 347 HIS B C 1
ATOM 5626 O O . HIS B 1 347 ? 17.859 28.891 -0.755 1 98.5 347 HIS B O 1
ATOM 5632 N N . GLN B 1 348 ? 16.984 27.781 -2.438 1 98.5 348 GLN B N 1
ATOM 5633 C CA . GLN B 1 348 ? 17.203 26.438 -1.899 1 98.5 348 GLN B CA 1
ATOM 5634 C C . GLN B 1 348 ? 16.5 26.266 -0.555 1 98.5 348 GLN B C 1
ATOM 5636 O O . GLN B 1 348 ? 17.109 25.766 0.399 1 98.5 348 GLN B O 1
ATOM 5641 N N . ILE B 1 349 ? 15.281 26.781 -0.465 1 98.81 349 ILE B N 1
ATOM 5642 C CA . ILE B 1 349 ? 14.445 26.641 0.718 1 98.81 349 ILE B CA 1
ATOM 5643 C C . ILE B 1 349 ? 13.188 25.828 0.366 1 98.81 349 ILE B C 1
ATOM 5645 O O . ILE B 1 349 ? 12.43 26.219 -0.53 1 98.81 349 ILE B O 1
ATOM 5649 N N . GLU B 1 350 ? 13.047 24.703 0.97 1 98.56 350 GLU B N 1
ATOM 5650 C CA . GLU B 1 350 ? 11.844 23.891 0.817 1 98.56 350 GLU B CA 1
ATOM 5651 C C . GLU B 1 350 ? 10.797 24.25 1.867 1 98.56 350 GLU B C 1
ATOM 5653 O O . GLU B 1 350 ? 10.984 23.984 3.057 1 98.56 350 GLU B O 1
ATOM 5658 N N . ILE B 1 351 ? 9.719 24.859 1.467 1 98.5 351 ILE B N 1
ATOM 5659 C CA . ILE B 1 351 ? 8.617 25.266 2.334 1 98.5 351 ILE B CA 1
ATOM 5660 C C . ILE B 1 351 ? 7.32 25.328 1.525 1 98.5 351 ILE B C 1
ATOM 5662 O O . ILE B 1 351 ? 7.324 25.75 0.371 1 98.5 351 ILE B O 1
ATOM 5666 N N . PRO B 1 352 ? 6.223 24.875 2.078 1 96.94 352 PRO B N 1
ATOM 5667 C CA . PRO B 1 352 ? 4.988 24.828 1.286 1 96.94 352 PRO B CA 1
ATOM 5668 C C . PRO B 1 352 ? 4.211 26.141 1.339 1 96.94 352 PRO B C 1
ATOM 5670 O O . PRO B 1 352 ? 4.195 26.812 2.375 1 96.94 352 PRO B O 1
ATOM 5673 N N . VAL B 1 353 ? 3.672 26.469 0.234 1 94.88 353 VAL B N 1
ATOM 5674 C CA . VAL B 1 353 ? 2.668 27.516 0.072 1 94.88 353 VAL B CA 1
ATOM 5675 C C . VAL B 1 353 ? 1.393 26.922 -0.522 1 94.88 353 VAL B C 1
ATOM 5677 O O . VAL B 1 353 ? 1.439 26.234 -1.544 1 94.88 353 VAL B O 1
ATOM 5680 N N . PHE B 1 354 ? 0.342 27.031 0.063 1 89.12 354 PHE B N 1
ATOM 5681 C CA . PHE B 1 354 ? -0.866 26.469 -0.529 1 89.12 354 PHE B CA 1
ATOM 5682 C C . PHE B 1 354 ? -2.059 27.391 -0.304 1 89.12 354 PHE B C 1
ATOM 5684 O O . PHE B 1 354 ? -2.057 28.203 0.622 1 89.12 354 PHE B O 1
ATOM 5691 N N . PRO B 1 355 ? -3.004 27.219 -1.161 1 89.56 355 PRO B N 1
ATOM 5692 C CA . PRO B 1 355 ? -4.207 28.047 -1.07 1 89.56 355 PRO B CA 1
ATOM 5693 C C . PRO B 1 355 ? -5.062 27.719 0.151 1 89.56 355 PRO B C 1
ATOM 5695 O O . PRO B 1 355 ? -5.395 26.547 0.378 1 89.56 355 PRO B O 1
ATOM 5698 N N . HIS B 1 356 ? -5.312 28.609 0.906 1 88.25 356 HIS B N 1
ATOM 5699 C CA . HIS B 1 356 ? -6.23 28.5 2.033 1 88.25 356 HIS B CA 1
ATOM 5700 C C . HIS B 1 356 ? -6.754 29.875 2.453 1 88.25 356 HIS B C 1
ATOM 5702 O O . HIS B 1 356 ? -5.98 30.828 2.584 1 88.25 356 HIS B O 1
ATOM 5708 N N . PRO B 1 357 ? -8.047 30.062 2.691 1 87.25 357 PRO B N 1
ATOM 5709 C CA . PRO B 1 357 ? -9.094 29.047 2.496 1 87.25 357 PRO B CA 1
ATOM 5710 C C . PRO B 1 357 ? -9.336 28.734 1.022 1 87.25 357 PRO B C 1
ATOM 5712 O O . PRO B 1 357 ? -9.797 27.641 0.69 1 87.25 357 PRO B O 1
ATOM 5715 N N . ALA B 1 358 ? -9.164 29.719 0.248 1 85.38 358 ALA B N 1
ATOM 5716 C CA . ALA B 1 358 ? -9.258 29.578 -1.203 1 85.38 358 ALA B CA 1
ATOM 5717 C C . ALA B 1 358 ? -8.477 30.688 -1.908 1 85.38 358 ALA B C 1
ATOM 5719 O O . ALA B 1 358 ? -8.266 31.766 -1.347 1 85.38 358 ALA B O 1
ATOM 5720 N N . PRO B 1 359 ? -8.008 30.391 -3.096 1 85.5 359 PRO B N 1
ATOM 5721 C CA . PRO B 1 359 ? -7.363 31.469 -3.842 1 85.5 359 PRO B CA 1
ATOM 5722 C C . PRO B 1 359 ? -8.234 32.719 -3.938 1 85.5 359 PRO B C 1
ATOM 5724 O O . PRO B 1 359 ? -9.461 32.625 -4.047 1 85.5 359 PRO B O 1
ATOM 5727 N N . PRO B 1 360 ? -7.605 33.812 -3.832 1 88.44 360 PRO B N 1
ATOM 5728 C CA . PRO B 1 360 ? -6.172 34.094 -3.928 1 88.44 360 PRO B CA 1
ATOM 5729 C C . PRO B 1 360 ? -5.465 34.031 -2.576 1 88.44 360 PRO B C 1
ATOM 5731 O O . PRO B 1 360 ? -4.258 34.281 -2.494 1 88.44 360 PRO B O 1
ATOM 5734 N N . ALA B 1 361 ? -6.223 33.781 -1.551 1 90 361 ALA B N 1
ATOM 5735 C CA . ALA B 1 361 ? -5.598 33.656 -0.236 1 90 361 ALA B CA 1
ATOM 5736 C C . ALA B 1 361 ? -4.625 32.469 -0.198 1 90 361 ALA B C 1
ATOM 5738 O O . ALA B 1 361 ? -4.879 31.422 -0.8 1 90 361 ALA B O 1
ATOM 5739 N N . ARG B 1 362 ? -3.488 32.719 0.453 1 92.81 362 ARG B N 1
ATOM 5740 C CA . ARG B 1 362 ? -2.461 31.703 0.583 1 92.81 362 ARG B CA 1
ATOM 5741 C C . ARG B 1 362 ? -1.845 31.719 1.979 1 92.81 362 ARG B C 1
ATOM 5743 O O . ARG B 1 362 ? -1.897 32.719 2.674 1 92.81 362 ARG B O 1
ATOM 5750 N N . LEU B 1 363 ? -1.395 30.578 2.303 1 95.94 363 LEU B N 1
ATOM 5751 C CA . LEU B 1 363 ? -0.634 30.422 3.537 1 95.94 363 LEU B CA 1
ATOM 5752 C C . LEU B 1 363 ? 0.758 29.875 3.256 1 95.94 363 LEU B C 1
ATOM 5754 O O . LEU B 1 363 ? 0.953 29.141 2.281 1 95.94 363 LEU B O 1
ATOM 5758 N N . ILE B 1 364 ? 1.686 30.344 3.986 1 97.62 364 ILE B N 1
ATOM 5759 C CA . ILE B 1 364 ? 2.98 29.688 4.086 1 97.62 364 ILE B CA 1
ATOM 5760 C C . ILE B 1 364 ? 3.064 28.906 5.402 1 97.62 364 ILE B C 1
ATOM 5762 O O . ILE B 1 364 ? 2.658 29.422 6.453 1 97.62 364 ILE B O 1
ATOM 5766 N N . ARG B 1 365 ? 3.451 27.688 5.367 1 98.38 365 ARG B N 1
ATOM 5767 C CA . ARG B 1 365 ? 3.42 26.859 6.562 1 98.38 365 ARG B CA 1
ATOM 5768 C C . ARG B 1 365 ? 4.805 26.297 6.875 1 98.38 365 ARG B C 1
ATOM 5770 O O . ARG B 1 365 ? 5.371 25.547 6.078 1 98.38 365 ARG B O 1
ATOM 5777 N N . ILE B 1 366 ? 5.301 26.625 8.023 1 98.69 366 ILE B N 1
ATOM 5778 C CA . ILE B 1 366 ? 6.637 26.188 8.406 1 98.69 366 ILE B CA 1
ATOM 5779 C C . ILE B 1 366 ? 6.535 25 9.352 1 98.69 366 ILE B C 1
ATOM 5781 O O . ILE B 1 366 ? 5.629 24.938 10.188 1 98.69 366 ILE B O 1
ATOM 5785 N N . ALA B 1 367 ? 7.34 24.016 9.164 1 98.75 367 ALA B N 1
ATOM 5786 C CA . ALA B 1 367 ? 7.48 22.828 10.016 1 98.75 367 ALA B CA 1
ATOM 5787 C C . ALA B 1 367 ? 8.859 22.797 10.672 1 98.75 367 ALA B C 1
ATOM 5789 O O . ALA B 1 367 ? 9.875 22.922 10 1 98.75 367 ALA B O 1
ATOM 5790 N N . CYS B 1 368 ? 8.914 22.641 11.984 1 98.62 368 CYS B N 1
ATOM 5791 C CA . CYS B 1 368 ? 10.172 22.672 12.719 1 98.62 368 CYS B CA 1
ATOM 5792 C C . CYS B 1 368 ? 10.484 21.312 13.336 1 98.62 368 CYS B C 1
ATOM 5794 O O . CYS B 1 368 ? 9.844 20.906 14.305 1 98.62 368 CYS B O 1
ATOM 5796 N N . GLN B 1 369 ? 11.383 20.641 12.75 1 98.44 369 GLN B N 1
ATOM 5797 C CA . GLN B 1 369 ? 11.969 19.422 13.297 1 98.44 369 GLN B CA 1
ATOM 5798 C C . GLN B 1 369 ? 13.359 19.688 13.859 1 98.44 369 GLN B C 1
ATOM 5800 O O . GLN B 1 369 ? 13.891 20.797 13.742 1 98.44 369 GLN B O 1
ATOM 5805 N N . ILE B 1 370 ? 13.992 18.703 14.438 1 98.31 370 ILE B N 1
ATOM 5806 C CA . ILE B 1 370 ? 15.18 18.844 15.266 1 98.31 370 ILE B CA 1
ATOM 5807 C C . ILE B 1 370 ? 16.328 19.406 14.43 1 98.31 370 ILE B C 1
ATOM 5809 O O . ILE B 1 370 ? 17.25 20.031 14.961 1 98.31 370 ILE B O 1
ATOM 5813 N N . TYR B 1 371 ? 16.328 19.25 13.086 1 98.19 371 TYR B N 1
ATOM 5814 C CA . TYR B 1 371 ? 17.438 19.688 12.242 1 98.19 371 TYR B CA 1
ATOM 5815 C C . TYR B 1 371 ? 17.234 21.141 11.812 1 98.19 371 TYR B C 1
ATOM 5817 O O . TYR B 1 371 ? 18.109 21.703 11.148 1 98.19 371 TYR B O 1
ATOM 5825 N N . VAL B 1 372 ? 16.109 21.766 12.109 1 98.56 372 VAL B N 1
ATOM 5826 C CA . VAL B 1 372 ? 15.836 23.172 11.797 1 98.56 372 VAL B CA 1
ATOM 5827 C C . VAL B 1 372 ? 16.406 24.062 12.898 1 98.56 372 VAL B C 1
ATOM 5829 O O . VAL B 1 372 ? 16.266 23.766 14.086 1 98.56 372 VAL B O 1
ATOM 5832 N N . GLU B 1 373 ? 17.031 25.062 12.492 1 98 373 GLU B N 1
ATOM 5833 C CA . GLU B 1 373 ? 17.625 26.016 13.422 1 98 373 GLU B CA 1
ATOM 5834 C C . GLU B 1 373 ? 17.062 27.422 13.211 1 98 373 GLU B C 1
ATOM 5836 O O . GLU B 1 373 ? 16.406 27.688 12.195 1 98 373 GLU B O 1
ATOM 5841 N N . ARG B 1 374 ? 17.312 28.312 14.227 1 98.44 374 ARG B N 1
ATOM 5842 C CA . ARG B 1 374 ? 16.844 29.688 14.141 1 98.44 374 ARG B CA 1
ATOM 5843 C C . ARG B 1 374 ? 17.391 30.375 12.906 1 98.44 374 ARG B C 1
ATOM 5845 O O . ARG B 1 374 ? 16.703 31.188 12.281 1 98.44 374 ARG B O 1
ATOM 5852 N N . ALA B 1 375 ? 18.625 30.016 12.547 1 98.44 375 ALA B N 1
ATOM 5853 C CA . ALA B 1 375 ? 19.25 30.609 11.367 1 98.44 375 ALA B CA 1
ATOM 5854 C C . ALA B 1 375 ? 18.484 30.25 10.094 1 98.44 375 ALA B C 1
ATOM 5856 O O . ALA B 1 375 ? 18.422 31.047 9.156 1 98.44 375 ALA B O 1
ATOM 5857 N N . ASP B 1 376 ? 17.922 29.062 10.039 1 98.69 376 ASP B N 1
ATOM 5858 C CA . ASP B 1 376 ? 17.109 28.656 8.898 1 98.69 376 ASP B CA 1
ATOM 5859 C C . ASP B 1 376 ? 15.867 29.531 8.766 1 98.69 376 ASP B C 1
ATOM 5861 O O . ASP B 1 376 ? 15.461 29.875 7.652 1 98.69 376 ASP B O 1
ATOM 5865 N N . VAL B 1 377 ? 15.258 29.906 9.883 1 98.75 377 VAL B N 1
ATOM 5866 C CA . VAL B 1 377 ? 14.078 30.75 9.906 1 98.75 377 VAL B CA 1
ATOM 5867 C C . VAL B 1 377 ? 14.438 32.156 9.391 1 98.75 377 VAL B C 1
ATOM 5869 O O . VAL B 1 377 ? 13.703 32.719 8.586 1 98.75 377 VAL B O 1
ATOM 5872 N N . GLU B 1 378 ? 15.539 32.656 9.852 1 98.69 378 GLU B N 1
ATOM 5873 C CA . GLU B 1 378 ? 15.984 33.969 9.406 1 98.69 378 GLU B CA 1
ATOM 5874 C C . GLU B 1 378 ? 16.25 33.969 7.906 1 98.69 378 GLU B C 1
ATOM 5876 O O . GLU B 1 378 ? 15.922 34.938 7.215 1 98.69 378 GLU B O 1
ATOM 5881 N N . ARG B 1 379 ? 16.859 32.906 7.422 1 98.62 379 ARG B N 1
ATOM 5882 C CA . ARG B 1 379 ? 17.094 32.75 5.988 1 98.62 379 ARG B CA 1
ATOM 5883 C C . ARG B 1 379 ? 15.789 32.812 5.211 1 98.62 379 ARG B C 1
ATOM 5885 O O . ARG B 1 379 ? 15.711 33.438 4.156 1 98.62 379 ARG B O 1
ATOM 5892 N N . LEU B 1 380 ? 14.805 32.125 5.703 1 98.75 380 LEU B N 1
ATOM 5893 C CA . LEU B 1 380 ? 13.484 32.125 5.074 1 98.75 380 LEU B CA 1
ATOM 5894 C C . LEU B 1 380 ? 12.914 33.531 5.039 1 98.75 380 LEU B C 1
ATOM 5896 O O . LEU B 1 380 ? 12.375 33.969 4.016 1 98.75 380 LEU B O 1
ATOM 5900 N N . CYS B 1 381 ? 12.977 34.219 6.16 1 98.62 381 CYS B N 1
ATOM 5901 C CA . CYS B 1 381 ? 12.445 35.562 6.246 1 98.62 381 CYS B CA 1
ATOM 5902 C C . CYS B 1 381 ? 13.117 36.5 5.234 1 98.62 381 CYS B C 1
ATOM 5904 O O . CYS B 1 381 ? 12.445 37.281 4.551 1 98.62 381 CYS B O 1
ATOM 5906 N N . ASP B 1 382 ? 14.414 36.375 5.102 1 98.44 382 ASP B N 1
ATOM 5907 C CA . ASP B 1 382 ? 15.156 37.188 4.137 1 98.44 382 ASP B CA 1
ATOM 5908 C C . ASP B 1 382 ? 14.727 36.844 2.709 1 98.44 382 ASP B C 1
ATOM 5910 O O . ASP B 1 382 ? 14.5 37.75 1.904 1 98.44 382 ASP B O 1
ATOM 5914 N N . ALA B 1 383 ? 14.648 35.594 2.434 1 98.44 383 ALA B N 1
ATOM 5915 C CA . ALA B 1 383 ? 14.242 35.156 1.102 1 98.44 383 ALA B CA 1
ATOM 5916 C C . ALA B 1 383 ? 12.828 35.656 0.774 1 98.44 383 ALA B C 1
ATOM 5918 O O . ALA B 1 383 ? 12.539 36.031 -0.365 1 98.44 383 ALA B O 1
ATOM 5919 N N . LEU B 1 384 ? 11.953 35.594 1.737 1 97.56 384 LEU B N 1
ATOM 5920 C CA . LEU B 1 384 ? 10.57 36.031 1.553 1 97.56 384 LEU B CA 1
ATOM 5921 C C . LEU B 1 384 ? 10.5 37.531 1.232 1 97.56 384 LEU B C 1
ATOM 5923 O O . LEU B 1 384 ? 9.75 37.938 0.347 1 97.56 384 LEU B O 1
ATOM 5927 N N . ARG B 1 385 ? 11.25 38.312 1.953 1 96.5 385 ARG B N 1
ATOM 5928 C CA . ARG B 1 385 ? 11.297 39.75 1.675 1 96.5 385 ARG B CA 1
ATOM 5929 C C . ARG B 1 385 ? 11.734 40 0.238 1 96.5 385 ARG B C 1
ATOM 5931 O O . ARG B 1 385 ? 11.148 40.844 -0.45 1 96.5 385 ARG B O 1
ATOM 5938 N N . ASN B 1 386 ? 12.68 39.281 -0.182 1 96.06 386 ASN B N 1
ATOM 5939 C CA . ASN B 1 386 ? 13.219 39.438 -1.53 1 96.06 386 ASN B CA 1
ATOM 5940 C C . ASN B 1 386 ? 12.188 39.031 -2.59 1 96.06 386 ASN B C 1
ATOM 5942 O O . ASN B 1 386 ? 12.016 39.75 -3.584 1 96.06 386 ASN B O 1
ATOM 5946 N N . GLU B 1 387 ? 11.539 37.906 -2.369 1 94.81 387 GLU B N 1
ATOM 5947 C CA . GLU B 1 387 ? 10.625 37.375 -3.375 1 94.81 387 GLU B CA 1
ATOM 5948 C C . GLU B 1 387 ? 9.336 38.188 -3.434 1 94.81 387 GLU B C 1
ATOM 5950 O O . GLU B 1 387 ? 8.742 38.344 -4.504 1 94.81 387 GLU B O 1
ATOM 5955 N N . LEU B 1 388 ? 8.906 38.688 -2.332 1 92.88 388 LEU B N 1
ATOM 5956 C CA . LEU B 1 388 ? 7.648 39.438 -2.295 1 92.88 388 LEU B CA 1
ATOM 5957 C C . LEU B 1 388 ? 7.844 40.875 -2.797 1 92.88 388 LEU B C 1
ATOM 5959 O O . LEU B 1 388 ? 6.879 41.531 -3.16 1 92.88 388 LEU B O 1
ATOM 5963 N N . ALA B 1 389 ? 9.055 41.312 -2.811 1 89.75 389 ALA B N 1
ATOM 5964 C CA . ALA B 1 389 ? 9.367 42.625 -3.355 1 89.75 389 ALA B CA 1
ATOM 5965 C C . ALA B 1 389 ? 9.461 42.562 -4.879 1 89.75 389 ALA B C 1
ATOM 5967 O O . ALA B 1 389 ? 9.406 43.625 -5.539 1 89.75 389 ALA B O 1
ATOM 5968 N N . ARG B 1 390 ? 9.641 41.438 -5.438 1 84.19 390 ARG B N 1
ATOM 5969 C CA . ARG B 1 390 ? 9.727 41.25 -6.883 1 84.19 390 ARG B CA 1
ATOM 5970 C C . ARG B 1 390 ? 8.352 41.406 -7.531 1 84.19 390 ARG B C 1
ATOM 5972 O O . ARG B 1 390 ? 8.25 41.812 -8.695 1 84.19 390 ARG B O 1
#